Protein AF-R9MSZ1-F1 (afdb_monomer_lite)

Structure (mmCIF, N/CA/C/O backbone):
data_AF-R9MSZ1-F1
#
_entry.id   AF-R9MSZ1-F1
#
loop_
_atom_site.group_PDB
_atom_site.id
_atom_site.type_symbol
_atom_site.label_atom_id
_atom_site.label_alt_id
_atom_site.label_comp_id
_atom_site.label_asym_id
_atom_site.label_entity_id
_atom_site.label_seq_id
_atom_site.pdbx_PDB_ins_code
_atom_site.Cartn_x
_atom_site.Cartn_y
_atom_site.Cartn_z
_atom_site.occupancy
_atom_site.B_iso_or_equiv
_atom_site.auth_seq_id
_atom_site.auth_comp_id
_atom_site.auth_asym_id
_atom_site.auth_atom_id
_atom_site.pdbx_PDB_model_num
ATOM 1 N N . MET A 1 1 ? 40.277 3.944 3.437 1.00 82.12 1 MET A N 1
ATOM 2 C CA . MET A 1 1 ? 39.025 4.498 2.885 1.00 82.12 1 MET A CA 1
ATOM 3 C C . MET A 1 1 ? 38.841 3.870 1.522 1.00 82.12 1 MET A C 1
ATOM 5 O O . MET A 1 1 ? 39.834 3.750 0.813 1.00 82.12 1 MET A O 1
ATOM 9 N N . LEU A 1 2 ? 37.640 3.378 1.235 1.00 91.06 2 LEU A N 1
ATOM 10 C CA . LEU A 1 2 ? 37.314 2.673 -0.001 1.00 91.06 2 LEU A CA 1
ATOM 11 C C . LEU A 1 2 ? 36.677 3.643 -0.995 1.00 91.06 2 LEU A C 1
ATOM 13 O O . LEU A 1 2 ? 35.713 4.332 -0.666 1.00 91.06 2 LEU A O 1
ATOM 17 N N . GLU A 1 3 ? 37.193 3.674 -2.216 1.00 93.31 3 GLU A N 1
ATOM 18 C CA . GLU A 1 3 ? 36.568 4.380 -3.330 1.00 93.31 3 GLU A CA 1
ATOM 19 C C . GLU A 1 3 ? 36.013 3.368 -4.326 1.00 93.31 3 GLU A C 1
ATOM 21 O O . GLU A 1 3 ? 36.610 2.318 -4.572 1.00 93.31 3 GLU A O 1
ATOM 26 N N . LEU A 1 4 ? 34.871 3.694 -4.932 1.00 94.56 4 LEU A N 1
ATOM 27 C CA . LEU A 1 4 ? 34.245 2.855 -5.947 1.00 94.56 4 LEU A CA 1
ATOM 28 C C . LEU A 1 4 ? 35.032 2.955 -7.267 1.00 94.56 4 LEU A C 1
ATOM 30 O O . LEU A 1 4 ? 34.654 3.676 -8.185 1.00 94.56 4 LEU A O 1
ATOM 34 N N . LYS A 1 5 ? 36.179 2.273 -7.317 1.00 95.12 5 LYS A N 1
ATOM 35 C CA . LYS A 1 5 ? 37.179 2.336 -8.385 1.00 95.12 5 LYS A CA 1
ATOM 36 C C . LYS A 1 5 ? 37.618 0.946 -8.809 1.00 95.12 5 LYS A C 1
ATOM 38 O O . LYS A 1 5 ? 37.834 0.068 -7.974 1.00 95.12 5 LYS A O 1
ATOM 43 N N . LEU A 1 6 ? 37.852 0.765 -10.107 1.00 93.38 6 LEU A N 1
ATOM 44 C CA . LEU A 1 6 ? 38.267 -0.520 -10.673 1.00 93.38 6 LEU A CA 1
ATOM 45 C C . LEU A 1 6 ? 39.614 -0.987 -10.099 1.00 93.38 6 LEU A C 1
ATOM 47 O O . LEU A 1 6 ? 39.830 -2.181 -9.909 1.00 93.38 6 LEU A O 1
ATOM 51 N N . SER A 1 7 ? 40.518 -0.051 -9.797 1.00 92.44 7 SER A N 1
ATOM 52 C CA . SER A 1 7 ? 41.822 -0.342 -9.189 1.00 92.44 7 SER A CA 1
ATOM 53 C C . SER A 1 7 ? 41.746 -0.778 -7.724 1.00 92.44 7 SER A C 1
ATOM 55 O O . SER A 1 7 ? 42.753 -1.237 -7.196 1.00 92.44 7 SER A O 1
ATOM 57 N N . GLN A 1 8 ? 40.595 -0.611 -7.065 1.00 91.75 8 GLN A N 1
ATOM 58 C CA . GLN A 1 8 ? 40.398 -0.922 -5.648 1.00 91.75 8 GLN A CA 1
ATOM 59 C C . GLN A 1 8 ? 39.483 -2.133 -5.415 1.00 91.75 8 GLN A C 1
ATOM 61 O O . GLN A 1 8 ? 39.122 -2.383 -4.271 1.00 91.75 8 GLN A O 1
ATOM 66 N N . LEU A 1 9 ? 39.122 -2.917 -6.440 1.00 88.38 9 LEU A N 1
ATOM 67 C CA . LEU A 1 9 ? 38.283 -4.125 -6.302 1.00 88.38 9 LEU A CA 1
ATOM 68 C C . LEU A 1 9 ? 38.995 -5.319 -5.618 1.00 88.38 9 LEU A C 1
ATOM 70 O O . LEU A 1 9 ? 38.748 -6.473 -5.959 1.00 88.38 9 LEU A O 1
ATOM 74 N N . ASP A 1 10 ? 39.884 -5.071 -4.652 1.00 77.69 10 ASP A N 1
ATOM 75 C CA . ASP A 1 10 ? 40.476 -6.129 -3.828 1.00 77.69 10 ASP A CA 1
ATOM 76 C C . ASP A 1 10 ? 39.400 -6.758 -2.933 1.00 77.69 10 ASP A C 1
ATOM 78 O O . ASP A 1 10 ? 38.927 -6.149 -1.969 1.00 77.69 10 ASP A O 1
ATOM 82 N N . LYS A 1 11 ? 39.033 -7.999 -3.258 1.00 77.56 11 LYS A N 1
ATOM 83 C CA . LYS A 1 11 ? 37.951 -8.751 -2.622 1.00 77.56 11 LYS A CA 1
ATOM 84 C C . LYS A 1 11 ? 38.024 -8.738 -1.088 1.00 77.56 11 LYS A C 1
ATOM 86 O O . LYS A 1 11 ? 36.992 -8.558 -0.447 1.00 77.56 11 LYS A O 1
ATOM 91 N N . GLN A 1 12 ? 39.218 -8.851 -0.493 1.00 85.62 12 GLN A N 1
ATOM 92 C CA . GLN A 1 12 ? 39.356 -8.966 0.966 1.00 85.62 12 GLN A CA 1
ATOM 93 C C . GLN A 1 12 ? 38.904 -7.713 1.714 1.00 85.62 12 GLN A C 1
ATOM 95 O O . GLN A 1 12 ? 38.330 -7.812 2.799 1.00 85.62 12 GLN A O 1
ATOM 100 N N . GLU A 1 13 ? 39.195 -6.527 1.181 1.00 86.94 13 GLU A N 1
ATOM 101 C CA . GLU A 1 13 ? 38.888 -5.293 1.893 1.00 86.94 13 GLU A CA 1
ATOM 102 C C . GLU A 1 13 ? 37.393 -4.981 1.829 1.00 86.94 13 GLU A C 1
ATOM 104 O O . GLU A 1 13 ? 36.841 -4.563 2.837 1.00 86.94 13 GLU A O 1
ATOM 109 N N . TRP A 1 14 ? 36.710 -5.272 0.719 1.00 92.00 14 TRP A N 1
ATOM 110 C CA . TRP A 1 14 ? 35.254 -5.112 0.602 1.00 92.00 14 TRP A CA 1
ATOM 111 C C . TRP A 1 14 ? 34.468 -6.161 1.406 1.00 92.00 14 TRP A C 1
ATOM 113 O O . TRP A 1 14 ? 33.491 -5.817 2.078 1.00 92.00 14 TRP A O 1
ATOM 123 N N . GLU A 1 15 ? 34.924 -7.420 1.425 1.00 87.31 15 GLU A N 1
ATOM 124 C CA . GLU A 1 15 ? 34.290 -8.503 2.195 1.00 87.31 15 GLU A CA 1
ATOM 125 C C . GLU A 1 15 ? 34.268 -8.215 3.702 1.00 87.31 15 GLU A C 1
ATOM 127 O O . GLU A 1 15 ? 33.253 -8.459 4.355 1.00 87.31 15 GLU A O 1
ATOM 132 N N . LYS A 1 16 ? 35.329 -7.605 4.258 1.00 89.62 16 LYS A N 1
ATOM 133 C CA . LYS A 1 16 ? 35.368 -7.174 5.673 1.00 89.62 16 LYS A CA 1
ATOM 134 C C . LYS A 1 16 ? 34.288 -6.147 6.037 1.00 89.62 16 LYS A C 1
ATOM 136 O O . LYS A 1 16 ? 34.107 -5.865 7.217 1.00 89.62 16 LYS A O 1
ATOM 141 N N . ARG A 1 17 ? 33.640 -5.519 5.051 1.00 89.88 17 ARG A N 1
ATOM 142 C CA . ARG A 1 17 ? 32.535 -4.560 5.230 1.00 89.88 17 ARG A CA 1
ATOM 143 C C . ARG A 1 17 ? 31.210 -5.134 4.726 1.00 89.88 17 ARG A C 1
ATOM 145 O O . ARG A 1 17 ? 30.239 -4.395 4.569 1.00 89.88 17 ARG A O 1
ATOM 152 N N . HIS A 1 18 ? 31.168 -6.443 4.466 1.00 92.62 18 HIS A N 1
ATOM 153 C CA . HIS A 1 18 ? 30.007 -7.150 3.932 1.00 92.62 18 HIS A CA 1
ATOM 154 C C . HIS A 1 18 ? 29.504 -6.547 2.606 1.00 92.62 18 HIS A C 1
ATOM 156 O O . HIS A 1 18 ? 28.299 -6.420 2.394 1.00 92.62 18 HIS A O 1
ATOM 162 N N . ILE A 1 19 ? 30.429 -6.137 1.728 1.00 95.19 19 ILE A N 1
ATOM 163 C CA . ILE A 1 19 ? 30.125 -5.642 0.379 1.00 95.19 19 ILE A CA 1
ATOM 164 C C . ILE A 1 19 ? 30.615 -6.669 -0.640 1.00 95.19 19 ILE A C 1
ATOM 166 O O . ILE A 1 19 ? 31.806 -6.972 -0.711 1.00 95.19 19 ILE A O 1
ATOM 170 N N . MET A 1 20 ? 29.691 -7.198 -1.440 1.00 95.44 20 MET A N 1
ATOM 171 C CA . MET A 1 20 ? 30.008 -8.153 -2.500 1.00 95.44 20 MET A CA 1
ATOM 172 C C . MET A 1 20 ? 30.680 -7.451 -3.683 1.00 95.44 20 MET A C 1
ATOM 174 O O . MET A 1 20 ? 30.198 -6.421 -4.156 1.00 95.44 20 MET A O 1
ATOM 178 N N . THR A 1 21 ? 31.777 -8.031 -4.167 1.00 95.19 21 THR A N 1
ATOM 179 C CA . THR A 1 21 ? 32.504 -7.596 -5.369 1.00 95.19 21 THR A CA 1
ATOM 180 C C . THR A 1 21 ? 32.293 -8.608 -6.501 1.00 95.19 21 THR A C 1
ATOM 182 O O . THR A 1 21 ? 32.023 -9.772 -6.200 1.00 95.19 21 THR A O 1
ATOM 185 N N . PRO A 1 22 ? 32.422 -8.202 -7.778 1.00 94.88 22 PRO A N 1
ATOM 186 C CA . PRO A 1 22 ? 32.338 -9.128 -8.907 1.00 94.88 22 PRO A CA 1
ATOM 187 C C . PRO A 1 22 ? 33.422 -10.214 -8.827 1.00 94.88 22 PRO A C 1
ATOM 189 O O . PRO A 1 22 ? 34.602 -9.906 -8.652 1.00 94.88 22 PRO A O 1
ATOM 192 N N . GLY A 1 23 ? 33.038 -11.475 -8.990 1.00 93.94 23 GLY A N 1
ATOM 193 C CA . GLY A 1 23 ? 33.921 -12.638 -9.085 1.00 93.94 23 GLY A CA 1
ATOM 194 C C . GLY A 1 23 ? 34.426 -12.933 -10.501 1.00 93.94 23 GLY A C 1
ATOM 195 O O . GLY A 1 23 ? 35.205 -13.870 -10.686 1.00 93.94 23 GLY A O 1
ATOM 196 N N . TYR A 1 24 ? 34.045 -12.126 -11.495 1.00 95.69 24 TYR A N 1
ATOM 197 C CA . TYR A 1 24 ? 34.510 -12.218 -12.882 1.00 95.69 24 TYR A CA 1
ATOM 198 C C . TYR A 1 24 ? 35.524 -11.116 -13.260 1.00 95.69 24 TYR A C 1
ATOM 200 O O . TYR A 1 24 ? 35.630 -10.069 -12.619 1.00 95.69 24 TYR A O 1
ATOM 208 N N . ASP A 1 25 ? 36.282 -11.324 -14.346 1.00 96.12 25 ASP A N 1
ATOM 209 C CA . ASP A 1 25 ? 37.256 -10.341 -14.849 1.00 96.12 25 ASP A CA 1
ATOM 210 C C . ASP A 1 25 ? 36.551 -9.166 -15.551 1.00 96.12 25 ASP A C 1
ATOM 212 O O . ASP A 1 25 ? 36.243 -9.207 -16.749 1.00 96.12 25 ASP A O 1
ATOM 216 N N . VAL A 1 26 ? 36.320 -8.095 -14.788 1.00 97.00 26 VAL A N 1
ATOM 217 C CA . VAL A 1 26 ? 35.661 -6.871 -15.261 1.00 97.00 26 VAL A CA 1
ATOM 218 C C . VAL A 1 26 ? 36.404 -6.248 -16.449 1.00 97.00 26 VAL A C 1
ATOM 220 O O . VAL A 1 26 ? 35.760 -5.800 -17.395 1.00 97.00 26 VAL A O 1
ATOM 223 N N . LYS A 1 27 ? 37.745 -6.234 -16.466 1.00 96.56 27 LYS A N 1
ATOM 224 C CA . LYS A 1 27 ? 38.510 -5.620 -17.572 1.00 96.56 27 LYS A CA 1
ATOM 225 C C . LYS A 1 27 ? 38.283 -6.380 -18.874 1.00 96.56 27 LYS A C 1
ATOM 227 O O . LYS A 1 27 ? 37.943 -5.769 -19.888 1.00 96.56 27 LYS A O 1
ATOM 232 N N . LYS A 1 28 ? 38.380 -7.708 -18.824 1.00 97.69 28 LYS A N 1
ATOM 233 C CA . LYS A 1 28 ? 38.148 -8.579 -19.981 1.00 97.69 28 LYS A CA 1
ATOM 234 C C . LYS A 1 28 ? 36.705 -8.510 -20.479 1.00 97.69 28 LYS A C 1
ATOM 236 O O . LYS A 1 28 ? 36.476 -8.477 -21.689 1.00 97.69 28 LYS A O 1
ATOM 241 N N . MET A 1 29 ? 35.732 -8.438 -19.568 1.00 97.94 29 MET A N 1
ATOM 242 C CA . MET A 1 29 ? 34.327 -8.208 -19.920 1.00 97.94 29 MET A CA 1
ATOM 243 C C . MET A 1 29 ? 34.166 -6.882 -20.684 1.00 97.94 29 MET A C 1
ATOM 245 O O . MET A 1 29 ? 33.526 -6.849 -21.739 1.00 97.94 29 MET A O 1
ATOM 249 N N . ARG A 1 30 ? 34.805 -5.796 -20.226 1.00 98.38 30 ARG A N 1
ATOM 250 C CA . ARG A 1 30 ? 34.746 -4.489 -20.906 1.00 98.38 30 ARG A CA 1
ATOM 251 C C . ARG A 1 30 ? 35.348 -4.516 -22.300 1.00 98.38 30 ARG A C 1
ATOM 253 O O . ARG A 1 30 ? 34.752 -3.970 -23.225 1.00 98.38 30 ARG A O 1
ATOM 260 N N . GLU A 1 31 ? 36.501 -5.156 -22.461 1.00 98.25 31 GLU A N 1
ATOM 261 C CA . GLU A 1 31 ? 37.154 -5.321 -23.764 1.00 98.25 31 GLU A CA 1
ATOM 262 C C . GLU A 1 31 ? 36.257 -6.077 -24.751 1.00 98.25 31 GLU A C 1
ATOM 264 O O . GLU A 1 31 ? 36.056 -5.628 -25.882 1.00 98.25 31 GLU A O 1
ATOM 269 N N . ARG A 1 32 ? 35.645 -7.184 -24.307 1.00 98.31 32 ARG A N 1
ATOM 270 C CA . ARG A 1 32 ? 34.698 -7.962 -25.120 1.00 98.31 32 ARG A CA 1
ATOM 271 C C . ARG A 1 32 ? 33.468 -7.148 -25.501 1.00 98.31 32 ARG A C 1
ATOM 273 O O . ARG A 1 32 ? 33.072 -7.166 -26.665 1.00 98.31 32 ARG A O 1
ATOM 280 N N . THR A 1 33 ? 32.910 -6.404 -24.549 1.00 98.50 33 THR A N 1
ATOM 281 C CA . THR A 1 33 ? 31.734 -5.550 -24.772 1.00 98.50 33 THR A CA 1
ATOM 282 C C . THR A 1 33 ? 32.029 -4.446 -25.779 1.00 98.50 33 THR A C 1
ATOM 284 O O . THR A 1 33 ? 31.246 -4.231 -26.700 1.00 98.50 33 THR A O 1
ATOM 287 N N . LYS A 1 34 ? 33.196 -3.801 -25.671 1.00 97.88 34 LYS A N 1
ATOM 288 C CA . LYS A 1 34 ? 33.645 -2.772 -26.615 1.00 97.88 34 LYS A CA 1
ATOM 289 C C . LYS A 1 34 ? 33.792 -3.309 -28.035 1.00 97.88 34 LYS A C 1
ATOM 291 O O . LYS A 1 34 ? 33.366 -2.650 -28.985 1.00 97.88 34 LYS A O 1
ATOM 296 N N . ALA A 1 35 ? 34.385 -4.495 -28.166 1.00 97.94 35 ALA A N 1
ATOM 297 C CA . ALA A 1 35 ? 34.635 -5.136 -29.451 1.00 97.94 35 ALA A CA 1
ATOM 298 C C . ALA A 1 35 ? 33.360 -5.699 -30.103 1.00 97.94 35 ALA A C 1
ATOM 300 O O . ALA A 1 35 ? 33.260 -5.724 -31.328 1.00 97.94 35 ALA A O 1
ATOM 301 N N . LYS A 1 36 ? 32.403 -6.178 -29.299 1.00 97.44 36 LYS A N 1
ATOM 302 C CA . LYS A 1 36 ? 31.163 -6.821 -29.756 1.00 97.44 36 LYS A CA 1
ATOM 303 C C . LYS A 1 36 ? 29.970 -6.335 -28.924 1.00 97.44 36 LYS A C 1
ATOM 305 O O . LYS A 1 36 ? 29.427 -7.116 -28.138 1.00 97.44 36 LYS A O 1
ATOM 310 N N . PRO A 1 37 ? 29.547 -5.067 -29.070 1.00 98.00 37 PRO A N 1
ATOM 311 C CA . PRO A 1 37 ? 28.426 -4.541 -28.301 1.00 98.00 37 PRO A CA 1
ATOM 312 C C . PRO A 1 37 ? 27.161 -5.332 -28.637 1.00 98.00 37 PRO A C 1
ATOM 314 O O . PRO A 1 37 ? 26.782 -5.401 -29.804 1.00 98.00 37 PRO A O 1
ATOM 317 N N . LYS A 1 38 ? 26.532 -5.947 -27.630 1.00 98.31 38 LYS A N 1
ATOM 318 C CA . LYS A 1 38 ? 25.263 -6.686 -27.778 1.00 98.31 38 LYS A CA 1
ATOM 319 C C . LYS A 1 38 ? 24.057 -5.895 -27.293 1.00 98.31 38 LYS A C 1
ATOM 321 O O . LYS A 1 38 ? 22.965 -6.042 -27.838 1.00 98.31 38 LYS A O 1
ATOM 326 N N . TRP A 1 39 ? 24.259 -5.050 -26.287 1.00 98.69 39 TRP A N 1
ATOM 327 C CA . TRP A 1 39 ? 23.192 -4.327 -25.616 1.00 98.69 39 TRP A CA 1
ATOM 328 C C . TRP A 1 39 ? 23.641 -2.906 -25.273 1.00 98.69 39 TRP A C 1
ATOM 330 O O . TRP A 1 39 ? 24.674 -2.711 -24.628 1.00 98.69 39 TRP A O 1
ATOM 340 N N . ILE A 1 40 ? 22.853 -1.923 -25.710 1.00 98.81 40 ILE A N 1
ATOM 341 C CA . ILE A 1 40 ? 22.948 -0.534 -25.260 1.00 98.81 40 ILE A CA 1
ATOM 342 C C . ILE A 1 40 ? 21.662 -0.111 -24.540 1.00 98.81 40 ILE A C 1
ATOM 344 O O . ILE A 1 40 ? 20.557 -0.450 -24.965 1.00 98.81 40 ILE A O 1
ATOM 348 N N . HIS A 1 41 ? 21.808 0.631 -23.448 1.00 98.81 41 HIS A N 1
ATOM 349 C CA . HIS A 1 41 ? 20.713 1.175 -22.659 1.00 98.81 41 HIS A CA 1
ATOM 350 C C . HIS A 1 41 ? 20.710 2.705 -22.698 1.00 98.81 41 HIS A C 1
ATOM 352 O O . HIS A 1 41 ? 21.746 3.329 -22.494 1.00 98.81 41 HIS A O 1
ATOM 358 N N . PHE A 1 42 ? 19.547 3.308 -22.914 1.00 98.62 42 PHE A N 1
ATOM 359 C CA . PHE A 1 42 ? 19.316 4.747 -22.881 1.00 98.62 42 PHE A CA 1
ATOM 360 C C . PHE A 1 42 ? 18.592 5.135 -21.589 1.00 98.62 42 PHE A C 1
ATOM 362 O O . PHE A 1 42 ? 17.503 4.635 -21.311 1.00 98.62 42 PHE A O 1
ATOM 369 N N . GLY A 1 43 ? 19.180 6.047 -20.817 1.00 96.38 43 GLY A N 1
ATOM 370 C CA . GLY A 1 43 ? 18.684 6.434 -19.492 1.00 96.38 43 GLY A CA 1
ATOM 371 C C . GLY A 1 43 ? 19.545 5.836 -18.383 1.00 96.38 43 GLY A C 1
ATOM 372 O O . GLY A 1 43 ? 19.386 4.688 -17.981 1.00 96.38 43 GLY A O 1
ATOM 373 N N . ALA A 1 44 ? 20.478 6.624 -17.859 1.00 95.62 44 ALA A N 1
ATOM 374 C CA . ALA A 1 44 ? 21.509 6.153 -16.934 1.00 95.62 44 ALA A CA 1
ATOM 375 C C . ALA A 1 44 ? 21.063 6.171 -15.453 1.00 95.62 44 ALA A C 1
ATOM 377 O O . ALA A 1 44 ? 21.872 6.391 -14.545 1.00 95.62 44 ALA A O 1
ATOM 378 N N . GLY A 1 45 ? 19.767 5.962 -15.205 1.00 94.69 45 GLY A N 1
ATOM 379 C CA . GLY A 1 45 ? 19.112 6.176 -13.913 1.00 94.69 45 GLY A CA 1
ATOM 380 C C . GLY A 1 45 ? 19.250 5.039 -12.891 1.00 94.69 45 GLY A C 1
ATOM 381 O O . GLY A 1 45 ? 19.987 4.069 -13.065 1.00 94.69 45 GLY A O 1
ATOM 382 N N . ASN A 1 46 ? 18.514 5.170 -11.783 1.00 95.31 46 ASN A N 1
ATOM 383 C CA . ASN A 1 46 ? 18.572 4.240 -10.648 1.00 95.31 46 ASN A CA 1
ATOM 384 C C . ASN A 1 46 ? 17.966 2.866 -10.963 1.00 95.31 46 ASN A C 1
ATOM 386 O O . ASN A 1 46 ? 18.604 1.856 -10.679 1.00 95.31 46 ASN A O 1
ATOM 390 N N . ILE A 1 47 ? 16.775 2.815 -11.573 1.00 95.94 47 ILE A N 1
ATOM 391 C CA . ILE A 1 47 ? 16.088 1.547 -11.876 1.00 95.94 47 ILE A CA 1
ATOM 392 C C . ILE A 1 47 ? 16.906 0.656 -12.812 1.00 95.94 47 ILE A C 1
ATOM 394 O O . ILE A 1 47 ? 17.043 -0.535 -12.557 1.00 95.94 47 ILE A O 1
ATOM 398 N N . PHE A 1 48 ? 17.538 1.245 -13.828 1.00 97.44 48 PHE A N 1
ATOM 399 C CA . PHE A 1 48 ? 18.449 0.545 -14.727 1.00 97.44 48 PHE A CA 1
ATOM 400 C C . PHE A 1 48 ? 19.628 -0.091 -13.974 1.00 97.44 48 PHE A C 1
ATOM 402 O O . PHE A 1 48 ? 19.876 -1.290 -14.118 1.00 97.44 48 PHE A O 1
ATOM 409 N N . ARG A 1 49 ? 20.320 0.693 -13.134 1.00 97.62 49 ARG A N 1
ATOM 410 C CA . ARG A 1 49 ? 21.484 0.227 -12.363 1.00 97.62 49 ARG A CA 1
ATOM 411 C C . ARG A 1 49 ? 21.124 -0.837 -11.329 1.00 97.62 49 ARG A C 1
ATOM 413 O O . ARG A 1 49 ? 21.886 -1.778 -11.141 1.00 97.62 49 ARG A O 1
ATOM 420 N N . ALA A 1 50 ? 19.975 -0.693 -10.673 1.00 97.25 50 ALA A N 1
ATOM 421 C CA . ALA A 1 50 ? 19.531 -1.604 -9.624 1.00 97.25 50 ALA A CA 1
ATOM 422 C C . ALA A 1 50 ? 18.828 -2.862 -10.138 1.00 97.25 50 ALA A C 1
ATOM 424 O O . ALA A 1 50 ? 18.586 -3.762 -9.338 1.00 97.25 50 ALA A O 1
ATOM 425 N N . PHE A 1 51 ? 18.466 -2.924 -11.426 1.00 97.62 51 PHE A N 1
ATOM 426 C CA . PHE A 1 51 ? 17.706 -4.054 -11.952 1.00 97.62 51 PHE A CA 1
ATOM 427 C C . PHE A 1 51 ? 18.245 -4.624 -13.269 1.00 97.62 51 PHE A C 1
ATOM 429 O O . PHE A 1 51 ? 18.993 -5.591 -13.163 1.00 97.62 51 PHE A O 1
ATOM 436 N N . PRO A 1 52 ? 17.977 -4.095 -14.483 1.00 97.56 52 PRO A N 1
ATOM 437 C CA . PRO A 1 52 ? 18.551 -4.658 -15.709 1.00 97.56 52 PRO A CA 1
ATOM 438 C C . PRO A 1 52 ? 20.074 -4.870 -15.659 1.00 97.56 52 PRO A C 1
ATOM 440 O O . PRO A 1 52 ? 20.556 -5.947 -16.012 1.00 97.56 52 PRO A O 1
ATOM 443 N N . ALA A 1 53 ? 20.834 -3.879 -15.179 1.00 98.19 53 ALA A N 1
ATOM 444 C CA . ALA A 1 53 ? 22.287 -3.994 -15.069 1.00 98.19 53 ALA A CA 1
ATOM 445 C C . ALA A 1 53 ? 22.710 -4.984 -13.973 1.00 98.19 53 ALA A C 1
ATOM 447 O O . ALA A 1 53 ? 23.650 -5.748 -14.183 1.00 98.19 53 ALA A O 1
ATOM 448 N N . ALA A 1 54 ? 22.005 -5.008 -12.838 1.00 98.12 54 ALA A N 1
ATOM 449 C CA . ALA A 1 54 ? 22.272 -5.941 -11.744 1.00 98.12 54 ALA A CA 1
ATOM 450 C C . ALA A 1 54 ? 21.956 -7.399 -12.122 1.00 98.12 54 ALA A C 1
ATOM 452 O O . ALA A 1 54 ? 22.691 -8.309 -11.752 1.00 98.12 54 ALA A O 1
ATOM 453 N N . VAL A 1 55 ? 20.907 -7.631 -12.916 1.00 98.12 55 VAL A N 1
ATOM 454 C CA . VAL A 1 55 ? 20.587 -8.957 -13.460 1.00 98.12 55 VAL A CA 1
ATOM 455 C C . VAL A 1 55 ? 21.691 -9.426 -14.403 1.00 98.12 55 VAL A C 1
ATOM 457 O O . VAL A 1 55 ? 22.156 -10.553 -14.264 1.00 98.12 55 VAL A O 1
ATOM 460 N N . LEU A 1 56 ? 22.157 -8.570 -15.322 1.00 98.44 56 LEU A N 1
ATOM 461 C CA . LEU A 1 56 ? 23.282 -8.925 -16.193 1.00 98.44 56 LEU A CA 1
ATOM 462 C C . LEU A 1 56 ? 24.564 -9.195 -15.395 1.00 98.44 56 LEU A C 1
ATOM 464 O O . LEU A 1 56 ? 25.317 -10.096 -15.745 1.00 98.44 56 LEU A O 1
ATOM 468 N N . ASP A 1 57 ? 24.799 -8.442 -14.321 1.00 98.44 57 ASP A N 1
ATOM 469 C CA . ASP A 1 57 ? 25.940 -8.641 -13.424 1.00 98.44 57 ASP A CA 1
ATOM 470 C C . ASP A 1 57 ? 25.934 -10.035 -12.786 1.00 98.44 57 ASP A C 1
ATOM 472 O O . ASP A 1 57 ? 26.945 -10.729 -12.831 1.00 98.44 57 ASP A O 1
ATOM 476 N N . ASN A 1 58 ? 24.771 -10.502 -12.318 1.00 97.56 58 ASN A N 1
ATOM 477 C CA . ASN A 1 58 ? 24.616 -11.867 -11.806 1.00 97.56 58 ASN A CA 1
ATOM 478 C C . ASN A 1 58 ? 24.883 -12.925 -12.894 1.00 97.56 58 ASN A C 1
ATOM 480 O O . ASN A 1 58 ? 25.501 -13.948 -12.627 1.00 97.56 58 ASN A O 1
ATOM 484 N N . LEU A 1 59 ? 24.463 -12.686 -14.140 1.00 98.31 59 LEU A N 1
ATOM 485 C CA . LEU A 1 59 ? 24.727 -13.625 -15.239 1.00 98.31 59 LEU A CA 1
ATOM 486 C C . LEU A 1 59 ? 26.205 -13.687 -15.636 1.00 98.31 59 LEU A C 1
ATOM 488 O O . LEU A 1 59 ? 26.667 -14.737 -16.089 1.00 98.31 59 LEU A O 1
ATOM 492 N N . LEU A 1 60 ? 26.930 -12.575 -15.492 1.00 98.25 60 LEU A N 1
ATOM 493 C CA . LEU A 1 60 ? 28.383 -12.526 -15.656 1.00 98.25 60 LEU A CA 1
ATOM 494 C C . LEU A 1 60 ? 29.081 -13.293 -14.522 1.00 98.25 60 LEU A C 1
ATOM 496 O O . LEU A 1 60 ? 30.024 -14.035 -14.790 1.00 98.25 60 LEU A O 1
ATOM 500 N N . GLU A 1 61 ? 28.588 -13.161 -13.287 1.00 96.75 61 GLU A N 1
ATOM 501 C CA . GLU A 1 61 ? 29.060 -13.919 -12.119 1.00 96.75 61 GLU A CA 1
ATOM 502 C C . GLU A 1 61 ? 28.892 -15.432 -12.316 1.00 96.75 61 GLU A C 1
ATOM 504 O O . GLU A 1 61 ? 29.832 -16.200 -12.117 1.00 96.75 61 GLU A O 1
ATOM 509 N N . ASP A 1 62 ? 27.726 -15.851 -12.809 1.00 96.62 62 ASP A N 1
ATOM 510 C CA . ASP A 1 62 ? 27.406 -17.255 -13.081 1.00 96.62 62 ASP A CA 1
ATOM 511 C C . ASP A 1 62 ? 28.119 -17.813 -14.333 1.00 96.62 62 ASP A C 1
ATOM 513 O O . ASP A 1 62 ? 27.989 -18.998 -14.657 1.00 96.62 62 ASP A O 1
ATOM 517 N N . GLY A 1 63 ? 28.839 -16.971 -15.085 1.00 96.94 63 GLY A N 1
ATOM 518 C CA . GLY A 1 63 ? 29.489 -17.335 -16.348 1.00 96.94 63 GLY A CA 1
ATOM 519 C C . GLY A 1 63 ? 28.515 -17.675 -17.485 1.00 96.94 63 GLY A C 1
ATOM 520 O O . GLY A 1 63 ? 28.911 -18.301 -18.472 1.00 96.94 63 GLY A O 1
ATOM 521 N N . ILE A 1 64 ? 27.241 -17.291 -17.354 1.00 97.25 64 ILE A N 1
ATOM 522 C CA . ILE A 1 64 ? 26.192 -17.490 -18.367 1.00 97.25 64 ILE A CA 1
ATOM 523 C C . ILE A 1 64 ? 26.370 -16.499 -19.518 1.00 97.25 64 ILE A C 1
ATOM 525 O O . ILE A 1 64 ? 26.182 -16.863 -20.683 1.00 97.25 64 ILE A O 1
ATOM 529 N N . GLU A 1 65 ? 26.744 -15.266 -19.185 1.00 96.94 65 GLU A N 1
ATOM 530 C CA . GLU A 1 65 ? 27.146 -14.228 -20.129 1.00 96.94 65 GLU A CA 1
ATOM 531 C C . GLU A 1 65 ? 28.618 -13.868 -19.905 1.00 96.94 65 GLU A C 1
ATOM 533 O O . GLU A 1 65 ? 29.187 -14.095 -18.840 1.00 96.94 65 GLU A O 1
ATOM 538 N N . ASP A 1 66 ? 29.252 -13.298 -20.925 1.00 96.44 66 ASP A N 1
ATOM 539 C CA . ASP A 1 66 ? 30.656 -12.879 -20.872 1.00 96.44 66 ASP A CA 1
ATOM 540 C C . ASP A 1 66 ? 30.902 -11.481 -21.470 1.00 96.44 66 ASP A C 1
ATOM 542 O O . ASP A 1 66 ? 32.047 -11.020 -21.577 1.00 96.44 66 ASP A O 1
ATOM 546 N N . ILE A 1 67 ? 29.806 -10.824 -21.855 1.00 97.38 67 ILE A N 1
ATOM 547 C CA . ILE A 1 67 ? 29.707 -9.492 -22.442 1.00 97.38 67 ILE A CA 1
ATOM 548 C C . ILE A 1 67 ? 28.727 -8.695 -21.577 1.00 97.38 67 ILE A C 1
ATOM 550 O O . ILE A 1 67 ? 27.614 -9.144 -21.317 1.00 97.38 67 ILE A O 1
ATOM 554 N N . GLY A 1 68 ? 29.160 -7.519 -21.133 1.00 98.06 68 GLY A N 1
ATOM 555 C CA . GLY A 1 68 ? 28.336 -6.561 -20.410 1.00 98.06 68 GLY A CA 1
ATOM 556 C C . GLY A 1 68 ? 27.484 -5.707 -21.347 1.00 98.06 68 GLY A C 1
ATOM 557 O O . GLY A 1 68 ? 27.189 -6.078 -22.486 1.00 98.06 68 GLY A O 1
ATOM 558 N N . LEU A 1 69 ? 27.109 -4.524 -20.871 1.00 97.94 69 LEU A N 1
ATOM 559 C CA . LEU A 1 69 ? 26.301 -3.572 -21.632 1.00 97.94 69 LEU A CA 1
ATOM 560 C C . LEU A 1 69 ? 26.925 -2.176 -21.669 1.00 97.94 69 LEU A C 1
ATOM 562 O O . LEU A 1 69 ? 27.833 -1.842 -20.902 1.00 97.94 69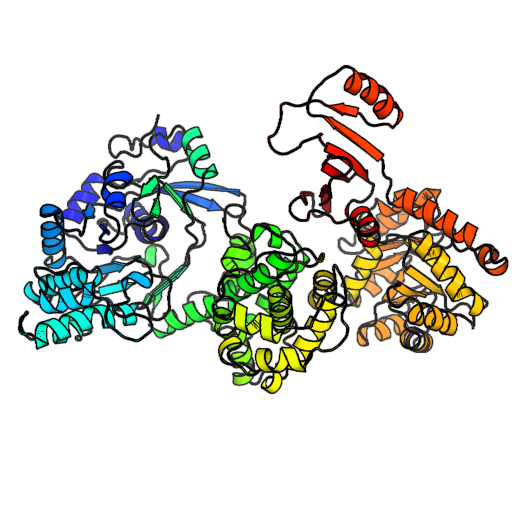 LEU A O 1
ATOM 566 N N . ILE A 1 70 ? 26.417 -1.355 -22.581 1.00 98.81 70 ILE A N 1
ATOM 567 C CA . ILE A 1 70 ? 26.776 0.056 -22.732 1.00 98.81 70 ILE A CA 1
ATOM 568 C C . ILE A 1 70 ? 25.593 0.896 -22.260 1.00 98.81 70 ILE A C 1
ATOM 570 O O . ILE A 1 70 ? 24.451 0.569 -22.571 1.00 98.81 70 ILE A O 1
ATOM 574 N N . VAL A 1 71 ? 25.842 1.985 -21.541 1.00 98.56 71 VAL A N 1
ATOM 575 C CA . VAL A 1 71 ? 24.807 2.965 -21.194 1.00 98.56 71 VAL A CA 1
ATOM 576 C C . VAL A 1 71 ? 25.059 4.282 -21.919 1.00 98.56 71 VAL A C 1
ATOM 578 O O . VAL A 1 71 ? 26.204 4.696 -22.100 1.00 98.56 71 VAL A O 1
ATOM 581 N N . ALA A 1 72 ? 23.989 4.946 -22.335 1.00 98.25 72 ALA A N 1
ATOM 582 C CA . ALA A 1 72 ? 24.014 6.264 -22.939 1.00 98.25 72 ALA A CA 1
ATOM 583 C C . ALA A 1 72 ? 22.984 7.186 -22.276 1.00 98.25 72 ALA A C 1
ATOM 585 O O . ALA A 1 72 ? 21.854 6.784 -21.992 1.00 98.25 72 ALA A O 1
ATOM 586 N N . GLU A 1 73 ? 23.364 8.441 -22.056 1.00 96.69 73 GLU A N 1
ATOM 587 C CA . GLU A 1 73 ? 22.494 9.462 -21.471 1.00 96.69 73 GLU A CA 1
ATOM 588 C C . GLU A 1 73 ? 22.377 10.671 -22.401 1.00 96.69 73 GLU A C 1
ATOM 590 O O . GLU A 1 73 ? 23.380 11.233 -22.835 1.00 96.69 73 GLU A O 1
ATOM 595 N N . GLY A 1 74 ? 21.144 11.063 -22.723 1.00 92.44 74 GLY A N 1
ATOM 596 C CA . GLY A 1 74 ? 20.844 12.130 -23.686 1.00 92.44 74 GLY A CA 1
ATOM 597 C C . GLY A 1 74 ? 20.065 13.313 -23.115 1.00 92.44 74 GLY A C 1
ATOM 598 O O . GLY A 1 74 ? 19.993 14.356 -23.764 1.00 92.44 74 GLY A O 1
ATOM 599 N N . PHE A 1 75 ? 19.484 13.170 -21.923 1.00 91.81 75 PHE A N 1
ATOM 600 C CA . PHE A 1 75 ? 18.741 14.217 -21.229 1.00 91.81 75 PHE A CA 1
ATOM 601 C C . PHE A 1 75 ? 19.633 14.955 -20.224 1.00 91.81 75 PHE A C 1
ATOM 603 O O . PHE A 1 75 ? 19.623 16.190 -20.181 1.00 91.81 75 PHE A O 1
ATOM 610 N N . ASP A 1 76 ? 20.433 14.207 -19.458 1.00 93.44 76 ASP A N 1
ATOM 611 C CA . ASP A 1 76 ? 21.234 14.740 -18.354 1.00 93.44 76 ASP A CA 1
ATOM 612 C C . ASP A 1 76 ? 22.677 14.204 -18.345 1.00 93.44 76 ASP A C 1
ATOM 614 O O . ASP A 1 76 ? 23.032 13.287 -17.606 1.00 93.44 76 ASP A O 1
ATOM 618 N N . ALA A 1 77 ? 23.528 14.799 -19.186 1.00 93.06 77 ALA A N 1
ATOM 619 C CA . ALA A 1 77 ? 24.932 14.410 -19.355 1.00 93.06 77 ALA A CA 1
ATOM 620 C C . ALA A 1 77 ? 25.753 14.424 -18.049 1.00 93.06 77 ALA A C 1
ATOM 622 O O . ALA A 1 77 ? 26.708 13.656 -17.916 1.00 93.06 77 ALA A O 1
ATOM 623 N N . GLU A 1 78 ? 25.363 15.248 -17.068 1.00 95.50 78 GLU A N 1
ATOM 624 C CA . GLU A 1 78 ? 26.046 15.332 -15.775 1.00 95.50 78 GLU A CA 1
ATOM 625 C C . GLU A 1 78 ? 26.046 14.001 -15.023 1.00 95.50 78 GLU A C 1
ATOM 627 O O . GLU A 1 78 ? 26.967 13.747 -14.248 1.00 95.50 78 GLU A O 1
ATOM 632 N N . ILE A 1 79 ? 25.057 13.135 -15.263 1.00 96.31 79 ILE A N 1
ATOM 633 C CA . ILE A 1 79 ? 25.029 11.785 -14.696 1.00 96.31 79 ILE A CA 1
ATOM 634 C C . ILE A 1 79 ? 26.289 11.017 -15.110 1.00 96.31 79 ILE A C 1
ATOM 636 O O . ILE A 1 79 ? 26.969 10.429 -14.267 1.00 96.31 79 ILE A O 1
ATOM 640 N N . ILE A 1 80 ? 26.642 11.050 -16.394 1.00 97.00 80 ILE A N 1
ATOM 641 C CA . ILE A 1 80 ? 27.817 10.338 -16.898 1.00 97.00 80 ILE A CA 1
ATOM 642 C C . ILE A 1 80 ? 29.095 10.95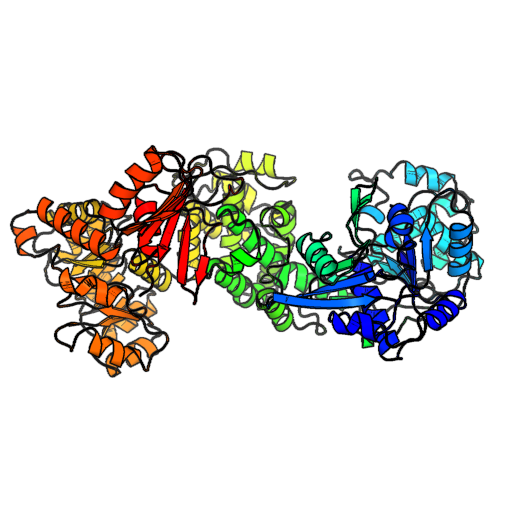6 -16.330 1.00 97.00 80 ILE A C 1
ATOM 644 O O . ILE A 1 80 ? 29.956 10.243 -15.813 1.00 97.00 80 ILE A O 1
ATOM 648 N N . ASP A 1 81 ? 29.198 12.283 -16.383 1.00 95.06 81 ASP A N 1
ATOM 649 C CA . ASP A 1 81 ? 30.422 13.001 -16.028 1.00 95.06 81 ASP A CA 1
ATOM 650 C C . ASP A 1 81 ? 30.708 13.027 -14.523 1.00 95.06 81 ASP A C 1
ATOM 652 O O . ASP A 1 81 ? 31.872 13.019 -14.122 1.00 95.06 81 ASP A O 1
ATOM 656 N N . ARG A 1 82 ? 29.667 13.042 -13.683 1.00 96.06 82 ARG A N 1
ATOM 657 C CA . ARG A 1 82 ? 29.800 13.208 -12.227 1.00 96.06 82 ARG A CA 1
ATOM 658 C C . ARG A 1 82 ? 29.571 11.924 -11.433 1.00 96.06 82 ARG A C 1
ATOM 660 O O . ARG A 1 82 ? 30.002 11.877 -10.286 1.00 96.06 82 ARG A O 1
ATOM 667 N N . ILE A 1 83 ? 28.931 10.903 -12.014 1.00 96.50 83 ILE A N 1
ATOM 668 C CA . ILE A 1 83 ? 28.685 9.611 -11.345 1.00 96.50 83 ILE A CA 1
ATOM 669 C C . ILE A 1 83 ? 29.431 8.470 -12.032 1.00 96.50 83 ILE A C 1
ATOM 671 O O . ILE A 1 83 ? 30.254 7.814 -11.401 1.00 96.50 83 ILE A O 1
ATOM 675 N N . TYR A 1 84 ? 29.192 8.234 -13.324 1.00 97.50 84 TYR A N 1
ATOM 676 C CA . TYR A 1 84 ? 29.740 7.050 -13.995 1.00 97.50 84 TYR A CA 1
ATOM 677 C C . TYR A 1 84 ? 31.257 7.136 -14.185 1.00 97.50 84 TYR A C 1
ATOM 679 O O . TYR A 1 84 ? 31.981 6.260 -13.712 1.00 97.50 84 TYR A O 1
ATOM 687 N N . LYS A 1 85 ? 31.763 8.200 -14.826 1.00 96.00 85 LYS A N 1
ATOM 688 C CA . LYS A 1 85 ? 33.204 8.366 -15.085 1.00 96.00 85 LYS A CA 1
ATOM 689 C C . LYS A 1 85 ? 34.030 8.395 -13.786 1.00 96.00 85 LYS A C 1
ATOM 691 O O . LYS A 1 85 ? 35.026 7.672 -13.718 1.00 96.00 85 LYS A O 1
ATOM 696 N N . PRO A 1 86 ? 33.639 9.134 -12.724 1.00 96.31 86 PRO A N 1
ATOM 697 C CA . PRO A 1 86 ? 34.383 9.140 -11.466 1.00 96.31 86 PRO A CA 1
ATOM 698 C C . PRO A 1 86 ? 34.367 7.806 -10.723 1.00 96.31 86 PRO A C 1
ATOM 700 O O . PRO A 1 86 ? 35.274 7.575 -9.934 1.00 96.31 86 PRO A O 1
ATOM 703 N N . CYS A 1 87 ? 33.420 6.910 -10.996 1.00 96.81 87 CYS A N 1
ATOM 704 C CA . CYS A 1 87 ? 33.366 5.578 -10.388 1.00 96.81 87 CYS A CA 1
ATOM 705 C C . CYS A 1 87 ? 33.811 4.459 -11.339 1.00 96.81 87 CYS A C 1
ATOM 707 O O . CYS A 1 87 ? 33.501 3.292 -11.125 1.00 96.81 87 CYS A O 1
ATOM 709 N N . ASP A 1 88 ? 34.513 4.799 -12.424 1.00 97.12 88 ASP A N 1
ATOM 710 C CA . ASP A 1 88 ? 34.934 3.859 -13.462 1.00 97.12 88 ASP A CA 1
ATOM 711 C C . ASP A 1 88 ? 33.771 2.979 -13.967 1.00 97.12 88 ASP A C 1
ATOM 713 O O . ASP A 1 88 ? 33.971 1.791 -14.192 1.00 97.12 88 ASP A O 1
ATOM 717 N N . ASN A 1 89 ? 32.562 3.527 -14.127 1.00 97.56 89 ASN A N 1
ATOM 718 C CA . ASN A 1 89 ? 31.305 2.844 -14.491 1.00 97.56 89 ASN A CA 1
ATOM 719 C C . ASN A 1 89 ? 30.822 1.759 -13.507 1.00 97.56 89 ASN A C 1
ATOM 721 O O . ASN A 1 89 ? 29.963 0.953 -13.861 1.00 97.56 89 ASN A O 1
ATOM 725 N N . LEU A 1 90 ? 31.365 1.710 -12.293 1.00 97.69 90 LEU A N 1
ATOM 726 C CA . LEU A 1 90 ? 30.855 0.867 -11.216 1.00 97.69 90 LEU A CA 1
ATOM 727 C C . LEU A 1 90 ? 29.678 1.562 -10.519 1.00 97.69 90 LEU A C 1
ATOM 729 O O . LEU A 1 90 ? 29.616 2.790 -10.446 1.00 97.69 90 LEU A O 1
ATOM 733 N N . SER A 1 91 ? 28.762 0.772 -9.964 1.00 97.19 91 SER A N 1
ATOM 734 C CA . SER A 1 91 ? 27.674 1.265 -9.115 1.00 97.19 91 SER A CA 1
ATOM 735 C C . SER A 1 91 ? 27.517 0.365 -7.899 1.00 97.19 91 SER A C 1
ATOM 737 O O . SER A 1 91 ? 27.675 -0.843 -8.013 1.00 97.19 91 SER A O 1
ATOM 739 N N . LEU A 1 92 ? 27.160 0.916 -6.742 1.00 97.75 92 LEU A N 1
ATOM 740 C CA . LEU A 1 92 ? 26.875 0.117 -5.547 1.00 97.75 92 LEU A CA 1
ATOM 741 C C . LEU A 1 92 ? 25.362 -0.076 -5.379 1.00 97.75 92 LEU A C 1
ATOM 743 O O . LEU A 1 92 ? 24.637 0.889 -5.158 1.00 97.75 92 LEU A O 1
ATOM 747 N N . LEU A 1 93 ? 24.866 -1.303 -5.487 1.00 97.88 93 LEU A N 1
ATOM 748 C CA . LEU A 1 93 ? 23.481 -1.645 -5.171 1.00 97.88 93 LEU A CA 1
ATOM 749 C C . LEU A 1 93 ? 23.350 -1.932 -3.673 1.00 97.88 93 LEU A C 1
ATOM 751 O O . LEU A 1 93 ? 24.084 -2.754 -3.126 1.00 97.88 93 LEU A O 1
ATOM 755 N N . VAL A 1 94 ? 22.406 -1.250 -3.030 1.00 96.88 94 VAL A N 1
ATOM 756 C CA . VAL A 1 94 ? 22.043 -1.425 -1.625 1.00 96.88 94 VAL A CA 1
ATOM 757 C C . VAL A 1 94 ? 20.595 -1.913 -1.556 1.00 96.88 94 VAL A C 1
ATOM 759 O O . VAL A 1 94 ? 19.657 -1.129 -1.717 1.00 96.88 94 VAL A O 1
ATOM 762 N N . THR A 1 95 ? 20.412 -3.214 -1.353 1.00 95.31 95 THR A N 1
ATOM 763 C CA . THR A 1 95 ? 19.095 -3.854 -1.268 1.00 95.31 95 THR A CA 1
ATOM 764 C C . THR A 1 95 ? 18.571 -3.770 0.162 1.00 95.31 95 THR A C 1
ATOM 766 O O . THR A 1 95 ? 19.198 -4.275 1.093 1.00 95.31 95 THR A O 1
ATOM 769 N N . LEU A 1 96 ? 17.421 -3.124 0.324 1.00 91.12 96 LEU A N 1
ATOM 770 C CA . LEU A 1 96 ? 16.766 -2.831 1.595 1.00 91.12 96 LEU A CA 1
ATOM 771 C C . LEU A 1 96 ? 15.641 -3.845 1.830 1.00 91.12 96 LEU A C 1
ATOM 773 O O . LEU A 1 96 ? 14.630 -3.807 1.121 1.00 91.12 96 LEU A O 1
ATOM 777 N N . LYS A 1 97 ? 15.807 -4.752 2.796 1.00 87.50 97 LYS A N 1
ATOM 778 C CA . LYS A 1 97 ? 14.861 -5.849 3.047 1.00 87.50 97 LYS A CA 1
ATOM 779 C C . LYS A 1 97 ? 13.787 -5.456 4.064 1.00 87.50 97 LYS A C 1
ATOM 781 O O . LYS A 1 97 ? 13.990 -4.565 4.891 1.00 87.50 97 LYS A O 1
ATOM 786 N N . SER A 1 98 ? 12.636 -6.127 3.996 1.00 80.06 98 SER A N 1
ATOM 787 C CA . SER A 1 98 ? 11.487 -5.889 4.881 1.00 80.06 98 SER A CA 1
ATOM 788 C C . SER A 1 98 ? 11.784 -6.204 6.350 1.00 80.06 98 SER A C 1
ATOM 790 O O . SER A 1 98 ? 11.231 -5.562 7.238 1.00 80.06 98 SER A O 1
ATOM 792 N N . ASP A 1 99 ? 12.709 -7.132 6.611 1.00 79.25 99 ASP A N 1
ATOM 793 C CA . ASP A 1 99 ? 13.158 -7.524 7.954 1.00 79.25 99 ASP A CA 1
ATOM 794 C C . ASP A 1 99 ? 14.139 -6.526 8.599 1.00 79.25 99 ASP A C 1
ATOM 796 O O . ASP A 1 99 ? 14.612 -6.747 9.714 1.00 79.25 99 ASP A O 1
ATOM 800 N N . GLY A 1 100 ? 14.450 -5.423 7.911 1.00 79.88 100 GLY A N 1
ATOM 801 C CA . GLY A 1 100 ? 15.383 -4.403 8.380 1.00 79.88 100 GLY A CA 1
ATOM 802 C C . GLY A 1 100 ? 16.836 -4.634 7.951 1.00 79.88 100 GLY A C 1
ATOM 803 O O . GLY A 1 100 ? 17.674 -3.758 8.177 1.00 79.88 100 GLY A O 1
ATOM 804 N N . SER A 1 101 ? 17.160 -5.775 7.336 1.00 86.94 101 SER A N 1
ATOM 805 C CA . SER A 1 101 ? 18.517 -6.070 6.872 1.00 86.94 101 SER A CA 1
ATOM 806 C C . SER A 1 101 ? 18.862 -5.358 5.556 1.00 86.94 101 SER A C 1
ATOM 808 O O . SER A 1 101 ? 17.994 -4.945 4.781 1.00 86.94 101 SER A O 1
ATOM 810 N N . VAL A 1 102 ? 20.166 -5.185 5.314 1.00 92.00 102 VAL A N 1
ATOM 811 C CA . VAL A 1 102 ? 20.701 -4.471 4.149 1.00 92.00 102 VAL A CA 1
ATOM 812 C C . VAL A 1 102 ? 21.775 -5.315 3.469 1.00 92.00 102 VAL A C 1
ATOM 814 O O . VAL A 1 102 ? 22.755 -5.710 4.099 1.00 92.00 102 VAL A O 1
ATOM 817 N N . GLU A 1 103 ? 21.618 -5.553 2.170 1.00 95.25 103 GLU A N 1
ATOM 818 C CA . GLU A 1 103 ? 22.596 -6.253 1.331 1.00 95.25 103 GLU A CA 1
ATOM 819 C C . GLU A 1 103 ? 23.301 -5.257 0.401 1.00 95.25 103 GLU A C 1
ATOM 821 O O . GLU A 1 103 ? 22.659 -4.396 -0.195 1.00 95.25 103 GLU A O 1
ATOM 826 N N . LYS A 1 104 ? 24.629 -5.357 0.275 1.00 96.75 104 LYS A N 1
ATOM 827 C CA . LYS A 1 104 ? 25.458 -4.424 -0.506 1.00 96.75 104 LYS A CA 1
ATOM 828 C C . LYS A 1 104 ? 26.243 -5.181 -1.580 1.00 96.75 104 LYS A C 1
ATOM 830 O O . LYS A 1 104 ? 27.007 -6.091 -1.250 1.00 96.75 104 LYS A O 1
ATOM 835 N N . ARG A 1 105 ? 26.106 -4.794 -2.853 1.00 96.94 105 ARG A N 1
ATOM 836 C CA . ARG A 1 105 ? 26.812 -5.409 -3.997 1.00 96.94 105 ARG A CA 1
ATOM 837 C C . ARG A 1 105 ? 27.303 -4.369 -4.996 1.00 96.94 105 ARG A C 1
ATOM 839 O O . ARG A 1 105 ? 26.543 -3.501 -5.411 1.00 96.94 105 ARG A O 1
ATOM 846 N N . ILE A 1 106 ? 28.557 -4.476 -5.423 1.00 97.81 106 ILE A N 1
ATOM 847 C CA . ILE A 1 106 ? 29.091 -3.687 -6.535 1.00 97.81 106 ILE A CA 1
ATOM 848 C C . ILE A 1 106 ? 28.619 -4.299 -7.855 1.00 97.81 106 ILE A C 1
ATOM 850 O O . ILE A 1 106 ? 28.913 -5.453 -8.137 1.00 97.81 106 ILE A O 1
ATOM 854 N N . ILE A 1 107 ? 27.942 -3.492 -8.664 1.00 98.31 107 ILE A N 1
ATOM 855 C CA . ILE A 1 107 ? 27.522 -3.790 -10.031 1.00 98.31 107 ILE A CA 1
ATOM 856 C C . ILE A 1 107 ? 28.604 -3.288 -10.989 1.00 98.31 107 ILE A C 1
ATOM 858 O O . ILE A 1 107 ? 28.937 -2.096 -10.990 1.00 98.31 107 ILE A O 1
ATOM 862 N N . ALA A 1 108 ? 29.143 -4.189 -11.811 1.00 98.00 108 ALA A N 1
ATOM 863 C CA . ALA A 1 108 ? 30.239 -3.914 -12.739 1.00 98.00 108 ALA A CA 1
ATOM 864 C C . ALA A 1 108 ? 29.935 -4.284 -14.201 1.00 98.00 108 ALA A C 1
ATOM 866 O O . ALA A 1 108 ? 30.792 -4.083 -15.064 1.00 98.00 108 ALA A O 1
ATOM 867 N N . SER A 1 109 ? 28.714 -4.738 -14.496 1.00 98.38 109 SER A N 1
ATOM 868 C CA . SER A 1 109 ? 28.236 -5.129 -15.832 1.00 98.38 109 SER A CA 1
ATOM 869 C C . SER A 1 109 ? 28.234 -4.007 -16.884 1.00 98.38 109 SER A C 1
ATOM 871 O O . SER A 1 109 ? 28.090 -4.274 -18.080 1.00 98.38 109 SER A O 1
ATOM 873 N N . ILE A 1 110 ? 28.422 -2.749 -16.471 1.00 98.56 110 ILE A N 1
ATOM 874 C CA . ILE A 1 110 ? 28.454 -1.573 -17.349 1.00 98.56 110 ILE A CA 1
ATOM 875 C C . ILE A 1 110 ? 29.878 -1.349 -17.865 1.00 98.56 110 ILE A C 1
ATOM 877 O O . ILE A 1 110 ? 30.808 -1.021 -17.116 1.00 98.56 110 ILE A O 1
ATOM 881 N N . ALA A 1 111 ? 30.057 -1.513 -19.175 1.00 98.25 111 ALA A N 1
ATOM 882 C CA . ALA A 1 111 ? 31.364 -1.431 -19.808 1.00 98.25 111 ALA A CA 1
ATOM 883 C C . ALA A 1 111 ? 31.745 -0.026 -20.273 1.00 98.25 111 ALA A C 1
ATOM 885 O O . ALA A 1 111 ? 32.899 0.388 -20.120 1.00 98.25 111 ALA A O 1
ATOM 886 N N . GLU A 1 112 ? 30.782 0.707 -20.825 1.00 97.88 112 GLU A N 1
ATOM 887 C CA . GLU A 1 112 ? 30.947 2.064 -21.345 1.00 97.88 112 GLU A CA 1
ATOM 888 C C . GLU A 1 112 ? 29.752 2.923 -20.933 1.00 97.88 112 GLU A C 1
ATOM 890 O O . GLU A 1 112 ? 28.628 2.427 -20.861 1.00 97.88 112 GLU A O 1
ATOM 895 N N . ALA A 1 113 ? 30.012 4.205 -20.684 1.00 98.12 113 ALA A N 1
ATOM 896 C CA . ALA A 1 113 ? 29.016 5.204 -20.334 1.00 98.12 113 ALA A CA 1
ATOM 897 C C . ALA A 1 113 ? 29.227 6.423 -21.242 1.00 98.12 113 ALA A C 1
ATOM 899 O O . ALA A 1 113 ? 30.278 7.060 -21.173 1.00 98.12 113 ALA A O 1
ATOM 900 N N . LEU A 1 114 ? 28.267 6.684 -22.129 1.00 98.38 114 LEU A N 1
ATOM 901 C CA . LEU A 1 114 ? 28.381 7.638 -23.237 1.00 98.38 114 LEU A CA 1
ATOM 902 C C . LEU A 1 114 ? 27.389 8.795 -23.078 1.00 98.38 114 LEU A C 1
ATOM 904 O O . LEU A 1 114 ? 26.274 8.616 -22.583 1.00 98.38 114 LEU A O 1
ATOM 908 N N . VAL A 1 115 ? 27.764 9.977 -23.555 1.00 97.25 115 VAL A N 1
ATOM 909 C CA . VAL A 1 115 ? 26.903 11.159 -23.573 1.00 97.25 115 VAL A CA 1
ATOM 910 C C . VAL A 1 115 ? 26.336 11.390 -24.976 1.00 97.25 115 VAL A C 1
ATOM 912 O O . VAL A 1 115 ? 27.056 11.652 -25.936 1.00 97.25 115 VAL A O 1
ATOM 915 N N . MET A 1 116 ? 25.009 11.378 -25.092 1.00 94.31 116 MET A N 1
ATOM 916 C CA . MET A 1 116 ? 24.265 11.654 -26.323 1.00 94.31 116 MET A CA 1
ATOM 917 C C . MET A 1 116 ? 23.861 13.144 -26.406 1.00 94.31 116 MET A C 1
ATOM 919 O O . MET A 1 116 ? 22.682 13.507 -26.487 1.00 94.31 116 MET A O 1
ATOM 923 N N . ALA A 1 117 ? 24.854 14.037 -26.377 1.00 87.31 117 ALA A N 1
ATOM 924 C CA . ALA A 1 117 ? 24.660 15.491 -26.399 1.00 87.31 117 ALA A CA 1
ATOM 925 C C . ALA A 1 117 ? 25.501 16.186 -27.481 1.00 87.31 117 ALA A C 1
ATOM 927 O O . ALA A 1 117 ? 26.523 15.677 -27.940 1.00 87.31 117 ALA A O 1
ATOM 928 N N . LYS A 1 118 ? 25.080 17.394 -27.880 1.00 80.06 118 LYS A N 1
ATOM 929 C CA . LYS A 1 118 ? 25.865 18.246 -28.783 1.00 80.06 118 LYS A CA 1
ATOM 930 C C . LYS A 1 118 ? 27.228 18.565 -28.161 1.00 80.06 118 LYS A C 1
ATOM 932 O O . LYS A 1 118 ? 27.315 18.844 -26.971 1.00 80.06 118 LYS A O 1
ATOM 937 N N . GLY A 1 119 ? 28.278 18.544 -28.981 1.00 82.19 119 GLY A N 1
ATOM 938 C CA . GLY A 1 119 ? 29.657 18.802 -28.549 1.00 82.19 119 GLY A CA 1
ATOM 939 C C . GLY A 1 119 ? 30.431 17.565 -28.077 1.00 82.19 119 GLY A C 1
ATOM 940 O O . GLY A 1 119 ? 31.643 17.653 -27.928 1.00 82.19 119 GLY A O 1
ATOM 941 N N . GLN A 1 120 ? 29.778 16.408 -27.922 1.00 89.94 120 GLN A N 1
ATOM 942 C CA . GLN A 1 120 ? 30.421 15.139 -27.556 1.00 89.94 120 GLN A CA 1
ATOM 943 C C . GLN A 1 120 ? 30.721 14.309 -28.811 1.00 89.94 120 GLN A C 1
ATOM 945 O O . GLN A 1 120 ? 30.076 13.299 -29.082 1.00 89.94 120 GLN A O 1
ATOM 950 N N . ALA A 1 121 ? 31.656 14.784 -29.640 1.00 91.25 121 ALA A N 1
ATOM 951 C CA . ALA A 1 121 ? 31.906 14.205 -30.964 1.00 91.25 121 ALA A CA 1
ATOM 952 C C . ALA A 1 121 ? 32.390 12.743 -30.908 1.00 91.25 121 ALA A C 1
ATOM 954 O O . ALA A 1 121 ? 31.961 11.932 -31.728 1.00 91.25 121 ALA A O 1
ATOM 955 N N . GLU A 1 122 ? 33.240 12.403 -29.934 1.00 95.88 122 GLU A N 1
ATOM 956 C CA . GLU A 1 122 ? 33.750 11.038 -29.748 1.00 95.88 122 GLU A CA 1
ATOM 957 C C . GLU A 1 122 ? 32.632 10.068 -29.348 1.00 95.88 122 GLU A C 1
ATOM 959 O O . GLU A 1 122 ? 32.447 9.046 -30.007 1.00 95.88 122 GLU A O 1
ATOM 964 N N . ASP A 1 123 ? 31.824 10.424 -28.344 1.00 96.75 123 ASP A N 1
ATOM 965 C CA . ASP A 1 123 ? 30.680 9.610 -27.913 1.00 96.75 123 ASP A CA 1
ATOM 966 C C . ASP A 1 123 ? 29.629 9.487 -29.023 1.00 96.75 123 ASP A C 1
ATOM 968 O O . ASP A 1 123 ? 29.096 8.403 -29.261 1.00 96.75 123 ASP A O 1
ATOM 972 N N . ALA A 1 124 ? 29.366 10.568 -29.764 1.00 95.38 124 ALA A N 1
ATOM 973 C CA . ALA A 1 124 ? 28.460 10.540 -30.907 1.00 95.38 124 ALA A CA 1
ATOM 974 C C . ALA A 1 124 ? 28.951 9.579 -32.000 1.00 95.38 124 ALA A C 1
ATOM 976 O O . ALA A 1 124 ? 28.153 8.809 -32.537 1.00 95.38 124 ALA A O 1
ATOM 977 N N . GLN A 1 125 ? 30.250 9.583 -32.317 1.00 97.19 125 GLN A N 1
ATOM 978 C CA . GLN A 1 125 ? 30.822 8.627 -33.265 1.00 97.19 125 GLN A CA 1
ATOM 979 C C . GLN A 1 125 ? 30.748 7.197 -32.718 1.00 97.19 125 GLN A C 1
ATOM 981 O O . GLN A 1 125 ? 30.320 6.291 -33.433 1.00 97.19 125 GLN A O 1
ATOM 986 N N . ARG A 1 126 ? 31.063 6.998 -31.433 1.00 97.88 126 ARG A N 1
ATOM 987 C CA . ARG A 1 126 ? 30.988 5.688 -30.779 1.00 97.88 126 ARG A CA 1
ATOM 988 C C . ARG A 1 126 ? 29.573 5.108 -30.809 1.00 97.88 126 ARG A C 1
ATOM 990 O O . ARG A 1 126 ? 29.412 3.926 -31.106 1.00 97.88 126 ARG A O 1
ATOM 997 N N . LEU A 1 127 ? 28.545 5.923 -30.563 1.00 98.38 127 LEU A N 1
ATOM 998 C CA . LEU A 1 127 ? 27.138 5.517 -30.666 1.00 98.38 127 LEU A CA 1
ATOM 999 C C . LEU A 1 127 ? 26.777 5.057 -32.085 1.00 98.38 127 LEU A C 1
ATOM 1001 O O . LEU A 1 127 ? 26.109 4.034 -32.244 1.00 98.38 127 LEU A O 1
ATOM 1005 N N . LYS A 1 128 ? 27.258 5.758 -33.119 1.00 98.06 128 LYS A N 1
ATOM 1006 C CA . LYS A 1 128 ? 27.070 5.335 -34.515 1.00 98.06 128 LYS A CA 1
ATOM 1007 C C . LYS A 1 128 ? 27.746 3.997 -34.789 1.00 98.06 128 LYS A C 1
ATOM 1009 O O . LYS A 1 128 ? 27.124 3.119 -35.379 1.00 98.06 128 LYS A O 1
ATOM 1014 N N . ASP A 1 129 ? 28.982 3.817 -34.332 1.00 98.38 129 ASP A N 1
ATOM 1015 C CA . ASP A 1 129 ? 29.724 2.565 -34.514 1.00 98.38 129 ASP A CA 1
ATOM 1016 C C . ASP A 1 129 ? 29.011 1.384 -33.836 1.00 98.38 129 ASP A C 1
ATOM 1018 O O . ASP A 1 129 ? 28.917 0.300 -34.412 1.00 98.38 129 ASP A O 1
ATOM 1022 N N . ILE A 1 130 ? 28.439 1.605 -32.646 1.00 98.69 130 ILE A N 1
ATOM 1023 C CA . ILE A 1 130 ? 27.621 0.610 -31.942 1.00 98.69 130 ILE A CA 1
ATOM 1024 C C . ILE A 1 130 ? 26.387 0.239 -32.773 1.00 98.69 130 ILE A C 1
ATOM 1026 O O . ILE A 1 130 ? 26.145 -0.946 -33.000 1.00 98.69 130 ILE A O 1
ATOM 1030 N N . PHE A 1 131 ? 25.632 1.221 -33.274 1.00 98.56 131 PHE A N 1
ATOM 1031 C CA . PHE A 1 131 ? 24.422 0.966 -34.069 1.00 98.56 131 PHE A CA 1
ATOM 1032 C C . PHE A 1 131 ? 24.707 0.308 -35.422 1.00 98.56 131 PHE A C 1
ATOM 1034 O O . PHE A 1 131 ? 23.891 -0.484 -35.898 1.00 98.56 131 PHE A O 1
ATOM 1041 N N . ARG A 1 132 ? 25.876 0.571 -36.011 1.00 98.44 132 ARG A N 1
ATOM 1042 C CA . ARG A 1 132 ? 26.355 -0.091 -37.233 1.00 98.44 132 ARG A CA 1
ATOM 1043 C C . ARG A 1 132 ? 26.888 -1.507 -36.977 1.00 98.44 132 ARG A C 1
ATOM 1045 O O . ARG A 1 132 ? 27.072 -2.259 -37.930 1.00 98.44 132 ARG A O 1
ATOM 1052 N N . SER A 1 133 ? 27.128 -1.896 -35.720 1.00 98.19 133 SER A N 1
ATOM 1053 C CA . SER A 1 133 ? 27.662 -3.220 -35.391 1.00 98.19 133 SER A CA 1
ATOM 1054 C C . SER A 1 133 ? 26.639 -4.341 -35.645 1.00 98.19 133 SER A C 1
ATOM 1056 O O . SER A 1 133 ? 25.526 -4.288 -35.104 1.00 98.19 133 SER A O 1
ATOM 1058 N N . PRO A 1 134 ? 27.018 -5.425 -36.355 1.00 97.69 134 PRO A N 1
ATOM 1059 C CA . PRO A 1 134 ? 26.194 -6.630 -36.486 1.00 97.69 134 PRO A CA 1
ATOM 1060 C C . PRO A 1 134 ? 25.942 -7.360 -35.167 1.00 97.69 134 PRO A C 1
ATOM 1062 O O . PRO A 1 134 ? 24.991 -8.127 -35.071 1.00 97.69 134 PRO A O 1
ATOM 1065 N N . SER A 1 135 ? 26.783 -7.140 -34.151 1.00 98.00 135 SER A N 1
ATOM 1066 C CA . SER A 1 135 ? 26.618 -7.782 -32.846 1.00 98.00 135 SER A CA 1
ATOM 1067 C C . SER A 1 135 ? 25.522 -7.154 -31.993 1.00 98.00 135 SER A C 1
ATOM 1069 O O . SER A 1 135 ? 25.138 -7.780 -31.013 1.00 98.00 135 SER A O 1
ATOM 1071 N N . LEU A 1 136 ? 25.068 -5.932 -32.304 1.00 98.69 136 LEU A N 1
ATOM 1072 C CA . LEU A 1 136 ? 24.076 -5.231 -31.491 1.00 98.69 136 LEU A CA 1
ATOM 1073 C C . LEU A 1 136 ? 22.714 -5.902 -31.656 1.00 98.69 136 LEU A C 1
ATOM 1075 O O . LEU A 1 136 ? 22.226 -6.036 -32.776 1.00 98.69 136 LEU A O 1
ATOM 1079 N N . GLN A 1 137 ? 22.115 -6.294 -30.536 1.00 98.44 137 GLN A N 1
ATOM 1080 C CA . GLN A 1 137 ? 20.871 -7.055 -30.485 1.00 98.44 137 GLN A CA 1
ATOM 1081 C C . GLN A 1 137 ? 19.732 -6.239 -29.872 1.00 98.44 137 GLN A C 1
ATOM 1083 O O . GLN A 1 137 ? 18.619 -6.227 -30.397 1.00 98.44 137 GLN A O 1
ATOM 1088 N N . VAL A 1 138 ? 20.025 -5.535 -28.772 1.00 98.62 138 VAL A N 1
ATOM 1089 C CA . VAL A 1 138 ? 19.026 -4.853 -27.942 1.00 98.62 138 VAL A CA 1
ATOM 1090 C C . VAL A 1 138 ? 19.409 -3.393 -27.716 1.00 98.62 138 VAL A C 1
ATOM 1092 O O . VAL A 1 138 ? 20.537 -3.082 -27.326 1.00 98.62 138 VAL A O 1
ATOM 1095 N N . VAL A 1 139 ? 18.435 -2.507 -27.901 1.00 98.81 139 VAL A N 1
ATOM 1096 C CA . VAL A 1 139 ? 18.458 -1.116 -27.447 1.00 98.81 139 VAL A CA 1
ATOM 1097 C C . VAL A 1 139 ? 17.326 -0.966 -26.443 1.00 98.81 139 VAL A C 1
ATOM 1099 O O . VAL A 1 139 ? 16.171 -1.103 -26.831 1.00 98.81 139 VAL A O 1
ATOM 1102 N N . SER A 1 140 ? 17.619 -0.712 -25.168 1.00 98.75 140 SER A N 1
ATOM 1103 C CA . SER A 1 140 ? 16.563 -0.539 -24.157 1.00 98.75 140 SER A CA 1
ATOM 1104 C C . SER A 1 140 ? 16.552 0.836 -23.504 1.00 98.75 140 SER A C 1
ATOM 1106 O O . SER A 1 140 ? 17.519 1.579 -23.633 1.00 98.75 140 SER A O 1
ATOM 1108 N N . PHE A 1 141 ? 15.445 1.195 -22.846 1.00 98.62 141 PHE A N 1
ATOM 1109 C CA . PHE A 1 141 ? 15.192 2.568 -22.393 1.00 98.62 141 PHE A CA 1
ATOM 1110 C C . PHE A 1 141 ? 14.600 2.631 -20.979 1.00 98.62 141 PHE A C 1
ATOM 1112 O O . PHE A 1 141 ? 13.656 1.900 -20.689 1.00 98.62 141 PHE A O 1
ATOM 1119 N N . THR A 1 142 ? 15.107 3.535 -20.135 1.00 97.25 142 THR A N 1
ATOM 1120 C CA . THR A 1 142 ? 14.458 4.002 -18.891 1.00 97.25 142 THR A CA 1
ATOM 1121 C C . THR A 1 142 ? 14.525 5.531 -18.802 1.00 97.25 142 THR A C 1
ATOM 1123 O O . THR A 1 142 ? 15.261 6.125 -18.015 1.00 97.25 142 THR A O 1
ATOM 1126 N N . ILE A 1 143 ? 13.782 6.195 -19.685 1.00 95.75 143 ILE A N 1
ATOM 1127 C CA . ILE A 1 143 ? 13.869 7.644 -19.942 1.00 95.75 143 ILE A CA 1
ATOM 1128 C C . ILE A 1 143 ? 12.627 8.412 -19.480 1.00 95.75 143 ILE A C 1
ATOM 1130 O O . ILE A 1 143 ? 12.482 9.601 -19.775 1.00 95.75 143 ILE A O 1
ATOM 1134 N N . THR A 1 144 ? 11.737 7.745 -18.741 1.00 91.62 144 THR A N 1
ATOM 1135 C CA . THR A 1 144 ? 10.403 8.197 -18.326 1.00 91.62 144 THR A CA 1
ATOM 1136 C C . THR A 1 144 ? 9.411 8.345 -19.485 1.00 91.62 144 THR A C 1
ATOM 1138 O O . THR A 1 144 ? 9.790 8.565 -20.632 1.00 91.62 144 THR A O 1
ATOM 1141 N N . GLU A 1 145 ? 8.106 8.316 -19.190 1.00 89.56 145 GLU A N 1
ATOM 1142 C CA . GLU A 1 145 ? 7.036 8.493 -20.191 1.00 89.56 145 GLU A CA 1
ATOM 1143 C C . GLU A 1 145 ? 7.200 9.783 -21.023 1.00 89.56 145 GLU A C 1
ATOM 1145 O O . GLU A 1 145 ? 6.883 9.823 -22.213 1.00 89.56 145 GLU A O 1
ATOM 1150 N N . LYS A 1 146 ? 7.750 10.845 -20.419 1.00 89.44 146 LYS A N 1
ATOM 1151 C CA . LYS A 1 146 ? 7.985 12.128 -21.097 1.00 89.44 146 LYS A CA 1
ATOM 1152 C C . LYS A 1 146 ? 8.977 12.004 -22.253 1.00 89.44 146 LYS A C 1
ATOM 1154 O O . LYS A 1 146 ? 8.823 12.722 -23.235 1.00 89.44 146 LYS A O 1
ATOM 1159 N N . GLY A 1 147 ? 9.942 11.086 -22.169 1.00 92.69 147 GLY A N 1
ATOM 1160 C CA . GLY A 1 147 ? 10.963 10.887 -23.197 1.00 92.69 147 GLY A CA 1
ATOM 1161 C C . GLY A 1 147 ? 10.411 10.426 -24.551 1.00 92.69 147 GLY A C 1
ATOM 1162 O O . GLY A 1 147 ? 11.071 10.623 -25.566 1.00 92.69 147 GLY A O 1
ATOM 1163 N N . TYR A 1 148 ? 9.195 9.869 -24.583 1.00 96.38 148 TYR A N 1
ATOM 1164 C CA . TYR A 1 148 ? 8.544 9.347 -25.794 1.00 96.38 148 TYR A CA 1
ATOM 1165 C C . TYR A 1 148 ? 7.531 10.324 -26.409 1.00 96.38 148 TYR A C 1
ATOM 1167 O O . TYR A 1 148 ? 7.052 10.100 -27.522 1.00 96.38 148 TYR A O 1
ATOM 1175 N N . LYS A 1 149 ? 7.156 11.395 -25.694 1.00 94.06 149 LYS A N 1
ATOM 1176 C CA . LYS A 1 149 ? 6.114 12.330 -26.141 1.00 94.06 149 LYS A CA 1
ATOM 1177 C C . LYS A 1 149 ? 6.658 13.266 -27.215 1.00 94.06 149 LYS A C 1
ATOM 1179 O O . LYS A 1 149 ? 7.598 14.016 -26.980 1.00 94.06 149 LYS A O 1
ATOM 1184 N N . LEU A 1 150 ? 6.014 13.252 -28.381 1.00 96.88 150 LEU A N 1
ATOM 1185 C CA . LEU A 1 150 ? 6.316 14.178 -29.478 1.00 96.88 150 LEU A CA 1
ATOM 1186 C C . LEU A 1 150 ? 5.395 15.403 -29.498 1.00 96.88 150 LEU A C 1
ATOM 1188 O O . LEU A 1 150 ? 5.768 16.431 -30.062 1.00 96.88 150 LEU A O 1
ATOM 1192 N N . CYS A 1 151 ? 4.209 15.282 -28.899 1.00 94.50 151 CYS A N 1
ATOM 1193 C CA . CYS A 1 151 ? 3.174 16.308 -28.896 1.00 94.50 151 CYS A CA 1
ATOM 1194 C C . CYS A 1 151 ? 2.776 16.722 -27.479 1.00 94.50 151 CYS A C 1
ATOM 1196 O O . CYS A 1 151 ? 2.882 15.936 -26.532 1.00 94.50 151 CYS A O 1
ATOM 1198 N N . ASP A 1 152 ? 2.249 17.937 -27.370 1.00 89.94 152 ASP A N 1
ATOM 1199 C CA . ASP A 1 152 ? 1.552 18.417 -26.183 1.00 89.94 152 ASP A CA 1
ATOM 1200 C C . ASP A 1 152 ? 0.134 17.821 -26.055 1.00 89.94 152 ASP A C 1
ATOM 1202 O O . ASP A 1 152 ? -0.324 17.030 -26.885 1.00 89.94 152 ASP A O 1
ATOM 1206 N N . ALA A 1 153 ? -0.582 18.211 -24.995 1.00 82.12 153 ALA A N 1
ATOM 1207 C CA . ALA A 1 153 ? -1.940 17.740 -24.720 1.00 82.12 153 ALA A CA 1
ATOM 1208 C C . ALA A 1 153 ? -2.979 18.149 -25.788 1.00 82.12 153 ALA A C 1
ATOM 1210 O O . ALA A 1 153 ? -4.047 17.546 -25.848 1.00 82.12 153 ALA A O 1
ATOM 1211 N N . SER A 1 154 ? -2.681 19.144 -26.631 1.00 86.50 154 SER A N 1
ATOM 1212 C CA . SER A 1 154 ? -3.538 19.573 -27.746 1.00 86.50 154 SER A CA 1
ATOM 1213 C C . SER A 1 154 ? -3.256 18.818 -29.052 1.00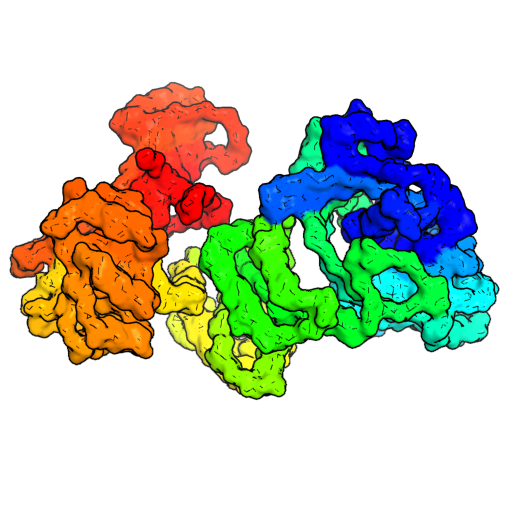 86.50 154 SER A C 1
ATOM 1215 O O . SER A 1 154 ? -3.960 19.008 -30.043 1.00 86.50 154 SER A O 1
ATOM 1217 N N . GLY A 1 155 ? -2.239 17.948 -29.060 1.00 91.06 155 GLY A N 1
ATOM 1218 C CA . GLY A 1 155 ? -1.813 17.187 -30.232 1.00 91.06 155 GLY A CA 1
ATOM 1219 C C . GLY A 1 155 ? -0.804 17.919 -31.121 1.00 91.06 155 GLY A C 1
ATOM 1220 O O . GLY A 1 155 ? -0.414 17.376 -32.155 1.00 91.06 155 GLY A O 1
ATOM 1221 N N . MET A 1 156 ? -0.337 19.111 -30.733 1.00 94.44 156 MET A N 1
ATOM 1222 C CA . MET A 1 156 ? 0.685 19.844 -31.483 1.00 94.44 156 MET A CA 1
ATOM 1223 C C . MET A 1 156 ? 2.086 19.329 -31.152 1.00 94.44 156 MET A C 1
ATOM 1225 O O . MET A 1 156 ? 2.422 19.141 -29.984 1.00 94.44 156 MET A O 1
ATOM 1229 N N . TYR A 1 157 ? 2.926 19.128 -32.174 1.00 96.94 157 TYR A N 1
ATOM 1230 C CA . TYR A 1 157 ? 4.324 18.732 -31.979 1.00 96.94 157 TYR A CA 1
ATOM 1231 C C . TYR A 1 157 ? 5.105 19.799 -31.207 1.00 96.94 157 TYR A C 1
ATOM 1233 O O . TYR A 1 157 ? 5.019 20.983 -31.548 1.00 96.94 157 TYR A O 1
ATOM 1241 N N . PHE A 1 158 ? 5.936 19.385 -30.246 1.00 96.12 158 PHE A N 1
ATOM 1242 C CA . PHE A 1 158 ? 6.842 20.303 -29.552 1.00 96.12 158 PHE A CA 1
ATOM 1243 C C . PHE A 1 158 ? 7.828 20.966 -30.528 1.00 96.12 158 PHE A C 1
ATOM 1245 O O . PHE A 1 158 ? 8.195 20.398 -31.562 1.00 96.12 158 PHE A O 1
ATOM 1252 N N . MET A 1 159 ? 8.276 22.181 -30.204 1.00 96.19 159 MET A N 1
ATOM 1253 C CA . MET A 1 159 ? 9.098 22.997 -31.107 1.00 96.19 159 MET A CA 1
ATOM 1254 C C . MET A 1 159 ? 10.421 22.309 -31.480 1.00 96.19 159 MET A C 1
ATOM 1256 O O . MET A 1 159 ? 10.864 22.385 -32.625 1.00 96.19 159 MET A O 1
ATOM 1260 N N . GLU A 1 160 ? 11.059 21.633 -30.530 1.00 94.44 160 GLU A N 1
ATOM 1261 C CA . GLU A 1 160 ? 12.282 20.857 -30.738 1.00 94.44 160 GLU A CA 1
ATOM 1262 C C . GLU A 1 160 ? 12.082 19.690 -31.713 1.00 94.44 160 GLU A C 1
ATOM 1264 O O . GLU A 1 160 ? 12.946 19.442 -32.551 1.00 94.44 160 GLU A O 1
ATOM 1269 N N . ILE A 1 161 ? 10.917 19.039 -31.685 1.00 97.50 161 ILE A N 1
ATOM 1270 C CA . ILE A 1 161 ? 10.577 17.940 -32.595 1.00 97.50 161 ILE A CA 1
ATOM 1271 C C . ILE A 1 161 ? 10.400 18.473 -34.021 1.00 97.50 161 ILE A C 1
ATOM 1273 O O . ILE A 1 161 ? 10.933 17.908 -34.975 1.00 97.50 161 ILE A O 1
ATOM 1277 N N . GLN A 1 162 ? 9.718 19.613 -34.172 1.00 97.06 162 GLN A N 1
ATOM 1278 C CA . GLN A 1 162 ? 9.552 20.261 -35.476 1.00 97.06 162 GLN A CA 1
ATOM 1279 C C . GLN A 1 162 ? 10.897 20.679 -36.089 1.00 97.06 162 GLN A C 1
ATOM 1281 O O . GLN A 1 162 ? 11.104 20.512 -37.292 1.00 97.06 162 GLN A O 1
ATOM 1286 N N . LYS A 1 163 ? 11.825 21.194 -35.270 1.00 96.94 163 LYS A N 1
ATOM 1287 C CA . LYS A 1 163 ? 13.186 21.536 -35.715 1.00 96.94 163 LYS A CA 1
ATOM 1288 C C . LYS A 1 163 ? 13.926 20.309 -36.240 1.00 96.94 163 LYS A C 1
ATOM 1290 O O . LYS A 1 163 ? 14.519 20.381 -37.314 1.00 96.94 163 LYS A O 1
ATOM 1295 N N . ASP A 1 164 ? 13.836 19.185 -35.541 1.00 97.38 164 ASP A N 1
ATOM 1296 C CA . ASP A 1 164 ? 14.470 17.937 -35.967 1.00 97.38 164 ASP A CA 1
ATOM 1297 C C . ASP A 1 164 ? 13.880 17.384 -37.274 1.00 97.38 164 ASP A C 1
ATOM 1299 O O . ASP A 1 164 ? 14.627 16.891 -38.123 1.00 97.38 164 ASP A O 1
ATOM 1303 N N . PHE A 1 165 ? 12.564 17.504 -37.491 1.00 97.88 165 PHE A N 1
ATOM 1304 C CA . PHE A 1 165 ? 11.936 17.114 -38.763 1.00 97.88 165 PHE A CA 1
ATOM 1305 C C . PHE A 1 165 ? 12.489 17.893 -39.961 1.00 97.88 165 PHE A C 1
ATOM 1307 O O . PHE A 1 165 ? 12.544 17.350 -41.064 1.00 97.88 165 PHE A O 1
ATOM 1314 N N . LEU A 1 166 ? 12.893 19.150 -39.758 1.00 96.69 166 LEU A N 1
ATOM 1315 C CA . LEU A 1 166 ? 13.491 19.994 -40.796 1.00 96.69 166 LEU A CA 1
ATOM 1316 C C . LEU A 1 166 ? 14.997 19.754 -40.954 1.00 96.69 166 LEU A C 1
ATOM 1318 O O . LEU A 1 166 ? 15.511 19.836 -42.065 1.00 96.69 166 LEU A O 1
ATOM 1322 N N . ALA A 1 167 ? 15.702 19.478 -39.855 1.00 94.75 167 ALA A N 1
ATOM 1323 C CA . ALA A 1 167 ? 17.159 19.362 -39.837 1.00 94.75 167 ALA A CA 1
ATOM 1324 C C . ALA A 1 167 ? 17.679 18.001 -40.345 1.00 94.75 167 ALA A C 1
ATOM 1326 O O . ALA A 1 167 ? 18.823 17.906 -40.798 1.00 94.75 167 ALA A O 1
ATOM 1327 N N . GLY A 1 168 ? 16.844 16.957 -40.288 1.00 95.75 168 GLY A N 1
ATOM 1328 C CA . GLY A 1 168 ? 17.206 15.600 -40.698 1.00 95.75 168 GLY A CA 1
ATOM 1329 C C . GLY A 1 168 ? 18.066 14.858 -39.662 1.00 95.75 168 GLY A C 1
ATOM 1330 O O . GLY A 1 168 ? 18.459 15.428 -38.639 1.00 95.75 168 GLY A O 1
ATOM 1331 N N . PRO A 1 169 ? 18.405 13.581 -39.916 1.00 94.81 169 PRO A N 1
ATOM 1332 C CA . PRO A 1 169 ? 19.062 12.720 -38.927 1.00 94.81 169 PRO A CA 1
ATOM 1333 C C . PRO A 1 169 ? 20.463 13.199 -38.522 1.00 94.81 169 PRO A C 1
ATOM 1335 O O . PRO A 1 169 ? 20.886 12.973 -37.395 1.00 94.81 169 PRO A O 1
ATOM 1338 N N . GLY A 1 170 ? 21.189 13.893 -39.406 1.00 90.69 170 GLY A N 1
ATOM 1339 C CA . GLY A 1 170 ? 22.542 14.381 -39.111 1.00 90.69 170 GLY A CA 1
ATOM 1340 C C . GLY A 1 170 ? 22.602 15.494 -38.057 1.00 90.69 170 GLY A C 1
ATOM 1341 O O . GLY A 1 170 ? 23.668 15.730 -37.493 1.00 90.69 170 GLY A O 1
ATOM 1342 N N . HIS A 1 171 ? 21.476 16.163 -37.784 1.00 91.69 171 HIS A N 1
ATOM 1343 C CA . HIS A 1 171 ? 21.405 17.343 -36.915 1.00 91.69 171 HIS A CA 1
ATOM 1344 C C . HIS A 1 171 ? 20.276 17.271 -35.873 1.00 91.69 171 HIS A C 1
ATOM 1346 O O . HIS A 1 171 ? 19.974 18.284 -35.239 1.00 91.69 171 HIS A O 1
ATOM 1352 N N . ALA A 1 172 ? 19.661 16.099 -35.692 1.00 93.12 172 ALA A N 1
ATOM 1353 C CA . ALA A 1 172 ? 18.592 15.898 -34.720 1.00 93.12 172 ALA A CA 1
ATOM 1354 C C . ALA A 1 172 ? 19.085 16.158 -33.284 1.00 93.12 172 ALA A C 1
ATOM 1356 O O . ALA A 1 172 ? 20.155 15.685 -32.888 1.00 93.12 172 ALA A O 1
ATOM 1357 N N . ASP A 1 173 ? 18.313 16.916 -32.503 1.00 92.50 173 ASP A N 1
ATOM 1358 C CA . ASP A 1 173 ? 18.681 17.317 -31.145 1.00 92.50 173 ASP A CA 1
ATOM 1359 C C . ASP A 1 173 ? 17.740 16.790 -30.051 1.00 92.50 173 ASP A C 1
ATOM 1361 O O . ASP A 1 173 ? 18.171 16.558 -28.916 1.00 92.50 173 ASP A O 1
ATOM 1365 N N . SER A 1 174 ? 16.466 16.575 -30.372 1.00 94.88 174 SER A N 1
ATOM 1366 C CA . SER A 1 174 ? 15.519 15.957 -29.446 1.00 94.88 174 SER A CA 1
ATOM 1367 C C . SER A 1 174 ? 15.937 14.522 -29.117 1.00 94.88 174 SER A C 1
ATOM 1369 O O . SER A 1 174 ? 16.622 13.859 -29.899 1.00 94.88 174 SER A O 1
ATOM 1371 N N . TYR A 1 175 ? 15.516 14.017 -27.953 1.00 95.44 175 TYR A N 1
ATOM 1372 C CA . TYR A 1 175 ? 15.921 12.685 -27.496 1.00 95.44 175 TYR A CA 1
ATOM 1373 C C . TYR A 1 175 ? 15.537 11.599 -28.513 1.00 95.44 175 TYR A C 1
ATOM 1375 O O . TYR A 1 175 ? 16.394 10.848 -28.978 1.00 95.44 175 TYR A O 1
ATOM 1383 N N . MET A 1 176 ? 14.263 11.562 -28.920 1.00 96.94 176 MET A N 1
ATOM 1384 C CA . MET A 1 176 ? 13.773 10.595 -29.909 1.00 96.94 176 MET A CA 1
ATOM 1385 C C . MET A 1 176 ? 14.322 10.849 -31.313 1.00 96.94 176 MET A C 1
ATOM 1387 O O . MET A 1 176 ? 14.575 9.886 -32.032 1.00 96.94 176 MET A O 1
ATOM 1391 N N . GLY A 1 177 ? 14.582 12.105 -31.687 1.00 97.12 177 GLY A N 1
ATOM 1392 C CA . GLY A 1 177 ? 15.245 12.427 -32.949 1.00 97.12 177 GLY A CA 1
ATOM 1393 C C . GLY A 1 177 ? 16.654 11.833 -33.023 1.00 97.12 177 GLY A C 1
ATOM 1394 O O . GLY A 1 177 ? 17.002 11.196 -34.015 1.00 97.12 177 GLY A O 1
ATOM 1395 N N . LYS A 1 178 ? 17.450 11.946 -31.953 1.00 96.81 178 LYS A N 1
ATOM 1396 C CA . LYS A 1 178 ? 18.789 11.335 -31.882 1.00 96.81 178 LYS A CA 1
ATOM 1397 C C . LYS A 1 178 ? 18.734 9.809 -31.957 1.00 96.81 178 LYS A C 1
ATOM 1399 O O . LYS A 1 178 ? 19.500 9.207 -32.705 1.00 96.81 178 LYS A O 1
ATOM 1404 N N . VAL A 1 179 ? 17.800 9.177 -31.245 1.00 98.00 179 VAL A N 1
ATOM 1405 C CA . VAL A 1 179 ? 17.615 7.716 -31.302 1.00 98.00 179 VAL A CA 1
ATOM 1406 C C . VAL A 1 179 ? 17.178 7.268 -32.703 1.00 98.00 179 VAL A C 1
ATOM 1408 O O . VAL A 1 179 ? 17.720 6.297 -33.232 1.00 98.00 179 VAL A O 1
ATOM 1411 N N . ALA A 1 180 ? 16.256 7.990 -33.348 1.00 98.31 180 ALA A N 1
ATOM 1412 C CA . ALA A 1 180 ? 15.836 7.708 -34.720 1.00 98.31 180 ALA A CA 1
ATOM 1413 C C . ALA A 1 180 ? 16.996 7.868 -35.719 1.00 98.31 180 ALA A C 1
ATOM 1415 O O . ALA A 1 180 ? 17.137 7.050 -36.628 1.00 98.31 180 ALA A O 1
ATOM 1416 N N . ALA A 1 181 ? 17.870 8.859 -35.520 1.00 97.94 181 ALA A N 1
ATOM 1417 C CA . ALA A 1 181 ? 19.081 9.028 -36.319 1.00 97.94 181 ALA A CA 1
ATOM 1418 C C . ALA A 1 181 ? 20.063 7.856 -36.143 1.00 97.94 181 ALA A C 1
ATOM 1420 O O . ALA A 1 181 ? 20.632 7.383 -37.123 1.00 97.94 181 ALA A O 1
ATOM 1421 N N . LEU A 1 182 ? 20.220 7.320 -34.929 1.00 98.44 182 LEU A N 1
ATOM 1422 C CA . LEU A 1 182 ? 21.027 6.117 -34.695 1.00 98.44 182 LEU A CA 1
ATOM 1423 C C . LEU A 1 182 ? 20.411 4.870 -35.354 1.00 98.44 182 LEU A C 1
ATOM 1425 O O . LEU A 1 182 ? 21.122 4.066 -35.957 1.00 98.44 182 LEU A O 1
ATOM 1429 N N . CYS A 1 183 ? 19.084 4.731 -35.329 1.00 98.50 183 CYS A N 1
ATOM 1430 C CA . CYS A 1 183 ? 18.396 3.672 -36.075 1.00 98.50 183 CYS A CA 1
ATOM 1431 C C . CYS A 1 183 ? 18.627 3.801 -37.588 1.00 98.50 183 CYS A C 1
ATOM 1433 O O . CYS A 1 183 ? 18.781 2.794 -38.280 1.00 98.50 183 CYS A O 1
ATOM 1435 N N . TYR A 1 184 ? 18.699 5.032 -38.097 1.00 98.31 184 TYR A N 1
ATOM 1436 C CA . TYR A 1 184 ? 19.018 5.305 -39.495 1.00 98.31 184 TYR A CA 1
ATOM 1437 C C . TYR A 1 184 ? 20.463 4.919 -39.854 1.00 98.31 184 TYR A C 1
ATOM 1439 O O . TYR A 1 184 ? 20.704 4.356 -40.919 1.00 98.31 184 TYR A O 1
ATOM 1447 N N . GLU A 1 185 ? 21.420 5.111 -38.943 1.00 98.00 185 GLU A N 1
ATOM 1448 C CA . GLU A 1 185 ? 22.799 4.623 -39.108 1.00 98.00 185 GLU A CA 1
ATOM 1449 C C . GLU A 1 185 ? 22.856 3.092 -39.218 1.00 98.00 185 GLU A C 1
ATOM 1451 O O . GLU A 1 185 ? 23.612 2.550 -40.027 1.00 98.00 185 GLU A O 1
ATOM 1456 N N . ARG A 1 186 ? 22.009 2.383 -38.462 1.00 98.12 186 ARG A N 1
ATOM 1457 C CA . ARG A 1 186 ? 21.868 0.925 -38.577 1.00 98.12 186 ARG A CA 1
ATOM 1458 C C . ARG A 1 186 ? 21.227 0.494 -39.896 1.00 98.12 186 ARG A C 1
ATOM 1460 O O . ARG A 1 186 ? 21.673 -0.482 -40.497 1.00 98.12 186 ARG A O 1
ATOM 1467 N N . TYR A 1 187 ? 20.217 1.225 -40.368 1.00 97.94 187 TYR A N 1
ATOM 1468 C CA . TYR A 1 187 ? 19.634 1.002 -41.692 1.00 97.94 187 TYR A CA 1
ATOM 1469 C C . TYR A 1 187 ? 20.691 1.163 -42.794 1.00 97.94 187 TYR A C 1
ATOM 1471 O O . TYR A 1 187 ? 20.853 0.276 -43.632 1.00 97.94 187 TYR A O 1
ATOM 1479 N N . HIS A 1 188 ? 21.496 2.224 -42.727 1.00 93.88 188 HIS A N 1
ATOM 1480 C CA . HIS A 1 188 ? 22.613 2.438 -43.645 1.00 93.88 188 HIS A CA 1
ATOM 1481 C C . HIS A 1 188 ? 23.706 1.365 -43.571 1.00 93.88 188 HIS A C 1
ATOM 1483 O O . HIS A 1 188 ? 24.355 1.097 -44.580 1.00 93.88 188 HIS A O 1
ATOM 1489 N N . ALA A 1 189 ? 23.874 0.700 -42.427 1.00 95.88 189 ALA A N 1
ATOM 1490 C CA . ALA A 1 189 ? 24.756 -0.459 -42.277 1.00 95.88 189 ALA A CA 1
ATOM 1491 C C . ALA A 1 189 ? 24.183 -1.769 -42.860 1.00 95.88 189 ALA A C 1
ATOM 1493 O O . ALA A 1 189 ? 24.686 -2.849 -42.556 1.00 95.88 189 ALA A O 1
ATOM 1494 N N . GLY A 1 190 ? 23.143 -1.692 -43.697 1.00 95.69 190 GLY A N 1
ATOM 1495 C CA . GLY A 1 190 ? 22.555 -2.838 -44.393 1.00 95.69 190 GLY A CA 1
ATOM 1496 C C . GLY A 1 190 ? 21.246 -3.353 -43.792 1.00 95.69 190 GLY A C 1
ATOM 1497 O O . GLY A 1 190 ? 20.887 -4.500 -44.044 1.00 95.69 190 GLY A O 1
ATOM 1498 N N . GLY A 1 191 ? 20.535 -2.543 -42.998 1.00 96.12 191 GLY A N 1
ATOM 1499 C CA . GLY A 1 191 ? 19.234 -2.924 -42.432 1.00 96.12 191 GLY A CA 1
ATOM 1500 C C . GLY A 1 191 ? 19.330 -4.116 -41.476 1.00 96.12 191 GLY A C 1
ATOM 1501 O O . GLY A 1 191 ? 18.572 -5.082 -41.592 1.00 96.12 191 GLY A O 1
ATOM 1502 N N . LEU A 1 192 ? 20.312 -4.080 -40.573 1.00 97.88 192 LEU A N 1
ATOM 1503 C CA . LEU A 1 192 ? 20.593 -5.160 -39.624 1.00 97.88 192 LEU A CA 1
ATOM 1504 C C . LEU A 1 192 ? 19.485 -5.274 -38.559 1.00 97.88 192 LEU A C 1
ATOM 1506 O O . LEU A 1 192 ? 19.068 -4.244 -38.036 1.00 97.88 192 LEU A O 1
ATOM 1510 N N . PRO A 1 193 ? 19.052 -6.486 -38.164 1.00 98.50 193 PRO A N 1
ATOM 1511 C CA . PRO A 1 193 ? 17.931 -6.652 -37.237 1.00 98.50 193 PRO A CA 1
ATOM 1512 C C . PRO A 1 193 ? 18.217 -6.078 -35.837 1.00 98.50 193 PRO A C 1
ATOM 1514 O O . PRO A 1 193 ? 19.373 -6.064 -35.421 1.00 98.50 193 PRO A O 1
ATOM 1517 N N . ILE A 1 194 ? 17.211 -5.602 -35.097 1.00 98.69 194 ILE A N 1
ATOM 1518 C CA . ILE A 1 194 ? 17.351 -5.042 -33.740 1.00 98.69 194 ILE A CA 1
ATOM 1519 C C . ILE A 1 194 ? 16.026 -5.029 -32.964 1.00 98.69 194 ILE A C 1
ATOM 1521 O O . ILE A 1 194 ? 14.961 -4.873 -33.552 1.00 98.69 194 ILE A O 1
ATOM 1525 N N . ALA A 1 195 ? 16.093 -5.128 -31.635 1.00 98.81 195 ALA A N 1
ATOM 1526 C CA . ALA A 1 195 ? 14.951 -4.881 -30.753 1.00 98.81 195 ALA A CA 1
ATOM 1527 C C . ALA A 1 195 ? 15.089 -3.534 -30.025 1.00 98.81 195 ALA A C 1
ATOM 1529 O O . ALA A 1 195 ? 16.124 -3.270 -29.405 1.00 98.81 195 ALA A O 1
ATOM 1530 N N . LEU A 1 196 ? 14.039 -2.706 -30.061 1.00 98.81 196 LEU A N 1
ATOM 1531 C CA . LEU A 1 196 ? 13.922 -1.469 -29.284 1.00 98.81 196 LEU A CA 1
ATOM 1532 C C . LEU A 1 196 ? 12.944 -1.669 -28.119 1.00 98.81 196 LEU A C 1
ATOM 1534 O O . LEU A 1 196 ? 11.732 -1.713 -28.311 1.00 98.81 196 LEU A O 1
ATOM 1538 N N . VAL A 1 197 ? 13.471 -1.783 -26.902 1.00 98.69 197 VAL A N 1
ATOM 1539 C CA . VAL A 1 197 ? 12.733 -2.248 -25.720 1.00 98.69 197 VAL A CA 1
ATOM 1540 C C . VAL A 1 197 ? 12.576 -1.120 -24.706 1.00 98.69 197 VAL A C 1
ATOM 1542 O O . VAL A 1 197 ? 13.492 -0.823 -23.935 1.00 98.69 197 VAL A O 1
ATOM 1545 N N . SER A 1 198 ? 11.411 -0.478 -24.675 1.00 98.44 198 SER A N 1
ATOM 1546 C CA . SER A 1 198 ? 11.097 0.424 -23.564 1.00 98.44 198 SER A CA 1
ATOM 1547 C C . SER A 1 198 ? 10.941 -0.389 -22.282 1.00 98.44 198 SER A C 1
ATOM 1549 O O . SER A 1 198 ? 10.201 -1.359 -22.278 1.00 98.44 198 SER A O 1
ATOM 1551 N N . MET A 1 199 ? 11.637 -0.006 -21.212 1.00 97.00 199 MET A N 1
ATOM 1552 C CA . MET A 1 199 ? 11.516 -0.581 -19.865 1.00 97.00 199 MET A CA 1
ATOM 1553 C C . MET A 1 199 ? 11.001 0.479 -18.879 1.00 97.00 199 MET A C 1
ATOM 1555 O O . MET A 1 199 ? 11.313 0.447 -17.691 1.00 97.00 199 MET A O 1
ATOM 1559 N N . ASP A 1 200 ? 10.248 1.461 -19.376 1.00 94.88 200 ASP A N 1
ATOM 1560 C CA . ASP A 1 200 ? 9.595 2.478 -18.558 1.00 94.88 200 ASP A CA 1
ATOM 1561 C C . ASP A 1 200 ? 8.211 2.003 -18.089 1.00 94.88 200 ASP A C 1
ATOM 1563 O O . ASP A 1 200 ? 7.518 1.261 -18.783 1.00 94.88 200 ASP A O 1
ATOM 1567 N N . ASN A 1 201 ? 7.803 2.454 -16.901 1.00 89.12 201 ASN A N 1
ATOM 1568 C CA . ASN A 1 201 ? 6.589 2.007 -16.209 1.00 89.12 201 ASN A CA 1
ATOM 1569 C C . ASN A 1 201 ? 5.323 2.737 -16.711 1.00 89.12 201 ASN A C 1
ATOM 1571 O O . ASN A 1 201 ? 4.770 3.578 -15.998 1.00 89.12 201 ASN A O 1
ATOM 1575 N N . PHE A 1 202 ? 4.892 2.442 -17.940 1.00 89.31 202 PHE A N 1
ATOM 1576 C CA . PHE A 1 202 ? 3.595 2.844 -18.500 1.00 89.31 202 PHE A CA 1
ATOM 1577 C C . PHE A 1 202 ? 3.109 1.834 -19.551 1.00 89.31 202 PHE A C 1
ATOM 1579 O O . PHE A 1 202 ? 3.916 1.148 -20.178 1.00 89.31 202 PHE A O 1
ATOM 1586 N N . SER A 1 203 ? 1.796 1.765 -19.767 1.00 88.06 203 SER A N 1
ATOM 1587 C CA . SER A 1 203 ? 1.182 0.746 -20.624 1.00 88.06 203 SER A CA 1
ATOM 1588 C C . SER A 1 203 ? 1.549 0.899 -22.098 1.00 88.06 203 SER A C 1
ATOM 1590 O O . SER A 1 203 ? 1.666 2.014 -22.621 1.00 88.06 203 SER A O 1
ATOM 1592 N N . HIS A 1 204 ? 1.678 -0.240 -22.782 1.00 93.69 204 HIS A N 1
ATOM 1593 C CA . HIS A 1 204 ? 1.973 -0.332 -24.220 1.00 93.69 204 HIS A CA 1
ATOM 1594 C C . HIS A 1 204 ? 3.221 0.475 -24.620 1.00 93.69 204 HIS A C 1
ATOM 1596 O O . HIS A 1 204 ? 3.263 1.159 -25.651 1.00 93.69 204 HIS A O 1
ATOM 1602 N N . ASN A 1 205 ? 4.243 0.444 -23.769 1.00 95.75 205 ASN A N 1
ATOM 1603 C CA . ASN A 1 205 ? 5.430 1.276 -23.912 1.00 95.75 205 ASN A CA 1
ATOM 1604 C C . ASN A 1 205 ? 6.197 1.053 -25.228 1.00 95.75 205 ASN A C 1
ATOM 1606 O O . ASN A 1 205 ? 6.635 2.025 -25.854 1.00 95.75 205 ASN A O 1
ATOM 1610 N N . GLY A 1 206 ? 6.254 -0.189 -25.716 1.00 97.50 206 GLY A N 1
ATOM 1611 C CA . GLY A 1 206 ? 6.791 -0.526 -27.035 1.00 97.50 206 GLY A CA 1
ATOM 1612 C C . GLY A 1 206 ? 6.059 0.187 -28.177 1.00 97.50 206 GLY A C 1
ATOM 1613 O O . GLY A 1 206 ? 6.701 0.735 -29.072 1.00 97.50 206 GLY A O 1
ATOM 1614 N N . ASP A 1 207 ? 4.729 0.304 -28.120 1.00 97.50 207 ASP A N 1
ATOM 1615 C CA . ASP A 1 207 ? 3.959 0.994 -29.164 1.00 97.50 207 ASP A CA 1
ATOM 1616 C C . ASP A 1 207 ? 4.213 2.505 -29.158 1.00 97.50 207 ASP A C 1
ATOM 1618 O O . ASP A 1 207 ? 4.337 3.121 -30.219 1.00 97.50 207 ASP A O 1
ATOM 1622 N N . LYS A 1 208 ? 4.335 3.124 -27.976 1.00 97.50 208 LYS A N 1
ATOM 1623 C CA . LYS A 1 208 ? 4.681 4.552 -27.878 1.00 97.50 208 LYS A CA 1
ATOM 1624 C C . LYS A 1 208 ? 6.065 4.827 -28.463 1.00 97.50 208 LYS A C 1
ATOM 1626 O O . LYS A 1 208 ? 6.227 5.802 -29.197 1.00 97.50 208 LYS A O 1
ATOM 1631 N N . LEU A 1 209 ? 7.029 3.945 -28.202 1.00 98.44 209 LEU A N 1
ATOM 1632 C CA . LEU A 1 209 ? 8.360 4.016 -28.800 1.00 98.44 209 LEU A CA 1
ATOM 1633 C C . LEU A 1 209 ? 8.318 3.812 -30.324 1.00 98.44 209 LEU A C 1
ATOM 1635 O O . LEU A 1 209 ? 8.905 4.612 -31.057 1.00 98.44 209 LEU A O 1
ATOM 1639 N N . LYS A 1 210 ? 7.566 2.814 -30.811 1.00 98.44 210 LYS A N 1
ATOM 1640 C CA . LYS A 1 210 ? 7.340 2.559 -32.245 1.00 98.44 210 LYS A CA 1
ATOM 1641 C C . LYS A 1 210 ? 6.799 3.800 -32.946 1.00 98.44 210 LYS A C 1
ATOM 1643 O O . LYS A 1 210 ? 7.370 4.247 -33.941 1.00 98.44 210 LYS A O 1
ATOM 1648 N N . ILE A 1 211 ? 5.733 4.391 -32.403 1.00 98.38 211 ILE A N 1
ATOM 1649 C CA . ILE A 1 211 ? 5.107 5.601 -32.946 1.00 98.38 211 ILE A CA 1
ATOM 1650 C C . ILE A 1 211 ? 6.108 6.758 -32.975 1.00 98.38 211 ILE A C 1
ATOM 1652 O O . ILE A 1 211 ? 6.205 7.442 -33.997 1.00 98.38 211 ILE A O 1
ATOM 1656 N N . ALA A 1 212 ? 6.868 6.968 -31.897 1.00 98.19 212 ALA A N 1
ATOM 1657 C CA . ALA A 1 212 ? 7.836 8.055 -31.824 1.00 98.19 212 ALA A CA 1
ATOM 1658 C C . ALA A 1 212 ? 8.908 7.936 -32.924 1.00 98.19 212 ALA A C 1
ATOM 1660 O O . ALA A 1 212 ? 9.071 8.856 -33.727 1.00 98.19 212 ALA A O 1
ATOM 1661 N N . ILE A 1 213 ? 9.574 6.782 -33.029 1.00 98.50 213 ILE A N 1
ATOM 1662 C CA . ILE A 1 213 ? 10.658 6.556 -33.999 1.00 98.50 213 ILE A CA 1
ATOM 1663 C C . ILE A 1 213 ? 10.143 6.574 -35.444 1.00 98.50 213 ILE A C 1
ATOM 1665 O O . ILE A 1 213 ? 10.722 7.245 -36.303 1.00 98.50 213 ILE A O 1
ATOM 1669 N N . GLN A 1 214 ? 9.022 5.903 -35.725 1.00 98.50 214 GLN A N 1
ATOM 1670 C CA . GLN A 1 214 ? 8.446 5.876 -37.073 1.00 98.50 214 GLN A CA 1
ATOM 1671 C C . GLN A 1 214 ? 7.938 7.252 -37.526 1.00 98.50 214 GLN A C 1
ATOM 1673 O O . GLN A 1 214 ? 7.907 7.524 -38.726 1.00 98.50 214 GLN A O 1
ATOM 1678 N N . THR A 1 215 ? 7.555 8.138 -36.601 1.00 98.50 215 THR A N 1
ATOM 1679 C CA . THR A 1 215 ? 7.168 9.515 -36.945 1.00 98.50 215 THR A CA 1
ATOM 1680 C C . THR A 1 215 ? 8.357 10.301 -37.496 1.00 98.50 215 THR A C 1
ATOM 1682 O O . THR A 1 215 ? 8.219 10.930 -38.543 1.00 98.50 215 THR A O 1
ATOM 1685 N N . PHE A 1 216 ? 9.536 10.205 -36.870 1.00 98.50 216 PHE A N 1
ATOM 1686 C CA . PHE A 1 216 ? 10.757 10.819 -37.406 1.00 98.50 216 PHE A CA 1
ATOM 1687 C C . PHE A 1 216 ? 11.116 10.271 -38.786 1.00 98.50 216 PHE A C 1
ATOM 1689 O O . PHE A 1 216 ? 11.326 11.050 -39.714 1.00 98.50 216 PHE A O 1
ATOM 1696 N N . ALA A 1 217 ? 11.114 8.944 -38.945 1.00 98.06 217 ALA A N 1
ATOM 1697 C CA . ALA A 1 217 ? 11.401 8.305 -40.228 1.00 98.06 217 ALA A CA 1
ATOM 1698 C C . ALA A 1 217 ? 10.462 8.799 -41.339 1.00 98.06 217 ALA A C 1
ATOM 1700 O O . ALA A 1 217 ? 10.919 9.227 -42.396 1.00 98.06 217 ALA A O 1
ATOM 1701 N N . ARG A 1 218 ? 9.151 8.825 -41.071 1.00 98.12 218 ARG A N 1
ATOM 1702 C CA . ARG A 1 218 ? 8.134 9.300 -42.017 1.00 98.12 218 ARG A CA 1
ATOM 1703 C C . ARG A 1 218 ? 8.340 10.762 -42.405 1.00 98.12 218 ARG A C 1
ATOM 1705 O O . ARG A 1 218 ? 8.273 11.096 -43.586 1.00 98.12 218 ARG A O 1
ATOM 1712 N N . GLU A 1 219 ? 8.572 11.638 -41.429 1.00 98.19 219 GLU A N 1
ATOM 1713 C CA . GLU A 1 219 ? 8.714 13.073 -41.686 1.00 98.19 219 GLU A CA 1
ATOM 1714 C C . GLU A 1 219 ? 10.022 13.407 -42.419 1.00 98.19 219 GLU A C 1
ATOM 1716 O O . GLU A 1 219 ? 10.018 14.306 -43.268 1.00 98.19 219 GLU A O 1
ATOM 1721 N N . TRP A 1 220 ? 11.106 12.670 -42.152 1.00 98.19 220 TRP A N 1
ATOM 1722 C CA . TRP A 1 220 ? 12.366 12.798 -42.885 1.00 98.19 220 TRP A CA 1
ATOM 1723 C C . TRP A 1 220 ? 12.276 12.238 -44.312 1.00 98.19 220 TRP A C 1
ATOM 1725 O O . TRP A 1 220 ? 12.729 12.912 -45.239 1.00 98.19 220 TRP A O 1
ATOM 1735 N N . GLU A 1 221 ? 11.654 11.068 -44.523 1.00 96.38 221 GLU A N 1
ATOM 1736 C CA . GLU A 1 221 ? 11.433 10.507 -45.869 1.00 96.38 221 GLU A CA 1
ATOM 1737 C C . GLU A 1 221 ? 10.553 11.433 -46.717 1.00 96.38 221 GLU A C 1
ATOM 1739 O O . GLU A 1 221 ? 10.916 11.773 -47.842 1.00 96.38 221 GLU A O 1
ATOM 1744 N N . LYS A 1 222 ? 9.436 11.923 -46.157 1.00 96.69 222 LYS A N 1
ATOM 1745 C CA . LYS A 1 222 ? 8.512 12.854 -46.831 1.00 96.69 222 LYS A CA 1
ATOM 1746 C C . LYS A 1 222 ? 9.205 14.129 -47.327 1.00 96.69 222 LYS A C 1
ATOM 1748 O O . LYS A 1 222 ? 8.761 14.725 -48.305 1.00 96.69 222 LYS A O 1
ATOM 1753 N N . ARG A 1 223 ? 10.270 14.562 -46.647 1.00 96.62 223 ARG A N 1
ATOM 1754 C CA . ARG A 1 223 ? 11.060 15.759 -46.986 1.00 96.62 223 ARG A CA 1
ATOM 1755 C C . ARG A 1 223 ? 12.295 15.457 -47.837 1.00 96.62 223 ARG A C 1
ATOM 1757 O O . ARG A 1 223 ? 13.023 16.388 -48.164 1.00 96.62 223 ARG A O 1
ATOM 1764 N N . GLY A 1 224 ? 12.548 14.194 -48.183 1.00 96.25 224 GLY A N 1
ATOM 1765 C CA . GLY A 1 224 ? 13.735 13.789 -48.940 1.00 96.25 224 GLY A CA 1
ATOM 1766 C C . GLY A 1 224 ? 15.051 13.967 -48.174 1.00 96.25 224 GLY A C 1
ATOM 1767 O O . GLY A 1 224 ? 16.098 14.114 -48.795 1.00 96.25 224 GLY A O 1
ATOM 1768 N N . LEU A 1 225 ? 15.008 13.983 -46.835 1.00 96.56 225 LEU A N 1
ATOM 1769 C CA . LEU A 1 225 ? 16.192 14.158 -45.979 1.00 96.56 225 LEU A CA 1
ATOM 1770 C C . LEU A 1 225 ? 16.945 12.844 -45.723 1.00 96.56 225 LEU A C 1
ATOM 1772 O O . LEU A 1 225 ? 18.053 12.866 -45.188 1.00 96.56 225 LEU A O 1
ATOM 1776 N N . ILE A 1 226 ? 16.339 11.713 -46.084 1.00 95.19 226 ILE A N 1
ATOM 1777 C CA . ILE A 1 226 ? 16.888 10.364 -45.943 1.00 95.19 226 ILE A CA 1
ATOM 1778 C C . ILE A 1 226 ? 16.543 9.497 -47.153 1.00 95.19 226 ILE A C 1
ATOM 1780 O O . ILE A 1 226 ? 15.625 9.805 -47.914 1.00 95.19 226 ILE A O 1
ATOM 1784 N N . GLN A 1 227 ? 17.281 8.400 -47.319 1.00 88.94 227 GLN A N 1
ATOM 1785 C CA . GLN A 1 227 ? 17.009 7.395 -48.340 1.00 88.94 227 GLN A CA 1
ATOM 1786 C C . GLN A 1 227 ? 15.654 6.720 -48.085 1.00 88.94 227 GLN A C 1
ATOM 1788 O O . GLN A 1 227 ? 15.359 6.321 -46.959 1.00 88.94 227 GLN A O 1
ATOM 1793 N N . ALA A 1 228 ? 14.862 6.544 -49.147 1.00 91.19 228 ALA A N 1
ATOM 1794 C CA . ALA A 1 228 ? 13.606 5.805 -49.080 1.00 91.19 228 ALA A CA 1
ATOM 1795 C C . ALA A 1 228 ? 13.822 4.358 -48.595 1.00 91.19 228 ALA A C 1
ATOM 1797 O O . ALA A 1 228 ? 14.811 3.712 -48.957 1.00 91.19 228 ALA A O 1
ATOM 1798 N N . GLY A 1 229 ? 12.875 3.851 -47.805 1.00 95.31 229 GLY A N 1
ATOM 1799 C CA . GLY A 1 229 ? 12.869 2.478 -47.293 1.00 95.31 229 GLY A CA 1
ATOM 1800 C C . GLY A 1 229 ? 13.284 2.356 -45.826 1.00 95.31 229 GLY A C 1
ATOM 1801 O O . GLY A 1 229 ? 13.160 1.270 -45.262 1.00 95.31 229 GLY A O 1
ATOM 1802 N N . PHE A 1 230 ? 13.700 3.448 -45.175 1.00 97.88 230 PHE A N 1
ATOM 1803 C CA . PHE A 1 230 ? 13.970 3.447 -43.739 1.00 97.88 230 PHE A CA 1
ATOM 1804 C C . PHE A 1 230 ? 12.694 3.202 -42.928 1.00 97.88 230 PHE A C 1
ATOM 1806 O O . PHE A 1 230 ? 12.706 2.402 -41.993 1.00 97.88 230 PHE A O 1
ATOM 1813 N N . LEU A 1 231 ? 11.578 3.840 -43.302 1.00 97.88 231 LEU A N 1
ATOM 1814 C CA . LEU A 1 231 ? 10.294 3.590 -42.646 1.00 97.88 231 LEU A CA 1
ATOM 1815 C C . LEU A 1 231 ? 9.846 2.137 -42.852 1.00 97.88 231 LEU A C 1
ATOM 1817 O O . LEU A 1 231 ? 9.392 1.513 -41.898 1.00 97.88 231 LEU A O 1
ATOM 1821 N N . THR A 1 232 ? 10.028 1.587 -44.057 1.00 98.12 232 THR A N 1
ATOM 1822 C CA . THR A 1 232 ? 9.729 0.179 -44.358 1.00 98.12 232 THR A CA 1
ATOM 1823 C C . THR A 1 232 ? 10.573 -0.766 -43.505 1.00 98.12 232 THR A C 1
ATOM 1825 O O . THR A 1 232 ? 10.034 -1.698 -42.926 1.00 98.12 232 THR A O 1
ATOM 1828 N N . TYR A 1 233 ? 11.872 -0.493 -43.352 1.00 98.38 233 TYR A N 1
ATOM 1829 C CA . TYR A 1 233 ? 12.756 -1.250 -42.461 1.00 98.38 233 TYR A CA 1
ATOM 1830 C C . TYR A 1 233 ? 12.275 -1.226 -41.001 1.00 98.38 233 TYR A C 1
ATOM 1832 O O . TYR A 1 233 ? 12.258 -2.261 -40.349 1.00 98.38 233 TYR A O 1
ATOM 1840 N N . LEU A 1 234 ? 11.827 -0.071 -40.495 1.00 98.25 234 LEU A N 1
ATOM 1841 C CA . LEU A 1 234 ? 11.262 0.050 -39.142 1.00 98.25 234 LEU A CA 1
ATOM 1842 C C . LEU A 1 234 ? 9.878 -0.607 -38.980 1.00 98.25 234 LEU A C 1
ATOM 1844 O O . LEU A 1 234 ? 9.377 -0.696 -37.857 1.00 98.25 234 LEU A O 1
ATOM 1848 N N . GLN A 1 235 ? 9.211 -0.954 -40.081 1.00 98.25 235 GLN A N 1
ATOM 1849 C CA . GLN A 1 235 ? 7.903 -1.615 -40.101 1.00 98.25 235 GLN A CA 1
ATOM 1850 C C . GLN A 1 235 ? 8.008 -3.124 -40.342 1.00 98.25 235 GLN A C 1
ATOM 1852 O O . GLN A 1 235 ? 7.026 -3.826 -40.116 1.00 98.25 235 GLN A O 1
ATOM 1857 N N . ASP A 1 236 ? 9.169 -3.605 -40.781 1.00 98.12 236 ASP A N 1
ATOM 1858 C CA . ASP A 1 236 ? 9.465 -5.019 -40.957 1.00 98.12 236 ASP A CA 1
ATOM 1859 C C . ASP A 1 236 ? 9.758 -5.656 -39.592 1.00 98.12 236 ASP A C 1
ATOM 1861 O O . ASP A 1 236 ? 10.800 -5.411 -38.984 1.00 98.12 236 ASP A O 1
ATOM 1865 N N . GLU A 1 237 ? 8.815 -6.453 -39.098 1.00 95.88 237 GLU A N 1
ATOM 1866 C CA . GLU A 1 237 ? 8.880 -7.086 -37.779 1.00 95.88 237 GLU A CA 1
ATOM 1867 C C . GLU A 1 237 ? 10.007 -8.130 -37.670 1.00 95.88 237 GLU A C 1
ATOM 1869 O O . GLU A 1 237 ? 10.588 -8.278 -36.596 1.00 95.88 237 GLU A O 1
ATOM 1874 N N . ASP A 1 238 ? 10.437 -8.735 -38.785 1.00 95.94 238 ASP A N 1
ATOM 1875 C CA . ASP A 1 238 ? 11.600 -9.636 -38.823 1.00 95.94 238 ASP A CA 1
ATOM 1876 C C . ASP A 1 238 ? 12.936 -8.872 -38.732 1.00 95.94 238 ASP A C 1
ATOM 1878 O O . ASP A 1 238 ? 14.013 -9.466 -38.589 1.00 95.94 238 ASP A O 1
ATOM 1882 N N . LYS A 1 239 ? 12.894 -7.539 -38.833 1.00 98.19 239 LYS A N 1
ATOM 1883 C CA . LYS A 1 239 ? 14.060 -6.656 -38.736 1.00 98.19 239 LYS A CA 1
ATOM 1884 C C . LYS A 1 239 ? 14.031 -5.815 -37.478 1.00 98.19 239 LYS A C 1
ATOM 1886 O O . LYS A 1 239 ? 15.037 -5.763 -36.780 1.00 98.19 239 LYS A O 1
ATOM 1891 N N . VAL A 1 240 ? 12.929 -5.144 -37.183 1.00 98.75 240 VAL A N 1
ATOM 1892 C CA . VAL A 1 240 ? 12.837 -4.206 -36.069 1.00 98.75 240 VAL A CA 1
ATOM 1893 C C . VAL A 1 240 ? 11.616 -4.527 -35.231 1.00 98.75 240 VAL A C 1
ATOM 1895 O O . VAL A 1 240 ? 10.481 -4.363 -35.673 1.00 98.75 240 VAL A O 1
ATOM 1898 N N . SER A 1 241 ? 11.852 -4.916 -33.982 1.00 98.69 241 SER A N 1
ATOM 1899 C CA . SER A 1 241 ? 10.782 -5.149 -33.019 1.00 98.69 241 SER A CA 1
ATOM 1900 C C . SER A 1 241 ? 10.701 -4.029 -31.982 1.00 98.69 241 SER A C 1
ATOM 1902 O O . SER A 1 241 ? 11.698 -3.390 -31.632 1.00 98.69 241 SER A O 1
ATOM 1904 N N . PHE A 1 242 ? 9.489 -3.822 -31.459 1.00 98.69 242 PHE A N 1
ATOM 1905 C CA . PHE A 1 242 ? 9.203 -2.906 -30.353 1.00 98.69 242 PHE A CA 1
ATOM 1906 C C . PHE A 1 242 ? 8.451 -3.647 -29.234 1.00 98.69 242 PHE A C 1
ATOM 1908 O O . PHE A 1 242 ? 7.231 -3.480 -29.110 1.00 98.69 242 PHE A O 1
ATOM 1915 N N . PRO A 1 243 ? 9.146 -4.511 -28.467 1.00 98.31 243 PRO A N 1
ATOM 1916 C CA . PRO A 1 243 ? 8.524 -5.331 -27.435 1.00 98.31 243 PRO A CA 1
ATOM 1917 C C . PRO A 1 243 ? 7.838 -4.505 -26.350 1.00 98.31 243 PRO A C 1
ATOM 1919 O O . PRO A 1 243 ? 8.360 -3.473 -25.919 1.00 98.31 243 PRO A O 1
ATOM 1922 N N . TRP A 1 244 ? 6.692 -4.984 -25.874 1.00 97.94 244 TRP A N 1
ATOM 1923 C CA . TRP A 1 244 ? 6.079 -4.481 -24.645 1.00 97.94 244 TRP A CA 1
ATOM 1924 C C . TRP A 1 244 ? 6.796 -5.018 -23.414 1.00 97.94 244 TRP A C 1
ATOM 1926 O O . TRP A 1 244 ? 7.282 -6.153 -23.407 1.00 97.94 244 TRP A O 1
ATOM 1936 N N . THR A 1 245 ? 6.806 -4.224 -22.343 1.00 97.56 245 THR A N 1
ATOM 1937 C CA . THR A 1 245 ? 7.291 -4.687 -21.043 1.00 97.56 245 THR A CA 1
ATOM 1938 C C . THR A 1 245 ? 6.382 -4.274 -19.899 1.00 97.56 245 THR A C 1
ATOM 1940 O O . THR A 1 245 ? 5.863 -3.161 -19.897 1.00 97.56 245 THR A O 1
ATOM 1943 N N . MET A 1 246 ? 6.339 -5.094 -18.854 1.00 95.44 246 MET A N 1
ATOM 1944 C CA . MET A 1 246 ? 5.916 -4.693 -17.516 1.00 95.44 246 MET A CA 1
ATOM 1945 C C . MET A 1 246 ? 7.140 -4.724 -16.604 1.00 95.44 246 MET A C 1
ATOM 1947 O O . MET A 1 246 ? 7.781 -5.764 -16.473 1.00 95.44 246 MET A O 1
ATOM 1951 N N . ILE A 1 247 ? 7.469 -3.587 -15.990 1.00 93.81 247 ILE A N 1
ATOM 1952 C CA . ILE A 1 247 ? 8.543 -3.476 -14.999 1.00 93.81 247 ILE A CA 1
ATOM 1953 C C . ILE A 1 247 ? 7.963 -3.096 -13.634 1.00 93.81 247 ILE A C 1
ATOM 1955 O O . ILE A 1 247 ? 7.067 -2.251 -13.513 1.00 93.81 247 ILE A O 1
ATOM 1959 N N . ASP A 1 248 ? 8.485 -3.704 -12.578 1.00 92.62 248 ASP A N 1
ATOM 1960 C CA . ASP A 1 248 ? 8.140 -3.369 -11.206 1.00 92.62 248 ASP A CA 1
ATOM 1961 C C . ASP A 1 248 ? 9.353 -3.527 -10.294 1.00 92.62 248 ASP A C 1
ATOM 1963 O O . ASP A 1 248 ? 9.848 -4.632 -10.094 1.00 92.62 248 ASP A O 1
ATOM 1967 N N . LYS A 1 249 ? 9.845 -2.402 -9.774 1.00 91.69 249 LYS A N 1
ATOM 1968 C CA . LYS A 1 249 ? 10.852 -2.326 -8.715 1.00 91.69 249 LYS A CA 1
ATOM 1969 C C . LYS A 1 249 ? 10.845 -0.918 -8.133 1.00 91.69 249 LYS A C 1
ATOM 1971 O O . LYS A 1 249 ? 10.932 0.062 -8.878 1.00 91.69 249 LYS A O 1
ATOM 1976 N N . ILE A 1 250 ? 10.787 -0.796 -6.814 1.00 87.50 250 ILE A N 1
ATOM 1977 C CA . ILE A 1 250 ? 10.921 0.486 -6.130 1.00 87.50 250 ILE A CA 1
ATOM 1978 C C . ILE A 1 250 ? 12.409 0.836 -6.014 1.00 87.50 250 ILE A C 1
ATOM 1980 O O . ILE A 1 250 ? 13.180 0.205 -5.289 1.00 87.50 250 ILE A O 1
ATOM 1984 N N . THR A 1 251 ? 12.806 1.889 -6.729 1.00 89.62 251 THR A N 1
ATOM 1985 C CA . THR A 1 251 ? 14.135 2.508 -6.635 1.00 89.62 251 THR A CA 1
ATOM 1986 C C . THR A 1 251 ? 13.980 3.981 -6.270 1.00 89.62 251 THR A C 1
ATOM 1988 O O . THR A 1 251 ? 13.798 4.822 -7.161 1.00 89.62 251 THR A O 1
ATOM 1991 N N . PRO A 1 252 ? 13.979 4.320 -4.974 1.00 85.31 252 PRO A N 1
ATOM 1992 C CA . PRO A 1 252 ? 13.785 5.691 -4.563 1.00 85.31 252 PRO A CA 1
ATOM 1993 C C . PRO A 1 252 ? 14.987 6.588 -4.882 1.00 85.31 252 PRO A C 1
ATOM 1995 O O . PRO A 1 252 ? 15.993 6.179 -5.470 1.00 85.31 252 PRO A O 1
ATOM 1998 N N . ARG A 1 253 ? 14.861 7.866 -4.512 1.00 90.25 253 ARG A N 1
ATOM 1999 C CA . ARG A 1 253 ? 16.005 8.783 -4.502 1.00 90.25 253 ARG A CA 1
ATOM 2000 C C . ARG A 1 253 ? 17.076 8.262 -3.527 1.00 90.25 253 ARG A C 1
ATOM 2002 O O . ARG A 1 253 ? 16.708 7.559 -2.581 1.00 90.25 253 ARG A O 1
ATOM 2009 N N . PRO A 1 254 ? 18.354 8.639 -3.732 1.00 91.06 254 PRO A N 1
ATOM 2010 C CA . PRO A 1 254 ? 19.419 8.343 -2.780 1.00 91.06 254 PRO A CA 1
ATOM 2011 C C . PRO A 1 254 ? 19.009 8.717 -1.352 1.00 91.06 254 PRO A C 1
ATOM 2013 O O . PRO A 1 254 ? 18.619 9.860 -1.100 1.00 91.06 254 PRO A O 1
ATOM 2016 N N . ASP A 1 255 ? 19.037 7.737 -0.452 1.00 88.69 255 ASP A N 1
ATOM 2017 C CA . ASP A 1 255 ? 18.596 7.898 0.932 1.00 88.69 255 ASP A CA 1
ATOM 2018 C C . ASP A 1 255 ? 19.758 8.284 1.859 1.00 88.69 255 ASP A C 1
ATOM 2020 O O . ASP A 1 255 ? 20.828 7.675 1.838 1.00 88.69 255 ASP A O 1
ATOM 2024 N N . LYS A 1 256 ? 19.530 9.281 2.719 1.00 88.75 256 LYS A N 1
ATOM 2025 C CA . LYS A 1 256 ? 20.564 9.810 3.616 1.00 88.75 256 LYS A CA 1
ATOM 2026 C C . LYS A 1 256 ? 21.056 8.778 4.640 1.00 88.75 256 LYS A C 1
ATOM 2028 O O . LYS A 1 256 ? 22.242 8.758 4.949 1.00 88.75 256 LYS A O 1
ATOM 2033 N N . LYS A 1 257 ? 20.188 7.897 5.148 1.00 88.81 257 LYS A N 1
ATOM 2034 C CA . LYS A 1 257 ? 20.605 6.844 6.091 1.00 88.81 257 LYS A CA 1
ATOM 2035 C C . LYS A 1 257 ? 21.483 5.810 5.396 1.00 88.81 257 LYS A C 1
ATOM 2037 O O . LYS A 1 257 ? 22.413 5.289 6.003 1.00 88.81 257 LYS A O 1
ATOM 2042 N N . VAL A 1 258 ? 21.207 5.532 4.121 1.00 91.06 258 VAL A N 1
ATOM 2043 C CA . VAL A 1 258 ? 22.062 4.664 3.302 1.00 91.06 258 VAL A CA 1
ATOM 2044 C C . VAL A 1 258 ? 23.416 5.326 3.045 1.00 91.06 258 VAL A C 1
ATOM 2046 O O . VAL A 1 258 ? 24.438 4.663 3.177 1.00 91.06 258 VAL A O 1
ATOM 2049 N N . GLU A 1 259 ? 23.455 6.628 2.753 1.00 94.25 259 GLU A N 1
ATOM 2050 C CA . GLU A 1 259 ? 24.717 7.377 2.662 1.00 94.25 259 GLU A CA 1
ATOM 2051 C C . GLU A 1 259 ? 25.540 7.267 3.957 1.00 94.25 259 GLU A C 1
ATOM 2053 O O . GLU A 1 259 ? 26.713 6.899 3.912 1.00 94.25 259 GLU A O 1
ATOM 2058 N N . GLU A 1 260 ? 24.923 7.535 5.110 1.00 93.88 260 GLU A N 1
ATOM 2059 C CA . GLU A 1 260 ? 25.571 7.456 6.425 1.00 93.88 260 GLU A CA 1
ATOM 2060 C C . GLU A 1 260 ? 26.098 6.042 6.721 1.00 93.88 260 GLU A C 1
ATOM 2062 O O . GLU A 1 260 ? 27.231 5.896 7.187 1.00 93.88 260 GLU A O 1
ATOM 2067 N N . LEU A 1 261 ? 25.324 5.002 6.382 1.00 92.56 261 LEU A N 1
ATOM 2068 C CA . LEU A 1 261 ? 25.746 3.603 6.485 1.00 92.56 261 LEU A CA 1
ATOM 2069 C C . LEU A 1 261 ? 27.012 3.346 5.657 1.00 92.56 261 LEU A C 1
ATOM 2071 O O . LEU A 1 261 ? 27.999 2.836 6.184 1.00 92.56 261 LEU A O 1
ATOM 2075 N N . LEU A 1 262 ? 27.019 3.752 4.388 1.00 94.69 262 LEU A N 1
ATOM 2076 C CA . LEU A 1 262 ? 28.159 3.536 3.496 1.00 94.69 262 LEU A CA 1
ATOM 2077 C C . LEU A 1 262 ? 29.408 4.315 3.938 1.00 94.69 262 LEU A C 1
ATOM 2079 O O . LEU A 1 262 ? 30.520 3.792 3.860 1.00 94.69 262 LEU A O 1
ATOM 2083 N N . ILE A 1 263 ? 29.245 5.537 4.452 1.00 95.00 263 ILE A N 1
ATOM 2084 C CA . ILE A 1 263 ? 30.354 6.302 5.046 1.00 95.00 263 ILE A CA 1
ATOM 2085 C C . ILE A 1 263 ? 30.891 5.585 6.290 1.00 95.00 263 ILE A C 1
ATOM 2087 O O . ILE A 1 263 ? 32.107 5.513 6.474 1.00 95.00 263 ILE A O 1
ATOM 2091 N N . SER A 1 264 ? 30.014 5.014 7.123 1.00 92.88 264 SER A N 1
ATOM 2092 C CA . SER A 1 264 ? 30.419 4.244 8.307 1.00 92.88 264 SER A CA 1
ATOM 2093 C C . SER A 1 264 ? 31.148 2.941 7.953 1.00 92.88 264 SER A C 1
ATOM 2095 O O . SER A 1 264 ? 32.071 2.543 8.662 1.00 92.88 264 SER A O 1
ATOM 2097 N N . ASP A 1 265 ? 30.829 2.350 6.796 1.00 92.94 265 ASP A N 1
ATOM 2098 C CA . ASP A 1 265 ? 31.583 1.251 6.184 1.00 92.94 265 ASP A CA 1
ATOM 2099 C C . ASP A 1 265 ? 32.934 1.715 5.591 1.00 92.94 265 ASP A C 1
ATOM 2101 O O . ASP A 1 265 ? 33.709 0.919 5.061 1.00 92.94 265 ASP A O 1
ATOM 2105 N N . GLY A 1 266 ? 33.263 3.006 5.679 1.00 93.12 266 GLY A N 1
ATOM 2106 C CA . GLY A 1 266 ? 34.539 3.569 5.248 1.00 93.12 266 GLY A CA 1
ATOM 2107 C C . GLY A 1 266 ? 34.612 3.928 3.764 1.00 93.12 266 GLY A C 1
ATOM 2108 O O . GLY A 1 266 ? 35.730 4.100 3.257 1.00 93.12 266 GLY A O 1
ATOM 2109 N N . LEU A 1 267 ? 33.469 4.034 3.071 1.00 94.62 267 LEU A N 1
ATOM 2110 C CA . LEU A 1 267 ? 33.410 4.505 1.687 1.00 94.62 267 LEU A CA 1
ATOM 2111 C C . LEU A 1 267 ? 33.517 6.032 1.619 1.00 94.62 267 LEU A C 1
ATOM 2113 O O . LEU A 1 267 ? 32.944 6.759 2.430 1.00 94.62 267 LEU A O 1
ATOM 2117 N N . THR A 1 268 ? 34.213 6.523 0.598 1.00 94.31 268 THR A N 1
ATOM 2118 C CA . THR A 1 268 ? 34.362 7.953 0.301 1.00 94.31 268 THR A CA 1
ATOM 2119 C C . THR A 1 268 ? 33.901 8.277 -1.114 1.00 94.31 268 THR A C 1
ATOM 2121 O O . THR A 1 268 ? 33.887 7.416 -1.990 1.00 94.31 268 THR A O 1
ATOM 2124 N N . GLY A 1 269 ? 33.509 9.533 -1.351 1.00 92.44 269 GLY A N 1
ATOM 2125 C CA . GLY A 1 269 ? 33.061 9.984 -2.674 1.00 92.44 269 GLY A CA 1
ATOM 2126 C C . GLY A 1 269 ? 31.698 9.429 -3.106 1.00 92.44 269 GLY A C 1
ATOM 2127 O O . GLY A 1 269 ? 31.392 9.453 -4.291 1.00 92.44 269 GLY A O 1
ATOM 2128 N N . ILE A 1 270 ? 30.885 8.935 -2.166 1.00 93.50 270 ILE A N 1
ATOM 2129 C CA . ILE A 1 270 ? 29.574 8.320 -2.440 1.00 93.50 270 ILE A CA 1
ATOM 2130 C C . ILE A 1 270 ? 28.383 9.271 -2.252 1.00 93.50 270 ILE A C 1
ATOM 2132 O O . ILE A 1 270 ? 27.238 8.848 -2.403 1.00 93.50 270 ILE A O 1
ATOM 2136 N N . SER A 1 271 ? 28.634 10.542 -1.928 1.00 93.62 271 SER A N 1
ATOM 2137 C CA . SER A 1 271 ? 27.571 11.499 -1.621 1.00 93.62 271 SER A CA 1
ATOM 2138 C C . SER A 1 271 ? 26.641 11.751 -2.814 1.00 93.62 271 SER A C 1
ATOM 2140 O O . SER A 1 271 ? 27.119 11.896 -3.946 1.00 93.62 271 SER A O 1
ATOM 2142 N N . PRO A 1 272 ? 25.317 11.838 -2.588 1.00 93.56 272 PRO A N 1
ATOM 2143 C CA . PRO A 1 272 ? 24.363 12.189 -3.628 1.00 93.56 272 PRO A CA 1
ATOM 2144 C C . PRO A 1 272 ? 24.618 13.578 -4.212 1.00 93.56 272 PRO A C 1
ATOM 2146 O O . PRO A 1 272 ? 25.027 14.509 -3.518 1.00 93.56 272 PRO A O 1
ATOM 2149 N N . ILE A 1 273 ? 24.284 13.739 -5.487 1.00 94.88 273 ILE A N 1
ATOM 2150 C CA . ILE A 1 273 ? 24.272 15.025 -6.178 1.00 94.88 273 ILE A CA 1
ATOM 2151 C C . ILE A 1 273 ? 22.879 15.322 -6.726 1.00 94.88 273 ILE A C 1
ATOM 2153 O O . ILE A 1 273 ? 22.080 14.422 -7.002 1.00 94.88 273 ILE A O 1
ATOM 2157 N N . ILE A 1 274 ? 22.621 16.611 -6.929 1.00 94.81 274 ILE A N 1
ATOM 2158 C CA . ILE A 1 274 ? 21.507 17.102 -7.735 1.00 94.81 274 ILE A CA 1
ATOM 2159 C C . ILE A 1 274 ? 22.117 17.777 -8.964 1.00 94.81 274 ILE A C 1
ATOM 2161 O O . ILE A 1 274 ? 22.978 18.653 -8.830 1.00 94.81 274 ILE A O 1
ATOM 2165 N N . THR A 1 275 ? 21.727 17.332 -10.154 1.00 93.62 275 THR A N 1
ATOM 2166 C CA . THR A 1 275 ? 22.194 17.907 -11.426 1.00 93.62 275 THR A CA 1
ATOM 2167 C C . THR A 1 275 ? 21.469 19.215 -11.747 1.00 93.62 275 THR A C 1
ATOM 2169 O O . THR A 1 275 ? 20.438 19.540 -11.146 1.00 93.62 275 THR A O 1
ATOM 2172 N N . SER A 1 276 ? 21.953 19.958 -12.745 1.00 93.56 276 SER A N 1
ATOM 2173 C CA . SER A 1 276 ? 21.263 21.149 -13.265 1.00 93.56 276 SER A CA 1
ATOM 2174 C C . SER A 1 276 ? 19.886 20.846 -13.870 1.00 93.56 276 SER A C 1
ATOM 2176 O O . SER A 1 276 ? 19.055 21.745 -13.991 1.00 93.56 276 SER A O 1
ATOM 2178 N N . ARG A 1 277 ? 19.610 19.580 -14.213 1.00 90.25 277 ARG A N 1
ATOM 2179 C CA . ARG A 1 277 ? 18.298 19.094 -14.669 1.00 90.25 277 ARG A CA 1
ATOM 2180 C C . ARG A 1 277 ? 17.406 18.589 -13.528 1.00 90.25 277 ARG A C 1
ATOM 2182 O O . ARG A 1 277 ? 16.347 18.029 -13.798 1.00 90.25 277 ARG A O 1
ATOM 2189 N N . HIS A 1 278 ? 17.801 18.813 -12.273 1.00 90.88 278 HIS A N 1
ATOM 2190 C CA . HIS A 1 278 ? 17.103 18.363 -11.064 1.00 90.88 278 HIS A CA 1
ATOM 2191 C C . HIS A 1 278 ? 17.020 16.835 -10.909 1.00 90.88 278 HIS A C 1
ATOM 2193 O O . HIS A 1 278 ? 16.113 16.320 -10.248 1.00 90.88 278 HIS A O 1
ATOM 2199 N N . THR A 1 279 ? 17.981 16.099 -11.473 1.00 89.56 279 THR A N 1
ATOM 2200 C CA . THR A 1 279 ? 18.105 14.656 -11.246 1.00 89.56 279 THR A CA 1
ATOM 2201 C C . THR A 1 279 ? 18.835 14.400 -9.933 1.00 89.56 279 THR A C 1
ATOM 2203 O O . THR A 1 279 ? 19.930 14.913 -9.718 1.00 89.56 279 THR A O 1
ATOM 2206 N N . TYR A 1 280 ? 18.236 13.583 -9.065 1.00 92.44 280 TYR A N 1
ATOM 2207 C CA . TYR A 1 280 ? 18.835 13.129 -7.808 1.00 92.44 280 TYR A CA 1
ATOM 2208 C C . TYR A 1 280 ? 19.531 11.792 -8.041 1.00 92.44 280 TYR A C 1
ATOM 2210 O O . TYR A 1 280 ? 18.864 10.802 -8.353 1.00 92.44 280 TYR A O 1
ATOM 2218 N N . ILE A 1 281 ? 20.849 11.745 -7.881 1.00 95.06 281 ILE A N 1
ATOM 2219 C CA . ILE A 1 281 ? 21.631 10.551 -8.206 1.00 95.06 281 ILE A CA 1
ATOM 2220 C C . ILE A 1 281 ? 22.871 10.428 -7.316 1.00 95.06 281 ILE A C 1
ATOM 2222 O O . ILE A 1 281 ? 23.414 11.428 -6.861 1.00 95.06 281 ILE A O 1
ATOM 2226 N N . ALA A 1 282 ? 23.312 9.199 -7.059 1.00 96.62 282 ALA A N 1
ATOM 2227 C CA . ALA A 1 282 ? 24.523 8.891 -6.302 1.00 96.62 282 ALA A CA 1
ATOM 2228 C C . ALA A 1 282 ? 25.290 7.718 -6.950 1.00 96.62 282 ALA A C 1
ATOM 2230 O O . ALA A 1 282 ? 24.702 6.979 -7.754 1.00 96.62 282 ALA A O 1
ATOM 2231 N N . PRO A 1 283 ? 26.568 7.492 -6.587 1.00 96.81 283 PRO A N 1
ATOM 2232 C CA . PRO A 1 283 ? 27.324 6.284 -6.949 1.00 96.81 283 PRO A CA 1
ATOM 2233 C C . PRO A 1 283 ? 26.724 4.974 -6.425 1.00 96.81 283 PRO A C 1
ATOM 2235 O O . PRO A 1 283 ? 27.071 3.895 -6.905 1.00 96.81 283 PRO A O 1
ATOM 2238 N N . TYR A 1 284 ? 25.800 5.062 -5.470 1.00 96.88 284 TYR A N 1
ATOM 2239 C CA . TYR A 1 284 ? 24.992 3.944 -5.007 1.00 96.88 284 TYR A CA 1
ATOM 2240 C C . TYR A 1 284 ? 23.527 4.079 -5.444 1.00 96.88 284 TYR A C 1
ATOM 2242 O O . TYR A 1 284 ? 23.058 5.160 -5.815 1.00 96.88 284 TYR A O 1
ATOM 2250 N N . VAL A 1 285 ? 22.797 2.969 -5.382 1.00 96.56 285 VAL A N 1
ATOM 2251 C CA . VAL A 1 285 ? 21.344 2.915 -5.532 1.00 96.56 285 VAL A CA 1
ATOM 2252 C C . VAL A 1 285 ? 20.774 2.102 -4.383 1.00 96.56 285 VAL A C 1
ATOM 2254 O O . VAL A 1 285 ? 21.091 0.926 -4.245 1.00 96.56 285 VAL A O 1
ATOM 2257 N N . ASN A 1 286 ? 19.925 2.719 -3.570 1.00 94.19 286 ASN A N 1
ATOM 2258 C CA . ASN A 1 286 ? 19.071 2.008 -2.631 1.00 94.19 286 ASN A CA 1
ATOM 2259 C C . ASN A 1 286 ? 17.819 1.498 -3.359 1.00 94.19 286 ASN A C 1
ATOM 2261 O O . ASN A 1 286 ? 17.218 2.240 -4.136 1.00 94.19 286 ASN A O 1
ATOM 2265 N N . ALA A 1 287 ? 17.437 0.242 -3.140 1.00 93.75 287 ALA A N 1
ATOM 2266 C CA . ALA A 1 287 ? 16.265 -0.362 -3.772 1.00 93.75 287 ALA A CA 1
ATOM 2267 C C . ALA A 1 287 ? 15.653 -1.470 -2.905 1.00 93.75 287 ALA A C 1
ATOM 2269 O O . ALA A 1 287 ? 16.336 -2.039 -2.056 1.00 93.75 287 ALA A O 1
ATOM 2270 N N . GLU A 1 288 ? 14.378 -1.789 -3.127 1.00 92.00 288 GLU A N 1
ATOM 2271 C CA . GLU A 1 288 ? 13.754 -2.973 -2.516 1.00 92.00 288 GLU A CA 1
ATOM 2272 C C . GLU A 1 288 ? 14.311 -4.287 -3.107 1.00 92.00 288 GLU A C 1
ATOM 2274 O O . GLU A 1 288 ? 14.928 -4.296 -4.180 1.00 92.00 288 GLU A O 1
ATOM 2279 N N . GLU A 1 289 ? 14.084 -5.409 -2.418 1.00 90.88 289 GLU A N 1
ATOM 2280 C CA . GLU A 1 289 ? 14.444 -6.751 -2.903 1.00 90.88 289 GLU A CA 1
ATOM 2281 C C . GLU A 1 289 ? 13.534 -7.205 -4.053 1.00 90.88 289 GLU A C 1
ATOM 2283 O O . GLU A 1 289 ? 14.034 -7.598 -5.110 1.00 90.88 289 GLU A O 1
ATOM 2288 N N . CYS A 1 290 ? 12.217 -7.065 -3.871 1.00 90.94 290 CYS A N 1
ATOM 2289 C CA . CYS A 1 290 ? 11.203 -7.409 -4.864 1.00 90.94 290 CYS A CA 1
ATOM 2290 C C . CYS A 1 290 ? 11.502 -6.765 -6.228 1.00 90.94 290 CYS A C 1
ATOM 2292 O O . CYS A 1 290 ? 11.831 -5.577 -6.331 1.00 90.94 290 CYS A O 1
ATOM 2294 N N . GLN A 1 291 ? 11.400 -7.557 -7.295 1.00 93.75 291 GLN A N 1
ATOM 2295 C CA . GLN A 1 291 ? 11.564 -7.072 -8.659 1.00 93.75 291 GLN A CA 1
ATOM 2296 C C . GLN A 1 291 ? 10.897 -7.996 -9.675 1.00 93.75 291 GLN A C 1
ATOM 2298 O O . GLN A 1 291 ? 11.047 -9.214 -9.614 1.00 93.75 291 GLN A O 1
ATOM 2303 N N . TYR A 1 292 ? 10.224 -7.401 -10.655 1.00 95.12 292 TYR A N 1
ATOM 2304 C CA . TYR A 1 292 ? 9.591 -8.106 -11.763 1.00 95.12 292 TYR A CA 1
ATOM 2305 C C . TYR A 1 292 ? 9.869 -7.376 -13.073 1.00 95.12 292 TYR A C 1
ATOM 2307 O O . TYR A 1 292 ? 9.694 -6.162 -13.172 1.00 95.12 292 TYR A O 1
ATOM 2315 N N . LEU A 1 293 ? 10.294 -8.119 -14.093 1.00 96.88 293 LEU A N 1
ATOM 2316 C CA . LEU A 1 293 ? 10.382 -7.626 -15.463 1.00 96.88 293 LEU A CA 1
ATOM 2317 C C . LEU A 1 293 ? 9.855 -8.708 -16.393 1.00 96.88 293 LEU A C 1
ATOM 2319 O O . LEU A 1 293 ? 10.419 -9.798 -16.472 1.00 96.88 293 LEU A O 1
ATOM 2323 N N . VAL A 1 294 ? 8.758 -8.392 -17.067 1.00 97.75 294 VAL A N 1
ATOM 2324 C CA . VAL A 1 294 ? 8.114 -9.233 -18.072 1.00 97.75 294 VAL A CA 1
ATOM 2325 C C . VAL A 1 294 ? 8.268 -8.535 -19.414 1.00 97.75 294 VAL A C 1
ATOM 2327 O O . VAL A 1 294 ? 7.950 -7.354 -19.522 1.00 97.75 294 VAL A O 1
ATOM 2330 N N . ILE A 1 295 ? 8.771 -9.239 -20.421 1.00 98.19 295 ILE A N 1
ATOM 2331 C CA . ILE A 1 295 ? 9.097 -8.699 -21.740 1.00 98.19 295 ILE A CA 1
ATOM 2332 C C . ILE A 1 295 ? 8.451 -9.577 -22.813 1.00 98.19 295 ILE A C 1
ATOM 2334 O O . ILE A 1 295 ? 8.516 -10.804 -22.752 1.00 98.19 295 ILE A O 1
ATOM 2338 N N . GLU A 1 296 ? 7.846 -8.951 -23.817 1.00 98.12 296 GLU A N 1
ATOM 2339 C CA . GLU A 1 296 ? 7.398 -9.637 -25.029 1.00 98.12 296 GLU A CA 1
ATOM 2340 C C . GLU A 1 296 ? 8.605 -10.262 -25.754 1.00 98.12 296 GLU A C 1
ATOM 2342 O O . GLU A 1 296 ? 9.569 -9.568 -26.080 1.00 98.12 296 GLU A O 1
ATOM 2347 N N . ASP A 1 297 ? 8.582 -11.570 -26.020 1.00 97.69 297 ASP A N 1
ATOM 2348 C CA . ASP A 1 297 ? 9.718 -12.295 -26.600 1.00 97.69 297 ASP A CA 1
ATOM 2349 C C . ASP A 1 297 ? 9.796 -12.146 -28.122 1.00 97.69 297 ASP A C 1
ATOM 2351 O O . ASP A 1 297 ? 9.599 -13.091 -28.886 1.00 97.69 297 ASP A O 1
ATOM 2355 N N . HIS A 1 298 ? 10.072 -10.923 -28.567 1.00 97.81 298 HIS A N 1
ATOM 2356 C CA . HIS A 1 298 ? 10.232 -10.598 -29.975 1.00 97.81 298 HIS A CA 1
ATOM 2357 C C . HIS A 1 298 ? 11.568 -9.887 -30.214 1.00 97.81 298 HIS A C 1
ATOM 2359 O O . HIS A 1 298 ? 11.691 -8.674 -30.051 1.00 97.81 298 HIS A O 1
ATOM 2365 N N . PHE A 1 299 ? 12.593 -10.655 -30.592 1.00 98.44 299 PHE A N 1
ATOM 2366 C CA . PHE A 1 299 ? 13.977 -10.184 -30.703 1.00 98.44 299 PHE A CA 1
ATOM 2367 C C . PHE A 1 299 ? 14.640 -10.673 -32.003 1.00 98.44 299 PHE A C 1
ATOM 2369 O O . PHE A 1 299 ? 15.297 -11.717 -31.999 1.00 98.44 299 PHE A O 1
ATOM 2376 N N . PRO A 1 300 ? 14.529 -9.926 -33.118 1.00 98.00 300 PRO A N 1
ATOM 2377 C CA . PRO A 1 300 ? 14.958 -10.390 -34.444 1.00 98.00 300 PRO A CA 1
ATOM 2378 C C . PRO A 1 300 ? 16.478 -10.608 -34.576 1.00 98.00 300 PRO A C 1
ATOM 2380 O O . PRO A 1 300 ? 16.939 -11.322 -35.463 1.00 98.00 300 PRO A O 1
ATOM 2383 N N . ALA A 1 301 ? 17.280 -10.025 -33.679 1.00 97.31 301 ALA A N 1
ATOM 2384 C CA . ALA A 1 301 ? 18.732 -10.218 -33.605 1.00 97.31 301 ALA A CA 1
ATOM 2385 C C . ALA A 1 301 ? 19.178 -11.153 -32.460 1.00 97.31 301 ALA A C 1
ATOM 2387 O O . ALA A 1 301 ? 20.374 -11.264 -32.174 1.00 97.31 301 ALA A O 1
ATOM 2388 N N . GLY A 1 302 ? 18.233 -11.811 -31.784 1.00 96.56 302 GLY A N 1
ATOM 2389 C CA . GLY A 1 302 ? 18.459 -12.483 -30.505 1.00 96.56 302 GLY A CA 1
ATOM 2390 C C . GLY A 1 302 ? 18.547 -11.501 -29.332 1.00 96.56 302 GLY A C 1
ATOM 2391 O O . GLY A 1 302 ? 18.304 -10.305 -29.478 1.00 96.56 302 GLY A O 1
ATOM 2392 N N . ARG A 1 303 ? 18.879 -12.014 -28.146 1.00 97.12 303 ARG A N 1
ATOM 2393 C CA . ARG A 1 303 ? 19.003 -11.247 -26.896 1.00 97.12 303 ARG A CA 1
ATOM 2394 C C . ARG A 1 303 ? 19.915 -11.973 -25.899 1.00 97.12 303 ARG A C 1
ATOM 2396 O O . ARG A 1 303 ? 20.106 -13.182 -26.053 1.00 97.12 303 ARG A O 1
ATOM 2403 N N . PRO A 1 304 ? 20.452 -11.283 -24.875 1.00 94.69 304 PRO A N 1
ATOM 2404 C CA . PRO A 1 304 ? 21.092 -11.947 -23.740 1.00 94.69 304 PRO A CA 1
ATOM 2405 C C . PRO A 1 304 ? 20.112 -12.882 -23.008 1.00 94.69 304 PRO A C 1
ATOM 2407 O O . PRO A 1 304 ? 18.895 -12.655 -23.039 1.00 94.69 304 PRO A O 1
ATOM 2410 N N . LYS A 1 305 ? 20.635 -13.909 -22.326 1.00 95.75 305 LYS A N 1
ATOM 2411 C CA . LYS A 1 305 ? 19.855 -14.943 -21.608 1.00 95.75 305 LYS A CA 1
ATOM 2412 C C . LYS A 1 305 ? 19.300 -14.452 -20.267 1.00 95.75 305 LYS A C 1
ATOM 2414 O O . LYS A 1 305 ? 19.486 -15.076 -19.220 1.00 95.75 305 LYS A O 1
ATOM 2419 N N . LEU A 1 306 ? 18.638 -13.299 -20.296 1.00 96.75 306 LEU A N 1
ATOM 2420 C CA . LEU A 1 306 ? 18.112 -12.594 -19.128 1.00 96.75 306 LEU A CA 1
ATOM 2421 C C . LEU A 1 306 ? 17.093 -13.426 -18.326 1.00 96.75 306 LEU A C 1
ATOM 2423 O O . LEU A 1 306 ? 16.948 -13.215 -17.122 1.00 96.75 306 LEU A O 1
ATOM 2427 N N . GLU A 1 307 ? 16.464 -14.431 -18.940 1.00 96.88 307 GLU A N 1
ATOM 2428 C CA . GLU A 1 307 ? 15.580 -15.385 -18.261 1.00 96.88 307 GLU A CA 1
ATOM 2429 C C . GLU A 1 307 ? 16.269 -16.201 -17.172 1.00 96.88 307 GLU A C 1
ATOM 2431 O O . GLU A 1 307 ? 15.643 -16.581 -16.184 1.00 96.88 307 GLU A O 1
ATOM 2436 N N . ARG A 1 308 ? 17.581 -16.417 -17.295 1.00 97.00 308 ARG A N 1
ATOM 2437 C CA . ARG A 1 308 ? 18.373 -17.106 -16.273 1.00 97.00 308 ARG A CA 1
ATOM 2438 C C . ARG A 1 308 ? 18.556 -16.272 -15.005 1.00 97.00 308 ARG A C 1
ATOM 2440 O O . ARG A 1 308 ? 18.852 -16.844 -13.964 1.00 97.00 308 ARG A O 1
ATOM 2447 N N . GLY A 1 309 ? 18.359 -14.957 -15.096 1.00 94.44 309 GLY A N 1
ATOM 2448 C CA . GLY A 1 309 ? 18.443 -14.015 -13.983 1.00 94.44 309 GLY A CA 1
ATOM 2449 C C . GLY A 1 309 ? 17.077 -13.556 -13.461 1.00 94.44 309 GLY A C 1
ATOM 2450 O O . GLY A 1 309 ? 17.013 -12.570 -12.731 1.00 94.44 309 GLY A O 1
ATOM 2451 N N . GLY A 1 310 ? 15.992 -14.244 -13.844 1.00 94.56 310 GLY A N 1
ATOM 2452 C CA . GLY A 1 310 ? 14.634 -13.999 -13.342 1.00 94.56 310 GLY A CA 1
ATOM 2453 C C . GLY A 1 310 ? 13.762 -13.069 -14.194 1.00 94.56 310 GLY A C 1
ATOM 2454 O O . GLY A 1 310 ? 12.654 -12.748 -13.778 1.00 94.56 310 GLY A O 1
ATOM 2455 N N . ILE A 1 311 ? 14.220 -12.631 -15.373 1.00 97.31 311 ILE A N 1
ATOM 2456 C CA . ILE A 1 311 ? 13.395 -11.835 -16.301 1.00 97.31 311 ILE A CA 1
ATOM 2457 C C . ILE A 1 311 ? 12.469 -12.765 -17.097 1.00 97.31 311 ILE A C 1
ATOM 2459 O O . ILE A 1 311 ? 12.913 -13.739 -17.695 1.00 97.31 311 ILE A O 1
ATOM 2463 N N . HIS A 1 312 ? 11.176 -12.466 -17.156 1.00 97.31 312 HIS A N 1
ATOM 2464 C CA . HIS A 1 312 ? 10.218 -13.298 -17.881 1.00 97.31 312 HIS A CA 1
ATOM 2465 C C . HIS A 1 312 ? 10.112 -12.854 -19.340 1.00 97.31 312 HIS A C 1
ATOM 2467 O O . HIS A 1 312 ? 9.813 -11.695 -19.611 1.00 97.31 312 HIS A O 1
ATOM 2473 N N . PHE A 1 313 ? 10.297 -13.782 -20.277 1.00 97.81 313 PHE A N 1
ATOM 2474 C CA . PHE A 1 313 ? 10.013 -13.570 -21.696 1.00 97.81 313 PHE A CA 1
ATOM 2475 C C . PHE A 1 313 ? 8.764 -14.350 -22.086 1.00 97.81 313 PHE A C 1
ATOM 2477 O O . PHE A 1 313 ? 8.642 -15.528 -21.750 1.00 97.81 313 PHE A O 1
ATOM 2484 N N . THR A 1 314 ? 7.809 -13.685 -22.729 1.00 97.56 314 THR A N 1
ATOM 2485 C CA . THR A 1 314 ? 6.470 -14.242 -22.963 1.00 97.56 314 THR A CA 1
ATOM 2486 C C . THR A 1 314 ? 5.767 -13.563 -24.143 1.00 97.56 314 THR A C 1
ATOM 2488 O O . THR A 1 314 ? 6.354 -12.731 -24.826 1.00 97.56 314 THR A O 1
ATOM 2491 N N . SER A 1 315 ? 4.512 -13.909 -24.426 1.00 97.19 315 SER A N 1
ATOM 2492 C CA . SER A 1 315 ? 3.727 -13.234 -25.466 1.00 97.19 315 SER A CA 1
ATOM 2493 C C . SER A 1 315 ? 3.256 -11.842 -25.023 1.00 97.19 315 SER A C 1
ATOM 2495 O O . SER A 1 315 ? 3.091 -11.577 -23.832 1.00 97.19 315 SER A O 1
ATOM 2497 N N . ARG A 1 316 ? 2.969 -10.958 -25.988 1.00 95.81 316 ARG A N 1
ATOM 2498 C CA . ARG A 1 316 ? 2.419 -9.612 -25.739 1.00 95.81 316 ARG A CA 1
ATOM 2499 C C . ARG A 1 316 ? 1.166 -9.622 -24.851 1.00 95.81 316 ARG A C 1
ATOM 2501 O O . ARG A 1 316 ? 1.047 -8.787 -23.963 1.00 95.81 316 ARG A O 1
ATOM 2508 N N . ASP A 1 317 ? 0.270 -10.586 -25.064 1.00 95.88 317 ASP A N 1
ATOM 2509 C CA . ASP A 1 317 ? -0.952 -10.772 -24.264 1.00 95.88 317 ASP A CA 1
ATOM 2510 C C . ASP A 1 317 ? -0.635 -11.060 -22.788 1.00 95.88 317 ASP A C 1
ATOM 2512 O O . ASP A 1 317 ? -1.241 -10.480 -21.891 1.00 95.88 317 ASP A O 1
ATOM 2516 N N . ILE A 1 318 ? 0.371 -11.893 -22.508 1.00 96.31 318 ILE A N 1
ATOM 2517 C CA . ILE A 1 318 ? 0.781 -12.177 -21.128 1.00 96.31 318 ILE A CA 1
ATOM 2518 C C . ILE A 1 318 ? 1.465 -10.963 -20.475 1.00 96.31 318 ILE A C 1
ATOM 2520 O O . ILE A 1 318 ? 1.307 -10.754 -19.268 1.00 96.31 318 ILE A O 1
ATOM 2524 N N . VAL A 1 319 ? 2.192 -10.133 -21.238 1.00 96.31 319 VAL A N 1
ATOM 2525 C CA . VAL A 1 319 ? 2.733 -8.857 -20.723 1.00 96.31 319 VAL A CA 1
ATOM 2526 C C . VAL A 1 319 ? 1.594 -7.940 -20.269 1.00 96.31 319 VAL A C 1
ATOM 2528 O O . VAL A 1 319 ? 1.634 -7.450 -19.140 1.00 96.31 319 VAL A O 1
ATOM 2531 N N . ASP A 1 320 ? 0.565 -7.767 -21.106 1.00 94.75 320 ASP A N 1
ATOM 2532 C CA . ASP A 1 320 ? -0.626 -6.970 -20.775 1.00 94.75 320 ASP A CA 1
ATOM 2533 C C . ASP A 1 320 ? -1.341 -7.522 -19.535 1.00 94.75 320 ASP A C 1
ATOM 2535 O O . ASP A 1 320 ? -1.590 -6.796 -18.573 1.00 94.75 320 ASP A O 1
ATOM 2539 N N . LYS A 1 321 ? -1.579 -8.838 -19.482 1.00 95.31 321 LYS A N 1
ATOM 2540 C CA . LYS A 1 321 ? -2.172 -9.493 -18.305 1.00 95.31 321 LYS A CA 1
ATOM 2541 C C . LYS A 1 321 ? -1.358 -9.263 -17.031 1.00 95.31 321 LYS A C 1
ATOM 2543 O O . LYS A 1 321 ? -1.944 -9.006 -15.979 1.00 95.31 321 LYS A O 1
ATOM 2548 N N . SER A 1 322 ? -0.027 -9.310 -17.115 1.00 94.94 322 SER A N 1
ATOM 2549 C CA . SER A 1 322 ? 0.866 -9.076 -15.971 1.00 94.94 322 SER A CA 1
ATOM 2550 C C . SER A 1 322 ? 0.776 -7.634 -15.469 1.00 94.94 322 SER A C 1
ATOM 2552 O O . SER A 1 322 ? 0.733 -7.390 -14.260 1.00 94.94 322 SER A O 1
ATOM 2554 N N . GLU A 1 323 ? 0.708 -6.668 -16.388 1.00 92.00 323 GLU A N 1
ATOM 2555 C CA . GLU A 1 323 ? 0.480 -5.263 -16.056 1.00 92.00 323 GLU A CA 1
ATOM 2556 C C . GLU A 1 323 ? -0.893 -5.064 -15.403 1.00 92.00 323 GLU A C 1
ATOM 2558 O O . GLU A 1 323 ? -0.983 -4.478 -14.320 1.00 92.00 323 GLU A O 1
ATOM 2563 N N . ARG A 1 324 ? -1.954 -5.605 -16.008 1.00 93.31 324 ARG A N 1
ATOM 2564 C CA . ARG A 1 324 ? -3.325 -5.500 -15.496 1.00 93.31 324 ARG A CA 1
ATOM 2565 C C . ARG A 1 324 ? -3.472 -6.118 -14.109 1.00 93.31 324 ARG A C 1
ATOM 2567 O O . ARG A 1 324 ? -4.073 -5.492 -13.241 1.00 93.31 324 ARG A O 1
ATOM 2574 N N . MET A 1 325 ? -2.870 -7.281 -13.854 1.00 94.88 325 MET A N 1
ATOM 2575 C CA . MET A 1 325 ? -2.836 -7.899 -12.522 1.00 94.88 325 MET A CA 1
ATOM 2576 C C . MET A 1 325 ? -2.272 -6.929 -11.466 1.00 94.88 325 MET A C 1
ATOM 2578 O O . MET A 1 325 ? -2.909 -6.679 -10.439 1.00 94.88 325 MET A O 1
ATOM 2582 N N . LYS A 1 326 ? -1.104 -6.327 -11.731 1.00 92.00 326 LYS A N 1
ATOM 2583 C CA . LYS A 1 326 ? -0.447 -5.358 -10.832 1.00 92.00 326 LYS A CA 1
ATOM 2584 C C . LYS A 1 326 ? -1.287 -4.090 -10.638 1.00 92.00 326 LYS A C 1
ATOM 2586 O O . LYS A 1 326 ? -1.476 -3.624 -9.508 1.00 92.00 326 LYS A O 1
ATOM 2591 N N . VAL A 1 327 ? -1.732 -3.490 -11.742 1.00 91.81 327 VAL A N 1
ATOM 2592 C CA . VAL A 1 327 ? -2.299 -2.135 -11.771 1.00 91.81 327 VAL A CA 1
ATOM 2593 C C . VAL A 1 327 ? -3.769 -2.116 -11.353 1.00 91.81 327 VAL A C 1
ATOM 2595 O O . VAL A 1 327 ? -4.183 -1.178 -10.669 1.00 91.81 327 VAL A O 1
ATOM 2598 N N . CYS A 1 328 ? -4.539 -3.134 -11.723 1.00 93.62 328 CYS A N 1
ATOM 2599 C CA . CYS A 1 328 ? -5.982 -3.162 -11.509 1.00 93.62 328 CYS A CA 1
ATOM 2600 C C . CYS A 1 328 ? -6.391 -3.912 -10.239 1.00 93.62 328 CYS A C 1
ATOM 2602 O O . CYS A 1 328 ? -7.506 -3.710 -9.770 1.00 93.62 328 CYS A O 1
ATOM 2604 N N . THR A 1 329 ? -5.530 -4.771 -9.670 1.00 91.94 329 THR A N 1
ATOM 2605 C CA . THR A 1 329 ? -5.963 -5.661 -8.576 1.00 91.94 329 THR A CA 1
ATOM 2606 C C . THR A 1 329 ? -4.954 -5.799 -7.434 1.00 91.94 329 THR A C 1
ATOM 2608 O O . THR A 1 329 ? -5.296 -5.510 -6.290 1.00 91.94 329 THR A O 1
ATOM 2611 N N . CYS A 1 330 ? -3.713 -6.216 -7.700 1.00 93.62 330 CYS A N 1
ATOM 2612 C CA . CYS A 1 330 ? -2.864 -6.778 -6.639 1.00 93.62 330 CYS A CA 1
ATOM 2613 C C . CYS A 1 330 ? -1.913 -5.800 -5.928 1.00 93.62 330 CYS A C 1
ATOM 2615 O O . CYS A 1 330 ? -1.424 -6.139 -4.855 1.00 93.62 330 CYS A O 1
ATOM 2617 N N . LEU A 1 331 ? -1.618 -4.619 -6.486 1.00 94.69 331 LEU A N 1
ATOM 2618 C CA . LEU A 1 331 ? -0.703 -3.645 -5.859 1.00 94.69 331 LEU A CA 1
ATOM 2619 C C . LEU A 1 331 ? -1.307 -2.246 -5.785 1.00 94.69 331 LEU A C 1
ATOM 2621 O O . LEU A 1 331 ? -1.559 -1.705 -4.709 1.00 94.69 331 LEU A O 1
ATOM 2625 N N . ASN A 1 332 ? -1.537 -1.642 -6.948 1.00 94.44 332 ASN A N 1
ATOM 2626 C CA . ASN A 1 332 ? -1.920 -0.237 -7.035 1.00 94.44 332 ASN A CA 1
ATOM 2627 C C . ASN A 1 332 ? -3.245 0.105 -6.323 1.00 94.44 332 ASN A C 1
ATOM 2629 O O . ASN A 1 332 ? -3.305 1.188 -5.729 1.00 94.44 332 ASN A O 1
ATOM 2633 N N . PRO A 1 333 ? -4.288 -0.751 -6.340 1.00 97.19 333 PRO A N 1
ATOM 2634 C CA . PRO A 1 333 ? -5.527 -0.475 -5.613 1.00 97.19 333 PRO A CA 1
ATOM 2635 C C . PRO A 1 333 ? -5.308 -0.433 -4.100 1.00 97.19 333 PRO A C 1
ATOM 2637 O O . PRO A 1 333 ? -5.776 0.488 -3.435 1.00 97.19 333 PRO A O 1
ATOM 2640 N N . LEU A 1 334 ? -4.510 -1.364 -3.570 1.00 97.81 334 LEU A N 1
ATOM 2641 C CA . LEU A 1 334 ? -4.183 -1.450 -2.144 1.00 97.81 334 LEU A CA 1
ATOM 2642 C C . LEU A 1 334 ? -3.391 -0.221 -1.686 1.00 97.81 334 LEU A C 1
ATOM 2644 O O . LEU A 1 334 ? -3.733 0.399 -0.684 1.00 97.81 334 LEU A O 1
ATOM 2648 N N . HIS A 1 335 ? -2.407 0.203 -2.483 1.00 95.25 335 HIS A N 1
ATOM 2649 C CA . HIS A 1 335 ? -1.696 1.467 -2.276 1.00 95.25 335 HIS A CA 1
ATOM 2650 C C . HIS A 1 335 ? -2.629 2.682 -2.269 1.00 95.25 335 HIS A C 1
ATOM 2652 O O . HIS A 1 335 ? -2.433 3.586 -1.463 1.00 95.25 335 HIS A O 1
ATOM 2658 N N . THR A 1 336 ? -3.631 2.739 -3.154 1.00 97.81 336 THR A N 1
ATOM 2659 C CA . THR A 1 336 ? -4.607 3.842 -3.148 1.00 97.81 336 THR A CA 1
ATOM 2660 C C . THR A 1 336 ? -5.490 3.810 -1.907 1.00 97.81 336 THR A C 1
ATOM 2662 O O . THR A 1 336 ? -5.730 4.866 -1.329 1.00 97.81 336 THR A O 1
ATOM 2665 N N . ALA A 1 337 ? -5.955 2.628 -1.492 1.00 98.50 337 ALA A N 1
ATOM 2666 C CA . ALA A 1 337 ? -6.757 2.479 -0.284 1.00 98.50 337 ALA A CA 1
ATOM 2667 C C . ALA A 1 337 ? -5.989 2.970 0.953 1.00 98.50 337 ALA A C 1
ATOM 2669 O O . ALA A 1 337 ? -6.520 3.798 1.693 1.00 98.50 337 ALA A O 1
ATOM 2670 N N . LEU A 1 338 ? -4.729 2.540 1.115 1.00 98.25 338 LEU A N 1
ATOM 2671 C CA . LEU A 1 338 ? -3.829 3.048 2.155 1.00 98.25 338 LEU A CA 1
ATOM 2672 C C . LEU A 1 338 ? -3.678 4.559 2.030 1.00 98.25 338 LEU A C 1
ATOM 2674 O O . LEU A 1 338 ? -4.135 5.280 2.897 1.00 98.25 338 LEU A O 1
ATOM 2678 N N . ALA A 1 339 ? -3.216 5.077 0.894 1.00 97.81 339 ALA A N 1
ATOM 2679 C CA . ALA A 1 339 ? -2.974 6.509 0.723 1.00 97.81 339 ALA A CA 1
ATOM 2680 C C . ALA A 1 339 ? -4.155 7.416 1.118 1.00 97.81 339 ALA A C 1
ATOM 2682 O O . ALA A 1 339 ? -3.957 8.432 1.784 1.00 97.81 339 ALA A O 1
ATOM 2683 N N . VAL A 1 340 ? -5.382 7.042 0.743 1.00 98.31 340 VAL A N 1
ATOM 2684 C CA . VAL A 1 340 ? -6.600 7.786 1.099 1.00 98.31 340 VAL A CA 1
ATOM 2685 C C . VAL A 1 340 ? -6.803 7.829 2.617 1.00 98.31 340 VAL A C 1
ATOM 2687 O O . VAL A 1 340 ? -6.974 8.911 3.186 1.00 98.31 340 VAL A O 1
ATOM 2690 N N . PHE A 1 341 ? -6.773 6.676 3.290 1.00 98.50 341 PHE A N 1
ATOM 2691 C CA . PHE A 1 341 ? -7.004 6.613 4.736 1.00 98.50 341 PHE A CA 1
ATOM 2692 C C . PHE A 1 341 ? -5.785 7.053 5.553 1.00 98.50 341 PHE A C 1
ATOM 2694 O O . PHE A 1 341 ? -5.945 7.708 6.579 1.00 98.50 341 PHE A O 1
ATOM 2701 N N . GLY A 1 342 ? -4.578 6.792 5.064 1.00 97.06 342 GLY A N 1
ATOM 2702 C CA . GLY A 1 342 ? -3.309 7.283 5.574 1.00 97.06 342 GLY A CA 1
ATOM 2703 C C . GLY A 1 342 ? -3.291 8.802 5.674 1.00 97.06 342 GLY A C 1
ATOM 2704 O O . GLY A 1 342 ? -2.967 9.340 6.732 1.00 97.06 342 GLY A O 1
ATOM 2705 N N . CYS A 1 343 ? -3.739 9.507 4.630 1.00 97.25 343 CYS A N 1
ATOM 2706 C CA . CYS A 1 343 ? -3.928 10.957 4.681 1.00 97.25 343 CYS A CA 1
ATOM 2707 C C . CYS A 1 343 ? -4.976 11.377 5.724 1.00 97.25 343 CYS A C 1
ATOM 2709 O O . CYS A 1 343 ? -4.709 12.269 6.527 1.00 97.25 343 CYS A O 1
ATOM 2711 N N . LEU A 1 344 ? -6.142 10.719 5.761 1.00 97.69 344 LEU A N 1
ATOM 2712 C CA . LEU A 1 344 ? -7.202 11.019 6.736 1.00 97.69 344 LEU A CA 1
ATOM 2713 C C . LEU A 1 344 ? -6.778 10.756 8.191 1.00 97.69 344 LEU A C 1
ATOM 2715 O O . LEU A 1 344 ? -7.288 11.405 9.100 1.00 97.69 344 LEU A O 1
ATOM 2719 N N . PHE A 1 345 ? -5.838 9.843 8.427 1.00 96.00 345 PHE A N 1
ATOM 2720 C CA . PHE A 1 345 ? -5.279 9.548 9.749 1.00 96.00 345 PHE A CA 1
ATOM 2721 C C . PHE A 1 345 ? -3.929 10.227 10.011 1.00 96.00 345 PHE A C 1
ATOM 2723 O O . PHE A 1 345 ? -3.325 9.997 11.058 1.00 96.00 345 PHE A O 1
ATOM 2730 N N . SER A 1 346 ? -3.481 11.108 9.110 1.00 93.50 346 SER A N 1
ATOM 2731 C CA . SER A 1 346 ? -2.219 11.850 9.218 1.00 93.50 346 SER A CA 1
ATOM 2732 C C . SER A 1 346 ? -0.956 10.975 9.307 1.00 93.50 346 SER A C 1
ATOM 2734 O O . SER A 1 346 ? 0.034 11.387 9.915 1.00 93.50 346 SER A O 1
ATOM 2736 N N . TYR A 1 347 ? -0.949 9.788 8.694 1.00 93.12 347 TYR A N 1
ATOM 2737 C CA . TYR A 1 347 ? 0.275 9.003 8.527 1.00 93.12 347 TYR A CA 1
ATOM 2738 C C . TYR A 1 347 ? 1.240 9.694 7.556 1.00 93.12 347 TYR A C 1
ATOM 2740 O O . TYR A 1 347 ? 0.842 10.345 6.590 1.00 93.12 347 TYR A O 1
ATOM 2748 N N . ASP A 1 348 ? 2.539 9.546 7.805 1.00 89.88 348 ASP A N 1
ATOM 2749 C CA . ASP A 1 348 ? 3.598 10.124 6.976 1.00 89.88 348 ASP A CA 1
ATOM 2750 C C . ASP A 1 348 ? 4.308 9.087 6.095 1.00 89.88 348 ASP A C 1
ATOM 2752 O O . ASP A 1 348 ? 5.061 9.474 5.198 1.00 89.88 348 ASP A O 1
ATOM 2756 N N . ARG A 1 349 ? 4.085 7.786 6.324 1.00 90.81 349 ARG A N 1
ATOM 2757 C CA . ARG A 1 349 ? 4.703 6.671 5.591 1.00 90.81 349 ARG A CA 1
ATOM 2758 C C . ARG A 1 349 ? 3.740 5.495 5.449 1.00 90.81 349 ARG A C 1
ATOM 2760 O O . ARG A 1 349 ? 3.064 5.164 6.418 1.00 90.81 349 ARG A O 1
ATOM 2767 N N . ILE A 1 350 ? 3.770 4.829 4.291 1.00 91.88 350 ILE A N 1
ATOM 2768 C CA . ILE A 1 350 ? 2.924 3.656 4.006 1.00 91.88 350 ILE A CA 1
ATOM 2769 C C . ILE A 1 350 ? 3.189 2.505 4.993 1.00 91.88 350 ILE A C 1
ATOM 2771 O O . ILE A 1 350 ? 2.245 1.919 5.511 1.00 91.88 350 ILE A O 1
ATOM 2775 N N . TYR A 1 351 ? 4.449 2.206 5.335 1.00 89.44 351 TYR A N 1
ATOM 2776 C CA . TYR A 1 351 ? 4.738 1.085 6.246 1.00 89.44 351 TYR A CA 1
ATOM 2777 C C . TYR A 1 351 ? 4.154 1.280 7.655 1.00 89.44 351 TYR A C 1
ATOM 2779 O O . TYR A 1 351 ? 3.757 0.306 8.285 1.00 89.44 351 TYR A O 1
ATOM 2787 N N . LYS A 1 352 ? 4.033 2.528 8.135 1.00 89.19 352 LYS A N 1
ATOM 2788 C CA . LYS A 1 352 ? 3.391 2.821 9.428 1.00 89.19 352 LYS A CA 1
ATOM 2789 C C . LYS A 1 352 ? 1.887 2.571 9.393 1.00 89.19 352 LYS A C 1
ATOM 2791 O O . LYS A 1 352 ? 1.298 2.235 10.413 1.00 89.19 352 LYS A O 1
ATOM 2796 N N . GLU A 1 353 ? 1.255 2.717 8.229 1.00 93.50 353 GLU A N 1
ATOM 2797 C CA . GLU A 1 353 ? -0.145 2.323 8.059 1.00 93.50 353 GLU A CA 1
ATOM 2798 C C . GLU A 1 353 ? -0.314 0.809 8.188 1.00 93.50 353 GLU A C 1
ATOM 2800 O O . GLU A 1 353 ? -1.323 0.341 8.698 1.00 93.50 353 GLU A O 1
ATOM 2805 N N . MET A 1 354 ? 0.692 0.034 7.780 1.00 90.44 354 MET A N 1
ATOM 2806 C CA . MET A 1 354 ? 0.681 -1.425 7.896 1.00 90.44 354 MET A CA 1
ATOM 2807 C C . MET A 1 354 ? 0.920 -1.935 9.321 1.00 90.44 354 MET A C 1
ATOM 2809 O O . MET A 1 354 ? 0.651 -3.105 9.595 1.00 90.44 354 MET A O 1
ATOM 2813 N N . GLU A 1 355 ? 1.378 -1.075 10.232 1.00 86.31 355 GLU A N 1
ATOM 2814 C CA . GLU A 1 355 ? 1.385 -1.329 11.680 1.00 86.31 355 GLU A CA 1
ATOM 2815 C C . GLU A 1 355 ? -0.005 -1.098 12.309 1.00 86.31 355 GLU A C 1
ATOM 2817 O O . GLU A 1 355 ? -0.274 -1.562 13.418 1.00 86.31 355 GLU A O 1
ATOM 2822 N N . ASP A 1 356 ? -0.916 -0.410 11.607 1.00 87.81 356 ASP A N 1
ATOM 2823 C CA . ASP A 1 356 ? -2.318 -0.308 12.002 1.00 87.81 356 ASP A CA 1
ATOM 2824 C C . ASP A 1 356 ? -3.090 -1.544 11.535 1.00 87.81 356 ASP A C 1
ATOM 2826 O O . ASP A 1 356 ? -3.440 -1.690 10.363 1.00 87.81 356 ASP A O 1
ATOM 2830 N N . GLU A 1 357 ? -3.415 -2.421 12.484 1.00 84.81 357 GLU A N 1
ATOM 2831 C CA . GLU A 1 357 ? -4.159 -3.660 12.233 1.00 84.81 357 GLU A CA 1
ATOM 2832 C C . GLU A 1 357 ? -5.484 -3.446 11.480 1.00 84.81 357 GLU A C 1
ATOM 2834 O O . GLU A 1 357 ? -5.926 -4.334 10.751 1.00 84.81 357 GLU A O 1
ATOM 2839 N N . LEU A 1 358 ? -6.123 -2.276 11.610 1.00 89.56 358 LEU A N 1
ATOM 2840 C CA . LEU A 1 358 ? -7.340 -1.964 10.863 1.00 89.56 358 LEU A CA 1
ATOM 2841 C C . LEU A 1 358 ? -7.053 -1.722 9.377 1.00 89.56 358 LEU A C 1
ATOM 2843 O O . LEU A 1 358 ? -7.750 -2.277 8.528 1.00 89.56 358 LEU A O 1
ATOM 2847 N N . LEU A 1 359 ? -6.047 -0.902 9.062 1.00 95.75 359 LEU A N 1
ATOM 2848 C CA . LEU A 1 359 ? -5.668 -0.597 7.679 1.00 95.75 359 LEU A CA 1
ATOM 2849 C C . LEU A 1 359 ? -5.030 -1.804 7.000 1.00 95.75 359 LEU A C 1
ATOM 2851 O O . LEU A 1 359 ? -5.368 -2.111 5.858 1.00 95.75 359 LEU A O 1
ATOM 2855 N N . LYS A 1 360 ? -4.189 -2.540 7.730 1.00 92.19 360 LYS A N 1
ATOM 2856 C CA . LYS A 1 360 ? -3.657 -3.829 7.298 1.00 92.19 360 LYS A CA 1
ATOM 2857 C C . LYS A 1 360 ? -4.788 -4.787 6.938 1.00 92.19 360 LYS A C 1
ATOM 2859 O O . LYS A 1 360 ? -4.817 -5.285 5.817 1.00 92.19 360 LYS A O 1
ATOM 2864 N N . LYS A 1 361 ? -5.763 -5.002 7.831 1.00 90.12 361 LYS A N 1
ATOM 2865 C CA . LYS A 1 361 ? -6.906 -5.876 7.529 1.00 90.12 361 LYS A CA 1
ATOM 2866 C C . LYS A 1 361 ? -7.706 -5.380 6.322 1.00 90.12 361 LYS A C 1
ATOM 2868 O O . LYS A 1 361 ? -8.047 -6.192 5.470 1.00 90.12 361 LYS A O 1
ATOM 2873 N N . LEU A 1 362 ? -7.943 -4.069 6.208 1.00 97.25 362 LEU A N 1
ATOM 2874 C CA . LEU A 1 362 ? -8.640 -3.473 5.064 1.00 97.25 362 LEU A CA 1
ATOM 2875 C C . LEU A 1 362 ? -7.983 -3.869 3.734 1.00 97.25 362 LEU A C 1
ATOM 2877 O O . LEU A 1 362 ? -8.680 -4.337 2.838 1.00 97.25 362 LEU A O 1
ATOM 2881 N N . VAL A 1 363 ? -6.663 -3.709 3.588 1.00 97.31 363 VAL A N 1
ATOM 2882 C CA . VAL A 1 363 ? -5.992 -4.056 2.323 1.00 97.31 363 VAL A CA 1
ATOM 2883 C C . VAL A 1 363 ? -5.826 -5.554 2.104 1.00 97.31 363 VAL A C 1
ATOM 2885 O O . VAL A 1 363 ? -5.879 -5.994 0.957 1.00 97.31 363 VAL A O 1
ATOM 2888 N N . PHE A 1 364 ? -5.679 -6.345 3.169 1.00 92.38 364 PHE A N 1
ATOM 2889 C CA . PHE A 1 364 ? -5.724 -7.803 3.056 1.00 92.38 364 PHE A CA 1
ATOM 2890 C C . PHE A 1 364 ? -7.082 -8.254 2.511 1.00 92.38 364 PHE A C 1
ATOM 2892 O O . PHE A 1 364 ? -7.130 -8.998 1.536 1.00 92.38 364 PHE A O 1
ATOM 2899 N N . ASP A 1 365 ? -8.181 -7.757 3.071 1.00 91.56 365 ASP A N 1
ATOM 2900 C CA . ASP A 1 365 ? -9.519 -8.157 2.648 1.00 91.56 365 ASP A CA 1
ATOM 2901 C C . ASP A 1 365 ? -9.875 -7.615 1.256 1.00 91.56 365 ASP A C 1
ATOM 2903 O O . ASP A 1 365 ? -10.423 -8.360 0.446 1.00 91.56 365 ASP A O 1
ATOM 2907 N N . ILE A 1 366 ? -9.510 -6.368 0.918 1.00 97.00 366 ILE A N 1
ATOM 2908 C CA . ILE A 1 366 ? -9.660 -5.865 -0.461 1.00 97.00 366 ILE A CA 1
ATOM 2909 C C . ILE A 1 366 ? -8.893 -6.773 -1.427 1.00 97.00 366 ILE A C 1
ATOM 2911 O O . ILE A 1 366 ? -9.435 -7.168 -2.457 1.00 97.00 366 ILE A O 1
ATOM 2915 N N . GLY A 1 367 ? -7.648 -7.127 -1.099 1.00 90.81 367 GLY A N 1
ATOM 2916 C CA . GLY A 1 367 ? -6.808 -7.975 -1.936 1.00 90.81 367 GLY A CA 1
ATOM 2917 C C . GLY A 1 367 ? -7.382 -9.379 -2.126 1.00 90.81 367 GLY A C 1
ATOM 2918 O O . GLY A 1 367 ? -7.590 -9.797 -3.261 1.00 90.81 367 GLY A O 1
ATOM 2919 N N . TYR A 1 368 ? -7.647 -10.101 -1.036 1.00 85.62 368 TYR A N 1
ATOM 2920 C CA . TYR A 1 368 ? -8.024 -11.519 -1.069 1.00 85.62 368 TYR A CA 1
ATOM 2921 C C . TYR A 1 368 ? -9.519 -11.769 -1.295 1.00 85.62 368 TYR A C 1
ATOM 2923 O O . TYR A 1 368 ? -9.865 -12.747 -1.956 1.00 85.62 368 TYR A O 1
ATOM 2931 N N . LEU A 1 369 ? -10.407 -10.933 -0.746 1.00 85.69 369 LEU A N 1
ATOM 2932 C CA . LEU A 1 369 ? -11.855 -11.173 -0.793 1.00 85.69 369 LEU A CA 1
ATOM 2933 C C . LEU A 1 369 ? -12.530 -10.475 -1.972 1.00 85.69 369 LEU A C 1
ATOM 2935 O O . LEU A 1 369 ? -13.468 -11.031 -2.534 1.00 85.69 369 LEU A O 1
ATOM 2939 N N . GLU A 1 370 ? -12.069 -9.282 -2.353 1.00 93.62 370 GLU A N 1
ATOM 2940 C CA . GLU A 1 370 ? -12.701 -8.507 -3.428 1.00 93.62 370 GLU A CA 1
ATOM 2941 C C . GLU A 1 370 ? -11.905 -8.558 -4.736 1.00 93.62 370 GLU A C 1
ATOM 2943 O O . GLU A 1 370 ? -12.499 -8.756 -5.792 1.00 93.62 370 GLU A O 1
ATOM 2948 N N . GLY A 1 371 ? -10.576 -8.444 -4.683 1.00 93.25 371 GLY A N 1
ATOM 2949 C CA . GLY A 1 371 ? -9.708 -8.410 -5.860 1.00 93.25 371 GLY A CA 1
ATOM 2950 C C . GLY A 1 371 ? -9.391 -9.787 -6.447 1.00 93.25 371 GLY A C 1
ATOM 2951 O O . GLY A 1 371 ? -9.685 -10.048 -7.614 1.00 93.25 371 GLY A O 1
ATOM 2952 N N . LEU A 1 372 ? -8.800 -10.679 -5.647 1.00 88.69 372 LEU A N 1
ATOM 2953 C CA . LEU A 1 372 ? -8.301 -11.986 -6.090 1.00 88.69 372 LEU A CA 1
ATOM 2954 C C . LEU A 1 372 ? -9.352 -12.851 -6.821 1.00 88.69 372 LEU A C 1
ATOM 2956 O O . LEU A 1 372 ? -8.987 -13.454 -7.828 1.00 88.69 372 LEU A O 1
ATOM 2960 N N . PRO A 1 373 ? -10.648 -12.888 -6.436 1.00 88.94 373 PRO A N 1
ATOM 2961 C CA . PRO A 1 373 ? -11.653 -13.682 -7.155 1.00 88.94 373 PRO A CA 1
ATOM 2962 C C . PRO A 1 373 ? -11.858 -13.280 -8.621 1.00 88.94 373 PRO A C 1
ATOM 2964 O O . PRO A 1 373 ? -12.286 -14.100 -9.439 1.00 88.94 373 PRO A O 1
ATOM 2967 N N . VAL A 1 374 ? -11.565 -12.022 -8.964 1.00 93.25 374 VAL A N 1
ATOM 2968 C CA . VAL A 1 374 ? -11.731 -11.480 -10.319 1.00 93.25 374 VAL A CA 1
ATOM 2969 C C . VAL A 1 374 ? -10.423 -11.074 -10.983 1.00 93.25 374 VAL A C 1
ATOM 2971 O O . VAL A 1 374 ? -10.440 -10.513 -12.079 1.00 93.25 374 VAL A O 1
ATOM 2974 N N . VAL A 1 375 ? -9.289 -11.388 -10.359 1.00 94.00 375 VAL A N 1
ATOM 2975 C CA . VAL A 1 375 ? -7.977 -11.064 -10.909 1.00 94.00 375 VAL A CA 1
ATOM 2976 C C . VAL A 1 375 ? -7.780 -11.727 -12.274 1.00 94.00 375 VAL A C 1
ATOM 2978 O O . VAL A 1 375 ? -8.328 -12.795 -12.574 1.00 94.00 375 VAL A O 1
ATOM 2981 N N . ILE A 1 376 ? -7.000 -11.063 -13.117 1.00 92.69 376 ILE A N 1
ATOM 2982 C CA . ILE A 1 376 ? -6.441 -11.653 -14.329 1.00 92.69 376 ILE A CA 1
ATOM 2983 C C . ILE A 1 376 ? -5.166 -12.398 -13.935 1.00 92.69 376 ILE A C 1
ATOM 2985 O O . ILE A 1 376 ? -4.268 -11.803 -13.344 1.00 92.69 376 ILE A O 1
ATOM 2989 N N . ASP A 1 377 ? -5.090 -13.686 -14.265 1.00 91.88 377 ASP A N 1
ATOM 2990 C CA . ASP A 1 377 ? -3.896 -14.501 -14.038 1.00 91.88 377 ASP A CA 1
ATOM 2991 C C . ASP A 1 377 ? -3.002 -14.473 -15.292 1.00 91.88 377 ASP A C 1
ATOM 2993 O O . ASP A 1 377 ? -3.446 -14.902 -16.363 1.00 91.88 377 ASP A O 1
ATOM 2997 N N . PRO A 1 378 ? -1.770 -13.938 -15.211 1.00 93.12 378 PRO A N 1
ATOM 2998 C CA . PRO A 1 378 ? -0.819 -13.982 -16.316 1.00 93.12 378 PRO A CA 1
ATOM 2999 C C . PRO A 1 378 ? -0.099 -15.336 -16.447 1.00 93.12 378 PRO A C 1
ATOM 3001 O O . PRO A 1 378 ? 0.734 -15.476 -17.337 1.00 93.12 378 PRO A O 1
ATOM 3004 N N . GLU A 1 379 ? -0.353 -16.305 -15.561 1.00 90.19 379 GLU A N 1
ATOM 3005 C CA . GLU A 1 379 ? 0.234 -17.656 -15.488 1.00 90.19 379 GLU A CA 1
ATOM 3006 C C . GLU A 1 379 ? 1.736 -17.703 -15.145 1.00 90.19 379 GLU A C 1
ATOM 3008 O O . GLU A 1 379 ? 2.199 -18.640 -14.496 1.00 90.19 379 GLU A O 1
ATOM 3013 N N . ILE A 1 380 ? 2.506 -16.680 -15.524 1.00 91.62 380 ILE A N 1
ATOM 3014 C CA . ILE A 1 380 ? 3.950 -16.566 -15.260 1.00 91.62 380 ILE A CA 1
ATOM 3015 C C . ILE A 1 380 ? 4.277 -15.940 -13.897 1.00 91.62 380 ILE A C 1
ATOM 3017 O O . ILE A 1 380 ? 5.369 -16.144 -13.367 1.00 91.62 380 ILE A O 1
ATOM 3021 N N . ILE A 1 381 ? 3.338 -15.175 -13.334 1.00 91.19 381 ILE A N 1
ATOM 3022 C CA . ILE A 1 381 ? 3.414 -14.559 -12.008 1.00 91.19 381 ILE A CA 1
ATOM 3023 C C . ILE A 1 381 ? 2.093 -14.877 -11.318 1.00 91.19 381 ILE A C 1
ATOM 3025 O O . ILE A 1 381 ? 1.062 -14.317 -11.673 1.00 91.19 381 ILE A O 1
ATOM 3029 N N . HIS A 1 382 ? 2.116 -15.776 -10.335 1.00 89.56 382 HIS A N 1
ATOM 3030 C CA . HIS A 1 382 ? 0.892 -16.173 -9.642 1.00 89.56 382 HIS A CA 1
ATOM 3031 C C . HIS A 1 382 ? 0.327 -15.006 -8.809 1.00 89.56 382 HIS A C 1
ATOM 3033 O O . HIS A 1 382 ? 1.021 -14.549 -7.888 1.00 89.56 382 HIS A O 1
ATOM 3039 N N . PRO A 1 383 ? -0.922 -14.559 -9.059 1.00 91.56 383 PRO A N 1
ATOM 3040 C CA . PRO A 1 383 ? -1.499 -13.387 -8.399 1.00 91.56 383 PRO A CA 1
ATOM 3041 C C . PRO A 1 383 ? -1.495 -13.460 -6.872 1.00 91.56 383 PRO A C 1
ATOM 3043 O O . PRO A 1 383 ? -1.195 -12.472 -6.212 1.00 91.56 383 PRO A O 1
ATOM 3046 N N . GLU A 1 384 ? -1.769 -14.633 -6.298 1.00 83.69 384 GLU A N 1
ATOM 3047 C CA . GLU A 1 384 ? -1.784 -14.833 -4.844 1.00 83.69 384 GLU A CA 1
ATOM 3048 C C . GLU A 1 384 ? -0.391 -14.655 -4.221 1.00 83.69 384 GLU A C 1
ATOM 3050 O O . GLU A 1 384 ? -0.238 -13.998 -3.191 1.00 83.69 384 GLU A O 1
ATOM 3055 N N . LYS A 1 385 ? 0.652 -15.184 -4.875 1.00 86.06 385 LYS A N 1
ATOM 3056 C CA . LYS A 1 385 ? 2.038 -15.027 -4.417 1.00 86.06 385 LYS A CA 1
ATOM 3057 C C . LYS A 1 385 ? 2.481 -13.569 -4.520 1.00 86.06 385 LYS A C 1
ATOM 3059 O O . LYS A 1 385 ? 3.062 -13.051 -3.570 1.00 86.06 385 LYS A O 1
ATOM 3064 N N . PHE A 1 386 ? 2.173 -12.920 -5.643 1.00 93.19 386 PHE A N 1
ATOM 3065 C CA . PHE A 1 386 ? 2.466 -11.504 -5.843 1.00 93.19 386 PHE A CA 1
ATOM 3066 C C . PHE A 1 386 ? 1.747 -10.644 -4.795 1.00 93.19 386 PHE A C 1
ATOM 3068 O O . PHE A 1 386 ? 2.370 -9.808 -4.150 1.00 93.19 386 PHE A O 1
ATOM 3075 N N . LEU A 1 387 ? 0.457 -10.894 -4.556 1.00 89.19 387 LEU A N 1
ATOM 3076 C CA . LEU A 1 387 ? -0.335 -10.202 -3.539 1.00 89.19 387 LEU A CA 1
ATOM 3077 C C . LEU A 1 387 ? 0.250 -10.381 -2.130 1.00 89.19 387 LEU A C 1
ATOM 3079 O O . LEU A 1 387 ? 0.337 -9.414 -1.372 1.00 89.19 387 LEU A O 1
ATOM 3083 N N . LYS A 1 388 ? 0.682 -11.597 -1.779 1.00 86.50 388 LYS A N 1
ATOM 3084 C CA . LYS A 1 388 ? 1.344 -11.863 -0.499 1.00 86.50 388 LYS A CA 1
ATOM 3085 C C . LYS A 1 388 ? 2.636 -11.061 -0.354 1.00 86.50 388 LYS A C 1
ATOM 3087 O O . LYS A 1 388 ? 2.817 -10.423 0.675 1.00 86.50 388 LYS A O 1
ATOM 3092 N N . GLU A 1 389 ? 3.501 -11.063 -1.364 1.00 90.50 389 GLU A N 1
ATOM 3093 C CA . GLU A 1 389 ? 4.750 -10.291 -1.342 1.00 90.50 389 GLU A CA 1
ATOM 3094 C C . GLU A 1 389 ? 4.475 -8.787 -1.220 1.00 90.50 389 GLU A C 1
ATOM 3096 O O . GLU A 1 389 ? 5.104 -8.094 -0.420 1.00 90.50 389 GLU A O 1
ATOM 3101 N N . VAL A 1 390 ? 3.467 -8.279 -1.939 1.00 91.75 390 VAL A N 1
ATOM 3102 C CA . VAL A 1 390 ? 3.004 -6.896 -1.787 1.00 91.75 390 VAL A CA 1
ATOM 3103 C C . VAL A 1 390 ? 2.651 -6.603 -0.333 1.00 91.75 390 VAL A C 1
ATOM 3105 O O . VAL A 1 390 ? 3.219 -5.675 0.234 1.00 91.75 390 VAL A O 1
ATOM 3108 N N . LEU A 1 391 ? 1.754 -7.390 0.265 1.00 87.94 391 LEU A N 1
ATOM 3109 C CA . LEU A 1 391 ? 1.179 -7.139 1.589 1.00 87.94 391 LEU A CA 1
ATOM 3110 C C . LEU A 1 391 ? 2.127 -7.424 2.762 1.00 87.94 391 LEU A C 1
ATOM 3112 O O . LEU A 1 391 ? 1.982 -6.809 3.820 1.00 87.94 391 LEU A O 1
ATOM 3116 N N . CYS A 1 392 ? 3.045 -8.376 2.611 1.00 86.06 392 CYS A N 1
ATOM 3117 C CA . CYS A 1 392 ? 3.907 -8.848 3.693 1.00 86.06 392 CYS A CA 1
ATOM 3118 C C . CYS A 1 392 ? 5.325 -8.281 3.630 1.00 86.06 392 CYS A C 1
ATOM 3120 O O . CYS A 1 392 ? 5.917 -8.090 4.692 1.00 86.06 392 CYS A O 1
ATOM 3122 N N . ASP A 1 393 ? 5.837 -7.979 2.433 1.00 85.00 393 ASP A N 1
ATOM 3123 C CA . ASP A 1 393 ? 7.252 -7.647 2.238 1.00 85.00 393 ASP A CA 1
ATOM 3124 C C . ASP A 1 393 ? 7.459 -6.233 1.681 1.00 85.00 393 ASP A C 1
ATOM 3126 O O . ASP A 1 393 ? 8.348 -5.511 2.129 1.00 85.00 393 ASP A O 1
ATOM 3130 N N . ARG A 1 394 ? 6.645 -5.795 0.714 1.00 90.00 394 ARG A N 1
ATOM 3131 C CA . ARG A 1 394 ? 6.887 -4.516 0.020 1.00 90.00 394 ARG A CA 1
ATOM 3132 C C . ARG A 1 394 ? 6.357 -3.319 0.789 1.00 90.00 394 ARG A C 1
ATOM 3134 O O . ARG A 1 394 ? 7.100 -2.386 1.086 1.00 90.00 394 ARG A O 1
ATOM 3141 N N . ILE A 1 395 ? 5.066 -3.333 1.114 1.00 90.06 395 ILE A N 1
ATOM 3142 C CA . ILE A 1 395 ? 4.400 -2.174 1.730 1.00 90.06 395 ILE A CA 1
ATOM 3143 C C . ILE A 1 395 ? 4.717 -2.031 3.218 1.00 90.06 395 ILE A C 1
ATOM 3145 O O . ILE A 1 395 ? 4.536 -0.960 3.786 1.00 90.06 395 ILE A O 1
ATOM 3149 N N . THR A 1 396 ? 5.226 -3.098 3.832 1.00 88.06 396 THR A N 1
ATOM 3150 C CA . THR A 1 396 ? 5.717 -3.160 5.215 1.00 88.06 396 THR A CA 1
ATOM 3151 C C . THR A 1 396 ? 7.173 -2.706 5.349 1.00 88.06 396 THR A C 1
ATOM 3153 O O . THR A 1 396 ? 7.654 -2.545 6.467 1.00 88.06 396 THR A O 1
ATOM 3156 N N . ASN A 1 397 ? 7.888 -2.485 4.239 1.00 87.62 397 ASN A N 1
ATOM 3157 C CA . ASN A 1 397 ? 9.314 -2.182 4.264 1.00 87.62 397 ASN A CA 1
ATOM 3158 C C . ASN A 1 397 ? 9.589 -0.761 4.813 1.00 87.62 397 ASN A C 1
ATOM 3160 O O . ASN A 1 397 ? 9.224 0.231 4.168 1.00 87.62 397 ASN A O 1
ATOM 3164 N N . PRO A 1 398 ? 10.293 -0.627 5.956 1.00 83.75 398 PRO A N 1
ATOM 3165 C CA . PRO A 1 398 ? 10.486 0.655 6.638 1.00 83.75 398 PRO A CA 1
ATOM 3166 C C . PRO A 1 398 ? 11.430 1.617 5.904 1.00 83.75 398 PRO A C 1
ATOM 3168 O O . PRO A 1 398 ? 11.481 2.808 6.228 1.00 83.75 398 PRO A O 1
ATOM 3171 N N . PHE A 1 399 ? 12.185 1.124 4.920 1.00 82.44 399 PHE A N 1
ATOM 3172 C CA . PHE A 1 399 ? 13.100 1.939 4.127 1.00 82.44 399 PHE A CA 1
ATOM 3173 C C . PHE A 1 399 ? 12.449 2.545 2.881 1.00 82.44 399 PHE A C 1
ATOM 3175 O O . PHE A 1 399 ? 13.072 3.364 2.200 1.00 82.44 399 PHE A O 1
ATOM 3182 N N . MET A 1 400 ? 11.212 2.160 2.553 1.00 81.19 400 MET A N 1
ATOM 3183 C CA . MET A 1 400 ? 10.513 2.733 1.408 1.00 81.19 400 MET A CA 1
ATOM 3184 C C . MET A 1 400 ? 10.036 4.153 1.750 1.00 81.19 400 MET A C 1
ATOM 3186 O O . MET A 1 400 ? 9.331 4.352 2.741 1.00 81.19 400 MET A O 1
ATOM 3190 N N . PRO A 1 401 ? 10.387 5.179 0.951 1.00 77.12 401 PRO A N 1
ATOM 3191 C CA . PRO A 1 401 ? 10.092 6.572 1.290 1.00 77.12 401 PRO A CA 1
ATOM 3192 C C . PRO A 1 401 ? 8.666 6.992 0.925 1.00 77.12 401 PRO A C 1
ATOM 3194 O O . PRO A 1 401 ? 8.357 8.185 0.923 1.00 77.12 401 PRO A O 1
ATOM 3197 N N . ASP A 1 402 ? 7.811 6.038 0.570 1.00 84.81 402 ASP A N 1
ATOM 3198 C CA . ASP A 1 402 ? 6.469 6.318 0.097 1.00 84.81 402 ASP A CA 1
ATOM 3199 C C . ASP A 1 402 ? 5.620 6.931 1.200 1.00 84.81 402 ASP A C 1
ATOM 3201 O O . ASP A 1 402 ? 5.496 6.402 2.307 1.00 84.81 402 ASP A O 1
ATOM 3205 N N . THR A 1 403 ? 5.051 8.088 0.876 1.00 91.44 403 THR A N 1
ATOM 3206 C CA . THR A 1 403 ? 4.141 8.820 1.747 1.00 91.44 403 THR A CA 1
ATOM 3207 C C . THR A 1 403 ? 2.716 8.686 1.216 1.00 91.44 403 THR A C 1
ATOM 3209 O O . THR A 1 403 ? 2.534 8.625 -0.009 1.00 91.44 403 THR A O 1
ATOM 3212 N N . PRO A 1 404 ? 1.699 8.720 2.094 1.00 95.19 404 PRO A N 1
ATOM 3213 C CA . PRO A 1 404 ? 0.300 8.688 1.666 1.00 95.19 404 PRO A CA 1
ATOM 3214 C C . PRO A 1 404 ? -0.006 9.787 0.644 1.00 95.19 404 PRO A C 1
ATOM 3216 O O . PRO A 1 404 ? -0.553 9.516 -0.420 1.00 95.19 404 PRO A O 1
ATOM 3219 N N . GLN A 1 405 ? 0.485 11.008 0.886 1.00 94.56 405 GLN A N 1
ATOM 3220 C CA . GLN A 1 405 ? 0.295 12.148 -0.017 1.00 94.56 405 GLN A CA 1
ATOM 3221 C C . GLN A 1 405 ? 0.878 11.903 -1.419 1.00 94.56 405 GLN A C 1
ATOM 3223 O O . GLN A 1 405 ? 0.207 12.095 -2.434 1.00 94.56 405 GLN A O 1
ATOM 3228 N N . ARG A 1 406 ? 2.110 11.385 -1.513 1.00 93.62 406 ARG A N 1
ATOM 3229 C CA . ARG A 1 406 ? 2.726 11.080 -2.815 1.00 93.62 406 ARG A CA 1
ATOM 3230 C C . ARG A 1 406 ? 1.884 10.082 -3.616 1.00 93.62 406 ARG A C 1
ATOM 3232 O O . ARG A 1 406 ? 1.777 10.193 -4.837 1.00 93.62 406 ARG A O 1
ATOM 3239 N N . ILE A 1 407 ? 1.310 9.087 -2.943 1.00 94.12 407 ILE A N 1
ATOM 3240 C CA . ILE A 1 407 ? 0.483 8.063 -3.585 1.00 94.12 407 ILE A CA 1
ATOM 3241 C C . ILE A 1 407 ? -0.917 8.601 -3.928 1.00 94.12 407 ILE A C 1
ATOM 3243 O O . ILE A 1 407 ? -1.455 8.221 -4.975 1.00 94.12 407 ILE A O 1
ATOM 3247 N N . ALA A 1 408 ? -1.465 9.509 -3.114 1.00 96.62 408 ALA A N 1
ATOM 3248 C CA . ALA A 1 408 ? -2.783 10.123 -3.279 1.00 96.62 408 ALA A CA 1
ATOM 3249 C C . ALA A 1 408 ? -2.868 11.166 -4.414 1.00 96.62 408 ALA A C 1
ATOM 3251 O O . ALA A 1 408 ? -3.969 11.478 -4.866 1.00 96.62 408 ALA A O 1
ATOM 3252 N N . THR A 1 409 ? -1.739 11.677 -4.918 1.00 95.56 409 THR A N 1
ATOM 3253 C CA . THR A 1 409 ? -1.696 12.559 -6.107 1.00 95.56 409 THR A CA 1
ATOM 3254 C C . THR A 1 409 ? -2.473 11.948 -7.282 1.00 95.56 409 THR A C 1
ATOM 3256 O O . THR A 1 409 ? -2.335 10.755 -7.539 1.00 95.56 409 THR A O 1
ATOM 3259 N N . ASP A 1 410 ? -3.275 12.724 -8.007 1.00 95.62 410 ASP A N 1
ATOM 3260 C CA . ASP A 1 410 ? -4.070 12.288 -9.167 1.00 95.62 410 ASP A CA 1
ATOM 3261 C C . ASP A 1 410 ? -5.007 11.091 -8.897 1.00 95.62 410 ASP A C 1
ATOM 3263 O O . ASP A 1 410 ? -5.247 10.265 -9.783 1.00 95.62 410 ASP A O 1
ATOM 3267 N N . THR A 1 411 ? -5.529 10.933 -7.674 1.00 96.94 411 THR A N 1
ATOM 3268 C CA . THR A 1 411 ? -6.426 9.805 -7.351 1.00 96.94 411 THR A CA 1
ATOM 3269 C C . THR A 1 411 ? -7.647 9.747 -8.274 1.00 96.94 411 THR A C 1
ATOM 3271 O O . THR A 1 411 ? -8.028 8.652 -8.686 1.00 96.94 411 THR A O 1
ATOM 3274 N N . SER A 1 412 ? -8.192 10.883 -8.716 1.00 96.56 412 SER A N 1
ATOM 3275 C CA . SER A 1 412 ? -9.306 10.934 -9.673 1.00 96.56 412 SER A CA 1
ATOM 3276 C C . SER A 1 412 ? -9.003 10.252 -11.012 1.00 96.56 412 SER A C 1
ATOM 3278 O O . SER A 1 412 ? -9.916 9.740 -11.653 1.00 96.56 412 SER A O 1
ATOM 3280 N N . GLN A 1 413 ? -7.729 10.198 -11.412 1.00 95.00 413 GLN A N 1
ATOM 3281 C CA . GLN A 1 413 ? -7.266 9.543 -12.641 1.00 95.00 413 GLN A CA 1
ATOM 3282 C C . GLN A 1 413 ? -6.973 8.050 -12.433 1.00 95.00 413 GLN A C 1
ATOM 3284 O O . GLN A 1 413 ? -6.755 7.305 -13.387 1.00 95.00 413 GLN A O 1
ATOM 3289 N N . LYS A 1 414 ? -6.930 7.602 -11.174 1.00 95.81 414 LYS A N 1
ATOM 3290 C CA . LYS A 1 414 ? -6.495 6.262 -10.775 1.00 95.81 414 LYS A CA 1
ATOM 3291 C C . LYS A 1 414 ? -7.661 5.327 -10.465 1.00 95.81 414 LYS A C 1
ATOM 3293 O O . LYS A 1 414 ? -7.535 4.132 -10.722 1.00 95.81 414 LYS A O 1
ATOM 3298 N N . LEU A 1 415 ? -8.766 5.834 -9.910 1.00 97.81 415 LEU A N 1
ATOM 3299 C CA . LEU A 1 415 ? -9.863 4.996 -9.398 1.00 97.81 415 LEU A CA 1
ATOM 3300 C C . LEU A 1 415 ? -10.497 4.105 -10.479 1.00 97.81 415 LEU A C 1
ATOM 3302 O O . LEU A 1 415 ? -10.774 2.936 -10.213 1.00 97.81 415 LEU A O 1
ATOM 3306 N N . SER A 1 416 ? -10.648 4.616 -11.702 1.00 96.75 416 SER A N 1
ATOM 3307 C CA . SER A 1 416 ? -11.202 3.879 -12.844 1.00 96.75 416 SER A CA 1
ATOM 3308 C C . SER A 1 416 ? -10.403 2.614 -13.148 1.00 96.75 416 SER A C 1
ATOM 3310 O O . SER A 1 416 ? -10.959 1.521 -13.209 1.00 96.75 416 SER A O 1
ATOM 3312 N N . VAL A 1 417 ? -9.079 2.741 -13.234 1.00 94.06 417 VAL A N 1
ATOM 3313 C CA . VAL A 1 417 ? -8.198 1.609 -13.541 1.00 94.06 417 VAL A CA 1
ATOM 3314 C C . VAL A 1 417 ? -8.013 0.701 -12.319 1.00 94.06 417 VAL A C 1
ATOM 3316 O O . VAL A 1 417 ? -8.023 -0.517 -12.448 1.00 94.06 417 VAL A O 1
ATOM 3319 N N . ARG A 1 418 ? -7.863 1.276 -11.119 1.00 96.62 418 ARG A N 1
ATOM 3320 C CA . ARG A 1 418 ? -7.518 0.527 -9.897 1.00 96.62 418 ARG A CA 1
ATOM 3321 C C . ARG A 1 418 ? -8.704 -0.188 -9.244 1.00 96.62 418 ARG A C 1
ATOM 3323 O O . ARG A 1 418 ? -8.508 -1.160 -8.535 1.00 96.62 418 ARG A O 1
ATOM 3330 N N . PHE A 1 419 ? -9.927 0.289 -9.434 1.00 97.81 419 PHE A N 1
ATOM 3331 C CA . PHE A 1 419 ? -11.111 -0.318 -8.815 1.00 97.81 419 PHE A CA 1
ATOM 3332 C C . PHE A 1 419 ? -12.245 -0.537 -9.815 1.00 97.81 419 PHE A C 1
ATOM 3334 O O . PHE A 1 419 ? -12.963 -1.530 -9.710 1.00 97.81 419 PHE A O 1
ATOM 3341 N N . GLY A 1 420 ? -12.388 0.345 -10.807 1.00 96.62 420 GLY A N 1
ATOM 3342 C CA . GLY A 1 420 ? -13.399 0.205 -11.855 1.00 96.62 420 GLY A CA 1
ATOM 3343 C C . GLY A 1 420 ? -13.246 -1.077 -12.670 1.00 96.62 420 GLY A C 1
ATOM 3344 O O . GLY A 1 420 ? -14.239 -1.749 -12.924 1.00 96.62 420 GLY A O 1
ATOM 3345 N N . GLU A 1 421 ? -12.018 -1.470 -13.018 1.00 96.25 421 GLU A N 1
ATOM 3346 C CA . GLU A 1 421 ? -11.755 -2.733 -13.729 1.00 96.25 421 GLU A CA 1
ATOM 3347 C C . GLU A 1 421 ? -12.130 -3.973 -12.903 1.00 96.25 421 GLU A C 1
ATOM 3349 O O . GLU A 1 421 ? -12.648 -4.946 -13.451 1.00 96.25 421 GLU A O 1
ATOM 3354 N N . THR A 1 422 ? -11.952 -3.923 -11.580 1.00 96.12 422 THR A N 1
ATOM 3355 C CA . THR A 1 422 ? -12.429 -4.974 -10.669 1.00 96.12 422 THR A CA 1
ATOM 3356 C C . THR A 1 422 ? -13.954 -5.064 -10.725 1.00 96.12 422 THR A C 1
ATOM 3358 O O . THR A 1 422 ? -14.483 -6.147 -10.946 1.00 96.12 422 THR A O 1
ATOM 3361 N N . ILE A 1 423 ? -14.672 -3.938 -10.626 1.00 97.44 423 ILE A N 1
ATOM 3362 C CA . ILE A 1 423 ? -16.147 -3.917 -10.693 1.00 97.44 423 ILE A CA 1
ATOM 3363 C C . ILE A 1 423 ? -16.654 -4.453 -12.040 1.00 97.44 423 ILE A C 1
ATOM 3365 O O . ILE A 1 423 ? -17.529 -5.317 -12.059 1.00 97.44 423 ILE A O 1
ATOM 3369 N N . LYS A 1 424 ? -16.061 -4.015 -13.159 1.00 96.88 424 LYS A N 1
ATOM 3370 C CA . LYS A 1 424 ? -16.384 -4.542 -14.497 1.00 96.88 424 LYS A CA 1
ATOM 3371 C C . LYS A 1 424 ? -16.160 -6.049 -14.577 1.00 96.88 424 LYS A C 1
ATOM 3373 O O . LYS A 1 424 ? -16.990 -6.762 -15.123 1.00 96.88 424 LYS A O 1
ATOM 3378 N N . SER A 1 425 ? -15.082 -6.550 -13.976 1.00 95.81 425 SER A N 1
ATOM 3379 C CA . SER A 1 425 ? -14.792 -7.986 -13.965 1.00 95.81 425 SER A CA 1
ATOM 3380 C C . SER A 1 425 ? -15.832 -8.791 -13.171 1.00 95.81 425 SER A C 1
ATOM 3382 O O . SER A 1 425 ? -16.134 -9.919 -13.556 1.00 95.81 425 SER A O 1
ATOM 3384 N N . TYR A 1 426 ? -16.422 -8.236 -12.102 1.00 95.75 426 TYR A N 1
ATOM 3385 C CA . TYR A 1 426 ? -17.576 -8.859 -11.430 1.00 95.75 426 TYR A CA 1
ATOM 3386 C C . TYR A 1 426 ? -18.798 -8.915 -12.355 1.00 95.75 426 TYR A C 1
ATOM 3388 O O . TYR A 1 426 ? -19.419 -9.973 -12.469 1.00 95.75 426 TYR A O 1
ATOM 3396 N N . GLU A 1 427 ? -19.119 -7.806 -13.031 1.00 94.12 427 GLU A N 1
ATOM 3397 C CA . GLU A 1 427 ? -20.235 -7.719 -13.987 1.00 94.12 427 GLU A CA 1
ATOM 3398 C C . GLU A 1 427 ? -20.077 -8.728 -15.135 1.00 94.12 427 GLU A C 1
ATOM 3400 O O . GLU A 1 427 ? -20.982 -9.519 -15.401 1.00 94.12 427 GLU A O 1
ATOM 3405 N N . GLU A 1 428 ? -18.907 -8.748 -15.777 1.00 95.50 428 GLU A N 1
ATOM 3406 C CA . GLU A 1 428 ? -18.589 -9.623 -16.911 1.00 95.50 428 GLU A CA 1
ATOM 3407 C C . GLU A 1 428 ? -18.637 -11.110 -16.540 1.00 95.50 428 GLU A C 1
ATOM 3409 O O . GLU A 1 428 ? -19.057 -11.941 -17.348 1.00 95.50 428 GLU A O 1
ATOM 3414 N N . ARG A 1 429 ? -18.248 -11.457 -15.307 1.00 94.12 429 ARG A N 1
ATOM 3415 C CA . ARG A 1 429 ? -18.284 -12.834 -14.788 1.00 94.12 429 ARG A CA 1
ATOM 3416 C C . ARG A 1 429 ? -19.644 -13.219 -14.186 1.00 94.12 429 ARG A C 1
ATOM 3418 O O . ARG A 1 429 ? -19.786 -14.342 -13.705 1.00 94.12 429 ARG A O 1
ATOM 3425 N N . GLY A 1 430 ? -20.634 -12.319 -14.186 1.00 91.62 430 GLY A N 1
ATOM 3426 C CA . GLY A 1 430 ? -21.955 -12.556 -13.592 1.00 91.62 430 GLY A CA 1
ATOM 3427 C C . GLY A 1 430 ? -21.919 -12.772 -12.074 1.00 91.62 430 GLY A C 1
ATOM 3428 O O . GLY A 1 430 ? -22.767 -13.480 -11.528 1.00 91.62 430 GLY A O 1
ATOM 3429 N N . MET A 1 431 ? -20.915 -12.215 -11.395 1.00 91.44 431 MET A N 1
ATOM 3430 C CA . MET A 1 431 ? -20.750 -12.326 -9.949 1.00 91.44 431 MET A CA 1
ATOM 3431 C C . MET A 1 431 ? -21.627 -11.310 -9.212 1.00 91.44 431 MET A C 1
ATOM 3433 O O . MET A 1 431 ? -21.972 -10.250 -9.727 1.00 91.44 431 MET A O 1
ATOM 3437 N N . ASP A 1 432 ? -21.981 -11.636 -7.972 1.00 86.38 432 ASP A N 1
ATOM 3438 C CA . ASP A 1 432 ? -22.798 -10.769 -7.126 1.00 86.38 432 ASP A CA 1
ATOM 3439 C C . ASP A 1 432 ? -21.995 -9.558 -6.625 1.00 86.38 432 ASP A C 1
ATOM 3441 O O . ASP A 1 432 ? -21.212 -9.662 -5.679 1.00 86.38 432 ASP A O 1
ATOM 3445 N N . ILE A 1 433 ? -22.212 -8.406 -7.264 1.00 90.69 433 ILE A N 1
ATOM 3446 C CA . ILE A 1 433 ? -21.564 -7.123 -6.949 1.00 90.69 433 ILE A CA 1
ATOM 3447 C C . ILE A 1 433 ? -21.903 -6.644 -5.534 1.00 90.69 433 ILE A C 1
ATOM 3449 O O . ILE A 1 433 ? -21.112 -5.923 -4.931 1.00 90.69 433 ILE A O 1
ATOM 3453 N N . SER A 1 434 ? -23.037 -7.067 -4.960 1.00 84.38 434 SER A N 1
ATOM 3454 C CA . SER A 1 434 ? -23.425 -6.644 -3.609 1.00 84.38 434 SER A CA 1
ATOM 3455 C C . SER A 1 434 ? -22.476 -7.150 -2.518 1.00 84.38 434 SER A C 1
ATOM 3457 O O . SER A 1 434 ? -22.506 -6.628 -1.406 1.00 84.38 434 SER A O 1
ATOM 3459 N N . LYS A 1 435 ? -21.603 -8.115 -2.847 1.00 82.25 435 LYS A N 1
ATOM 3460 C CA . LYS A 1 435 ? -20.518 -8.603 -1.984 1.00 82.25 435 LYS A CA 1
ATOM 3461 C C . LYS A 1 435 ? -19.332 -7.644 -1.883 1.00 82.25 435 LYS A C 1
ATOM 3463 O O . LYS A 1 435 ? -18.486 -7.840 -1.016 1.00 82.25 435 LYS A O 1
ATOM 3468 N N . LEU A 1 436 ? -19.249 -6.634 -2.753 1.00 92.94 436 LEU A N 1
ATOM 3469 C CA . LEU A 1 436 ? -18.244 -5.582 -2.642 1.00 92.94 436 LEU A CA 1
ATOM 3470 C C . LEU A 1 436 ? -18.656 -4.626 -1.518 1.00 92.94 436 LEU A C 1
ATOM 3472 O O . LEU A 1 436 ? -19.617 -3.864 -1.629 1.00 92.94 436 LEU A O 1
ATOM 3476 N N . HIS A 1 437 ? -17.924 -4.658 -0.411 1.00 92.31 437 HIS A N 1
ATOM 3477 C CA . HIS A 1 437 ? -18.185 -3.831 0.763 1.00 92.31 437 HIS A CA 1
ATOM 3478 C C . HIS A 1 437 ? -17.042 -2.865 1.072 1.00 92.31 437 HIS A C 1
ATOM 3480 O O . HIS A 1 437 ? -17.307 -1.799 1.631 1.00 92.31 437 HIS A O 1
ATOM 3486 N N . LEU A 1 438 ? -15.810 -3.200 0.693 1.00 97.38 438 LEU A N 1
ATOM 3487 C CA . LEU A 1 438 ? -14.592 -2.469 1.019 1.00 97.38 438 LEU A CA 1
ATOM 3488 C C . LEU A 1 438 ? -14.156 -1.534 -0.110 1.00 97.38 438 LEU A C 1
ATOM 3490 O O . LEU A 1 438 ? -13.778 -0.399 0.169 1.00 97.38 438 LEU A O 1
ATOM 3494 N N . ILE A 1 439 ? -14.289 -1.920 -1.381 1.00 98.12 439 ILE A N 1
ATOM 3495 C CA . ILE A 1 439 ? -14.074 -0.994 -2.507 1.00 98.12 439 ILE A CA 1
ATOM 3496 C C . ILE A 1 439 ? -15.019 0.227 -2.424 1.00 98.12 439 ILE A C 1
ATOM 3498 O O . ILE A 1 439 ? -14.526 1.358 -2.478 1.00 98.12 439 ILE A O 1
ATOM 3502 N N . PRO A 1 440 ? -16.343 0.075 -2.187 1.00 98.44 440 PRO A N 1
ATOM 3503 C CA . PRO A 1 440 ? -17.222 1.222 -1.940 1.00 98.44 440 PRO A CA 1
ATOM 3504 C C . PRO A 1 440 ? -16.812 2.053 -0.713 1.00 98.44 440 PRO A C 1
ATOM 3506 O O . PRO A 1 440 ? -16.994 3.271 -0.695 1.00 98.44 440 PRO A O 1
ATOM 3509 N N . LEU A 1 441 ? -16.228 1.415 0.308 1.00 98.25 441 LEU A N 1
ATOM 3510 C CA . LEU A 1 441 ? -15.710 2.091 1.499 1.00 98.25 441 LEU A CA 1
ATOM 3511 C C . LEU A 1 441 ? -14.507 2.982 1.161 1.00 98.25 441 LEU A C 1
ATOM 3513 O O . LEU A 1 441 ? -14.439 4.110 1.647 1.00 98.25 441 LEU A O 1
ATOM 3517 N N . VAL A 1 442 ? -13.613 2.531 0.273 1.00 98.69 442 VAL A N 1
ATOM 3518 C CA . VAL A 1 442 ? -12.508 3.345 -0.263 1.00 98.69 442 VAL A CA 1
ATOM 3519 C C . VAL A 1 442 ? -13.040 4.538 -1.056 1.00 98.69 442 VAL A C 1
ATOM 3521 O O . VAL A 1 442 ? -12.535 5.645 -0.883 1.00 98.69 442 VAL A O 1
ATOM 3524 N N . PHE A 1 443 ? -14.080 4.366 -1.880 1.00 98.75 443 PHE A N 1
ATOM 3525 C CA . PHE A 1 443 ? -14.684 5.484 -2.618 1.00 98.75 443 PHE A CA 1
ATOM 3526 C C . PHE A 1 443 ? -15.281 6.543 -1.686 1.00 98.75 443 PHE A C 1
ATOM 3528 O O . PHE A 1 443 ? -15.040 7.735 -1.885 1.00 98.75 443 PHE A O 1
ATOM 3535 N N . ALA A 1 444 ? -15.989 6.122 -0.635 1.00 98.69 444 ALA A N 1
ATOM 3536 C CA . ALA A 1 444 ? -16.490 7.029 0.396 1.00 98.69 444 ALA A CA 1
ATOM 3537 C C . ALA A 1 444 ? -15.341 7.738 1.132 1.00 98.69 444 ALA A C 1
ATOM 3539 O O . ALA A 1 444 ? -15.386 8.955 1.321 1.00 98.69 444 ALA A O 1
ATOM 3540 N N . GLY A 1 445 ? -14.285 6.993 1.476 1.00 98.50 445 GLY A N 1
ATOM 3541 C CA . GLY A 1 445 ? -13.055 7.529 2.055 1.00 98.50 445 GLY A CA 1
ATOM 3542 C C . GLY A 1 445 ? -12.395 8.573 1.156 1.00 98.50 445 GLY A C 1
ATOM 3543 O O . GLY A 1 445 ? -11.987 9.623 1.639 1.00 98.50 445 GLY A O 1
ATOM 3544 N N . TRP A 1 446 ? -12.358 8.351 -0.159 1.00 98.62 446 TRP A N 1
ATOM 3545 C CA . TRP A 1 446 ? -11.806 9.314 -1.109 1.00 98.62 446 TRP A CA 1
ATOM 3546 C C . TRP A 1 446 ? -12.660 10.582 -1.200 1.00 98.62 446 TRP A C 1
ATOM 3548 O O . TRP A 1 446 ? -12.122 11.685 -1.120 1.00 98.62 446 TRP A O 1
ATOM 3558 N N . CYS A 1 447 ? -13.991 10.462 -1.265 1.00 98.44 447 CYS A N 1
ATOM 3559 C CA . CYS A 1 447 ? -14.874 11.628 -1.180 1.00 98.44 447 CYS A CA 1
ATOM 3560 C C . CYS A 1 447 ? -14.663 12.402 0.134 1.00 98.44 447 CYS A C 1
ATOM 3562 O O . CYS A 1 447 ? -14.639 13.631 0.128 1.00 98.44 447 CYS A O 1
ATOM 3564 N N . ARG A 1 448 ? -14.454 11.696 1.254 1.00 98.00 448 ARG A N 1
ATOM 3565 C CA . ARG A 1 448 ? -14.151 12.297 2.561 1.00 98.00 448 ARG A CA 1
ATOM 3566 C C . ARG A 1 448 ? -12.769 12.961 2.600 1.00 98.00 448 ARG A C 1
ATOM 3568 O O . ARG A 1 448 ? -12.627 13.996 3.249 1.00 98.00 448 ARG A O 1
ATOM 3575 N N . TYR A 1 449 ? -11.781 12.397 1.908 1.00 98.25 449 TYR A N 1
ATOM 3576 C CA . TYR A 1 449 ? -10.427 12.934 1.735 1.00 98.25 449 TYR A CA 1
ATOM 3577 C C . TYR A 1 449 ? -10.419 14.249 0.949 1.00 98.25 449 TYR A C 1
ATOM 3579 O O . TYR A 1 449 ? -9.742 15.190 1.358 1.00 98.25 449 TYR A O 1
ATOM 3587 N N . LEU A 1 450 ? -11.228 14.358 -0.113 1.00 97.56 450 LEU A N 1
ATOM 3588 C CA . LEU A 1 450 ? -11.341 15.577 -0.926 1.00 97.56 450 LEU A CA 1
ATOM 3589 C C . LEU A 1 450 ? -11.768 16.811 -0.117 1.00 97.56 450 LEU A C 1
ATOM 3591 O O . LEU A 1 450 ? -11.481 17.929 -0.526 1.00 97.56 450 LEU A O 1
ATOM 3595 N N . MET A 1 451 ? -12.421 16.629 1.036 1.00 96.81 451 MET A N 1
ATOM 3596 C CA . MET A 1 451 ? -12.796 17.735 1.923 1.00 96.81 451 MET A CA 1
ATOM 3597 C C . MET A 1 451 ? -11.585 18.439 2.564 1.00 96.81 451 MET A C 1
ATOM 3599 O O . MET A 1 451 ? -11.768 19.505 3.148 1.00 96.81 451 MET A O 1
ATOM 3603 N N . GLY A 1 452 ? -10.376 17.863 2.493 1.00 95.81 452 GLY A N 1
ATOM 3604 C CA . GLY A 1 452 ? -9.145 18.473 3.014 1.00 95.81 452 GLY A CA 1
ATOM 3605 C C . GLY A 1 452 ? -9.119 18.612 4.534 1.00 95.81 452 GLY A C 1
ATOM 3606 O O . GLY A 1 452 ? -8.507 19.532 5.070 1.00 95.81 452 GLY A O 1
ATOM 3607 N N . ILE A 1 453 ? -9.833 17.732 5.237 1.00 95.44 453 ILE A N 1
ATOM 3608 C CA . ILE A 1 453 ? -9.923 17.710 6.698 1.00 95.44 453 ILE A CA 1
ATOM 3609 C C . ILE A 1 453 ? -9.665 16.277 7.163 1.00 95.44 453 ILE A C 1
ATOM 3611 O O . ILE A 1 453 ? -10.301 15.352 6.659 1.00 95.44 453 ILE A O 1
ATOM 3615 N N . ASP A 1 454 ? -8.750 16.075 8.105 1.00 95.56 454 ASP A N 1
ATOM 3616 C CA . ASP A 1 454 ? -8.417 14.763 8.661 1.00 95.56 454 ASP A CA 1
ATOM 3617 C C . ASP A 1 454 ? -9.585 14.194 9.500 1.00 95.56 454 ASP A C 1
ATOM 3619 O O . ASP A 1 454 ? -10.638 14.826 9.667 1.00 95.56 454 ASP A O 1
ATOM 3623 N N . ASP A 1 455 ? -9.452 12.969 10.010 1.00 95.94 455 ASP A N 1
ATOM 3624 C CA . ASP A 1 455 ? -10.504 12.332 10.814 1.00 95.94 455 ASP A CA 1
ATOM 3625 C C . ASP A 1 455 ? -10.773 13.095 12.126 1.00 95.94 455 ASP A C 1
ATOM 3627 O O . ASP A 1 455 ? -11.875 13.070 12.669 1.00 95.94 455 ASP A O 1
ATOM 3631 N N . MET A 1 456 ? -9.793 13.847 12.622 1.00 91.75 456 MET A N 1
ATOM 3632 C CA . MET A 1 456 ? -9.880 14.618 13.863 1.00 91.75 456 MET A CA 1
ATOM 3633 C C . MET A 1 456 ? -10.405 16.047 13.663 1.00 91.75 456 MET A C 1
ATOM 3635 O O . MET A 1 456 ? -10.611 16.781 14.639 1.00 91.75 456 MET A O 1
ATOM 3639 N N . GLY A 1 457 ? -10.717 16.415 12.421 1.00 91.12 457 GLY A N 1
ATOM 3640 C CA . GLY A 1 457 ? -11.269 17.714 12.065 1.00 91.12 457 GLY A CA 1
ATOM 3641 C C . GLY A 1 457 ? -10.219 18.782 11.760 1.00 91.12 457 GLY A C 1
ATOM 3642 O O . GLY A 1 457 ? -10.592 19.949 11.661 1.00 91.12 457 GLY A O 1
ATOM 3643 N N . GLU A 1 458 ? -8.947 18.414 11.609 1.00 92.19 458 GLU A N 1
ATOM 3644 C CA . GLU A 1 458 ? -7.867 19.345 11.278 1.00 92.19 458 GLU A CA 1
ATOM 3645 C C . GLU A 1 458 ? -7.671 19.443 9.767 1.00 92.19 458 GLU A C 1
ATOM 3647 O O . GLU A 1 458 ? -7.679 18.440 9.057 1.00 92.19 458 GLU A O 1
ATOM 3652 N N . ALA A 1 459 ? -7.488 20.659 9.259 1.00 95.00 459 ALA A N 1
ATOM 3653 C CA . ALA A 1 459 ? -7.283 20.870 7.833 1.00 95.00 459 ALA A CA 1
ATOM 3654 C C . ALA A 1 459 ? -5.914 20.337 7.376 1.00 95.00 459 ALA A C 1
ATOM 3656 O O . ALA A 1 459 ? -4.909 20.490 8.074 1.00 95.00 459 ALA A O 1
ATOM 3657 N N . PHE A 1 460 ? -5.862 19.770 6.173 1.00 95.19 460 PHE A N 1
ATOM 3658 C CA . PHE A 1 460 ? -4.620 19.394 5.506 1.00 95.19 460 PHE A CA 1
ATOM 3659 C C . PHE A 1 460 ? -4.708 19.685 4.004 1.00 95.19 460 PHE A C 1
ATOM 3661 O O . PHE A 1 460 ? -5.790 19.743 3.420 1.00 95.19 460 PHE A O 1
ATOM 3668 N N . GLU A 1 461 ? -3.554 19.877 3.370 1.00 95.06 461 GLU A N 1
ATOM 3669 C CA . GLU A 1 461 ? -3.489 20.093 1.927 1.00 95.06 461 GLU A CA 1
ATOM 3670 C C . GLU A 1 461 ? -3.723 18.774 1.183 1.00 95.06 461 GLU A C 1
ATOM 3672 O O . GLU A 1 461 ? -2.972 17.806 1.341 1.00 95.06 461 GLU A O 1
ATOM 3677 N N . VAL A 1 462 ? -4.783 18.733 0.378 1.00 95.56 462 VAL A N 1
ATOM 3678 C CA . VAL A 1 462 ? -5.069 17.614 -0.521 1.00 95.56 462 VAL A CA 1
ATOM 3679 C C . VAL A 1 462 ? -3.979 17.552 -1.589 1.00 95.56 462 VAL A C 1
ATOM 3681 O O . VAL A 1 462 ? -3.548 18.577 -2.114 1.00 95.56 462 VAL A O 1
ATOM 3684 N N . SER A 1 463 ? -3.520 16.345 -1.909 1.00 95.31 463 SER A N 1
ATOM 3685 C CA . SER A 1 463 ? -2.496 16.159 -2.934 1.00 95.31 463 SER A CA 1
ATOM 3686 C C . SER A 1 463 ? -2.974 16.656 -4.301 1.00 95.31 463 SER A C 1
ATOM 3688 O O . SER A 1 463 ? -4.171 16.573 -4.583 1.00 95.31 463 SER A O 1
ATOM 3690 N N . PRO A 1 464 ? -2.059 17.126 -5.174 1.00 94.94 464 PRO A N 1
ATOM 3691 C CA . PRO A 1 464 ? -2.428 17.626 -6.492 1.00 94.94 464 PRO A CA 1
ATOM 3692 C C . PRO A 1 464 ? -3.280 16.614 -7.257 1.00 94.94 464 PRO A C 1
ATOM 3694 O O . PRO A 1 464 ? -2.945 15.432 -7.307 1.00 94.94 464 PRO A O 1
ATOM 3697 N N . ASP A 1 465 ? -4.384 17.080 -7.829 1.00 93.56 465 ASP A N 1
ATOM 3698 C CA . ASP A 1 465 ? -5.288 16.267 -8.633 1.00 93.56 465 ASP A CA 1
ATOM 3699 C C . ASP A 1 465 ? -5.993 17.178 -9.656 1.00 93.56 465 ASP A C 1
ATOM 3701 O O . ASP A 1 465 ? -6.531 18.223 -9.270 1.00 93.56 465 ASP A O 1
ATOM 3705 N N . PRO A 1 466 ? -6.012 16.822 -10.955 1.00 91.00 466 PRO A N 1
ATOM 3706 C CA . PRO A 1 466 ? -6.531 17.689 -12.015 1.00 91.00 466 PRO A CA 1
ATOM 3707 C C . PRO A 1 466 ? -8.027 17.999 -11.883 1.00 91.00 466 PRO A C 1
ATOM 3709 O O . PRO A 1 466 ? -8.499 18.976 -12.465 1.00 91.00 466 PRO A O 1
ATOM 3712 N N . LEU A 1 467 ? -8.786 17.184 -11.144 1.00 93.94 467 LEU A N 1
ATOM 3713 C CA . LEU A 1 467 ? -10.225 17.364 -10.953 1.00 93.94 467 LEU A CA 1
ATOM 3714 C C . LEU A 1 467 ? -10.584 17.962 -9.586 1.00 93.94 467 LEU A C 1
ATOM 3716 O O . LEU A 1 467 ? -11.762 18.251 -9.360 1.00 93.94 467 LEU A O 1
ATOM 3720 N N . HIS A 1 468 ? -9.609 18.194 -8.700 1.00 93.25 468 HIS A N 1
ATOM 3721 C CA . HIS A 1 468 ? -9.846 18.626 -7.319 1.00 93.25 468 HIS A CA 1
ATOM 3722 C C . HIS A 1 468 ? -10.772 19.847 -7.217 1.00 93.25 468 HIS A C 1
ATOM 3724 O O . HIS A 1 468 ? -11.831 19.760 -6.596 1.00 93.25 468 HIS A O 1
ATOM 3730 N N . ASP A 1 469 ? -10.441 20.951 -7.896 1.00 93.19 469 ASP A N 1
ATOM 3731 C CA . ASP A 1 469 ? -11.193 22.214 -7.818 1.00 93.19 469 ASP A CA 1
ATOM 3732 C C . ASP A 1 469 ? -12.659 22.078 -8.244 1.00 93.19 469 ASP A C 1
ATOM 3734 O O . ASP A 1 469 ? -13.536 22.793 -7.751 1.00 93.19 469 ASP A O 1
ATOM 3738 N N . ARG A 1 470 ? -12.939 21.173 -9.184 1.00 95.12 470 ARG A N 1
ATOM 3739 C CA . ARG A 1 470 ? -14.302 20.875 -9.629 1.00 95.12 470 ARG A CA 1
ATOM 3740 C C . ARG A 1 470 ? -15.028 20.010 -8.601 1.00 95.12 470 ARG A C 1
ATOM 3742 O O . ARG A 1 470 ? -16.181 20.298 -8.283 1.00 95.12 470 ARG A O 1
ATOM 3749 N N . LEU A 1 471 ? -14.368 18.971 -8.095 1.00 95.44 471 LEU A N 1
ATOM 3750 C CA . LEU A 1 471 ? -14.960 18.006 -7.169 1.00 95.44 471 LEU A CA 1
ATOM 3751 C C . LEU A 1 471 ? -15.264 18.632 -5.803 1.00 95.44 471 LEU A C 1
ATOM 3753 O O . LEU A 1 471 ? -16.345 18.408 -5.264 1.00 95.44 471 LEU A O 1
ATOM 3757 N N . ILE A 1 472 ? -14.381 19.483 -5.276 1.00 93.88 472 ILE A N 1
ATOM 3758 C CA . ILE A 1 472 ? -14.621 20.153 -3.991 1.00 93.88 472 ILE A CA 1
ATOM 3759 C C . ILE A 1 472 ? -15.779 21.153 -4.064 1.00 93.88 472 ILE A C 1
ATOM 3761 O O . ILE A 1 472 ? -16.575 21.247 -3.134 1.00 93.88 472 ILE A O 1
ATOM 3765 N N . LYS A 1 473 ? -15.947 21.851 -5.199 1.00 94.38 473 LYS A N 1
ATOM 3766 C CA . LYS A 1 473 ? -17.126 22.703 -5.439 1.00 94.38 473 LYS A CA 1
ATOM 3767 C C . LYS A 1 473 ? -18.413 21.886 -5.431 1.00 94.38 473 LYS A C 1
ATOM 3769 O O . LYS A 1 473 ? -19.432 22.362 -4.945 1.00 94.38 473 LYS A O 1
ATOM 3774 N N . GLN A 1 474 ? -18.357 20.666 -5.953 1.00 94.44 474 GLN A N 1
ATOM 3775 C CA . GLN A 1 474 ? -19.500 19.769 -6.004 1.00 94.44 474 GLN A CA 1
ATOM 3776 C C . GLN A 1 474 ? -19.861 19.177 -4.631 1.00 94.44 474 GLN A C 1
ATOM 3778 O O . GLN A 1 474 ? -21.042 19.041 -4.326 1.00 94.44 474 GLN A O 1
ATOM 3783 N N . LEU A 1 475 ? -18.867 18.904 -3.782 1.00 94.31 475 LEU A N 1
ATOM 3784 C CA . LEU A 1 475 ? -19.059 18.559 -2.365 1.00 94.31 475 LEU A CA 1
ATOM 3785 C C . LEU A 1 475 ? -19.395 19.778 -1.484 1.00 94.31 475 LEU A C 1
ATOM 3787 O O . LEU A 1 475 ? -19.526 19.655 -0.264 1.00 94.31 475 LEU A O 1
ATOM 3791 N N . GLY A 1 476 ? -19.521 20.963 -2.086 1.00 91.31 476 GLY A N 1
ATOM 3792 C CA . GLY A 1 476 ? -19.773 22.212 -1.386 1.00 91.31 476 GLY A CA 1
ATOM 3793 C C . GLY A 1 476 ? -21.018 22.154 -0.499 1.00 91.31 476 GLY A C 1
ATOM 3794 O O . GLY A 1 476 ? -22.054 21.601 -0.865 1.00 91.31 476 GLY A O 1
ATOM 3795 N N . GLY A 1 477 ? -20.914 22.764 0.682 1.00 89.31 477 GLY A N 1
ATOM 3796 C CA . GLY A 1 477 ? -22.005 22.853 1.655 1.00 89.31 477 GLY A CA 1
ATOM 3797 C C . GLY A 1 477 ? -22.020 21.745 2.709 1.00 89.31 477 GLY A C 1
ATOM 3798 O O . GLY A 1 477 ? -22.658 21.946 3.735 1.00 89.31 477 GLY A O 1
ATOM 3799 N N . ILE A 1 478 ? -21.282 20.649 2.508 1.00 95.75 478 ILE A N 1
ATOM 3800 C CA . ILE A 1 478 ? -21.137 19.571 3.496 1.00 95.75 478 ILE A CA 1
ATOM 3801 C C . ILE A 1 478 ? -20.054 19.945 4.514 1.00 95.75 478 ILE A C 1
ATOM 3803 O O . ILE A 1 478 ? -18.933 20.304 4.144 1.00 95.75 478 ILE A O 1
ATOM 3807 N N . LYS A 1 479 ? -20.369 19.837 5.804 1.00 94.75 479 LYS A N 1
ATOM 3808 C CA . LYS A 1 479 ? -19.452 20.083 6.923 1.00 94.75 479 LYS A CA 1
ATOM 3809 C C . LYS A 1 479 ? -19.352 18.860 7.824 1.00 94.75 479 LYS A C 1
ATOM 3811 O O . LYS A 1 479 ? -20.291 18.081 7.960 1.00 94.75 479 LYS A O 1
ATOM 3816 N N . LEU A 1 480 ? -18.206 18.719 8.488 1.00 94.12 480 LEU A N 1
ATOM 3817 C CA . LEU A 1 480 ? -18.040 17.722 9.543 1.00 94.12 480 LEU A CA 1
ATOM 3818 C C . LEU A 1 480 ? -19.091 17.956 10.642 1.00 94.12 480 LEU A C 1
ATOM 3820 O O . LEU A 1 480 ? -19.180 19.060 11.182 1.00 94.12 480 LEU A O 1
ATOM 3824 N N . GLY A 1 481 ? -19.867 16.925 10.972 1.00 93.25 481 GLY A N 1
ATOM 3825 C CA . GLY A 1 481 ? -21.009 17.002 11.886 1.00 93.25 481 GLY A CA 1
ATOM 3826 C C . GLY A 1 481 ? -22.381 16.993 11.203 1.00 93.25 481 GLY A C 1
ATOM 3827 O O . GLY A 1 481 ? -23.39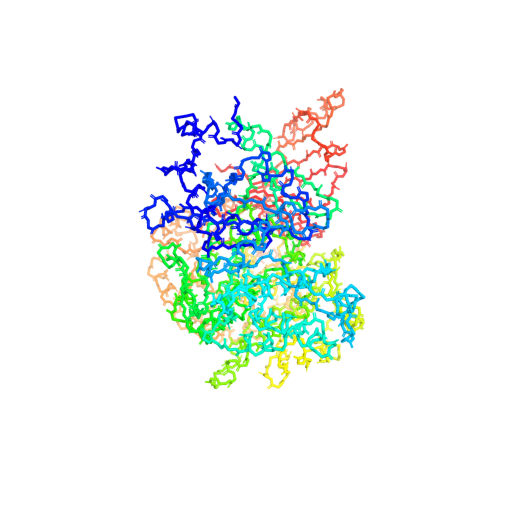3 16.796 11.884 1.00 93.25 481 GLY A O 1
ATOM 3828 N N . ASP A 1 482 ? -22.440 17.196 9.883 1.00 93.50 482 ASP A N 1
ATOM 3829 C CA . ASP A 1 482 ? -23.702 17.195 9.145 1.00 93.50 482 ASP A CA 1
ATOM 3830 C C . ASP A 1 482 ? -24.322 15.791 9.074 1.00 93.50 482 ASP A C 1
ATOM 3832 O O . ASP A 1 482 ? -23.648 14.763 9.167 1.00 93.50 482 ASP A O 1
ATOM 3836 N N . LYS A 1 483 ? -25.646 15.749 8.889 1.00 90.81 483 LYS A N 1
ATOM 3837 C CA . LYS A 1 483 ? -26.428 14.512 8.793 1.00 90.81 483 LYS A CA 1
ATOM 3838 C C . LYS A 1 483 ? -27.191 14.467 7.476 1.00 90.81 483 LYS A C 1
ATOM 3840 O O . LYS A 1 483 ? -27.874 15.425 7.127 1.00 90.81 483 LYS A O 1
ATOM 3845 N N . GLY A 1 484 ? -27.144 13.328 6.797 1.00 88.56 484 GLY A N 1
ATOM 3846 C CA . GLY A 1 484 ? -27.853 13.089 5.541 1.00 88.56 484 GLY A CA 1
ATOM 3847 C C . GLY A 1 484 ? -27.072 12.134 4.648 1.00 88.56 484 GLY A C 1
ATOM 3848 O O . GLY A 1 484 ? -25.932 11.812 4.951 1.00 88.56 484 GLY A O 1
ATOM 3849 N N . LEU A 1 485 ? -27.684 11.671 3.557 1.00 89.56 485 LEU A N 1
ATOM 3850 C CA . LEU A 1 485 ? -27.001 10.837 2.555 1.00 89.56 485 LEU A CA 1
ATOM 3851 C C . LEU A 1 485 ? -26.208 11.665 1.533 1.00 89.56 485 LEU A C 1
ATOM 3853 O O . LEU A 1 485 ? -25.401 11.112 0.797 1.00 89.56 485 LEU A O 1
ATOM 3857 N N . PHE A 1 486 ? -26.426 12.987 1.497 1.00 95.88 486 PHE A N 1
ATOM 3858 C CA . PHE A 1 486 ? -25.736 13.929 0.602 1.00 95.88 486 PHE A CA 1
ATOM 3859 C C . PHE A 1 486 ? -25.815 13.544 -0.888 1.00 95.88 486 PHE A C 1
ATOM 3861 O O . PHE A 1 486 ? -24.911 13.832 -1.675 1.00 95.88 486 PHE A O 1
ATOM 3868 N N . SER A 1 487 ? -26.907 12.881 -1.283 1.00 95.75 487 SER A N 1
ATOM 3869 C CA . SER A 1 487 ? -27.067 12.303 -2.619 1.00 95.75 487 SER A CA 1
ATOM 3870 C C . SER A 1 487 ? -27.027 13.357 -3.731 1.00 95.75 487 SER A C 1
ATOM 3872 O O . SER A 1 487 ? -26.541 13.073 -4.819 1.00 95.75 487 SER A O 1
ATOM 3874 N N . GLU A 1 488 ? -27.486 14.590 -3.485 1.00 95.25 488 GLU A N 1
ATOM 3875 C CA . GLU A 1 488 ? -27.427 15.673 -4.484 1.00 95.25 488 GLU A CA 1
ATOM 3876 C C . GLU A 1 488 ? -25.983 16.033 -4.863 1.00 95.25 488 GLU A C 1
ATOM 3878 O O . GLU A 1 488 ? -25.671 16.203 -6.043 1.00 95.25 488 GLU A O 1
ATOM 3883 N N . GLN A 1 489 ? -25.093 16.101 -3.871 1.00 97.50 489 GLN A N 1
ATOM 3884 C CA . GLN A 1 489 ? -23.678 16.411 -4.052 1.00 97.50 489 GLN A CA 1
ATOM 3885 C C . GLN A 1 489 ? -22.914 15.214 -4.627 1.00 97.50 489 GLN A C 1
ATOM 3887 O O . GLN A 1 489 ? -22.133 15.357 -5.573 1.00 97.50 489 GLN A O 1
ATOM 3892 N N . LEU A 1 490 ? -23.147 14.023 -4.068 1.00 97.75 490 LEU A N 1
ATOM 3893 C CA . LEU A 1 490 ? -22.389 12.819 -4.402 1.00 97.75 490 LEU A CA 1
ATOM 3894 C C . LEU A 1 490 ? -22.781 12.228 -5.755 1.00 97.75 490 LEU A C 1
ATOM 3896 O O . LEU A 1 490 ? -21.902 11.769 -6.484 1.00 97.75 490 LEU A O 1
ATOM 3900 N N . LYS A 1 491 ? -24.059 12.275 -6.147 1.00 97.56 491 LYS A N 1
ATOM 3901 C CA . LYS A 1 491 ? -24.541 11.569 -7.339 1.00 97.56 491 LYS A CA 1
ATOM 3902 C C . LYS A 1 491 ? -23.788 11.902 -8.625 1.00 97.56 491 LYS A C 1
ATOM 3904 O O . LYS A 1 491 ? -23.358 10.955 -9.281 1.00 97.56 491 LYS A O 1
ATOM 3909 N N . PRO A 1 492 ? -23.534 13.175 -8.985 1.00 97.25 492 PRO A N 1
ATOM 3910 C CA . PRO A 1 492 ? -22.797 13.459 -10.211 1.00 97.25 492 PRO A CA 1
ATOM 3911 C C . PRO A 1 492 ? -21.294 13.122 -10.121 1.00 97.25 492 PRO A C 1
ATOM 3913 O O . PRO A 1 492 ? -20.641 13.053 -11.160 1.00 97.25 492 PRO A O 1
ATOM 3916 N N . ILE A 1 493 ? -20.737 12.900 -8.917 1.00 98.06 493 ILE A N 1
ATOM 3917 C CA . ILE A 1 493 ? -19.389 12.327 -8.740 1.00 98.06 493 ILE A CA 1
ATOM 3918 C C . ILE A 1 493 ? -19.474 10.818 -8.978 1.00 98.06 493 ILE A C 1
ATOM 3920 O O . ILE A 1 493 ? -18.826 10.305 -9.884 1.00 98.06 493 ILE A O 1
ATOM 3924 N N . LEU A 1 494 ? -20.317 10.119 -8.211 1.00 98.31 494 LEU A N 1
ATOM 3925 C CA . LEU A 1 494 ? -20.411 8.655 -8.177 1.00 98.31 494 LEU A CA 1
ATOM 3926 C C . LEU A 1 494 ? -20.949 8.035 -9.481 1.00 98.31 494 LEU A C 1
ATOM 3928 O O . LEU A 1 494 ? -20.669 6.875 -9.772 1.00 98.31 494 LEU A O 1
ATOM 3932 N N . SER A 1 495 ? -21.675 8.794 -10.306 1.00 98.00 495 SER A N 1
ATOM 3933 C CA . SER A 1 495 ? -22.087 8.356 -11.647 1.00 98.00 495 SER A CA 1
ATOM 3934 C C . SER A 1 495 ? -21.043 8.636 -12.741 1.00 98.00 495 SER A C 1
ATOM 3936 O O . SER A 1 495 ? -21.282 8.317 -13.909 1.00 98.00 495 SER A O 1
ATOM 3938 N N . ASN A 1 496 ? -19.914 9.283 -12.419 1.00 97.88 496 ASN A N 1
ATOM 3939 C CA . ASN A 1 496 ? -18.912 9.666 -13.411 1.00 97.88 496 ASN A CA 1
ATOM 3940 C C . ASN A 1 496 ? -18.000 8.485 -13.789 1.00 97.88 496 ASN A C 1
ATOM 3942 O O . ASN A 1 496 ? -17.063 8.133 -13.071 1.00 97.88 496 ASN A O 1
ATOM 3946 N N . LYS A 1 497 ? -18.231 7.939 -14.987 1.00 97.25 497 LYS A N 1
ATOM 3947 C CA . LYS A 1 497 ? -17.456 6.828 -15.556 1.00 97.25 497 LYS A CA 1
ATOM 3948 C C . LYS A 1 497 ? -15.989 7.160 -15.826 1.00 97.25 497 LYS A C 1
ATOM 3950 O O . LYS A 1 497 ? -15.177 6.246 -15.856 1.00 97.25 497 LYS A O 1
ATOM 3955 N N . GLU A 1 498 ? -15.634 8.428 -16.021 1.00 95.31 498 GLU A N 1
ATOM 3956 C CA . GLU A 1 498 ? -14.228 8.817 -16.196 1.00 95.31 498 GLU A CA 1
ATOM 3957 C C . GLU A 1 498 ? -13.441 8.629 -14.892 1.00 95.31 498 GLU A C 1
ATOM 3959 O O . GLU A 1 498 ? -12.283 8.226 -14.929 1.00 95.31 498 GLU A O 1
ATOM 3964 N N . ILE A 1 499 ? -14.092 8.849 -13.742 1.00 97.00 499 ILE A N 1
ATOM 3965 C CA . ILE A 1 499 ? -13.478 8.701 -12.417 1.00 97.00 499 ILE A CA 1
ATOM 3966 C C . ILE A 1 499 ? -13.487 7.237 -11.978 1.00 97.00 499 ILE A C 1
ATOM 3968 O O . ILE A 1 499 ? -12.456 6.729 -11.554 1.00 97.00 499 ILE A O 1
ATOM 3972 N N . PHE A 1 500 ? -14.629 6.550 -12.076 1.00 97.75 500 PHE A N 1
ATOM 3973 C CA . PHE A 1 500 ? -14.808 5.211 -11.492 1.00 97.75 500 PHE A CA 1
ATOM 3974 C C . PHE A 1 500 ? -14.766 4.065 -12.505 1.00 97.75 500 PHE A C 1
ATOM 3976 O O . PHE A 1 500 ? -14.888 2.909 -12.118 1.00 97.75 500 PHE A O 1
ATOM 3983 N N . GLY A 1 501 ? -14.644 4.346 -13.803 1.00 95.75 501 GLY A N 1
ATOM 3984 C CA . GLY A 1 501 ? -14.715 3.343 -14.874 1.00 95.75 501 GLY A CA 1
ATOM 3985 C C . GLY A 1 501 ? -16.132 2.833 -15.159 1.00 95.75 501 GLY A C 1
ATOM 3986 O O . GLY A 1 501 ? -16.411 2.380 -16.270 1.00 95.75 501 GLY A O 1
ATOM 3987 N N . VAL A 1 502 ? -17.038 2.956 -14.188 1.00 96.75 502 VAL A N 1
ATOM 3988 C CA . VAL A 1 502 ? -18.451 2.565 -14.238 1.00 96.75 502 VAL A CA 1
ATOM 3989 C C . VAL A 1 502 ? -19.333 3.660 -13.628 1.00 96.75 502 VAL A C 1
ATOM 3991 O O . VAL A 1 502 ? -18.849 4.584 -12.981 1.00 96.75 502 VAL A O 1
ATOM 3994 N N . ASP A 1 503 ? -20.642 3.576 -13.860 1.00 98.19 503 ASP A N 1
ATOM 3995 C CA . ASP A 1 503 ? -21.632 4.385 -13.139 1.00 98.19 503 ASP A CA 1
ATOM 3996 C C 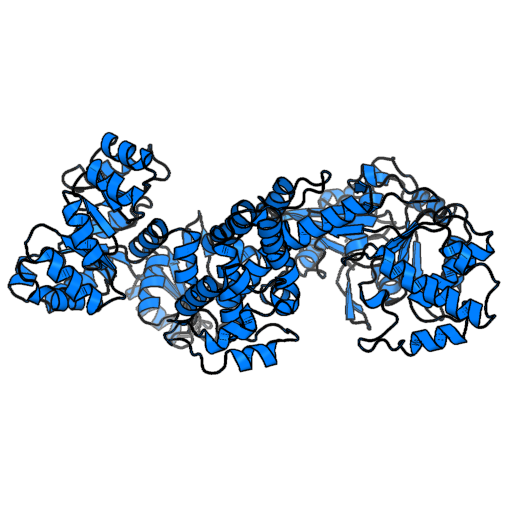. ASP A 1 503 ? -22.034 3.599 -11.886 1.00 98.19 503 ASP A C 1
ATOM 3998 O O . ASP A 1 503 ? -22.679 2.553 -12.003 1.00 98.19 503 ASP A O 1
ATOM 4002 N N . LEU A 1 504 ? -21.640 4.070 -10.698 1.00 97.88 504 LEU A N 1
ATOM 4003 C CA . LEU A 1 504 ? -21.790 3.291 -9.466 1.00 97.88 504 LEU A CA 1
ATOM 4004 C C . LEU A 1 504 ? -23.253 3.030 -9.088 1.00 97.88 504 LEU A C 1
ATOM 4006 O O . LEU A 1 504 ? -23.524 2.043 -8.409 1.00 97.88 504 LEU A O 1
ATOM 4010 N N . TYR A 1 505 ? -24.214 3.850 -9.528 1.00 97.50 505 TYR A N 1
ATOM 4011 C CA . TYR A 1 505 ? -25.633 3.557 -9.284 1.00 97.50 505 TYR A CA 1
ATOM 4012 C C . TYR A 1 505 ? -26.133 2.436 -10.184 1.00 97.50 505 TYR A C 1
ATOM 4014 O O . TYR A 1 505 ? -26.914 1.600 -9.738 1.00 97.50 505 TYR A O 1
ATOM 4022 N N . ARG A 1 506 ? -25.659 2.381 -11.435 1.00 96.12 506 ARG A N 1
ATOM 4023 C CA . ARG A 1 506 ? -25.985 1.272 -12.342 1.00 96.12 506 ARG A CA 1
ATOM 4024 C C . ARG A 1 506 ? -25.360 -0.039 -11.879 1.00 96.12 506 ARG A C 1
ATOM 4026 O O . ARG A 1 506 ? -26.019 -1.064 -11.981 1.00 96.12 506 ARG A O 1
ATOM 4033 N N . ALA A 1 507 ? -24.152 0.023 -11.321 1.00 94.56 507 ALA A N 1
ATOM 4034 C CA . ALA A 1 507 ? -23.485 -1.123 -10.707 1.00 94.56 507 ALA A CA 1
ATOM 4035 C C . ALA A 1 507 ? -24.099 -1.533 -9.347 1.00 94.56 507 ALA A C 1
ATOM 4037 O O . ALA A 1 507 ? -23.703 -2.541 -8.775 1.00 94.56 507 ALA A O 1
ATOM 4038 N N . GLY A 1 508 ? -25.047 -0.760 -8.794 1.00 95.38 508 GLY A N 1
ATOM 4039 C CA . GLY A 1 508 ? -25.697 -1.060 -7.509 1.00 95.38 508 GLY A CA 1
ATOM 4040 C C . GLY A 1 508 ? -24.893 -0.684 -6.256 1.00 95.38 508 GLY A C 1
ATOM 4041 O O . GLY A 1 508 ? -25.265 -1.077 -5.155 1.00 95.38 508 GLY A O 1
ATOM 4042 N N . LEU A 1 509 ? -23.817 0.097 -6.397 1.00 97.50 509 LEU A N 1
ATOM 4043 C CA . LEU A 1 509 ? -22.900 0.474 -5.310 1.00 97.50 509 LEU A CA 1
ATOM 4044 C C . LEU A 1 509 ? -23.093 1.916 -4.806 1.00 97.50 509 LEU A C 1
ATOM 4046 O O . LEU A 1 509 ? -22.693 2.235 -3.688 1.00 97.50 509 LEU A O 1
ATOM 4050 N N . GLY A 1 510 ? -23.714 2.798 -5.597 1.00 97.50 510 GLY A N 1
ATOM 4051 C CA . GLY A 1 510 ? -23.802 4.238 -5.306 1.00 97.50 510 GLY A CA 1
ATOM 4052 C C . GLY A 1 510 ? -24.412 4.569 -3.938 1.00 97.50 510 GLY A C 1
ATOM 4053 O O . GLY A 1 510 ? -23.800 5.280 -3.145 1.00 97.50 510 GLY A O 1
ATOM 4054 N N . GLU A 1 511 ? -25.570 3.990 -3.607 1.00 97.38 511 GLU A N 1
ATOM 4055 C CA . GLU A 1 511 ? -26.236 4.221 -2.312 1.00 97.38 511 GLU A CA 1
ATOM 4056 C C . GLU A 1 511 ? -25.413 3.716 -1.118 1.00 97.38 511 GLU A C 1
ATOM 4058 O O . GLU A 1 511 ? -25.477 4.267 -0.020 1.00 97.38 511 GLU A O 1
ATOM 4063 N N . GLN A 1 512 ? -24.628 2.654 -1.309 1.00 97.12 512 GLN A N 1
ATOM 4064 C CA . GLN A 1 512 ? -23.751 2.137 -0.264 1.00 97.12 512 GLN A CA 1
ATOM 4065 C C . GLN A 1 512 ? -22.602 3.109 0.017 1.00 97.12 512 GLN A C 1
ATOM 4067 O O . GLN A 1 512 ? -22.311 3.368 1.185 1.00 97.12 512 GLN A O 1
ATOM 4072 N N . VAL A 1 513 ? -22.007 3.692 -1.030 1.00 98.50 513 VAL A N 1
ATOM 4073 C CA . VAL A 1 513 ? -20.980 4.738 -0.896 1.00 98.50 513 VAL A CA 1
ATOM 4074 C C . VAL A 1 513 ? -21.542 5.964 -0.171 1.00 98.50 513 VAL A C 1
ATOM 4076 O O . VAL A 1 513 ? -20.895 6.472 0.743 1.00 98.50 513 VAL A O 1
ATOM 4079 N N . GLU A 1 514 ? -22.759 6.406 -0.508 1.00 98.38 514 GLU A N 1
ATOM 4080 C CA . GLU A 1 514 ? -23.433 7.516 0.187 1.00 98.38 514 GLU A CA 1
ATOM 4081 C C . GLU A 1 514 ? -23.606 7.241 1.686 1.00 98.38 514 GLU A C 1
ATOM 4083 O O . GLU A 1 514 ? -23.284 8.095 2.514 1.00 98.38 514 GLU A O 1
ATOM 4088 N N . ARG A 1 515 ? -24.059 6.033 2.056 1.00 97.94 515 ARG A N 1
ATOM 4089 C CA . ARG A 1 515 ? -24.201 5.637 3.468 1.00 97.94 515 ARG A CA 1
ATOM 4090 C C . ARG A 1 515 ? -22.867 5.675 4.208 1.00 97.94 515 ARG A C 1
ATOM 4092 O O . ARG A 1 515 ? -22.804 6.211 5.311 1.00 97.94 515 ARG A O 1
ATOM 4099 N N . TYR A 1 516 ? -21.807 5.132 3.615 1.00 98.25 516 TYR A N 1
ATOM 4100 C CA . TYR A 1 516 ? -20.480 5.159 4.227 1.00 98.25 516 TYR A CA 1
ATOM 4101 C C . TYR A 1 516 ? -19.952 6.584 4.380 1.00 98.25 516 TYR A C 1
ATOM 4103 O O . TYR A 1 516 ? -19.473 6.940 5.453 1.00 98.25 516 TYR A O 1
ATOM 4111 N N . PHE A 1 517 ? -20.088 7.419 3.350 1.00 98.50 517 PHE A N 1
ATOM 4112 C CA . PHE A 1 517 ? -19.670 8.816 3.414 1.00 98.50 517 PHE A CA 1
ATOM 4113 C C . PHE A 1 517 ? -20.437 9.578 4.505 1.00 98.50 517 PHE A C 1
ATOM 4115 O O . PHE A 1 517 ? -19.831 10.310 5.287 1.00 98.50 517 PHE A O 1
ATOM 4122 N N . ALA A 1 518 ? -21.748 9.349 4.621 1.00 97.81 518 ALA A N 1
ATOM 4123 C CA . ALA A 1 518 ? -22.572 9.928 5.675 1.00 97.81 518 ALA A CA 1
ATOM 4124 C C . ALA A 1 518 ? -22.090 9.544 7.083 1.00 97.81 518 ALA A C 1
ATOM 4126 O O . ALA A 1 518 ? -22.010 10.402 7.964 1.00 97.81 518 ALA A O 1
ATOM 4127 N N . GLU A 1 519 ? -21.725 8.274 7.296 1.00 96.56 519 GLU A N 1
ATOM 4128 C CA . GLU A 1 519 ? -21.127 7.828 8.559 1.00 96.56 519 GLU A CA 1
ATOM 4129 C C . GLU A 1 519 ? -19.781 8.530 8.809 1.00 96.56 519 GLU A C 1
ATOM 4131 O O . GLU A 1 519 ? -19.577 9.069 9.893 1.00 96.56 519 GLU A O 1
ATOM 4136 N N . MET A 1 520 ? -18.912 8.638 7.802 1.00 97.94 520 MET A N 1
ATOM 4137 C CA . MET A 1 520 ? -17.582 9.262 7.906 1.00 97.94 520 MET A CA 1
ATOM 4138 C C . MET A 1 520 ? -17.582 10.788 8.123 1.00 97.94 520 MET A C 1
ATOM 4140 O O . MET A 1 520 ? -16.578 11.346 8.576 1.00 97.94 520 MET A O 1
ATOM 4144 N N . VAL A 1 521 ? -18.671 11.481 7.786 1.00 97.19 521 VAL A N 1
ATOM 4145 C CA . VAL A 1 521 ? -18.831 12.937 7.986 1.00 97.19 521 VAL A CA 1
ATOM 4146 C C . VAL A 1 521 ? -19.491 13.263 9.330 1.00 97.19 521 VAL A C 1
ATOM 4148 O O . VAL A 1 521 ? -19.416 14.398 9.796 1.00 97.19 521 VAL A O 1
ATOM 4151 N N . SER A 1 522 ? -20.100 12.276 9.986 1.00 94.94 522 SER A N 1
ATOM 4152 C CA . SER A 1 522 ? -21.016 12.498 11.111 1.00 94.94 522 SER A CA 1
ATOM 4153 C C . SER A 1 522 ? -20.399 13.155 12.353 1.00 94.94 522 SER A C 1
ATOM 4155 O O . SER A 1 522 ? -21.108 13.852 13.077 1.00 94.94 522 SER A O 1
ATOM 4157 N N . GLU A 1 523 ? -19.107 12.954 12.624 1.00 91.69 523 GLU A N 1
ATOM 4158 C CA . GLU A 1 523 ? -18.390 13.538 13.766 1.00 91.69 523 GLU A CA 1
ATOM 4159 C C . GLU A 1 523 ? -16.865 13.379 13.616 1.00 91.69 523 GLU A C 1
ATOM 4161 O O . GLU A 1 523 ? -16.376 12.688 12.723 1.00 91.69 523 GLU A O 1
ATOM 4166 N N . LYS A 1 524 ? -16.091 13.994 14.520 1.00 92.62 524 LYS A N 1
ATOM 4167 C CA . LYS A 1 524 ? -14.650 13.718 14.645 1.00 92.62 524 LYS A CA 1
ATOM 4168 C C . LYS A 1 524 ? -14.425 12.242 15.004 1.00 92.62 524 LYS A C 1
ATOM 4170 O O . LYS A 1 524 ? -15.113 11.707 15.872 1.00 92.62 524 LYS A O 1
ATOM 4175 N N . GLY A 1 525 ? -13.442 11.601 14.381 1.00 91.31 525 GLY A N 1
ATOM 4176 C CA . GLY A 1 525 ? -13.099 10.188 14.560 1.00 91.31 525 GLY A CA 1
ATOM 4177 C C . GLY A 1 525 ? -14.052 9.217 13.854 1.00 91.31 525 GLY A C 1
ATOM 4178 O O . GLY A 1 525 ? -14.005 8.011 14.119 1.00 91.31 525 GLY A O 1
ATOM 4179 N N . ALA A 1 526 ? -14.978 9.716 13.031 1.00 94.44 526 ALA A N 1
ATOM 4180 C CA . ALA A 1 526 ? -15.994 8.884 12.403 1.00 94.44 526 ALA A CA 1
ATOM 4181 C C . ALA A 1 526 ? -15.453 8.044 11.240 1.00 94.44 526 ALA A C 1
ATOM 4183 O O . ALA A 1 526 ? -15.989 6.961 10.993 1.00 94.44 526 ALA A O 1
ATOM 4184 N N . VAL A 1 527 ? -14.373 8.462 10.569 1.00 97.19 527 VAL A N 1
ATOM 4185 C CA . VAL A 1 527 ? -13.722 7.647 9.532 1.00 97.19 527 VAL A CA 1
ATOM 4186 C C . VAL A 1 527 ? -13.221 6.349 10.149 1.00 97.19 527 VAL A C 1
ATOM 4188 O O . VAL A 1 527 ? -13.599 5.271 9.687 1.00 97.19 527 VAL A O 1
ATOM 4191 N N . ARG A 1 528 ? -12.457 6.429 11.247 1.00 94.50 528 ARG A N 1
ATOM 4192 C CA . ARG A 1 528 ? -11.965 5.234 11.943 1.00 94.50 528 ARG A CA 1
ATOM 4193 C C . ARG A 1 528 ? -13.095 4.338 12.439 1.00 94.50 528 ARG A C 1
ATOM 4195 O O . ARG A 1 528 ? -13.030 3.132 12.225 1.00 94.50 528 ARG A O 1
ATOM 4202 N N . LYS A 1 529 ? -14.148 4.898 13.045 1.00 88.88 529 LYS A N 1
ATOM 4203 C CA . LYS A 1 529 ? -15.313 4.105 13.490 1.00 88.88 529 LYS A CA 1
ATOM 4204 C C . LYS A 1 529 ? -16.000 3.375 12.338 1.00 88.88 529 LYS A C 1
ATOM 4206 O O . LYS A 1 529 ? -16.382 2.216 12.489 1.00 88.88 529 LYS A O 1
ATOM 4211 N N . THR A 1 530 ? -16.153 4.052 11.201 1.00 94.69 530 THR A N 1
ATOM 4212 C CA . THR A 1 530 ? -16.775 3.473 10.005 1.00 94.69 530 THR A CA 1
ATOM 4213 C C . THR A 1 530 ? -15.923 2.313 9.489 1.00 94.69 530 THR A C 1
ATOM 4215 O O . THR A 1 530 ? -16.447 1.222 9.273 1.00 94.69 530 THR A O 1
ATOM 4218 N N . LEU A 1 531 ? -14.601 2.494 9.388 1.00 95.00 531 LEU A N 1
ATOM 4219 C CA . LEU A 1 531 ? -13.687 1.407 9.031 1.00 95.00 531 LEU A CA 1
ATOM 4220 C C . LEU A 1 531 ? -13.768 0.240 10.022 1.00 95.00 531 LEU A C 1
ATOM 4222 O O . LEU A 1 531 ? -13.934 -0.895 9.597 1.00 95.00 531 LEU A O 1
ATOM 4226 N N . GLU A 1 532 ? -13.717 0.487 11.334 1.00 89.62 532 GLU A N 1
ATOM 4227 C CA . GLU A 1 532 ? -13.816 -0.578 12.344 1.00 89.62 532 GLU A CA 1
ATOM 4228 C C . GLU A 1 532 ? -15.088 -1.408 12.167 1.00 89.62 532 GLU A C 1
ATOM 4230 O O . GLU A 1 532 ? -15.034 -2.637 12.176 1.00 89.62 532 GLU A O 1
ATOM 4235 N N . ARG A 1 533 ? -16.223 -0.744 11.939 1.00 85.69 533 ARG A N 1
ATOM 4236 C CA . ARG A 1 533 ? -17.518 -1.398 11.757 1.00 85.69 533 ARG A CA 1
ATOM 4237 C C . ARG A 1 533 ? -17.554 -2.334 10.550 1.00 85.69 533 ARG A C 1
ATOM 4239 O O . ARG A 1 533 ? -18.103 -3.431 10.671 1.00 85.69 533 ARG A O 1
ATOM 4246 N N . TYR A 1 534 ? -17.024 -1.898 9.408 1.00 89.56 534 TYR A N 1
ATOM 4247 C CA . TYR A 1 534 ? -17.165 -2.618 8.137 1.00 89.56 534 TYR A CA 1
ATOM 4248 C C . TYR A 1 534 ? -15.970 -3.518 7.796 1.00 89.56 534 TYR A C 1
ATOM 4250 O O . TYR A 1 534 ? -16.152 -4.493 7.078 1.00 89.56 534 TYR A O 1
ATOM 4258 N N . VAL A 1 535 ? -14.783 -3.257 8.351 1.00 88.75 535 VAL A N 1
ATOM 4259 C CA . VAL A 1 535 ? -13.573 -4.071 8.131 1.00 88.75 535 VAL A CA 1
ATOM 4260 C C . VAL A 1 535 ? -13.451 -5.192 9.166 1.00 88.75 535 VAL A C 1
ATOM 4262 O O . VAL A 1 535 ? -13.086 -6.313 8.824 1.00 88.75 535 VAL A O 1
ATOM 4265 N N . LEU A 1 536 ? -13.768 -4.930 10.439 1.00 80.81 536 LEU A N 1
ATOM 4266 C CA . LEU A 1 536 ? -13.701 -5.947 11.503 1.00 80.81 536 LEU A CA 1
ATOM 4267 C C . LEU A 1 536 ? -15.016 -6.733 11.647 1.00 80.81 536 LEU A C 1
ATOM 4269 O O . LEU A 1 536 ? -15.053 -7.829 12.198 1.00 80.81 536 LEU A O 1
ATOM 4273 N N . GLY A 1 537 ? -16.121 -6.149 11.179 1.00 74.50 537 GLY A N 1
ATOM 4274 C CA . GLY A 1 537 ? -17.473 -6.624 11.443 1.00 74.50 537 GLY A CA 1
ATOM 4275 C C . GLY A 1 537 ? -18.041 -6.092 12.766 1.00 74.50 537 GLY A C 1
ATOM 4276 O O . GLY A 1 537 ? -17.324 -5.746 13.709 1.00 74.50 537 GLY A O 1
ATOM 4277 N N . LYS A 1 538 ? -19.379 -6.038 12.855 1.00 72.81 538 LYS A N 1
ATOM 4278 C CA . LYS A 1 538 ? -20.117 -5.381 13.957 1.00 72.81 538 LYS A CA 1
ATOM 4279 C C . LYS A 1 538 ? -19.710 -5.874 15.351 1.00 72.81 538 LYS A C 1
ATOM 4281 O O . LYS A 1 538 ? -19.607 -5.072 16.276 1.00 72.81 538 LYS A O 1
ATOM 4286 N N . ARG A 1 539 ? -19.505 -7.187 15.510 1.00 82.62 539 ARG A N 1
ATOM 4287 C CA . ARG A 1 539 ? -19.169 -7.805 16.802 1.00 82.62 539 ARG A CA 1
ATOM 4288 C C . ARG A 1 539 ? -17.770 -7.415 17.268 1.00 82.62 539 ARG A C 1
ATOM 4290 O O . ARG A 1 539 ? -17.618 -6.998 18.410 1.00 82.62 539 ARG A O 1
ATOM 4297 N N . GLU A 1 540 ? -16.762 -7.531 16.409 1.00 81.50 540 GLU A N 1
ATOM 4298 C CA . GLU A 1 540 ? -15.386 -7.198 16.785 1.00 81.50 540 GLU A CA 1
ATOM 4299 C C . GLU A 1 540 ? -15.233 -5.690 17.047 1.00 81.50 540 GLU A C 1
ATOM 4301 O O . GLU A 1 540 ? -14.623 -5.302 18.044 1.00 81.50 540 GLU A O 1
ATOM 4306 N N . ALA A 1 541 ? -15.864 -4.837 16.228 1.00 81.06 541 ALA A N 1
ATOM 4307 C CA . ALA A 1 541 ? -15.890 -3.389 16.445 1.00 81.06 541 ALA A CA 1
ATOM 4308 C C . ALA A 1 541 ? -16.473 -3.024 17.822 1.00 81.06 541 ALA A C 1
ATOM 4310 O O . ALA A 1 541 ? -15.868 -2.266 18.585 1.00 81.06 541 ALA A O 1
ATOM 4311 N N . LEU A 1 542 ? -17.608 -3.635 18.180 1.00 88.00 542 LEU A N 1
ATOM 4312 C CA . LEU A 1 542 ? -18.218 -3.487 19.498 1.00 88.00 542 LEU A CA 1
ATOM 4313 C C . LEU A 1 542 ? -17.269 -3.936 20.620 1.00 88.00 542 LEU A C 1
ATOM 4315 O O . LEU A 1 542 ? -17.113 -3.232 21.615 1.00 88.00 542 LEU A O 1
ATOM 4319 N N . LEU A 1 543 ? -16.648 -5.111 20.490 1.00 89.75 543 LEU A N 1
ATOM 4320 C CA . LEU A 1 543 ? -15.754 -5.650 21.518 1.00 89.75 543 LEU A CA 1
ATOM 4321 C C . LEU A 1 543 ? -14.509 -4.772 21.710 1.00 89.75 543 LEU A C 1
ATOM 4323 O O . LEU A 1 543 ? -14.071 -4.583 22.847 1.00 89.75 543 LEU A O 1
ATOM 4327 N N . LYS A 1 544 ? -13.980 -4.160 20.640 1.00 87.25 544 LYS A N 1
ATOM 4328 C CA . LYS A 1 544 ? -12.912 -3.150 20.735 1.00 87.25 544 LYS A CA 1
ATOM 4329 C C . LYS A 1 544 ? -13.381 -1.887 21.452 1.00 87.25 544 LYS A C 1
ATOM 4331 O O . LYS A 1 544 ? -12.646 -1.372 22.297 1.00 87.25 544 LYS A O 1
ATOM 4336 N N . GLU A 1 545 ? -14.594 -1.405 21.183 1.00 89.00 545 GLU A N 1
ATOM 4337 C CA . GLU A 1 545 ? -15.172 -0.277 21.924 1.00 89.00 545 GLU A CA 1
ATOM 4338 C C . GLU A 1 545 ? -15.318 -0.607 23.419 1.00 89.00 545 GLU A C 1
ATOM 4340 O O . GLU A 1 545 ? -14.849 0.154 24.267 1.00 89.00 545 GLU A O 1
ATOM 4345 N N . ILE A 1 546 ? -15.852 -1.787 23.752 1.00 94.50 546 ILE A N 1
ATOM 4346 C CA . ILE A 1 546 ? -15.926 -2.291 25.132 1.00 94.50 546 ILE A CA 1
ATOM 4347 C C . ILE A 1 546 ? -14.531 -2.349 25.769 1.00 94.50 546 ILE A C 1
ATOM 4349 O O . ILE A 1 546 ? -14.358 -1.905 26.905 1.00 94.50 546 ILE A O 1
ATOM 4353 N N . SER A 1 547 ? -13.521 -2.831 25.041 1.00 93.25 547 SER A N 1
ATOM 4354 C CA . SER A 1 547 ? -12.137 -2.904 25.522 1.00 93.25 547 SER A CA 1
ATOM 4355 C C . SER A 1 547 ? -11.547 -1.535 25.867 1.00 93.25 547 SER A C 1
ATOM 4357 O O . SER A 1 547 ? -10.808 -1.406 26.851 1.00 93.25 547 SER A O 1
ATOM 4359 N N . ARG A 1 548 ? -11.854 -0.515 25.053 1.00 91.88 548 ARG A N 1
ATOM 4360 C CA . ARG A 1 548 ? -11.419 0.878 25.249 1.00 91.88 548 ARG A CA 1
ATOM 4361 C C . ARG A 1 548 ? -12.129 1.542 26.430 1.00 91.88 548 ARG A C 1
ATOM 4363 O O . ARG A 1 548 ? -11.516 2.353 27.118 1.00 91.88 548 ARG A O 1
ATOM 4370 N N . ILE A 1 549 ? -13.388 1.177 26.682 1.00 95.12 549 ILE A N 1
ATOM 4371 C CA . ILE A 1 549 ? -14.156 1.629 27.853 1.00 95.12 549 ILE A CA 1
ATOM 4372 C C . ILE A 1 549 ? -13.658 0.941 29.133 1.00 95.12 549 ILE A C 1
ATOM 4374 O O . ILE A 1 549 ? -13.568 1.582 30.175 1.00 95.12 549 ILE A O 1
ATOM 4378 N N . GLY A 1 550 ? -13.339 -0.354 29.068 1.00 96.06 550 GLY A N 1
ATOM 4379 C CA . GLY A 1 550 ? -12.719 -1.143 30.138 1.00 96.06 550 GLY A CA 1
ATOM 4380 C C . GLY A 1 550 ? -13.630 -1.531 31.312 1.00 96.06 550 GLY A C 1
ATOM 4381 O O . GLY A 1 550 ? -13.351 -2.526 31.978 1.00 96.06 550 GLY A O 1
ATOM 4382 N N . ILE A 1 551 ? -14.739 -0.827 31.552 1.00 97.88 551 ILE A N 1
ATOM 4383 C CA . ILE A 1 551 ? -15.703 -1.139 32.621 1.00 97.88 551 ILE A CA 1
ATOM 4384 C C . ILE A 1 551 ? -17.127 -1.171 32.056 1.00 97.88 551 ILE A C 1
ATOM 4386 O O . ILE A 1 551 ? -17.544 -0.249 31.357 1.00 97.88 551 ILE A O 1
ATOM 4390 N N . ILE A 1 552 ? -17.896 -2.205 32.402 1.00 98.12 552 ILE A N 1
ATOM 4391 C CA . ILE A 1 552 ? -19.313 -2.346 32.045 1.00 98.12 552 ILE A CA 1
ATOM 4392 C C . ILE A 1 552 ? -20.161 -2.302 33.329 1.00 98.12 552 ILE A C 1
ATOM 4394 O O . ILE A 1 552 ? -20.216 -3.289 34.071 1.00 98.12 552 ILE A O 1
ATOM 4398 N N . PRO A 1 553 ? -20.833 -1.176 33.624 1.00 98.19 553 PRO A N 1
ATOM 4399 C CA . PRO A 1 553 ? -21.777 -1.084 34.730 1.00 98.19 553 PRO A CA 1
ATOM 4400 C C . PRO A 1 553 ? -22.944 -2.051 34.521 1.00 98.19 553 PRO A C 1
ATOM 4402 O O . PRO A 1 553 ? -23.672 -1.948 33.534 1.00 98.19 553 PRO A O 1
ATOM 4405 N N . VAL A 1 554 ? -23.136 -2.981 35.455 1.00 97.75 554 VAL A N 1
ATOM 4406 C CA . VAL A 1 554 ? -24.260 -3.927 35.437 1.00 97.75 554 VAL A CA 1
ATOM 4407 C C . VAL A 1 554 ? -25.410 -3.318 36.230 1.00 97.75 554 VAL A C 1
ATOM 4409 O O . VAL A 1 554 ? -25.366 -3.265 37.462 1.00 97.75 554 VAL A O 1
ATOM 4412 N N . VAL A 1 555 ? -26.426 -2.837 35.518 1.00 97.75 555 VAL A N 1
ATOM 4413 C CA . VAL A 1 555 ? -27.515 -2.028 36.067 1.00 97.75 555 VAL A CA 1
ATOM 4414 C C . VAL A 1 555 ? -28.783 -2.872 36.219 1.00 97.75 555 VAL A C 1
ATOM 4416 O O . VAL A 1 555 ? -29.242 -3.541 35.289 1.00 97.75 555 VAL A O 1
ATOM 4419 N N . VAL A 1 556 ? -29.386 -2.815 37.405 1.00 97.19 556 VAL A N 1
ATOM 4420 C CA . VAL A 1 556 ? -30.731 -3.341 37.671 1.00 97.19 556 VAL A CA 1
ATOM 4421 C C . VAL A 1 556 ? -31.644 -2.144 37.921 1.00 97.19 556 VAL A C 1
ATOM 4423 O O . VAL A 1 556 ? -31.406 -1.380 38.853 1.00 97.19 556 VAL A O 1
ATOM 4426 N N . LEU A 1 557 ? -32.667 -1.968 37.084 1.00 96.06 557 LEU A N 1
ATOM 4427 C CA . LEU A 1 557 ? -33.624 -0.861 37.182 1.00 96.06 557 LEU A CA 1
ATOM 4428 C C . LEU A 1 557 ? -35.006 -1.415 37.506 1.00 96.06 557 LEU A C 1
ATOM 4430 O O . LEU A 1 557 ? -35.542 -2.181 36.721 1.00 96.06 557 LEU A O 1
ATOM 4434 N N . GLU A 1 558 ? -35.593 -1.037 38.637 1.00 96.00 558 GLU A N 1
ATOM 4435 C CA . GLU A 1 558 ? -36.978 -1.410 38.987 1.00 96.00 558 GLU A CA 1
ATOM 4436 C C . GLU A 1 558 ? -38.007 -0.439 38.384 1.00 96.00 558 GLU A C 1
ATOM 4438 O O . GLU A 1 558 ? -39.157 -0.810 38.172 1.00 96.00 558 GLU A O 1
ATOM 4443 N N . ASP A 1 559 ? -37.569 0.778 38.055 1.00 96.06 559 ASP A N 1
ATOM 4444 C CA . ASP A 1 559 ? -38.377 1.864 37.506 1.00 96.06 559 ASP A CA 1
ATOM 4445 C C . ASP A 1 559 ? -37.645 2.516 36.322 1.00 96.06 559 ASP A C 1
ATOM 4447 O O . ASP A 1 559 ? -36.528 3.026 36.460 1.00 96.06 559 ASP A O 1
ATOM 4451 N N . ALA A 1 560 ? -38.289 2.526 35.152 1.00 96.56 560 ALA A N 1
ATOM 4452 C CA . ALA A 1 560 ? -37.727 3.099 33.934 1.00 96.56 560 ALA A CA 1
ATOM 4453 C C . ALA A 1 560 ? -37.536 4.626 34.016 1.00 96.56 560 ALA A C 1
ATOM 4455 O O . ALA A 1 560 ? -36.713 5.175 33.280 1.00 96.56 560 ALA A O 1
ATOM 4456 N N . HIS A 1 561 ? -38.229 5.331 34.922 1.00 97.06 561 HIS A N 1
ATOM 4457 C CA . HIS A 1 561 ? -38.018 6.766 35.155 1.00 97.06 561 HIS A CA 1
ATOM 4458 C C . HIS A 1 561 ? -36.622 7.096 35.672 1.00 97.06 561 HIS A C 1
ATOM 4460 O O . HIS A 1 561 ? -36.109 8.177 35.376 1.00 97.06 561 HIS A O 1
ATOM 4466 N N . LYS A 1 562 ? -35.964 6.133 36.317 1.00 97.62 562 LYS A N 1
ATOM 4467 C CA . LYS A 1 562 ? -34.607 6.282 36.850 1.00 97.62 562 LYS A CA 1
ATOM 4468 C C . LYS A 1 562 ? -33.518 5.966 35.820 1.00 97.62 562 LYS A C 1
ATOM 4470 O O . LYS A 1 562 ? -32.359 6.298 36.046 1.00 97.62 562 LYS A O 1
ATOM 4475 N N . ALA A 1 563 ? -33.883 5.418 34.657 1.00 97.75 563 ALA A N 1
ATOM 4476 C CA . ALA A 1 563 ? -32.942 5.000 33.618 1.00 97.75 563 ALA A CA 1
ATOM 4477 C C . ALA A 1 563 ? -32.089 6.157 33.067 1.00 97.75 563 ALA A C 1
ATOM 4479 O O . ALA A 1 563 ? -30.864 6.055 33.022 1.00 97.75 563 ALA A O 1
ATOM 4480 N N . ILE A 1 564 ? -32.720 7.276 32.682 1.00 98.38 564 ILE A N 1
ATOM 4481 C CA . ILE A 1 564 ? -32.015 8.446 32.127 1.00 98.38 564 ILE A CA 1
ATOM 4482 C C . ILE A 1 564 ? -31.090 9.095 33.176 1.00 98.38 564 ILE A C 1
ATOM 4484 O O . ILE A 1 564 ? -29.923 9.311 32.846 1.00 98.38 564 ILE A O 1
ATOM 4488 N N . PRO A 1 565 ? -31.531 9.373 34.423 1.00 98.25 565 PRO A N 1
ATOM 4489 C CA . PRO A 1 565 ? -30.641 9.868 35.476 1.00 98.25 565 PRO A CA 1
ATOM 4490 C C . PRO A 1 565 ? -29.450 8.947 35.771 1.00 98.25 565 PRO A C 1
ATOM 4492 O O . PRO A 1 565 ? -28.322 9.428 35.864 1.00 98.25 565 PRO A O 1
ATOM 4495 N N . THR A 1 566 ? -29.661 7.625 35.848 1.00 98.44 566 THR A N 1
ATOM 4496 C CA . THR A 1 566 ? -28.561 6.663 36.034 1.00 98.44 566 THR A CA 1
ATOM 4497 C C . THR A 1 566 ? -27.583 6.686 34.860 1.00 98.44 566 THR A C 1
ATOM 4499 O O . THR A 1 566 ? -26.374 6.734 35.078 1.00 98.44 566 THR A O 1
ATOM 4502 N N . ALA A 1 567 ? -28.081 6.697 33.620 1.00 98.19 567 ALA A N 1
ATOM 4503 C CA . ALA A 1 567 ? -27.233 6.789 32.434 1.00 98.19 567 ALA A CA 1
ATOM 4504 C C . ALA A 1 567 ? -26.435 8.100 32.402 1.00 98.19 567 ALA A C 1
ATOM 4506 O O . ALA A 1 567 ? -25.242 8.083 32.106 1.00 98.19 567 ALA A O 1
ATOM 4507 N N . LYS A 1 568 ? -27.058 9.227 32.769 1.00 98.00 568 LYS A N 1
ATOM 4508 C CA . LYS A 1 568 ? -26.370 10.515 32.892 1.00 98.00 568 LYS A CA 1
ATOM 4509 C C . LYS A 1 568 ? -25.240 10.449 33.924 1.00 98.00 568 LYS A C 1
ATOM 4511 O O . LYS A 1 568 ? -24.129 10.842 33.594 1.00 98.00 568 LYS A O 1
ATOM 4516 N N . ALA A 1 569 ? -25.495 9.901 35.113 1.00 98.44 569 ALA A N 1
ATOM 4517 C CA . ALA A 1 569 ? -24.486 9.771 36.167 1.00 98.44 569 ALA A CA 1
ATOM 4518 C C . ALA A 1 569 ? -23.274 8.925 35.731 1.00 98.44 569 ALA A C 1
ATOM 4520 O O . ALA A 1 569 ? -22.130 9.289 35.994 1.00 98.44 569 ALA A O 1
ATOM 4521 N N . LEU A 1 570 ? -23.510 7.829 35.000 1.00 98.12 570 LEU A N 1
ATOM 4522 C CA . LEU A 1 570 ? -22.433 7.021 34.416 1.00 98.12 570 LEU A CA 1
ATOM 4523 C C . LEU A 1 570 ? -21.600 7.819 33.401 1.00 98.12 570 LEU A C 1
ATOM 4525 O O . LEU A 1 570 ? -20.369 7.796 33.461 1.00 98.12 570 LEU A O 1
ATOM 4529 N N . ARG A 1 571 ? -22.263 8.548 32.491 1.00 96.00 571 ARG A N 1
ATOM 4530 C CA . ARG A 1 571 ? -21.599 9.362 31.457 1.00 96.00 571 ARG A CA 1
ATOM 4531 C C . ARG A 1 571 ? -20.769 10.482 32.067 1.00 96.00 571 ARG A C 1
ATOM 4533 O O . ARG A 1 571 ? -19.606 10.632 31.696 1.00 96.00 571 ARG A O 1
ATOM 4540 N N . ASP A 1 572 ? -21.346 11.212 33.018 1.00 94.81 572 ASP A N 1
ATOM 4541 C CA . ASP A 1 572 ? -20.665 12.281 33.749 1.00 94.81 572 ASP A CA 1
ATOM 4542 C C . ASP A 1 572 ? -19.448 11.724 34.496 1.00 94.81 572 ASP A C 1
ATOM 4544 O O . ASP A 1 572 ? -18.366 12.303 34.429 1.00 94.81 572 ASP A O 1
ATOM 4548 N N . GLY A 1 573 ? -19.581 10.528 35.083 1.00 94.12 573 GLY A N 1
ATOM 4549 C CA . GLY A 1 573 ? -18.471 9.837 35.732 1.00 94.12 573 GLY A CA 1
ATOM 4550 C C . GLY A 1 573 ? -17.432 9.227 34.783 1.00 94.12 573 GLY A C 1
ATOM 4551 O O . GLY A 1 573 ? -16.432 8.665 35.226 1.00 94.12 573 GLY A O 1
ATOM 4552 N N . GLY A 1 574 ? -17.636 9.344 33.469 1.00 92.44 574 GLY A N 1
ATOM 4553 C CA . GLY A 1 574 ? -16.682 8.947 32.439 1.00 92.44 574 GLY A CA 1
ATOM 4554 C C . GLY A 1 574 ? -16.893 7.565 31.824 1.00 92.44 574 GLY A C 1
ATOM 4555 O O . GLY A 1 574 ? -16.043 7.149 31.036 1.00 92.44 574 GLY A O 1
ATOM 4556 N N . ILE A 1 575 ? -18.002 6.877 32.113 1.00 95.75 575 ILE A N 1
ATOM 4557 C CA . ILE A 1 575 ? -18.368 5.603 31.479 1.00 95.75 575 ILE A CA 1
ATOM 4558 C C . ILE A 1 575 ? -19.577 5.796 30.556 1.00 95.75 575 ILE A C 1
ATOM 4560 O O . ILE A 1 575 ? -20.706 5.983 30.999 1.00 95.75 575 ILE A O 1
ATOM 4564 N N . ASN A 1 576 ? -19.360 5.665 29.244 1.00 93.25 576 ASN A N 1
ATOM 4565 C CA . ASN A 1 576 ? -20.421 5.744 28.229 1.00 93.25 576 ASN A CA 1
ATOM 4566 C C . ASN A 1 576 ? -20.966 4.353 27.840 1.00 93.25 576 ASN A C 1
ATOM 4568 O O . ASN A 1 576 ? -21.141 4.060 26.658 1.00 93.25 576 ASN A O 1
ATOM 4572 N N . CYS A 1 577 ? -21.186 3.476 28.825 1.00 96.75 577 CYS A N 1
ATOM 4573 C CA . CYS A 1 577 ? -21.641 2.093 28.637 1.00 96.75 577 CYS A CA 1
ATOM 4574 C C . CYS A 1 577 ? -22.536 1.628 29.796 1.00 96.75 577 CYS A C 1
ATOM 4576 O O . CYS A 1 577 ? -22.345 2.070 30.929 1.00 96.75 577 CYS A O 1
ATOM 4578 N N . ALA A 1 578 ? -23.489 0.732 29.529 1.00 97.88 578 ALA A N 1
ATOM 4579 C CA . ALA A 1 578 ? -24.274 0.042 30.554 1.00 97.88 578 ALA A CA 1
ATOM 4580 C C . ALA A 1 578 ? -24.798 -1.325 30.067 1.00 97.88 578 ALA A C 1
ATOM 4582 O O . ALA A 1 578 ? -25.329 -1.434 28.964 1.00 97.88 578 ALA A O 1
ATOM 4583 N N . GLU A 1 579 ? -24.723 -2.349 30.922 1.00 98.12 579 GLU A N 1
ATOM 4584 C CA . GLU A 1 579 ? -25.463 -3.614 30.791 1.00 98.12 579 GLU A CA 1
ATOM 4585 C C . GLU A 1 579 ? -26.755 -3.501 31.623 1.00 98.12 579 GLU A C 1
ATOM 4587 O O . GLU A 1 579 ? -26.725 -3.661 32.845 1.00 98.12 579 GLU A O 1
ATOM 4592 N N . VAL A 1 580 ? -27.897 -3.220 30.987 1.00 98.44 580 VAL A N 1
ATOM 4593 C CA . VAL A 1 580 ? -29.207 -3.175 31.662 1.00 98.44 580 VAL A CA 1
ATOM 4594 C C . VAL A 1 580 ? -29.779 -4.586 31.731 1.00 98.44 580 VAL A C 1
ATOM 4596 O O . VAL A 1 580 ? -30.033 -5.223 30.710 1.00 98.44 580 VAL A O 1
ATOM 4599 N N . THR A 1 581 ? -29.974 -5.103 32.941 1.00 97.12 581 THR A N 1
ATOM 4600 C CA . THR A 1 581 ? -30.374 -6.503 33.129 1.00 97.12 581 THR A CA 1
ATOM 4601 C C . THR A 1 581 ? -31.884 -6.723 32.979 1.00 97.12 581 THR A C 1
ATOM 4603 O O . THR A 1 581 ? -32.689 -6.015 33.581 1.00 97.12 581 THR A O 1
ATOM 4606 N N . PHE A 1 582 ? -32.283 -7.774 32.258 1.00 97.19 582 PHE A N 1
ATOM 4607 C CA . PHE A 1 582 ? -33.662 -8.263 32.098 1.00 97.19 582 PHE A CA 1
ATOM 4608 C C . PHE A 1 582 ? -34.181 -9.006 33.345 1.00 97.19 582 PHE A C 1
ATOM 4610 O O . PHE A 1 582 ? -34.823 -10.051 33.265 1.00 97.19 582 PHE A O 1
ATOM 4617 N N . ARG A 1 583 ? -33.888 -8.466 34.533 1.00 95.31 583 ARG A N 1
ATOM 4618 C CA . ARG A 1 583 ? -34.350 -8.999 35.828 1.00 95.31 583 ARG A CA 1
ATOM 4619 C C . ARG A 1 583 ? -35.642 -8.350 36.317 1.00 95.31 583 ARG A C 1
ATOM 4621 O O . ARG A 1 583 ? -36.228 -8.816 37.286 1.00 95.31 583 ARG A O 1
ATOM 4628 N N . THR A 1 584 ? -36.073 -7.276 35.666 1.00 95.25 584 THR A N 1
ATOM 4629 C CA . THR A 1 584 ? -37.258 -6.496 36.024 1.00 95.25 584 THR A CA 1
ATOM 4630 C C . THR A 1 584 ? -38.094 -6.216 34.778 1.00 95.25 584 THR A C 1
ATOM 4632 O O . THR A 1 584 ? -37.592 -6.232 33.651 1.00 95.25 584 THR A O 1
ATOM 4635 N N . MET A 1 585 ? -39.373 -5.892 34.977 1.00 94.00 585 MET A N 1
ATOM 4636 C CA . MET A 1 585 ? -40.259 -5.475 33.883 1.00 94.00 585 MET A CA 1
ATOM 4637 C C . MET A 1 585 ? -39.853 -4.127 33.265 1.00 94.00 585 MET A C 1
ATOM 4639 O O . MET A 1 585 ? -40.226 -3.838 32.132 1.00 94.00 585 MET A O 1
ATOM 4643 N N . ALA A 1 586 ? -39.067 -3.317 33.981 1.00 96.69 586 ALA A N 1
ATOM 4644 C CA . ALA A 1 586 ? -38.625 -2.003 33.524 1.00 96.69 586 ALA A CA 1
ATOM 4645 C C . ALA A 1 586 ? -37.449 -2.051 32.530 1.00 96.69 586 ALA A C 1
ATOM 4647 O O . ALA A 1 586 ? -37.110 -1.013 31.964 1.00 96.69 586 ALA A O 1
ATOM 4648 N N . ALA A 1 587 ? -36.821 -3.211 32.302 1.00 97.50 587 ALA A N 1
ATOM 4649 C CA . ALA A 1 587 ? -35.603 -3.320 31.493 1.00 97.50 587 ALA A CA 1
ATOM 4650 C C . ALA A 1 587 ? -35.778 -2.830 30.043 1.00 97.50 587 ALA A C 1
ATOM 4652 O O . ALA A 1 587 ? -34.990 -2.007 29.582 1.00 97.50 587 ALA A O 1
ATOM 4653 N N . GLU A 1 588 ? -36.825 -3.285 29.343 1.00 98.12 588 GLU A N 1
ATOM 4654 C CA . GLU A 1 588 ? -37.078 -2.916 27.940 1.00 98.12 588 GLU A CA 1
ATOM 4655 C C . GLU A 1 588 ? -37.267 -1.400 27.781 1.00 98.12 588 GLU A C 1
ATOM 4657 O O . GLU A 1 588 ? -36.596 -0.762 26.971 1.00 98.12 588 GLU A O 1
ATOM 4662 N N . GLU A 1 589 ? -38.143 -0.815 28.600 1.00 98.31 589 GLU A N 1
ATOM 4663 C CA . GLU A 1 589 ? -38.426 0.621 28.566 1.00 98.31 589 GLU A CA 1
ATOM 4664 C C . GLU A 1 589 ? -37.207 1.451 28.991 1.00 98.31 589 GLU A C 1
ATOM 4666 O O . GLU A 1 589 ? -36.933 2.503 28.417 1.00 98.31 589 GLU A O 1
ATOM 4671 N N . SER A 1 590 ? -36.417 0.960 29.949 1.00 98.44 590 SER A N 1
ATOM 4672 C CA . SER A 1 590 ? -35.174 1.615 30.364 1.00 98.44 590 SER A CA 1
ATOM 4673 C C . SER A 1 590 ? -34.161 1.694 29.222 1.00 98.44 590 SER A C 1
ATOM 4675 O O . SER A 1 590 ? -33.587 2.758 28.995 1.00 98.44 590 SER A O 1
ATOM 4677 N N . ILE A 1 591 ? -33.956 0.597 28.482 1.00 98.62 591 ILE A N 1
ATOM 4678 C CA . ILE A 1 591 ? -33.046 0.564 27.325 1.00 98.62 591 ILE A CA 1
ATOM 4679 C C . ILE A 1 591 ? -33.519 1.551 26.254 1.00 98.62 591 ILE A C 1
ATOM 4681 O O . ILE A 1 591 ? -32.714 2.351 25.774 1.00 98.62 591 ILE A O 1
ATOM 4685 N N . ARG A 1 592 ? -34.819 1.554 25.934 1.00 98.50 592 ARG A N 1
ATOM 4686 C CA . ARG A 1 592 ? -35.399 2.464 24.935 1.00 98.50 592 ARG A CA 1
ATOM 4687 C C . ARG A 1 592 ? -35.149 3.925 25.288 1.00 98.50 592 ARG A C 1
ATOM 4689 O O . ARG A 1 592 ? -34.575 4.673 24.503 1.00 98.50 592 ARG A O 1
ATOM 4696 N N . ARG A 1 593 ? -35.463 4.305 26.525 1.00 98.44 593 ARG A N 1
ATOM 4697 C CA . ARG A 1 593 ? -35.282 5.678 27.008 1.00 98.44 593 ARG A CA 1
ATOM 4698 C C . ARG A 1 593 ? -33.826 6.129 27.010 1.00 98.44 593 ARG A C 1
ATOM 4700 O O . ARG A 1 593 ? -33.553 7.291 26.714 1.00 98.44 593 ARG A O 1
ATOM 4707 N N . ILE A 1 594 ? -32.890 5.245 27.362 1.00 98.19 594 ILE A N 1
ATOM 4708 C CA . ILE A 1 594 ? -31.461 5.582 27.355 1.00 98.19 594 ILE A CA 1
ATOM 4709 C C . ILE A 1 594 ? -30.966 5.749 25.918 1.00 98.19 594 ILE A C 1
ATOM 4711 O O . ILE A 1 594 ? -30.296 6.736 25.632 1.00 98.19 594 ILE A O 1
ATOM 4715 N N . THR A 1 595 ? -31.294 4.822 25.019 1.00 96.50 595 THR A N 1
ATOM 4716 C CA . THR A 1 595 ? -30.765 4.812 23.644 1.00 96.50 595 THR A CA 1
ATOM 4717 C C . THR A 1 595 ? -31.338 5.935 22.781 1.00 96.50 595 THR A C 1
ATOM 4719 O O . THR A 1 595 ? -30.604 6.520 21.989 1.00 96.50 595 THR A O 1
ATOM 4722 N N . GLU A 1 596 ? -32.601 6.318 22.983 1.00 95.06 596 GLU A N 1
ATOM 4723 C CA . GLU A 1 596 ? -33.193 7.499 22.341 1.00 95.06 596 GLU A CA 1
ATOM 4724 C C . GLU A 1 596 ? -32.559 8.801 22.846 1.00 95.06 596 GLU A C 1
ATOM 4726 O O . GLU A 1 596 ? -32.312 9.728 22.072 1.00 95.06 596 GLU A O 1
ATOM 4731 N N . ARG A 1 597 ? -32.272 8.887 24.153 1.00 96.38 597 ARG A N 1
ATOM 4732 C CA . ARG A 1 597 ? -31.702 10.098 24.758 1.00 96.38 597 ARG A CA 1
ATOM 4733 C C . ARG A 1 597 ? -30.202 10.247 24.497 1.00 96.38 597 ARG A C 1
ATOM 4735 O O . ARG A 1 597 ? -29.729 11.372 24.328 1.00 96.38 597 ARG A O 1
ATOM 4742 N N . TYR A 1 598 ? -29.475 9.137 24.504 1.00 94.62 598 TYR A N 1
ATOM 4743 C CA . TYR A 1 598 ? -28.022 9.044 24.383 1.00 94.62 598 TYR A CA 1
ATOM 4744 C C . TYR A 1 598 ? -27.657 7.987 23.326 1.00 94.62 598 TYR A C 1
ATOM 4746 O O . TYR A 1 598 ? -27.175 6.905 23.672 1.00 94.62 598 TYR A O 1
ATOM 4754 N N . PRO A 1 599 ? -27.881 8.268 22.029 1.00 85.25 599 PRO A N 1
ATOM 4755 C CA . PRO A 1 599 ? -27.624 7.302 20.954 1.00 85.25 599 PRO A CA 1
ATOM 4756 C C . PRO A 1 599 ? -26.143 6.901 20.846 1.00 85.25 599 PRO A C 1
ATOM 4758 O O . PRO A 1 599 ? -25.811 5.814 20.362 1.00 85.25 599 PRO A O 1
ATOM 4761 N N . ASP A 1 600 ? -25.243 7.755 21.336 1.00 82.06 600 ASP A N 1
ATOM 4762 C CA . ASP A 1 600 ? -23.804 7.516 21.424 1.00 82.06 600 ASP A CA 1
ATOM 4763 C C . ASP A 1 600 ? -23.409 6.568 22.569 1.00 82.06 600 ASP A C 1
ATOM 4765 O O . ASP A 1 600 ? -22.304 6.030 22.547 1.00 82.06 600 ASP A O 1
ATOM 4769 N N . MET A 1 601 ? -24.283 6.335 23.556 1.00 93.12 601 MET A N 1
ATOM 4770 C CA . MET A 1 601 ? -24.004 5.441 24.681 1.00 93.12 601 MET A CA 1
ATOM 4771 C C . MET A 1 601 ? -24.098 3.973 24.252 1.00 93.12 601 MET A C 1
ATOM 4773 O O . MET A 1 601 ? -24.966 3.576 23.464 1.00 93.12 601 MET A O 1
ATOM 4777 N N . LEU A 1 602 ? -23.194 3.142 24.768 1.00 95.25 602 LEU A N 1
ATOM 4778 C CA . LEU A 1 602 ? -23.200 1.709 24.510 1.00 95.25 602 LEU A CA 1
ATOM 4779 C C . LEU A 1 602 ? -24.105 0.981 25.512 1.00 95.25 602 LEU A C 1
ATOM 4781 O O . LEU A 1 602 ? -23.695 0.675 26.628 1.00 95.25 602 LEU A O 1
ATOM 4785 N N . VAL A 1 603 ? -25.349 0.706 25.124 1.00 98.12 603 VAL A N 1
ATOM 4786 C CA . VAL A 1 603 ? -26.325 0.028 25.992 1.00 98.12 603 VAL A CA 1
ATOM 4787 C C . VAL A 1 603 ? -26.512 -1.415 25.542 1.00 98.12 603 VAL A C 1
ATOM 4789 O O . VAL A 1 603 ? -26.887 -1.664 24.397 1.00 98.12 603 VAL A O 1
ATOM 4792 N N . GLY A 1 604 ? -26.263 -2.363 26.440 1.00 97.62 604 GLY A N 1
ATOM 4793 C CA . GLY A 1 604 ? -26.510 -3.788 26.235 1.00 97.62 604 GLY A CA 1
ATOM 4794 C C . GLY A 1 604 ? -27.612 -4.322 27.140 1.00 97.62 604 GLY A C 1
ATOM 4795 O O . GLY A 1 604 ? -27.931 -3.732 28.175 1.00 97.62 604 GLY A O 1
ATOM 4796 N N . ALA A 1 605 ? -28.170 -5.465 26.757 1.00 98.38 605 ALA A N 1
ATOM 4797 C CA . ALA A 1 605 ? -29.153 -6.197 27.543 1.00 98.38 605 ALA A CA 1
ATOM 4798 C C . ALA A 1 605 ? -28.497 -7.380 28.257 1.00 98.38 605 ALA A C 1
ATOM 4800 O O . ALA A 1 605 ? -28.015 -8.313 27.617 1.00 98.38 605 ALA A O 1
ATOM 4801 N N . GLY A 1 606 ? -28.491 -7.339 29.586 1.00 96.94 606 GLY A N 1
ATOM 4802 C CA . GLY A 1 606 ? -27.919 -8.376 30.438 1.00 96.94 606 GLY A CA 1
ATOM 4803 C C . GLY A 1 606 ? -28.939 -9.350 30.996 1.00 96.94 606 GLY A C 1
ATOM 4804 O O . GLY A 1 606 ? -30.127 -9.056 31.063 1.00 96.94 606 GLY A O 1
ATOM 4805 N N . THR A 1 607 ? -28.473 -10.495 31.493 1.00 96.12 607 THR A N 1
ATOM 4806 C CA . THR A 1 607 ? -29.346 -11.549 32.050 1.00 96.12 607 THR A CA 1
ATOM 4807 C C . THR A 1 607 ? -30.460 -11.966 31.070 1.00 96.12 607 THR A C 1
ATOM 4809 O O . THR A 1 607 ? -31.589 -12.214 31.476 1.00 96.12 607 THR A O 1
ATOM 4812 N N . VAL A 1 608 ? -30.160 -12.016 29.769 1.00 98.12 608 VAL A N 1
ATOM 4813 C CA . VAL A 1 608 ? -31.108 -12.509 28.760 1.00 98.12 608 VAL A CA 1
ATOM 4814 C C . VAL A 1 608 ? -31.164 -14.036 28.830 1.00 98.12 608 VAL A C 1
ATOM 4816 O O . VAL A 1 608 ? -30.122 -14.693 28.856 1.00 98.12 608 VAL A O 1
ATOM 4819 N N . LEU A 1 609 ? -32.372 -14.598 28.898 1.00 97.56 609 LEU A N 1
ATOM 4820 C CA . LEU A 1 609 ? -32.597 -16.027 29.148 1.00 97.56 609 LEU A CA 1
ATOM 4821 C C . LEU A 1 609 ? -33.228 -16.774 27.968 1.00 97.56 609 LEU A C 1
ATOM 4823 O O . LEU A 1 609 ? -33.072 -17.988 27.886 1.00 97.56 609 LEU A O 1
ATOM 4827 N N . HIS A 1 610 ? -33.916 -16.076 27.062 1.00 97.56 610 HIS A N 1
ATOM 4828 C CA . HIS A 1 610 ? -34.586 -16.674 25.904 1.00 97.56 610 HIS A CA 1
ATOM 4829 C C . HIS A 1 610 ? -34.649 -15.701 24.713 1.00 97.56 610 HIS A C 1
ATOM 4831 O O . HIS A 1 610 ? -34.516 -14.485 24.872 1.00 97.56 610 HIS A O 1
ATOM 4837 N N . THR A 1 611 ? -34.898 -16.221 23.510 1.00 98.00 611 THR A N 1
ATOM 4838 C CA . THR A 1 611 ? -34.878 -15.468 22.236 1.00 98.00 611 THR A CA 1
ATOM 4839 C C . THR A 1 611 ? -35.871 -14.301 22.198 1.00 98.00 611 THR A C 1
ATOM 4841 O O . THR A 1 611 ? -35.524 -13.207 21.767 1.00 98.00 611 THR A O 1
ATOM 4844 N N . GLY A 1 612 ? -37.068 -14.459 22.772 1.00 97.69 612 GLY A N 1
ATOM 4845 C CA . GLY A 1 612 ? -38.037 -13.356 22.869 1.00 97.69 612 GLY A CA 1
ATOM 4846 C C . GLY A 1 612 ? -37.544 -12.118 23.647 1.00 97.69 612 GLY A C 1
ATOM 4847 O O . GLY A 1 612 ? -37.996 -11.007 23.376 1.00 97.69 612 GLY A O 1
ATOM 4848 N N . GLN A 1 613 ? -36.612 -12.269 24.598 1.00 98.19 613 GLN A N 1
ATOM 4849 C CA . GLN A 1 613 ? -35.969 -11.125 25.261 1.00 98.19 613 GLN A CA 1
ATOM 4850 C C . GLN A 1 613 ? -34.916 -10.461 24.365 1.00 98.19 613 GLN A C 1
ATOM 4852 O O . GLN A 1 613 ? -34.771 -9.243 24.432 1.00 98.19 613 GLN A O 1
ATOM 4857 N N . VAL A 1 614 ? -34.233 -11.227 23.503 1.00 98.19 614 VAL A N 1
ATOM 4858 C CA . VAL A 1 614 ? -33.305 -10.684 22.494 1.00 98.19 614 VAL A CA 1
ATOM 4859 C C . VAL A 1 614 ? -34.044 -9.717 21.577 1.00 98.19 614 VAL A C 1
ATOM 4861 O O . VAL A 1 614 ? -33.623 -8.572 21.436 1.00 98.19 614 VAL A O 1
ATOM 4864 N N . ASP A 1 615 ? -35.179 -10.137 21.013 1.00 97.62 615 ASP A N 1
ATOM 4865 C CA . ASP A 1 615 ? -35.937 -9.290 20.086 1.00 97.62 615 ASP A CA 1
ATOM 4866 C C . ASP A 1 615 ? -36.453 -8.015 20.768 1.00 97.62 615 ASP A C 1
ATOM 4868 O O . ASP A 1 615 ? -36.353 -6.928 20.198 1.00 97.62 615 ASP A O 1
ATOM 4872 N N . LYS A 1 616 ? -36.944 -8.117 22.013 1.00 97.88 616 LYS A N 1
ATOM 4873 C CA . LYS A 1 616 ? -37.355 -6.949 22.814 1.00 97.88 616 LYS A CA 1
ATOM 4874 C C . LYS A 1 616 ? -36.196 -5.988 23.062 1.00 97.88 616 LYS A C 1
ATOM 4876 O O . LYS A 1 616 ? -36.348 -4.786 22.864 1.00 97.88 616 LYS A O 1
ATOM 4881 N N . ALA A 1 617 ? -35.042 -6.512 23.471 1.00 98.00 617 ALA A N 1
ATOM 4882 C CA . ALA A 1 617 ? -33.847 -5.724 23.738 1.00 98.00 617 ALA A CA 1
ATOM 4883 C C . ALA A 1 617 ? -33.353 -4.985 22.489 1.00 98.00 617 ALA A C 1
ATOM 4885 O O . ALA A 1 617 ? -33.154 -3.772 22.532 1.00 98.00 617 ALA A O 1
ATOM 4886 N N . VAL A 1 618 ? -33.188 -5.701 21.373 1.00 97.31 618 VAL A N 1
ATOM 4887 C CA . VAL A 1 618 ? -32.701 -5.132 20.108 1.00 97.31 618 VAL A CA 1
ATOM 4888 C C . VAL A 1 618 ? -33.688 -4.102 19.567 1.00 97.31 618 VAL A C 1
ATOM 4890 O O . VAL A 1 618 ? -33.278 -3.009 19.183 1.00 97.31 618 VAL A O 1
ATOM 4893 N N . LYS A 1 619 ? -34.997 -4.388 19.615 1.00 97.38 619 LYS A N 1
ATOM 4894 C CA . LYS A 1 619 ? -36.039 -3.424 19.231 1.00 97.38 619 LYS A CA 1
ATOM 4895 C C . LYS A 1 619 ? -36.023 -2.169 20.109 1.00 97.38 619 LYS A C 1
ATOM 4897 O O . LYS A 1 619 ? -36.303 -1.084 19.612 1.00 97.38 619 LYS A O 1
ATOM 4902 N N . ALA A 1 620 ? -35.692 -2.305 21.392 1.00 97.75 620 ALA A N 1
ATOM 4903 C CA . ALA A 1 620 ? -35.512 -1.180 22.305 1.00 97.75 620 ALA A CA 1
ATOM 4904 C C . ALA A 1 620 ? -34.186 -0.423 22.096 1.00 97.75 620 ALA A C 1
ATOM 4906 O O . ALA A 1 620 ? -33.957 0.564 22.783 1.00 97.75 620 ALA A O 1
ATOM 4907 N N . GLY A 1 621 ? -33.316 -0.854 21.178 1.00 96.06 621 GLY A N 1
ATOM 4908 C CA . GLY A 1 621 ? -32.057 -0.179 20.858 1.00 96.06 621 GLY A CA 1
ATOM 4909 C C . GLY A 1 621 ? -30.814 -0.768 21.531 1.00 96.06 621 GLY A C 1
ATOM 4910 O O . GLY A 1 621 ? -29.744 -0.162 21.449 1.00 96.06 621 GLY A O 1
ATOM 4911 N N . ALA A 1 622 ? -30.909 -1.930 22.191 1.00 97.38 622 ALA A N 1
ATOM 4912 C CA . ALA A 1 622 ? -29.730 -2.602 22.739 1.00 97.38 622 ALA A CA 1
ATOM 4913 C C . ALA A 1 622 ? -28.738 -2.964 21.621 1.00 97.38 622 ALA A C 1
ATOM 4915 O O . ALA A 1 622 ? -29.105 -3.575 20.617 1.00 97.38 622 ALA A O 1
ATOM 4916 N N . LYS A 1 623 ? -27.464 -2.626 21.828 1.00 95.69 623 LYS A N 1
ATOM 4917 C CA . LYS A 1 623 ? -26.371 -2.857 20.870 1.00 95.69 623 LYS A CA 1
ATOM 4918 C C . LYS A 1 623 ? -25.715 -4.231 21.029 1.00 95.69 623 LYS A C 1
ATOM 4920 O O . LYS A 1 623 ? -25.015 -4.676 20.125 1.00 95.69 623 LYS A O 1
ATOM 4925 N N . PHE A 1 624 ? -25.922 -4.891 22.171 1.00 97.19 624 PHE A N 1
ATOM 4926 C CA . PHE A 1 624 ? -25.373 -6.216 22.456 1.00 97.19 624 PHE A CA 1
ATOM 4927 C C . PHE A 1 624 ? -26.170 -6.972 23.518 1.00 97.19 624 PHE A C 1
ATOM 4929 O O . PHE A 1 624 ? -26.882 -6.374 24.329 1.00 97.19 624 PHE A O 1
ATOM 4936 N N . ILE A 1 625 ? -26.024 -8.296 23.510 1.00 98.31 625 ILE A N 1
ATOM 4937 C CA . ILE A 1 625 ? -26.700 -9.229 24.413 1.00 98.31 625 ILE A CA 1
ATOM 4938 C C . ILE A 1 625 ? -25.686 -9.885 25.350 1.00 98.31 625 ILE A C 1
ATOM 4940 O O . ILE A 1 625 ? -24.599 -10.283 24.935 1.00 98.31 625 ILE A O 1
ATOM 4944 N N . VAL A 1 626 ? -26.058 -10.042 26.617 1.00 97.94 626 VAL A N 1
ATOM 4945 C CA . VAL A 1 626 ? -25.270 -10.749 27.627 1.00 97.94 626 VAL A CA 1
ATOM 4946 C C . VAL A 1 626 ? -26.159 -11.746 28.362 1.00 97.94 626 VAL A C 1
ATOM 4948 O O . VAL A 1 626 ? -27.204 -11.394 28.919 1.00 97.94 626 VAL A O 1
ATOM 4951 N N . THR A 1 627 ? -25.725 -13.001 28.406 1.00 98.00 627 THR A N 1
ATOM 4952 C CA . THR A 1 627 ? -26.419 -14.077 29.125 1.00 98.00 627 THR A CA 1
ATOM 4953 C C . THR A 1 627 ? -25.652 -14.434 30.405 1.00 98.00 627 THR A C 1
ATOM 4955 O O . THR A 1 627 ? -24.443 -14.207 30.487 1.00 98.00 627 THR A O 1
ATOM 4958 N N . PRO A 1 628 ? -26.319 -14.961 31.450 1.00 95.50 628 PRO A N 1
ATOM 4959 C CA . PRO A 1 628 ? -25.633 -15.356 32.682 1.00 95.50 628 PRO A CA 1
ATOM 4960 C C . PRO A 1 628 ? -24.845 -16.667 32.530 1.00 95.50 628 PRO A C 1
ATOM 4962 O O . PRO A 1 628 ? -23.919 -16.904 33.294 1.00 95.50 628 PRO A O 1
ATOM 4965 N N . GLY A 1 629 ? -25.200 -17.492 31.542 1.00 96.31 629 GLY A N 1
ATOM 4966 C CA . GLY A 1 629 ? -24.544 -18.749 31.183 1.00 96.31 629 GLY A CA 1
ATOM 4967 C C . GLY A 1 629 ? -24.660 -19.009 29.677 1.00 96.31 629 GLY A C 1
ATOM 4968 O O . GLY A 1 629 ? -25.380 -18.282 28.982 1.00 96.31 629 GLY A O 1
ATOM 4969 N N . TYR A 1 630 ? -23.993 -20.040 29.164 1.00 97.19 630 TYR A N 1
ATOM 4970 C CA . TYR A 1 630 ? -24.068 -20.406 27.754 1.00 97.19 630 TYR A CA 1
ATOM 4971 C C . TYR A 1 630 ? -25.406 -21.102 27.475 1.00 97.19 630 TYR A C 1
ATOM 4973 O O . TYR A 1 630 ? -25.598 -22.263 27.830 1.00 97.19 630 TYR A O 1
ATOM 4981 N N . ASN A 1 631 ? -26.349 -20.379 26.863 1.00 96.31 631 ASN A N 1
ATOM 4982 C CA . ASN A 1 631 ? -27.612 -20.936 26.381 1.00 96.31 631 ASN A CA 1
ATOM 4983 C C . ASN A 1 631 ? -27.518 -21.122 24.853 1.00 96.31 631 ASN A C 1
ATOM 4985 O O . ASN A 1 631 ? -27.554 -20.111 24.143 1.00 96.31 631 ASN A O 1
ATOM 4989 N N . PRO A 1 632 ? -27.436 -22.366 24.337 1.00 96.44 632 PRO A N 1
ATOM 4990 C CA . PRO A 1 632 ? -27.285 -22.626 22.905 1.00 96.44 632 PRO A CA 1
ATOM 4991 C C . PRO A 1 632 ? -28.389 -22.005 22.043 1.00 96.44 632 PRO A C 1
ATOM 4993 O O . PRO A 1 632 ? -28.111 -21.530 20.947 1.00 96.44 632 PRO A O 1
ATOM 4996 N N . GLU A 1 633 ? -29.632 -21.964 22.533 1.00 97.62 633 GLU A N 1
ATOM 4997 C CA . GLU A 1 633 ? -30.765 -21.410 21.786 1.00 97.62 633 GLU A CA 1
ATOM 4998 C C . GLU A 1 633 ? -30.590 -19.903 21.562 1.00 97.62 633 GLU A C 1
ATOM 5000 O O . GLU A 1 633 ? -30.678 -19.417 20.435 1.00 97.62 633 GLU A O 1
ATOM 5005 N N . VAL A 1 634 ? -30.273 -19.163 22.629 1.00 98.00 634 VAL A N 1
ATOM 5006 C CA . VAL A 1 634 ? -30.050 -17.710 22.564 1.00 98.00 634 VAL A CA 1
ATOM 5007 C C . VAL A 1 634 ? -28.787 -17.386 21.769 1.00 98.00 634 VAL A C 1
ATOM 5009 O O . VAL A 1 634 ? -28.796 -16.460 20.959 1.00 98.00 634 VAL A O 1
ATOM 5012 N N . VAL A 1 635 ? -27.709 -18.147 21.978 1.00 97.69 635 VAL A N 1
ATOM 5013 C CA . VAL A 1 635 ? -26.432 -17.930 21.291 1.00 97.69 635 VAL A CA 1
ATOM 5014 C C . VAL A 1 635 ? -26.571 -18.137 19.790 1.00 97.69 635 VAL A C 1
ATOM 5016 O O . VAL A 1 635 ? -26.249 -17.223 19.031 1.00 97.69 635 VAL A O 1
ATOM 5019 N N . ASN A 1 636 ? -27.118 -19.273 19.356 1.00 95.94 636 ASN A N 1
ATOM 5020 C CA . ASN A 1 636 ? -27.309 -19.552 17.934 1.00 95.94 636 ASN A CA 1
ATOM 5021 C C . ASN A 1 636 ? -28.239 -18.527 17.279 1.00 95.94 636 ASN A C 1
ATOM 5023 O O . ASN A 1 636 ? -27.960 -18.061 16.175 1.00 95.94 636 ASN A O 1
ATOM 5027 N N . TYR A 1 637 ? -29.303 -18.118 17.976 1.00 97.50 637 TYR A N 1
ATOM 5028 C CA . TYR A 1 637 ? -30.213 -17.085 17.487 1.00 97.50 637 TYR A CA 1
ATOM 5029 C C . TYR A 1 637 ? -29.504 -15.750 17.232 1.00 97.50 637 TYR A C 1
ATOM 5031 O O . TYR A 1 637 ? -29.703 -15.135 16.184 1.00 97.50 637 TYR A O 1
ATOM 5039 N N . CYS A 1 638 ? -28.652 -15.312 18.162 1.00 96.44 638 CYS A N 1
ATOM 5040 C CA . CYS A 1 638 ? -27.872 -14.088 18.003 1.00 96.44 638 CYS A CA 1
ATOM 5041 C C . CYS A 1 638 ? -26.831 -14.207 16.882 1.00 96.44 638 CYS A C 1
ATOM 5043 O O . CYS A 1 638 ? -26.727 -13.293 16.068 1.00 96.44 638 CYS A O 1
ATOM 5045 N N . VAL A 1 639 ? -26.103 -15.328 16.800 1.00 91.56 639 VAL A N 1
ATOM 5046 C CA . VAL A 1 639 ? -25.072 -15.556 15.771 1.00 91.56 639 VAL A CA 1
ATOM 5047 C C . VAL A 1 639 ? -25.676 -15.527 14.366 1.00 91.56 639 VAL A C 1
ATOM 5049 O O . VAL A 1 639 ? -25.190 -14.783 13.519 1.00 91.56 639 VAL A O 1
ATOM 5052 N N . VAL A 1 640 ? -26.777 -16.251 14.131 1.00 89.19 640 VAL A N 1
ATOM 5053 C CA . VAL A 1 640 ? -27.457 -16.294 12.819 1.00 89.19 640 VAL A CA 1
ATOM 5054 C C . VAL A 1 640 ? -27.989 -14.922 12.400 1.00 89.19 640 VAL A C 1
ATOM 5056 O O . VAL A 1 640 ? -28.007 -14.600 11.215 1.00 89.19 640 VAL A O 1
ATOM 5059 N N . LYS A 1 641 ? -28.418 -14.097 13.360 1.00 91.81 641 LYS A N 1
ATOM 5060 C CA . LYS A 1 641 ? -28.930 -12.744 13.104 1.00 91.81 641 LYS A CA 1
ATOM 5061 C C . LYS A 1 641 ? -27.852 -11.654 13.115 1.00 91.81 641 LYS A C 1
ATOM 5063 O O . LYS A 1 641 ? -28.201 -10.477 13.051 1.00 91.81 641 LYS A O 1
ATOM 5068 N N . GLU A 1 642 ? -26.576 -12.020 13.243 1.00 88.38 642 GLU A N 1
ATOM 5069 C CA . GLU A 1 642 ? -25.451 -11.087 13.408 1.00 88.38 642 GLU A CA 1
ATOM 5070 C C . GLU A 1 642 ? -25.629 -10.093 14.576 1.00 88.38 642 GLU A C 1
ATOM 5072 O O . GLU A 1 642 ? -25.165 -8.949 14.531 1.00 88.38 642 GLU A O 1
ATOM 5077 N N . ILE A 1 643 ? -26.320 -10.516 15.636 1.00 93.50 643 ILE A N 1
ATOM 5078 C CA . ILE A 1 643 ? -26.501 -9.733 16.859 1.00 93.50 643 ILE A CA 1
ATOM 5079 C C . ILE A 1 643 ? -25.302 -10.009 17.775 1.00 93.50 643 ILE A C 1
ATOM 5081 O O . ILE A 1 643 ? -25.078 -11.164 18.151 1.00 93.50 643 ILE A O 1
ATOM 5085 N N . PRO A 1 644 ? -24.533 -8.985 18.188 1.00 94.44 644 PRO A N 1
ATOM 5086 C CA . PRO A 1 644 ? -23.417 -9.190 19.099 1.00 94.44 644 PRO A CA 1
ATOM 5087 C C . PRO A 1 644 ? -23.869 -9.782 20.438 1.00 94.44 644 PRO A C 1
ATOM 5089 O O . PRO A 1 644 ? -24.757 -9.245 21.105 1.00 94.44 644 PRO A O 1
ATOM 5092 N N . ILE A 1 645 ? -23.227 -10.874 20.849 1.00 96.94 645 ILE A N 1
ATOM 5093 C CA . ILE A 1 645 ? -23.511 -11.572 22.102 1.00 96.94 645 ILE A CA 1
ATOM 5094 C C . ILE A 1 645 ? -22.219 -11.910 22.848 1.00 96.94 645 ILE A C 1
ATOM 5096 O O . ILE A 1 645 ? -21.231 -12.310 22.237 1.00 96.94 645 ILE A O 1
ATOM 5100 N N . VAL A 1 646 ? -22.256 -11.778 24.176 1.00 97.44 646 VAL A N 1
ATOM 5101 C CA . VAL A 1 646 ? -21.215 -12.252 25.095 1.00 97.44 646 VAL A CA 1
ATOM 5102 C C . VAL A 1 646 ? -21.856 -13.224 26.095 1.00 97.44 646 VAL A C 1
ATOM 5104 O O . VAL A 1 646 ? -22.485 -12.781 27.063 1.00 97.44 646 VAL A O 1
ATOM 5107 N N . PRO A 1 647 ? -21.761 -14.547 25.870 1.00 97.88 647 PRO A N 1
ATOM 5108 C CA . PRO A 1 647 ? -22.381 -15.521 26.754 1.00 97.88 647 PRO A CA 1
ATOM 5109 C C . PRO A 1 647 ? -21.580 -15.724 28.042 1.00 97.88 647 PRO A C 1
ATOM 5111 O O . PRO A 1 647 ? -20.354 -15.609 28.045 1.00 97.88 647 PRO A O 1
ATOM 5114 N N . GLY A 1 648 ? -22.272 -16.042 29.136 1.00 97.50 648 GLY A N 1
ATOM 5115 C CA . GLY A 1 648 ? -21.636 -16.432 30.396 1.00 97.50 648 GLY A CA 1
ATOM 5116 C C . GLY A 1 648 ? -20.975 -17.811 30.308 1.00 97.50 648 GLY A C 1
ATOM 5117 O O . GLY A 1 648 ? -21.642 -18.782 29.972 1.00 97.50 648 GLY A O 1
ATOM 5118 N N . CYS A 1 649 ? -19.697 -17.927 30.656 1.00 97.00 649 CYS A N 1
ATOM 5119 C CA . CYS A 1 649 ? -18.965 -19.190 30.716 1.00 97.00 649 CYS A CA 1
ATOM 5120 C C . CYS A 1 649 ? -18.188 -19.271 32.036 1.00 97.00 649 CYS A C 1
ATOM 5122 O O . CYS A 1 649 ? -17.411 -18.372 32.351 1.00 97.00 649 CYS A O 1
ATOM 5124 N N . MET A 1 650 ? -18.398 -20.341 32.805 1.00 94.94 650 MET A N 1
ATOM 5125 C CA . MET A 1 650 ? -17.689 -20.587 34.072 1.00 94.94 650 MET A CA 1
ATOM 5126 C C . MET A 1 650 ? -16.599 -21.665 33.934 1.00 94.94 650 MET A C 1
ATOM 5128 O O . MET A 1 650 ? -15.664 -21.686 34.728 1.00 94.94 650 MET A O 1
ATOM 5132 N N . ASP A 1 651 ? -16.701 -22.538 32.926 1.00 94.50 651 ASP A N 1
ATOM 5133 C CA . ASP A 1 651 ? -15.842 -23.707 32.712 1.00 94.50 651 ASP A CA 1
ATOM 5134 C C . ASP A 1 651 ? -15.447 -23.889 31.232 1.00 94.50 651 ASP A C 1
ATOM 5136 O O . ASP A 1 651 ? -15.886 -23.144 30.350 1.00 94.50 651 ASP A O 1
ATOM 5140 N N . THR A 1 652 ? -14.598 -24.887 30.964 1.00 95.19 652 THR A N 1
ATOM 5141 C CA . THR A 1 652 ? -14.073 -25.206 29.627 1.00 95.19 652 THR A CA 1
ATOM 5142 C C . THR A 1 652 ? -15.150 -25.676 28.653 1.00 95.19 652 THR A C 1
ATOM 5144 O O . THR A 1 652 ? -15.095 -25.311 27.484 1.00 95.19 652 THR A O 1
ATOM 5147 N N . ASN A 1 653 ? -16.172 -26.407 29.111 1.00 95.56 653 ASN A N 1
ATOM 5148 C CA . ASN A 1 653 ? -17.246 -26.884 28.233 1.00 95.56 653 ASN A CA 1
ATOM 5149 C C . ASN A 1 653 ? -18.035 -25.704 27.651 1.00 95.56 653 ASN A C 1
ATOM 5151 O O . ASN A 1 653 ? -18.282 -25.644 26.447 1.00 95.56 653 ASN A O 1
ATOM 5155 N N . ALA A 1 654 ? -18.403 -24.732 28.491 1.00 96.19 654 ALA A N 1
ATOM 5156 C CA . ALA A 1 654 ? -19.083 -23.521 28.037 1.00 96.19 654 ALA A CA 1
ATOM 5157 C C . ALA A 1 654 ? -18.205 -22.671 27.103 1.00 96.19 654 ALA A C 1
ATOM 5159 O O . ALA A 1 654 ? -18.705 -22.085 26.141 1.00 96.19 654 ALA A O 1
ATOM 5160 N N . ILE A 1 655 ? -16.897 -22.619 27.364 1.00 97.19 655 ILE A N 1
ATOM 5161 C CA . ILE A 1 655 ? -15.925 -21.943 26.499 1.00 97.19 655 ILE A CA 1
ATOM 5162 C C . ILE A 1 655 ? -15.852 -22.611 25.120 1.00 97.19 655 ILE A C 1
ATOM 5164 O O . ILE A 1 655 ? -15.959 -21.926 24.105 1.00 97.19 655 ILE A O 1
ATOM 5168 N N . GLU A 1 656 ? -15.717 -23.933 25.059 1.00 96.06 656 GLU A N 1
ATOM 5169 C CA . GLU A 1 656 ? -15.605 -24.672 23.797 1.00 96.06 656 GLU A CA 1
ATOM 5170 C C . GLU A 1 656 ? -16.886 -24.593 22.965 1.00 96.06 656 GLU A C 1
ATOM 5172 O O . GLU A 1 656 ? -16.823 -24.450 21.743 1.00 96.06 656 GLU A O 1
ATOM 5177 N N . MET A 1 657 ? -18.054 -24.581 23.615 1.00 96.38 657 MET A N 1
ATOM 5178 C CA . MET A 1 657 ? -19.318 -24.303 22.931 1.00 96.38 657 MET A CA 1
ATOM 5179 C C . MET A 1 657 ? -19.370 -22.884 22.346 1.00 96.38 657 MET A C 1
ATOM 5181 O O . MET A 1 657 ? -19.945 -22.684 21.280 1.00 96.38 657 MET A O 1
ATOM 5185 N N . ALA A 1 658 ? -18.785 -21.882 23.006 1.00 96.38 658 ALA A N 1
ATOM 5186 C CA . ALA A 1 658 ? -18.698 -20.532 22.448 1.00 96.38 658 ALA A CA 1
ATOM 5187 C C . ALA A 1 658 ? -17.742 -20.469 21.251 1.00 96.38 658 ALA A C 1
ATOM 5189 O O . ALA A 1 658 ? -18.100 -19.921 20.205 1.00 96.38 658 ALA A O 1
ATOM 5190 N N . LEU A 1 659 ? -16.575 -21.099 21.366 1.00 94.19 659 LEU A N 1
ATOM 5191 C CA . LEU A 1 659 ? -15.588 -21.159 20.291 1.00 94.19 659 LEU A CA 1
ATOM 5192 C C . LEU A 1 659 ? -16.123 -21.887 19.048 1.00 94.19 659 LEU A C 1
ATOM 5194 O O . LEU A 1 659 ? -15.861 -21.443 17.931 1.00 94.19 659 LEU A O 1
ATOM 5198 N N . SER A 1 660 ? -16.914 -22.955 19.214 1.00 93.31 660 SER A N 1
ATOM 5199 C CA . SER A 1 660 ? -17.448 -23.744 18.089 1.00 93.31 660 SER A CA 1
ATOM 5200 C C . SER A 1 660 ? -18.427 -22.975 17.195 1.00 93.31 660 SER A C 1
ATOM 5202 O O . SER A 1 660 ? -18.572 -23.302 16.019 1.00 93.31 660 SER A O 1
ATOM 5204 N N . VAL A 1 661 ? -19.050 -21.919 17.724 1.00 92.62 661 VAL A N 1
ATOM 5205 C CA . VAL A 1 661 ? -19.919 -20.991 16.976 1.00 92.62 661 VAL A CA 1
ATOM 5206 C C . VAL A 1 661 ? -19.205 -19.676 16.636 1.00 92.62 661 VAL A C 1
ATOM 5208 O O . VAL A 1 661 ? -19.837 -18.673 16.299 1.00 92.62 661 VAL A O 1
ATOM 5211 N N . GLY A 1 662 ? -17.872 -19.670 16.735 1.00 88.69 662 GLY A N 1
ATOM 5212 C CA . GLY A 1 662 ? -17.014 -18.560 16.342 1.00 88.69 662 GLY A CA 1
ATOM 5213 C C . GLY A 1 662 ? -17.029 -17.374 17.304 1.00 88.69 662 GLY A C 1
ATOM 5214 O O . GLY A 1 662 ? -16.760 -16.259 16.859 1.00 88.69 662 GLY A O 1
ATOM 5215 N N . LEU A 1 663 ? -17.377 -17.561 18.584 1.00 93.69 663 LEU A N 1
ATOM 5216 C CA . LEU A 1 663 ? -17.252 -16.524 19.614 1.00 93.69 663 LEU A CA 1
ATOM 5217 C C . LEU A 1 663 ? -15.887 -16.624 20.300 1.00 93.69 663 LEU A C 1
ATOM 5219 O O . LEU A 1 663 ? -15.547 -17.647 20.882 1.00 93.69 663 LEU A O 1
ATOM 5223 N N . ASP A 1 664 ? -15.137 -15.529 20.272 1.00 92.75 664 ASP A N 1
ATOM 5224 C CA . ASP A 1 664 ? -13.788 -15.400 20.839 1.00 92.75 664 ASP A CA 1
ATOM 5225 C C . ASP A 1 664 ? -13.757 -14.608 22.157 1.00 92.75 664 ASP A C 1
ATOM 5227 O O . ASP A 1 664 ? -12.701 -14.442 22.761 1.00 92.75 664 ASP A O 1
ATOM 5231 N N . THR A 1 665 ? -14.909 -14.115 22.619 1.00 96.44 665 THR A N 1
ATOM 5232 C CA . THR A 1 665 ? -15.034 -13.349 23.858 1.00 96.44 665 THR A CA 1
ATOM 5233 C C . THR A 1 665 ? -16.235 -13.829 24.661 1.00 96.44 665 THR A C 1
ATOM 5235 O O . THR A 1 665 ? -17.359 -13.860 24.158 1.00 96.44 665 THR A O 1
ATOM 5238 N N . VAL A 1 666 ? -16.009 -14.170 25.931 1.00 97.62 666 VAL A N 1
ATOM 5239 C CA . VAL A 1 666 ? -17.036 -14.708 26.839 1.00 97.62 666 VAL A CA 1
ATOM 5240 C C . VAL A 1 666 ? -17.073 -13.953 28.167 1.00 97.62 666 VAL A C 1
ATOM 5242 O O . VAL A 1 666 ? -16.099 -13.330 28.587 1.00 97.62 666 VAL A O 1
ATOM 5245 N N . LYS A 1 667 ? -18.202 -14.007 28.870 1.00 98.00 667 LYS A N 1
ATOM 5246 C CA . LYS A 1 667 ? -18.363 -13.433 30.209 1.00 98.00 667 LYS A CA 1
ATOM 5247 C C . LYS A 1 667 ? -17.971 -14.476 31.251 1.00 98.00 667 LYS A C 1
ATOM 5249 O O . LYS A 1 667 ? -18.667 -15.469 31.406 1.00 98.00 667 LYS A O 1
ATOM 5254 N N . PHE A 1 668 ? -16.895 -14.250 32.002 1.00 98.19 668 PHE A N 1
ATOM 5255 C CA . PHE A 1 668 ? -16.545 -15.128 33.124 1.00 98.19 668 PHE A CA 1
ATOM 5256 C C . PHE A 1 668 ? -17.410 -14.759 34.330 1.00 98.19 668 PHE A C 1
ATOM 5258 O O . PHE A 1 668 ? -17.229 -13.693 34.925 1.00 98.19 668 PHE A O 1
ATOM 5265 N N . PHE A 1 669 ? -18.408 -15.585 34.644 1.00 96.94 669 PHE A N 1
ATOM 5266 C CA . PHE A 1 669 ? -19.407 -15.275 35.665 1.00 96.94 669 PHE A CA 1
ATOM 5267 C C . PHE A 1 669 ? -19.857 -16.530 36.427 1.00 96.94 669 PHE A C 1
ATOM 5269 O O . PHE A 1 669 ? -20.171 -17.529 35.780 1.00 96.94 669 PHE A O 1
ATOM 5276 N N . PRO A 1 670 ? -19.987 -16.466 37.771 1.00 95.62 670 PRO A N 1
ATOM 5277 C CA . PRO A 1 670 ? -19.596 -15.363 38.664 1.00 95.62 670 PRO A CA 1
ATOM 5278 C C . PRO A 1 670 ? -18.088 -15.386 38.994 1.00 95.62 670 PRO A C 1
ATOM 5280 O O . PRO A 1 670 ? -17.616 -16.320 39.631 1.00 95.62 670 PRO A O 1
ATOM 5283 N N . ALA A 1 671 ? -17.339 -14.347 38.608 1.00 97.00 671 ALA A N 1
ATOM 5284 C CA . ALA A 1 671 ? -15.872 -14.362 38.574 1.00 97.00 671 ALA A CA 1
ATOM 5285 C C . ALA A 1 671 ? -15.194 -14.692 39.918 1.00 97.00 671 ALA A C 1
ATOM 5287 O O . ALA A 1 671 ? -14.483 -15.689 40.007 1.00 97.00 671 ALA A O 1
ATOM 5288 N N . GLU A 1 672 ? -15.422 -13.903 40.974 1.00 97.25 672 GLU A N 1
ATOM 5289 C CA . GLU A 1 672 ? -14.759 -14.140 42.272 1.00 97.25 672 GLU A CA 1
ATOM 5290 C C . GLU A 1 672 ? -15.195 -15.462 42.914 1.00 97.25 672 GLU A C 1
ATOM 5292 O O . GLU A 1 672 ? -14.370 -16.211 43.430 1.00 97.25 672 GLU A O 1
ATOM 5297 N N . ALA A 1 673 ? -16.488 -15.788 42.833 1.00 96.75 673 ALA A N 1
ATOM 5298 C CA . ALA A 1 673 ? -17.019 -17.027 43.401 1.00 96.75 673 ALA A CA 1
ATOM 5299 C C . ALA A 1 673 ? -16.509 -18.281 42.667 1.00 96.75 673 ALA A C 1
ATOM 5301 O O . ALA A 1 673 ? -16.428 -19.347 43.270 1.00 96.75 673 ALA A O 1
ATOM 5302 N N . ALA A 1 674 ? -16.133 -18.152 41.393 1.00 95.19 674 ALA A N 1
ATOM 5303 C CA . ALA A 1 674 ? -15.543 -19.218 40.591 1.00 95.19 674 ALA A CA 1
ATOM 5304 C C . ALA A 1 674 ? -14.011 -19.339 40.752 1.00 95.19 674 ALA A C 1
ATOM 5306 O O . ALA A 1 674 ? -13.383 -20.072 39.998 1.00 95.19 674 ALA A O 1
ATOM 5307 N N . GLY A 1 675 ? -13.389 -18.641 41.712 1.00 96.19 675 GLY A N 1
ATOM 5308 C CA . GLY A 1 675 ? -11.937 -18.702 41.958 1.00 96.19 675 GLY A CA 1
ATOM 5309 C C . GLY A 1 675 ? -11.137 -17.524 41.388 1.00 96.19 675 GLY A C 1
ATOM 5310 O O . GLY A 1 675 ? -9.905 -17.558 41.372 1.00 96.19 675 GLY A O 1
ATOM 5311 N N . GLY A 1 676 ? -11.827 -16.480 40.927 1.00 97.00 676 GLY A N 1
ATOM 5312 C CA . GLY A 1 676 ? -11.251 -15.187 40.575 1.00 97.00 676 GLY A CA 1
ATOM 5313 C C . GLY A 1 676 ? -10.237 -15.220 39.426 1.00 97.00 676 GLY A C 1
ATOM 5314 O O . GLY A 1 676 ? -10.294 -16.066 38.528 1.00 97.00 676 GLY A O 1
ATOM 5315 N N . LEU A 1 677 ? -9.280 -14.286 39.448 1.00 96.75 677 LEU A N 1
ATOM 5316 C CA . LEU A 1 677 ? -8.274 -14.127 38.393 1.00 96.75 677 LEU A CA 1
ATOM 5317 C C . LEU A 1 677 ? -7.385 -15.370 38.231 1.00 96.75 677 LEU A C 1
ATOM 5319 O O . LEU A 1 677 ? -6.945 -15.664 37.120 1.00 96.75 677 LEU A O 1
ATOM 5323 N N . ALA A 1 678 ? -7.134 -16.112 39.314 1.00 97.06 678 ALA A N 1
ATOM 5324 C CA . ALA A 1 678 ? -6.357 -17.348 39.268 1.00 97.06 678 ALA A CA 1
ATOM 5325 C C . ALA A 1 678 ? -7.048 -18.413 38.403 1.00 97.06 678 ALA A C 1
ATOM 5327 O O . ALA A 1 678 ? -6.417 -18.976 37.507 1.00 97.06 678 ALA A O 1
ATOM 5328 N N . MET A 1 679 ? -8.353 -18.627 38.609 1.00 96.69 679 MET A N 1
ATOM 5329 C CA . MET A 1 679 ? -9.139 -19.534 37.771 1.00 96.69 679 MET A CA 1
ATOM 5330 C C . MET A 1 679 ? -9.221 -19.035 36.324 1.00 96.69 679 MET A C 1
ATOM 5332 O O . MET A 1 679 ? -9.017 -19.813 35.396 1.00 96.69 679 MET A O 1
ATOM 5336 N N . LEU A 1 680 ? -9.452 -17.734 36.113 1.00 96.94 680 LEU A N 1
ATOM 5337 C CA . LEU A 1 680 ? -9.514 -17.152 34.767 1.00 96.94 680 LEU A CA 1
ATOM 5338 C C . LEU A 1 680 ? -8.209 -17.396 33.988 1.00 96.94 680 LEU A C 1
ATOM 5340 O O . LEU A 1 680 ? -8.261 -17.813 32.834 1.00 96.94 680 LEU A O 1
ATOM 5344 N N . LYS A 1 681 ? -7.038 -17.213 34.616 1.00 95.94 681 LYS A N 1
ATOM 5345 C CA . LYS A 1 681 ? -5.733 -17.525 34.004 1.00 95.94 681 LYS A CA 1
ATOM 5346 C C . LYS A 1 681 ? -5.586 -19.010 33.664 1.00 95.94 681 LYS A C 1
ATOM 5348 O O . LYS A 1 681 ? -5.067 -19.330 32.597 1.00 95.94 681 LYS A O 1
ATOM 5353 N N . ALA A 1 682 ? -6.055 -19.902 34.539 1.00 95.75 682 ALA A N 1
ATOM 5354 C CA . ALA A 1 682 ? -6.037 -21.342 34.282 1.00 95.75 682 ALA A CA 1
ATOM 5355 C C . ALA A 1 682 ? -6.919 -21.714 33.078 1.00 95.75 682 ALA A C 1
ATOM 5357 O O . ALA A 1 682 ? -6.480 -22.466 32.210 1.00 95.75 682 ALA A O 1
ATOM 5358 N N . LEU A 1 683 ? -8.118 -21.128 32.982 1.00 95.19 683 LEU A N 1
ATOM 5359 C CA . LEU A 1 683 ? -9.015 -21.307 31.839 1.00 95.19 683 LEU A CA 1
ATOM 5360 C C . LEU A 1 683 ? -8.441 -20.713 30.551 1.00 95.19 683 LEU A C 1
ATOM 5362 O O . LEU A 1 683 ? -8.624 -21.293 29.492 1.00 95.19 683 LEU A O 1
ATOM 5366 N N . ALA A 1 684 ? -7.753 -19.574 30.614 1.00 94.00 684 ALA A N 1
ATOM 5367 C CA . ALA A 1 684 ? -7.210 -18.911 29.432 1.00 94.00 684 ALA A CA 1
ATOM 5368 C C . ALA A 1 684 ? -5.988 -19.621 28.823 1.00 94.00 684 ALA A C 1
ATOM 5370 O O . ALA A 1 684 ? -5.711 -19.438 27.639 1.00 94.00 684 ALA A O 1
ATOM 5371 N N . GLY A 1 685 ? -5.251 -20.413 29.612 1.00 92.12 685 GLY A N 1
ATOM 5372 C CA . GLY A 1 685 ? -4.010 -21.073 29.189 1.00 92.12 685 GLY A CA 1
ATOM 5373 C C . GLY A 1 685 ? -4.141 -21.906 27.903 1.00 92.12 685 GLY A C 1
ATOM 5374 O O . GLY A 1 685 ? -3.348 -21.694 26.985 1.00 92.12 685 GLY A O 1
ATOM 5375 N N . PRO A 1 686 ? -5.138 -22.806 27.790 1.00 92.31 686 PRO A N 1
ATOM 5376 C CA . PRO A 1 686 ? -5.358 -23.608 26.583 1.00 92.31 686 PRO A CA 1
ATOM 5377 C C . PRO A 1 686 ? -5.892 -22.833 25.364 1.00 92.31 686 PRO A C 1
ATOM 5379 O O . PRO A 1 686 ? -5.788 -23.330 24.245 1.00 92.31 686 PRO A O 1
ATOM 5382 N N . TYR A 1 687 ? -6.463 -21.634 25.545 1.00 92.12 687 TYR A N 1
ATOM 5383 C CA . TYR A 1 687 ? -7.190 -20.911 24.493 1.00 92.12 687 TYR A CA 1
ATOM 5384 C C . TYR A 1 687 ? -6.508 -19.576 24.156 1.00 92.12 687 TYR A C 1
ATOM 5386 O O . TYR A 1 687 ? -6.873 -18.508 24.653 1.00 92.12 687 TYR A O 1
ATOM 5394 N N . SER A 1 688 ? -5.514 -19.620 23.265 1.00 80.94 688 SER A N 1
ATOM 5395 C CA . SER A 1 688 ? -4.656 -18.470 22.934 1.00 80.94 688 SER A CA 1
ATOM 5396 C C . SER A 1 688 ? -5.412 -17.233 22.427 1.00 80.94 688 SER A C 1
ATOM 5398 O O . SER A 1 688 ? -5.010 -16.115 22.748 1.00 80.94 688 SER A O 1
ATOM 5400 N N . ASN A 1 689 ? -6.523 -17.399 21.707 1.00 83.31 689 ASN A N 1
ATOM 5401 C CA . ASN A 1 689 ? -7.278 -16.283 21.119 1.00 83.31 689 ASN A CA 1
ATOM 5402 C C . ASN A 1 689 ? -8.513 -15.855 21.932 1.00 83.31 689 ASN A C 1
ATOM 5404 O O . ASN A 1 689 ? -9.146 -14.863 21.584 1.00 83.31 689 ASN A O 1
ATOM 5408 N N . LEU A 1 690 ? -8.846 -16.558 23.021 1.00 93.69 690 LEU A N 1
ATOM 5409 C CA . LEU A 1 690 ? -10.038 -16.276 23.821 1.00 93.69 690 LEU A CA 1
ATOM 5410 C C . LEU A 1 690 ? -9.829 -15.067 24.745 1.00 93.69 690 LEU A C 1
ATOM 5412 O O . LEU A 1 690 ? -8.791 -14.933 25.400 1.00 93.69 690 LEU A O 1
ATOM 5416 N N . LYS A 1 691 ? -10.844 -14.210 24.842 1.00 96.06 691 LYS A N 1
ATOM 5417 C CA . LYS A 1 691 ? -10.914 -13.089 25.781 1.00 96.06 691 LYS A CA 1
ATOM 5418 C C . LYS A 1 691 ? -12.086 -13.240 26.752 1.00 96.06 691 LYS A C 1
ATOM 5420 O O . LYS A 1 691 ? -13.075 -13.922 26.486 1.00 96.06 691 LYS A O 1
ATOM 5425 N N . PHE A 1 692 ? -11.985 -12.558 27.885 1.00 98.06 692 PHE A N 1
ATOM 5426 C CA . PHE A 1 692 ? -12.927 -12.644 28.990 1.00 98.06 692 PHE A CA 1
ATOM 5427 C C . PHE A 1 692 ? -13.438 -11.266 29.415 1.00 98.06 692 PHE A C 1
ATOM 5429 O O . PHE A 1 692 ? -12.696 -10.282 29.448 1.00 98.06 692 PHE A O 1
ATOM 5436 N N . ILE A 1 693 ? -14.705 -11.226 29.819 1.00 98.31 693 ILE A N 1
ATOM 5437 C CA . ILE A 1 693 ? -15.321 -10.128 30.566 1.00 98.31 693 ILE A CA 1
ATOM 5438 C C . ILE A 1 693 ? -15.695 -10.663 31.959 1.00 98.31 693 ILE A C 1
ATOM 5440 O O . ILE A 1 693 ? -16.814 -11.156 32.146 1.00 98.31 693 ILE A O 1
ATOM 5444 N N . PRO A 1 694 ? -14.771 -10.659 32.941 1.00 98.25 694 PRO A N 1
ATOM 5445 C CA . PRO A 1 694 ? -15.067 -11.099 34.298 1.00 98.25 694 PRO A CA 1
ATOM 5446 C C . PRO A 1 694 ? -16.156 -10.224 34.913 1.00 98.25 694 PRO A C 1
ATOM 5448 O O . PRO A 1 694 ? -16.119 -8.995 34.838 1.00 98.25 694 PRO A O 1
ATOM 5451 N N . THR A 1 695 ? -17.157 -10.871 35.498 1.00 97.50 695 THR A N 1
ATOM 5452 C CA . THR A 1 695 ? -18.291 -10.212 36.143 1.00 97.50 695 THR A CA 1
ATOM 5453 C C . THR A 1 695 ? -18.690 -10.975 37.399 1.00 97.50 695 THR A C 1
ATOM 5455 O O . THR A 1 695 ? -18.748 -12.200 37.393 1.00 97.50 695 THR A O 1
ATOM 5458 N N . GLY A 1 696 ? -19.051 -10.254 38.460 1.00 94.88 696 GLY A N 1
ATOM 5459 C CA . GLY A 1 696 ? -19.470 -10.841 39.737 1.00 94.88 696 GLY A CA 1
ATOM 5460 C C . GLY A 1 696 ? -18.324 -10.884 40.747 1.00 94.88 696 GLY A C 1
ATOM 5461 O O . GLY A 1 696 ? -17.358 -11.615 40.571 1.00 94.88 696 GLY A O 1
ATOM 5462 N N . GLY A 1 697 ? -18.441 -10.067 41.797 1.00 94.88 697 GLY A N 1
ATOM 5463 C CA . GLY A 1 697 ? -17.390 -9.864 42.803 1.00 94.88 697 GLY A CA 1
ATOM 5464 C C . GLY A 1 697 ? -16.288 -8.876 42.394 1.00 94.88 697 GLY A C 1
ATOM 5465 O O . GLY A 1 697 ? -15.431 -8.546 43.206 1.00 94.88 697 GLY A O 1
ATOM 5466 N N . ILE A 1 698 ? -16.335 -8.336 41.173 1.00 96.88 698 ILE A N 1
ATOM 5467 C CA . ILE A 1 698 ? -15.444 -7.246 40.767 1.00 96.88 698 ILE A CA 1
ATOM 5468 C C . ILE A 1 698 ? -15.862 -5.949 41.466 1.00 96.88 698 ILE A C 1
ATOM 5470 O O . ILE A 1 698 ? -17.051 -5.618 41.525 1.00 96.88 698 ILE A O 1
ATOM 5474 N N . GLY A 1 699 ? -14.882 -5.222 41.988 1.00 95.50 699 GLY A N 1
ATOM 5475 C CA . GLY A 1 699 ? -15.049 -3.962 42.697 1.00 95.50 699 GLY A CA 1
ATOM 5476 C C . GLY A 1 699 ? -13.835 -3.060 42.521 1.00 95.50 699 GLY A C 1
ATOM 5477 O O . GLY A 1 699 ? -12.907 -3.376 41.781 1.00 95.50 699 GLY A O 1
ATOM 5478 N N . ALA A 1 700 ? -13.827 -1.928 43.228 1.00 91.06 700 ALA A N 1
ATOM 5479 C CA . ALA A 1 700 ? -12.704 -1.001 43.164 1.00 91.06 700 ALA A CA 1
ATOM 5480 C C . ALA A 1 700 ? -11.381 -1.699 43.510 1.00 91.06 700 ALA A C 1
ATOM 5482 O O . ALA A 1 700 ? -10.386 -1.446 42.846 1.00 91.06 700 ALA A O 1
ATOM 5483 N N . ASP A 1 701 ? -11.357 -2.593 44.497 1.00 92.69 701 ASP A N 1
ATOM 5484 C CA . ASP A 1 701 ? -10.120 -3.152 45.053 1.00 92.69 701 ASP A CA 1
ATOM 5485 C C . ASP A 1 701 ? -9.367 -4.079 44.092 1.00 92.69 701 ASP A C 1
ATOM 5487 O O . ASP A 1 701 ? -8.154 -3.934 43.980 1.00 92.69 701 ASP A O 1
ATOM 5491 N N . ASN A 1 702 ? -10.070 -4.913 43.319 1.00 95.50 702 ASN A N 1
ATOM 5492 C CA . ASN A 1 702 ? -9.479 -5.899 42.402 1.00 95.50 702 ASN A CA 1
ATOM 5493 C C . ASN A 1 702 ? -9.529 -5.499 40.912 1.00 95.50 702 ASN A C 1
ATOM 5495 O O . ASN A 1 702 ? -8.941 -6.180 40.076 1.00 95.50 702 ASN A O 1
ATOM 5499 N N . LEU A 1 703 ? -10.191 -4.390 40.549 1.00 96.19 703 LEU A N 1
ATOM 5500 C CA . LEU A 1 703 ? -10.393 -3.974 39.152 1.00 96.19 703 LEU A CA 1
ATOM 5501 C C . LEU A 1 703 ? -9.103 -3.963 38.316 1.00 96.19 703 LEU A C 1
ATOM 5503 O O . LEU A 1 703 ? -9.068 -4.498 37.207 1.00 96.19 703 LEU A O 1
ATOM 5507 N N . THR A 1 704 ? -8.055 -3.325 38.837 1.00 93.56 704 THR A N 1
ATOM 5508 C CA . THR A 1 704 ? -6.792 -3.133 38.115 1.00 93.56 704 THR A CA 1
ATOM 5509 C C . THR A 1 704 ? -6.071 -4.459 37.877 1.00 93.56 704 THR A C 1
ATOM 5511 O O . THR A 1 704 ? -5.513 -4.651 36.802 1.00 93.56 704 THR A O 1
ATOM 5514 N N . GLU A 1 705 ? -6.134 -5.394 38.830 1.00 94.06 705 GLU A N 1
ATOM 5515 C CA . GLU A 1 705 ? -5.495 -6.712 38.718 1.00 94.06 705 GLU A CA 1
ATOM 5516 C C . GLU A 1 705 ? -6.055 -7.510 37.537 1.00 94.06 705 GLU A C 1
ATOM 5518 O O . GLU A 1 705 ? -5.297 -8.105 36.769 1.00 94.06 705 GLU A O 1
ATOM 5523 N N . TYR A 1 706 ? -7.376 -7.464 37.339 1.00 97.00 706 TYR A N 1
ATOM 5524 C CA . TYR A 1 706 ? -8.014 -8.072 36.174 1.00 97.00 706 TYR A CA 1
ATOM 5525 C C . TYR A 1 706 ? -7.662 -7.341 34.879 1.00 97.00 706 TYR A C 1
ATOM 5527 O O . TYR A 1 706 ? -7.270 -7.981 33.911 1.00 97.00 706 TYR A O 1
ATOM 5535 N N . LEU A 1 707 ? -7.785 -6.009 34.846 1.00 94.94 707 LEU A N 1
ATOM 5536 C CA . LEU A 1 707 ? -7.632 -5.223 33.614 1.00 94.94 707 LEU A CA 1
ATOM 5537 C C . LEU A 1 707 ? -6.201 -5.150 33.064 1.00 94.94 707 LEU A C 1
ATOM 5539 O O . LEU A 1 707 ? -6.040 -4.750 31.906 1.00 94.94 707 LEU A O 1
ATOM 5543 N N . ILE A 1 708 ? -5.193 -5.488 33.876 1.00 91.00 708 ILE A N 1
ATOM 5544 C CA . ILE A 1 708 ? -3.797 -5.652 33.442 1.00 91.00 708 ILE A CA 1
ATOM 5545 C C . ILE A 1 708 ? -3.603 -6.979 32.697 1.00 91.00 708 ILE A C 1
ATOM 5547 O O . ILE A 1 708 ? -2.739 -7.071 31.823 1.00 91.00 708 ILE A O 1
ATOM 5551 N N . TYR A 1 709 ? -4.397 -8.010 33.007 1.00 93.00 709 TYR A N 1
ATOM 5552 C CA . TYR A 1 709 ? -4.293 -9.281 32.308 1.00 93.00 709 TYR A CA 1
ATOM 5553 C C . TYR A 1 709 ? -4.853 -9.153 30.890 1.00 93.00 709 TYR A C 1
ATOM 5555 O O . TYR A 1 709 ? -5.998 -8.770 30.676 1.00 93.00 709 TYR A O 1
ATOM 5563 N N . ASP A 1 710 ? -4.046 -9.497 29.894 1.00 88.25 710 ASP A N 1
ATOM 5564 C CA . ASP A 1 710 ? -4.318 -9.201 28.488 1.00 88.25 710 ASP A CA 1
ATOM 5565 C C . ASP A 1 710 ? -5.481 -9.988 27.887 1.00 88.25 710 ASP A C 1
ATOM 5567 O O . ASP A 1 710 ? -6.020 -9.613 26.843 1.00 88.25 710 ASP A O 1
ATOM 5571 N N . LYS A 1 711 ? -5.878 -11.083 28.538 1.00 93.88 711 LYS A N 1
ATOM 5572 C CA . LYS A 1 711 ? -7.083 -11.838 28.193 1.00 93.88 711 LYS A CA 1
ATOM 5573 C C . LYS A 1 711 ? -8.360 -11.180 28.712 1.00 93.88 711 LYS A C 1
ATOM 5575 O O . LYS A 1 711 ? -9.434 -11.650 28.364 1.00 93.88 711 LYS A O 1
ATOM 5580 N N . VAL A 1 712 ? -8.280 -10.109 29.501 1.00 96.31 712 VAL A N 1
ATOM 5581 C CA . VAL A 1 712 ? -9.449 -9.375 29.997 1.00 96.31 712 VAL A CA 1
ATOM 5582 C C . VAL A 1 712 ? -9.736 -8.162 29.112 1.00 96.31 712 VAL A C 1
ATOM 5584 O O . VAL A 1 712 ? -8.989 -7.184 29.096 1.00 96.31 712 VAL A O 1
ATOM 5587 N N . THR A 1 713 ? -10.868 -8.206 28.409 1.00 94.50 713 THR A N 1
ATOM 5588 C CA . THR A 1 713 ? -11.338 -7.109 27.547 1.00 94.50 713 THR A CA 1
ATOM 5589 C C . THR A 1 713 ? -11.813 -5.926 28.395 1.00 94.50 713 THR A C 1
ATOM 5591 O O . THR A 1 713 ? -11.335 -4.798 28.253 1.00 94.50 713 THR A O 1
ATOM 5594 N N . ALA A 1 714 ? -12.739 -6.199 29.313 1.00 97.62 714 ALA A N 1
ATOM 5595 C CA . ALA A 1 714 ? -13.348 -5.238 30.226 1.00 97.62 714 ALA A CA 1
ATOM 5596 C C . ALA A 1 714 ? -13.858 -5.964 31.477 1.00 97.62 714 ALA A C 1
ATOM 5598 O O . ALA A 1 714 ? -14.056 -7.174 31.446 1.00 97.62 714 ALA A O 1
ATOM 5599 N N . CYS A 1 715 ? -14.131 -5.235 32.555 1.00 98.31 715 CYS A N 1
ATOM 5600 C CA . CYS A 1 715 ? -14.709 -5.791 33.777 1.00 98.31 715 CYS A CA 1
ATOM 5601 C C . CYS A 1 715 ? -16.174 -5.378 33.936 1.00 98.31 715 CYS A C 1
ATOM 5603 O O . CYS A 1 715 ? -16.500 -4.191 33.883 1.00 98.31 715 CYS A O 1
ATOM 5605 N N . GLY A 1 716 ? -17.054 -6.345 34.186 1.00 97.38 716 GLY A N 1
ATOM 5606 C CA . GLY A 1 716 ? -18.447 -6.090 34.535 1.00 97.38 716 GLY A CA 1
ATOM 5607 C C . GLY A 1 716 ? -18.637 -5.957 36.046 1.00 97.38 716 GLY A C 1
ATOM 5608 O O . GLY A 1 716 ? -18.163 -6.797 36.816 1.00 97.38 716 GLY A O 1
ATOM 5609 N N . GLY A 1 717 ? -19.390 -4.957 36.504 1.00 95.44 717 GLY A N 1
ATOM 5610 C CA . GLY A 1 717 ? -19.788 -4.914 37.912 1.00 95.44 717 GLY A CA 1
ATOM 5611 C C . GLY A 1 717 ? -20.781 -3.827 38.294 1.00 95.44 717 GLY A C 1
ATOM 5612 O O . GLY A 1 717 ? -21.088 -2.918 37.529 1.00 95.44 717 GLY A O 1
ATOM 5613 N N . SER A 1 718 ? -21.321 -3.961 39.504 1.00 95.38 718 SER A N 1
ATOM 5614 C CA . SER A 1 718 ? -22.460 -3.175 39.990 1.00 95.38 718 SER A CA 1
ATOM 5615 C C . SER A 1 718 ? -22.125 -2.262 41.172 1.00 95.38 718 SER A C 1
ATOM 5617 O O . SER A 1 718 ? -23.017 -1.610 41.707 1.00 95.38 718 SER A O 1
ATOM 5619 N N . TRP A 1 719 ? -20.862 -2.192 41.614 1.00 95.75 719 TRP A N 1
ATOM 5620 C CA . TRP A 1 719 ? -20.492 -1.444 42.826 1.00 95.75 719 TRP A CA 1
ATOM 5621 C C . TRP A 1 719 ? -20.743 0.066 42.706 1.00 95.75 719 TRP A C 1
ATOM 5623 O O . TRP A 1 719 ? -21.025 0.701 43.720 1.00 95.75 719 TRP A O 1
ATOM 5633 N N . MET A 1 720 ? -20.688 0.607 41.483 1.00 96.31 720 MET A N 1
ATOM 5634 C CA . MET A 1 720 ? -20.978 2.013 41.160 1.00 96.31 720 MET A CA 1
ATOM 5635 C C . MET A 1 720 ? -22.482 2.294 41.054 1.00 96.31 720 MET A C 1
ATOM 5637 O O . MET A 1 720 ? -22.918 3.415 41.266 1.00 96.31 720 MET A O 1
ATOM 5641 N N . VAL A 1 721 ? -23.279 1.272 40.731 1.00 96.31 721 VAL A N 1
ATOM 5642 C CA . VAL A 1 721 ? -24.706 1.368 40.371 1.00 96.31 721 VAL A CA 1
ATOM 5643 C C . VAL A 1 721 ? -25.544 0.417 41.224 1.00 96.31 721 VAL A C 1
ATOM 5645 O O . VAL A 1 721 ? -26.408 -0.312 40.734 1.00 96.31 721 VAL A O 1
ATOM 5648 N N . LYS A 1 722 ? -25.260 0.381 42.531 1.00 95.69 722 LYS A N 1
ATOM 5649 C CA . LYS A 1 722 ? -25.987 -0.486 43.466 1.00 95.69 722 LYS A CA 1
ATOM 5650 C C . LYS A 1 722 ? -27.489 -0.158 43.424 1.00 95.69 722 LYS A C 1
ATOM 5652 O O . LYS A 1 722 ? -27.837 1.024 43.445 1.00 95.69 722 LYS A O 1
ATOM 5657 N N . PRO A 1 723 ? -28.387 -1.161 43.476 1.00 94.56 723 PRO A N 1
ATOM 5658 C CA . PRO A 1 723 ? -29.832 -0.919 43.462 1.00 94.56 723 PRO A CA 1
ATOM 5659 C C . PRO A 1 723 ? -30.321 0.039 44.559 1.00 94.56 723 PRO A C 1
ATOM 5661 O O . PRO A 1 723 ? -31.275 0.778 44.346 1.00 94.56 723 PRO A O 1
ATOM 5664 N N . SER A 1 724 ? -29.665 0.073 45.727 1.00 96.06 724 SER A N 1
ATOM 5665 C CA . SER A 1 724 ? -29.976 1.043 46.788 1.00 96.06 724 SER A CA 1
ATOM 5666 C C . SER A 1 724 ? -29.739 2.490 46.351 1.00 96.06 724 SER A C 1
ATOM 5668 O O . SER A 1 724 ? -30.623 3.315 46.537 1.00 96.06 724 SER A O 1
ATOM 5670 N N . LEU A 1 725 ? -28.614 2.782 45.689 1.00 97.38 725 LEU A N 1
ATOM 5671 C CA . LEU A 1 725 ? -28.286 4.134 45.220 1.00 97.38 725 LEU A CA 1
ATOM 5672 C C . LEU A 1 725 ? -29.293 4.633 44.182 1.00 97.38 725 LEU A C 1
ATOM 5674 O O . LEU A 1 725 ? -29.687 5.792 44.219 1.00 97.38 725 LEU A O 1
ATOM 5678 N N . ILE A 1 726 ? -29.736 3.751 43.284 1.00 96.94 726 ILE A N 1
ATOM 5679 C CA . ILE A 1 726 ? -30.744 4.084 42.272 1.00 96.94 726 ILE A CA 1
ATOM 5680 C C . ILE A 1 726 ? -32.110 4.304 42.933 1.00 96.94 726 ILE A C 1
ATOM 5682 O O . ILE A 1 726 ? -32.783 5.290 42.642 1.00 96.94 726 ILE A O 1
ATOM 5686 N N . ARG A 1 727 ? -32.534 3.416 43.846 1.00 95.50 727 ARG A N 1
ATOM 5687 C CA . ARG A 1 727 ? -33.820 3.562 44.552 1.00 95.50 727 ARG A CA 1
ATOM 5688 C C . ARG A 1 727 ? -33.885 4.853 45.363 1.00 95.50 727 ARG A C 1
ATOM 5690 O O . ARG A 1 727 ? -34.909 5.523 45.297 1.00 95.50 727 ARG A O 1
ATOM 5697 N N . GLU A 1 728 ? -32.798 5.203 46.042 1.00 97.31 728 GLU A N 1
ATOM 5698 C CA . GLU A 1 728 ? -32.639 6.430 46.836 1.00 97.31 728 GLU A CA 1
ATOM 5699 C C . GLU A 1 728 ? -32.296 7.671 45.988 1.00 97.31 728 GLU A C 1
ATOM 5701 O O . GLU A 1 728 ? -32.083 8.740 46.549 1.00 97.31 728 GLU A O 1
ATOM 5706 N N . GLU A 1 729 ? -32.209 7.542 44.657 1.00 97.50 729 GLU A N 1
ATOM 5707 C CA . GLU A 1 729 ? -31.899 8.637 43.720 1.00 97.50 729 GLU A CA 1
ATOM 5708 C C . GLU A 1 729 ? -30.576 9.365 44.016 1.00 97.50 729 GLU A C 1
ATOM 5710 O O . GLU A 1 729 ? -30.381 10.536 43.693 1.00 97.50 729 GLU A O 1
ATOM 5715 N N . ARG A 1 730 ? -29.605 8.640 44.580 1.00 98.06 730 ARG A N 1
ATOM 5716 C CA . ARG A 1 730 ? -28.257 9.132 44.900 1.00 98.06 730 ARG A CA 1
ATOM 5717 C C . ARG A 1 730 ? -27.361 9.160 43.657 1.00 98.06 730 ARG A C 1
ATOM 5719 O O . ARG A 1 730 ? -26.292 8.550 43.639 1.00 98.06 730 ARG A O 1
ATOM 5726 N N . PHE A 1 731 ? -27.802 9.845 42.604 1.00 97.94 731 PHE A N 1
ATOM 5727 C CA . PHE A 1 731 ? -27.108 9.887 41.312 1.00 97.94 731 PHE A CA 1
ATOM 5728 C C . PHE A 1 731 ? -25.738 10.574 41.391 1.00 97.94 731 PHE A C 1
ATOM 5730 O O . PHE A 1 731 ? -24.807 10.107 40.744 1.00 97.94 731 PHE A O 1
ATOM 5737 N N . ASP A 1 732 ? -25.571 11.582 42.251 1.00 97.50 732 ASP A N 1
ATOM 5738 C CA . ASP A 1 732 ? -24.265 12.221 42.484 1.00 97.50 732 ASP A CA 1
ATOM 5739 C C . ASP A 1 732 ? -23.234 11.233 43.053 1.00 97.50 732 ASP A C 1
ATOM 5741 O O . ASP A 1 732 ? -22.061 11.247 42.681 1.00 97.50 732 ASP A O 1
ATOM 5745 N N . GLU A 1 733 ? -23.680 10.310 43.912 1.00 98.00 733 GLU A N 1
ATOM 5746 C CA . GLU A 1 733 ? -22.819 9.254 44.447 1.00 98.00 733 GLU A CA 1
ATOM 5747 C C . GLU A 1 733 ? -22.467 8.218 43.369 1.00 98.00 733 GLU A C 1
ATOM 5749 O O . GLU A 1 733 ? -21.339 7.730 43.338 1.00 98.00 733 GLU A O 1
ATOM 5754 N N . ILE A 1 734 ? -23.393 7.915 42.449 1.00 98.50 734 ILE A N 1
ATOM 5755 C CA . ILE A 1 734 ? -23.110 7.068 41.277 1.00 98.50 734 ILE A CA 1
ATOM 5756 C C . ILE A 1 734 ? -22.038 7.728 40.402 1.00 98.50 734 ILE A C 1
ATOM 5758 O O . ILE A 1 734 ? -21.079 7.051 40.027 1.00 98.50 734 ILE A O 1
ATOM 5762 N N . THR A 1 735 ? -22.150 9.031 40.125 1.00 98.38 735 THR A N 1
ATOM 5763 C CA . THR A 1 735 ? -21.130 9.796 39.390 1.00 98.38 735 THR A CA 1
ATOM 5764 C C . THR A 1 735 ? -19.775 9.680 40.085 1.00 98.38 735 THR A C 1
ATOM 5766 O O . THR A 1 735 ? -18.821 9.196 39.479 1.00 98.38 735 THR A O 1
ATOM 5769 N N . ARG A 1 736 ? -19.701 9.992 41.387 1.00 98.12 736 ARG A N 1
ATOM 5770 C CA . ARG A 1 736 ? -18.459 9.938 42.178 1.00 98.12 736 ARG A CA 1
ATOM 5771 C C . ARG A 1 736 ? -17.806 8.550 42.178 1.00 98.12 736 ARG A C 1
ATOM 5773 O O . ARG A 1 736 ? -16.591 8.429 42.025 1.00 98.12 736 ARG A O 1
ATOM 5780 N N . LEU A 1 737 ? -18.595 7.488 42.362 1.00 98.00 737 LEU A N 1
ATOM 5781 C CA . LEU A 1 737 ? -18.093 6.108 42.347 1.00 98.00 737 LEU A CA 1
ATOM 5782 C C . LEU A 1 737 ? -17.610 5.690 40.955 1.00 98.00 737 LEU A C 1
ATOM 5784 O O . LEU A 1 737 ? -16.634 4.945 40.843 1.00 98.00 737 LEU A O 1
ATOM 5788 N N . THR A 1 738 ? -18.280 6.173 39.911 1.00 98.06 738 THR A N 1
ATOM 5789 C CA . THR A 1 738 ? -17.902 5.937 38.517 1.00 98.06 738 THR A CA 1
ATOM 5790 C C . THR A 1 738 ? -16.582 6.634 38.188 1.00 98.06 738 THR A C 1
ATOM 5792 O O . THR A 1 738 ? -15.670 5.980 37.683 1.00 98.06 738 THR A O 1
ATOM 5795 N N . GLU A 1 739 ? -16.416 7.903 38.572 1.00 96.06 739 GLU A N 1
ATOM 5796 C CA . GLU A 1 739 ? -15.152 8.636 38.405 1.00 96.06 739 GLU A CA 1
ATOM 5797 C C . GLU A 1 739 ? -14.001 7.933 39.122 1.00 96.06 739 GLU A C 1
ATOM 5799 O O . GLU A 1 739 ? -12.943 7.715 38.533 1.00 96.06 739 GLU A O 1
ATOM 5804 N N . ALA A 1 740 ? -14.213 7.514 40.373 1.00 95.25 740 ALA A N 1
ATOM 5805 C CA . ALA A 1 740 ? -13.202 6.795 41.141 1.00 95.25 740 ALA A CA 1
ATOM 5806 C C . ALA A 1 740 ? -12.779 5.483 40.455 1.00 95.25 740 ALA A C 1
ATOM 5808 O O . ALA A 1 740 ? -11.589 5.158 40.410 1.00 95.25 740 ALA A O 1
ATOM 5809 N N . ALA A 1 741 ? -13.735 4.744 39.882 1.00 96.31 741 ALA A N 1
ATOM 5810 C CA . ALA A 1 741 ? -13.452 3.527 39.128 1.00 96.31 741 ALA A CA 1
ATOM 5811 C C . ALA A 1 741 ? -12.653 3.813 37.845 1.00 96.31 741 ALA A C 1
ATOM 5813 O O . ALA A 1 741 ? -11.668 3.124 37.570 1.00 96.31 741 ALA A O 1
ATOM 5814 N N . VAL A 1 742 ? -13.027 4.855 37.095 1.00 95.50 742 VAL A N 1
ATOM 5815 C CA . VAL A 1 742 ? -12.311 5.275 35.883 1.00 95.50 742 VAL A CA 1
ATOM 5816 C C . VAL A 1 742 ? -10.887 5.722 36.215 1.00 95.50 742 VAL A C 1
ATOM 5818 O O . VAL A 1 742 ? -9.945 5.253 35.581 1.00 95.50 742 VAL A O 1
ATOM 5821 N N . GLN A 1 743 ? -10.689 6.544 37.247 1.00 93.12 743 GLN A N 1
ATOM 5822 C CA . GLN A 1 743 ? -9.350 6.973 37.669 1.00 93.12 743 GLN A CA 1
ATOM 5823 C C . GLN A 1 743 ? -8.460 5.785 38.046 1.00 93.12 743 GLN A C 1
ATOM 5825 O O . GLN A 1 743 ? -7.301 5.719 37.631 1.00 93.12 743 GLN A O 1
ATOM 5830 N N . LYS A 1 744 ? -9.010 4.798 38.765 1.00 93.62 744 LYS A N 1
ATOM 5831 C CA . LYS A 1 744 ? -8.275 3.583 39.129 1.00 93.62 744 LYS A CA 1
ATOM 5832 C C . LYS A 1 744 ? -7.945 2.704 37.915 1.00 93.62 744 LYS A C 1
ATOM 5834 O O . LYS A 1 744 ? -6.849 2.146 37.848 1.00 93.62 744 LYS A O 1
ATOM 5839 N N . MET A 1 745 ? -8.854 2.610 36.941 1.00 94.69 745 MET A N 1
ATOM 5840 C CA . MET A 1 745 ? -8.604 1.920 35.673 1.00 94.69 745 MET A CA 1
ATOM 5841 C C . MET A 1 745 ? -7.467 2.580 34.887 1.00 94.69 745 MET A C 1
ATOM 5843 O O . MET A 1 745 ? -6.565 1.876 34.438 1.00 94.69 745 MET A O 1
ATOM 5847 N N . LEU A 1 746 ? -7.504 3.904 34.714 1.00 93.69 746 LEU A N 1
ATOM 5848 C CA . LEU A 1 746 ? -6.538 4.645 33.895 1.00 93.69 746 LEU A CA 1
ATOM 5849 C C . LEU A 1 746 ? -5.163 4.737 34.572 1.00 93.69 746 LEU A C 1
ATOM 5851 O O . LEU A 1 746 ? -4.136 4.551 33.919 1.00 93.69 746 LEU A O 1
ATOM 5855 N N . GLY A 1 747 ? -5.144 4.965 35.887 1.00 92.25 747 GLY A N 1
ATOM 5856 C CA . GLY A 1 747 ? -3.943 4.905 36.715 1.00 92.25 747 GLY A CA 1
ATOM 5857 C C . GLY A 1 747 ? -2.876 5.935 36.355 1.00 92.25 747 GLY A C 1
ATOM 5858 O O . GLY A 1 747 ? -1.698 5.578 36.357 1.00 92.25 747 GLY A O 1
ATOM 5859 N N . PHE A 1 748 ? -3.267 7.172 36.042 1.00 89.31 748 PHE A N 1
ATOM 5860 C CA . PHE A 1 748 ? -2.332 8.258 35.741 1.00 89.31 748 PHE A CA 1
ATOM 5861 C C . PHE A 1 748 ? -1.276 8.424 36.841 1.00 89.31 748 PHE A C 1
ATOM 5863 O O . PHE A 1 748 ? -1.606 8.541 38.022 1.00 89.31 748 PHE A O 1
ATOM 5870 N N . LYS A 1 749 ? -0.004 8.460 36.447 1.00 89.62 749 LYS A N 1
ATOM 5871 C CA . LYS A 1 749 ? 1.132 8.739 37.327 1.00 89.62 749 LYS A CA 1
ATOM 5872 C C . LYS A 1 749 ? 2.144 9.595 36.577 1.00 89.62 749 LYS A C 1
ATOM 5874 O O . LYS A 1 749 ? 2.556 9.239 35.478 1.00 89.62 749 LYS A O 1
ATOM 5879 N N . LEU A 1 750 ? 2.553 10.721 37.156 1.00 85.94 750 LEU A N 1
ATOM 5880 C CA . LEU A 1 750 ? 3.631 11.523 36.580 1.00 85.94 750 LEU A CA 1
ATOM 5881 C C . LEU A 1 750 ? 4.933 10.709 36.613 1.00 85.94 750 LEU A C 1
ATOM 5883 O O . LEU A 1 750 ? 5.359 10.290 37.687 1.00 85.94 750 LEU A O 1
ATOM 5887 N N . PHE A 1 751 ? 5.546 10.480 35.451 1.00 85.25 751 PHE A N 1
ATOM 5888 C CA . PHE A 1 751 ? 6.772 9.689 35.338 1.00 85.25 751 PHE A CA 1
ATOM 5889 C C . PHE A 1 751 ? 8.008 10.589 35.358 1.00 85.25 751 PHE A C 1
ATOM 5891 O O . PHE A 1 751 ? 8.838 10.506 36.268 1.00 85.25 751 PHE A O 1
ATOM 5898 N N . TYR A 1 752 ? 8.096 11.518 34.407 1.00 84.12 752 TYR A N 1
ATOM 5899 C CA . TYR A 1 752 ? 9.106 12.569 34.431 1.00 84.12 752 TYR A CA 1
ATOM 5900 C C . TYR A 1 752 ? 8.606 13.869 33.814 1.00 84.12 752 TYR A C 1
ATOM 5902 O O . TYR A 1 752 ? 7.654 13.892 33.035 1.00 84.12 752 TYR A O 1
ATOM 5910 N N . VAL A 1 753 ? 9.299 14.950 34.162 1.00 82.12 753 VAL A N 1
ATOM 5911 C CA . VAL A 1 753 ? 9.258 16.213 33.425 1.00 82.12 753 VAL A CA 1
ATOM 5912 C C . VAL A 1 753 ? 10.677 16.513 32.965 1.00 82.12 753 VAL A C 1
ATOM 5914 O O . VAL A 1 753 ? 11.619 16.508 33.760 1.00 82.12 753 VAL A O 1
ATOM 5917 N N . GLU A 1 754 ? 10.829 16.744 31.677 1.00 78.31 754 GLU A N 1
ATOM 5918 C CA . GLU A 1 754 ? 12.065 17.149 31.032 1.00 78.31 754 GLU A CA 1
ATOM 5919 C C . GLU A 1 754 ? 11.991 18.640 30.694 1.00 78.31 754 GLU A C 1
ATOM 5921 O O . GLU A 1 754 ? 10.945 19.120 30.264 1.00 78.31 754 GLU A O 1
ATOM 5926 N N . VAL A 1 755 ? 13.091 19.368 30.902 1.00 75.31 755 VAL A N 1
ATOM 5927 C CA . VAL A 1 755 ? 13.221 20.822 30.689 1.00 75.31 755 VAL A CA 1
ATOM 5928 C C . VAL A 1 755 ? 14.533 21.132 29.961 1.00 75.31 755 VAL A C 1
ATOM 5930 O O . VAL A 1 755 ? 15.519 20.415 30.128 1.00 75.31 755 VAL A O 1
ATOM 5933 N N . LEU A 1 756 ? 14.543 22.194 29.148 1.00 65.62 756 LEU A N 1
ATOM 5934 C CA . LEU A 1 756 ? 15.632 22.497 28.200 1.00 65.62 756 LEU A CA 1
ATOM 5935 C C . LEU A 1 756 ? 16.897 23.097 28.832 1.00 65.62 756 LEU A C 1
ATOM 5937 O O . LEU A 1 756 ? 17.979 22.926 28.283 1.00 65.62 756 LEU A O 1
ATOM 5941 N N . GLU A 1 757 ? 16.785 23.777 29.975 1.00 64.44 757 GLU A N 1
ATOM 5942 C CA . GLU A 1 757 ? 17.930 24.344 30.699 1.00 64.44 757 GLU A CA 1
ATOM 5943 C C . GLU A 1 757 ? 17.824 24.064 32.200 1.00 64.44 757 GLU A C 1
ATOM 5945 O O . GLU A 1 757 ? 16.742 24.118 32.782 1.00 64.44 757 GLU A O 1
ATOM 5950 N N . LYS A 1 758 ? 18.965 23.779 32.841 1.00 56.44 758 LYS A N 1
ATOM 5951 C CA . LYS A 1 758 ? 19.076 23.697 34.304 1.00 56.44 758 LYS A CA 1
ATOM 5952 C C . LYS A 1 758 ? 19.276 25.101 34.879 1.00 56.44 758 LYS A C 1
ATOM 5954 O O . LYS A 1 758 ? 20.369 25.648 34.769 1.00 56.44 758 LYS A O 1
ATOM 5959 N N . ASN A 1 759 ? 18.266 25.638 35.552 1.00 63.75 759 ASN A N 1
ATOM 5960 C CA . ASN A 1 759 ? 18.351 26.845 36.386 1.00 63.75 759 ASN A CA 1
ATOM 5961 C C . ASN A 1 759 ? 17.883 26.560 37.836 1.00 63.75 759 ASN A C 1
ATOM 5963 O O . ASN A 1 759 ? 17.453 25.442 38.142 1.00 63.75 759 ASN A O 1
ATOM 5967 N N . GLU A 1 760 ? 17.978 27.538 38.745 1.00 60.06 760 GLU A N 1
ATOM 5968 C CA . GLU A 1 760 ? 17.528 27.376 40.144 1.00 60.06 760 GLU A CA 1
ATOM 5969 C C . GLU A 1 760 ? 16.046 26.963 40.237 1.00 60.06 760 GLU A C 1
ATOM 5971 O O . GLU A 1 760 ? 15.713 26.036 40.982 1.00 60.06 760 GLU A O 1
ATOM 5976 N N . ASP A 1 761 ? 15.181 27.524 39.386 1.00 60.66 761 ASP A N 1
ATOM 5977 C CA . ASP A 1 761 ? 13.750 27.193 39.340 1.00 60.66 761 ASP A CA 1
ATOM 5978 C C . ASP A 1 761 ? 13.497 25.715 38.991 1.00 60.66 761 ASP A C 1
ATOM 5980 O O . ASP A 1 761 ? 12.625 25.065 39.570 1.00 60.66 761 ASP A O 1
ATOM 5984 N N . THR A 1 762 ? 14.283 25.131 38.080 1.00 62.72 762 THR A N 1
ATOM 5985 C CA . THR A 1 762 ? 14.159 23.707 37.714 1.00 62.72 762 THR A CA 1
ATOM 5986 C C . THR A 1 762 ? 14.615 22.758 38.823 1.00 62.72 762 THR A C 1
ATOM 5988 O O . THR A 1 762 ? 14.069 21.657 38.950 1.00 62.72 762 THR A O 1
ATOM 5991 N N . GLN A 1 763 ? 15.565 23.166 39.675 1.00 60.97 763 GLN A N 1
ATOM 5992 C CA . GLN A 1 763 ? 15.913 22.400 40.877 1.00 60.97 763 GLN A CA 1
ATOM 5993 C C . GLN A 1 763 ? 14.775 22.418 41.902 1.00 60.97 763 GLN A C 1
ATOM 5995 O O . GLN A 1 763 ? 14.501 21.391 42.532 1.00 60.97 763 GLN A O 1
ATOM 6000 N N . GLU A 1 764 ? 14.100 23.554 42.054 1.00 61.34 764 GLU A N 1
ATOM 6001 C CA . GLU A 1 764 ? 12.991 23.723 42.989 1.00 61.34 764 GLU A CA 1
ATOM 6002 C C . GLU A 1 764 ? 11.717 23.008 42.509 1.00 61.34 764 GLU A C 1
ATOM 6004 O O . GLU A 1 764 ? 11.125 22.227 43.261 1.00 61.34 764 GLU A O 1
ATOM 6009 N N . ALA A 1 765 ? 11.381 23.124 41.220 1.00 62.00 765 ALA A N 1
ATOM 6010 C CA . ALA A 1 765 ? 10.342 22.324 40.569 1.00 62.00 765 ALA A CA 1
ATOM 6011 C C . ALA A 1 765 ? 10.637 20.818 40.676 1.00 62.00 765 ALA A C 1
ATOM 6013 O O . ALA A 1 765 ? 9.734 20.017 40.926 1.00 62.00 765 ALA A O 1
ATOM 6014 N N . GLY A 1 766 ? 11.912 20.423 40.591 1.00 60.19 766 GLY A N 1
ATOM 6015 C CA . GLY A 1 766 ? 12.354 19.051 40.819 1.00 60.19 766 GLY A CA 1
ATOM 6016 C C . GLY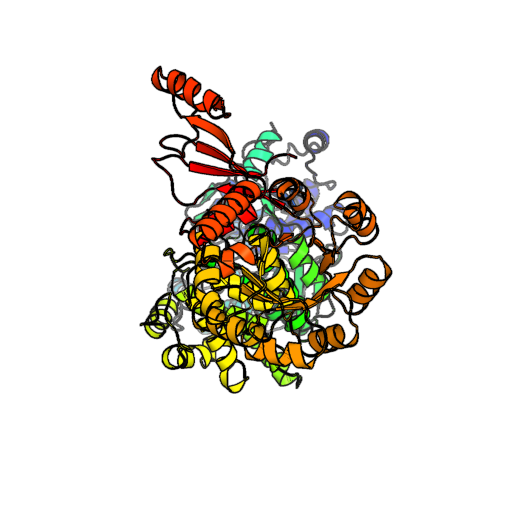 A 1 766 ? 12.044 18.510 42.218 1.00 60.19 766 GLY A C 1
ATOM 6017 O O . GLY A 1 766 ? 11.814 17.307 42.350 1.00 60.19 766 GLY A O 1
ATOM 6018 N N . LYS A 1 767 ? 11.978 19.357 43.256 1.00 61.81 767 LYS A N 1
ATOM 6019 C CA . LYS A 1 767 ? 11.530 18.942 44.600 1.00 61.81 767 LYS A CA 1
ATOM 6020 C C . LYS A 1 767 ? 10.028 18.640 44.604 1.00 61.81 767 LYS A C 1
ATOM 6022 O O . LYS A 1 767 ? 9.625 17.607 45.132 1.00 61.81 767 LYS A O 1
ATOM 6027 N N . ILE A 1 768 ? 9.220 19.487 43.963 1.00 63.59 768 ILE A N 1
ATOM 6028 C CA . ILE A 1 768 ? 7.760 19.316 43.853 1.00 63.59 768 ILE A CA 1
ATOM 6029 C C . ILE A 1 768 ? 7.413 18.084 43.007 1.00 63.59 768 ILE A C 1
ATOM 6031 O O . ILE A 1 768 ? 6.589 17.267 43.403 1.00 63.59 768 ILE A O 1
ATOM 6035 N N . ILE A 1 769 ? 8.089 17.888 41.877 1.00 67.31 769 ILE A N 1
ATOM 6036 C CA . ILE A 1 769 ? 7.849 16.749 40.979 1.00 67.31 769 ILE A CA 1
ATOM 6037 C C . ILE A 1 769 ? 8.218 15.418 41.652 1.00 67.31 769 ILE A C 1
ATOM 6039 O O . ILE A 1 769 ? 7.496 14.434 41.487 1.00 67.31 769 ILE A O 1
ATOM 6043 N N . ARG A 1 770 ? 9.266 15.396 42.491 1.00 65.50 770 ARG A N 1
ATOM 6044 C CA . ARG A 1 770 ? 9.587 14.232 43.337 1.00 65.50 770 ARG A CA 1
ATOM 6045 C C . ARG A 1 770 ? 8.527 13.964 44.402 1.00 65.50 770 ARG A C 1
ATOM 6047 O O . ARG A 1 770 ? 8.225 12.800 44.645 1.00 65.50 770 ARG A O 1
ATOM 6054 N N . LEU A 1 771 ? 7.937 15.003 45.001 1.00 61.78 771 LEU A N 1
ATOM 6055 C CA . LEU A 1 771 ? 6.803 14.845 45.925 1.00 61.78 771 LEU A CA 1
ATOM 6056 C C . LEU A 1 771 ? 5.574 14.237 45.229 1.00 61.78 771 LEU A C 1
ATOM 6058 O O . LEU A 1 771 ? 4.813 13.513 45.863 1.00 61.78 771 LEU A O 1
ATOM 6062 N N . LEU A 1 772 ? 5.412 14.479 43.925 1.00 61.59 772 LEU A N 1
ATOM 6063 C CA . LEU A 1 772 ? 4.360 13.894 43.086 1.00 61.59 772 LEU A CA 1
ATOM 6064 C C . LEU A 1 772 ? 4.730 12.514 42.498 1.00 61.59 772 LEU A C 1
ATOM 6066 O O . LEU A 1 772 ? 3.954 11.950 41.729 1.00 61.59 772 LEU A O 1
ATOM 6070 N N . GLY A 1 773 ? 5.893 11.956 42.860 1.00 58.72 773 GLY A N 1
ATOM 6071 C CA . GLY A 1 773 ? 6.326 10.614 42.458 1.00 58.72 773 GLY A CA 1
ATOM 6072 C C . GLY A 1 773 ? 7.010 10.508 41.088 1.00 58.72 773 GLY A C 1
ATOM 6073 O O . GLY A 1 773 ? 7.210 9.386 40.621 1.00 58.72 773 GLY A O 1
ATOM 6074 N N . GLY A 1 774 ? 7.376 11.636 40.466 1.00 63.28 774 GLY A N 1
ATOM 6075 C CA . GLY A 1 774 ? 8.146 11.693 39.218 1.00 63.28 774 GLY A CA 1
ATOM 6076 C C . GLY A 1 774 ? 9.587 12.183 39.419 1.00 63.28 774 GLY A C 1
ATOM 6077 O O . GLY A 1 774 ? 9.995 12.569 40.516 1.00 63.28 774 GLY A O 1
ATOM 6078 N N . HIS A 1 775 ? 10.381 12.217 38.348 1.00 66.62 775 HIS A N 1
ATOM 6079 C CA . HIS A 1 775 ? 11.747 12.762 38.383 1.00 66.62 775 HIS A CA 1
ATOM 6080 C C . HIS A 1 775 ? 11.976 13.821 37.296 1.00 66.62 775 HIS A C 1
ATOM 6082 O O . HIS A 1 775 ? 11.316 13.812 36.264 1.00 66.62 775 HIS A O 1
ATOM 6088 N N . VAL A 1 776 ? 12.927 14.732 37.520 1.00 63.00 776 VAL A N 1
ATOM 6089 C CA . VAL A 1 776 ? 13.329 15.744 36.527 1.00 63.00 776 VAL A CA 1
ATOM 6090 C C . VAL A 1 776 ? 14.653 15.342 35.894 1.00 63.00 776 VAL A C 1
ATOM 6092 O O . VAL A 1 776 ? 15.602 15.009 36.610 1.00 63.00 776 VAL A O 1
ATOM 6095 N N . ARG A 1 777 ? 14.714 15.371 34.561 1.00 66.62 777 ARG A N 1
ATOM 6096 C CA . ARG A 1 777 ? 15.924 15.101 33.772 1.00 66.62 777 ARG A CA 1
ATOM 6097 C C . ARG A 1 777 ? 16.256 16.322 32.912 1.00 66.62 777 ARG A C 1
ATOM 6099 O O . ARG A 1 777 ? 15.361 17.066 32.527 1.00 66.62 777 ARG A O 1
ATOM 6106 N N . ALA A 1 778 ? 17.546 16.530 32.656 1.00 51.84 778 ALA A N 1
ATOM 6107 C CA . ALA A 1 778 ? 18.042 17.561 31.747 1.00 51.84 778 ALA A CA 1
ATOM 6108 C C . ALA A 1 778 ? 18.877 16.886 30.659 1.00 51.84 778 ALA A C 1
ATOM 6110 O O . ALA A 1 778 ? 19.709 16.034 30.988 1.00 51.84 778 ALA A O 1
ATOM 6111 N N . LEU A 1 779 ? 18.666 17.270 29.404 1.00 51.25 779 LEU A N 1
ATOM 6112 C CA . LEU A 1 779 ? 19.390 16.769 28.237 1.00 51.25 779 LEU A CA 1
ATOM 6113 C C . LEU A 1 779 ? 19.873 17.930 27.366 1.00 51.25 779 LEU A C 1
ATOM 6115 O O . LEU A 1 779 ? 19.362 19.044 27.464 1.00 51.25 779 LEU A O 1
ATOM 6119 N N . GLU A 1 780 ? 20.864 17.650 26.518 1.00 44.94 780 GLU A N 1
ATOM 6120 C CA . GLU A 1 780 ? 21.296 18.576 25.470 1.00 44.94 780 GLU A CA 1
ATOM 6121 C C . GLU A 1 780 ? 20.145 18.848 24.483 1.00 44.94 780 GLU A C 1
ATOM 6123 O O . GLU A 1 780 ? 19.373 17.936 24.165 1.00 44.94 780 GLU A O 1
ATOM 6128 N N . PRO A 1 781 ? 20.001 20.093 24.000 1.00 44.50 781 PRO A N 1
ATOM 6129 C CA . PRO A 1 781 ? 18.825 20.530 23.260 1.00 44.50 781 PRO A CA 1
ATOM 6130 C C . PRO A 1 781 ? 18.627 19.726 21.966 1.00 44.50 781 PRO A C 1
ATOM 6132 O O . PRO A 1 781 ? 19.368 19.882 20.997 1.00 44.50 781 PRO A O 1
ATOM 6135 N N . ARG A 1 782 ? 17.569 18.906 21.911 1.00 47.03 782 ARG A N 1
ATOM 6136 C CA . ARG A 1 782 ? 16.992 18.449 20.636 1.00 47.03 782 ARG A CA 1
ATOM 6137 C C . ARG A 1 782 ? 16.131 19.577 20.059 1.00 47.03 782 ARG A C 1
ATOM 6139 O O . ARG A 1 782 ? 15.317 20.161 20.769 1.00 47.03 782 ARG A O 1
ATOM 6146 N N . GLN A 1 783 ? 16.319 19.875 18.774 1.00 47.59 783 GLN A N 1
ATOM 6147 C CA . GLN A 1 783 ? 15.895 21.097 18.064 1.00 47.59 783 GLN A CA 1
ATOM 6148 C C . GLN A 1 783 ? 14.377 21.426 18.018 1.00 47.59 783 GLN A C 1
ATOM 6150 O O . GLN A 1 783 ? 14.005 22.390 17.357 1.00 47.59 783 GLN A O 1
ATOM 6155 N N . GLU A 1 784 ? 13.485 20.705 18.709 1.00 45.09 784 GLU A N 1
ATOM 6156 C CA . GLU A 1 784 ? 12.033 20.760 18.431 1.00 45.09 784 GLU A CA 1
ATOM 6157 C C . GLU A 1 784 ? 11.104 21.105 19.617 1.00 45.09 784 GLU A C 1
ATOM 6159 O O . GLU A 1 784 ? 9.882 21.157 19.448 1.00 45.09 784 GLU A O 1
ATOM 6164 N N . SER A 1 785 ? 11.611 21.387 20.823 1.00 50.00 785 SER A N 1
ATOM 6165 C CA . SER A 1 785 ? 10.761 21.786 21.964 1.00 50.00 785 SER A CA 1
ATOM 6166 C C . SER A 1 785 ? 11.155 23.160 22.521 1.00 50.00 785 SER A C 1
ATOM 6168 O O . SER A 1 785 ? 12.337 23.463 22.616 1.00 50.00 785 SER A O 1
ATOM 6170 N N . ARG A 1 786 ? 10.161 23.997 22.876 1.00 54.66 786 ARG A N 1
ATOM 6171 C CA . ARG A 1 786 ? 10.350 25.336 23.485 1.00 54.66 786 ARG A CA 1
ATOM 6172 C C . ARG A 1 786 ? 10.414 25.322 25.019 1.00 54.66 786 ARG A C 1
ATOM 6174 O O . ARG A 1 786 ? 10.950 26.264 25.589 1.00 54.66 786 ARG A O 1
ATOM 6181 N N . CYS A 1 787 ? 9.860 24.294 25.675 1.00 64.44 787 CYS A N 1
ATOM 6182 C CA . CYS A 1 787 ? 9.780 24.201 27.144 1.00 64.44 787 CYS A CA 1
ATOM 6183 C C . CYS A 1 787 ? 10.208 22.836 27.721 1.00 64.44 787 CYS A C 1
ATOM 6185 O O . CYS A 1 787 ? 10.570 22.783 28.892 1.00 64.44 787 CYS A O 1
ATOM 6187 N N . GLY A 1 788 ? 10.207 21.758 26.922 1.00 75.38 788 GLY A N 1
ATOM 6188 C CA . GLY A 1 788 ? 10.508 20.387 27.353 1.00 75.38 788 GLY A CA 1
ATOM 6189 C C . GLY A 1 788 ? 9.370 19.380 27.106 1.00 75.38 788 GLY A C 1
ATOM 6190 O O . GLY A 1 788 ? 8.496 19.606 26.259 1.00 75.38 788 GLY A O 1
ATOM 6191 N N . GLU A 1 789 ? 9.369 18.274 27.856 1.00 86.62 789 GLU A N 1
ATOM 6192 C CA . GLU A 1 789 ? 8.417 17.152 27.751 1.00 86.62 789 GLU A CA 1
ATOM 6193 C C . GLU A 1 789 ? 7.851 16.749 29.128 1.00 86.62 789 GLU A C 1
ATOM 6195 O O . GLU A 1 789 ? 8.558 16.768 30.128 1.00 86.62 789 GLU A O 1
ATOM 6200 N N . ILE A 1 790 ? 6.580 16.350 29.194 1.00 86.75 790 ILE A N 1
ATOM 6201 C CA . ILE A 1 790 ? 5.942 15.738 30.366 1.00 86.75 790 ILE A CA 1
ATOM 6202 C C . ILE A 1 790 ? 5.538 14.314 29.994 1.00 86.75 790 ILE A C 1
ATOM 6204 O O . ILE A 1 790 ? 4.719 14.114 29.099 1.00 86.75 790 ILE A O 1
ATOM 6208 N N . ALA A 1 791 ? 6.057 13.328 30.715 1.00 90.00 791 ALA A N 1
ATOM 6209 C CA . ALA A 1 791 ? 5.697 11.933 30.528 1.00 90.00 791 ALA A CA 1
ATOM 6210 C C . ALA A 1 791 ? 4.772 11.444 31.647 1.00 90.00 791 ALA A C 1
ATOM 6212 O O . ALA A 1 791 ? 5.076 11.586 32.836 1.00 90.00 791 ALA A O 1
ATOM 6213 N N . ILE A 1 792 ? 3.648 10.839 31.265 1.00 90.75 792 ILE A N 1
ATOM 6214 C CA . ILE A 1 792 ? 2.628 10.320 32.179 1.00 90.75 792 ILE A CA 1
ATOM 6215 C C . ILE A 1 792 ? 2.478 8.816 31.957 1.00 90.75 792 ILE A C 1
ATOM 6217 O O . ILE A 1 792 ? 2.055 8.366 30.894 1.00 90.75 792 ILE A O 1
ATOM 6221 N N . GLU A 1 793 ? 2.797 8.041 32.985 1.00 93.44 793 GLU A N 1
ATOM 6222 C CA . GLU A 1 793 ? 2.557 6.605 33.050 1.00 93.44 793 GLU A CA 1
ATOM 6223 C C . GLU A 1 793 ? 1.071 6.299 33.260 1.00 93.44 793 GLU A C 1
ATOM 6225 O O . GLU A 1 793 ? 0.372 6.954 34.039 1.00 93.44 793 GLU A O 1
ATOM 6230 N N . THR A 1 794 ? 0.592 5.253 32.594 1.00 93.69 794 THR A N 1
ATOM 6231 C CA . THR A 1 794 ? -0.809 4.827 32.606 1.00 93.69 794 THR A CA 1
ATOM 6232 C C . THR A 1 794 ? -0.905 3.304 32.623 1.00 93.69 794 THR A C 1
ATOM 6234 O O . THR A 1 794 ? -0.010 2.606 32.147 1.00 93.69 794 THR A O 1
ATOM 6237 N N . ASN A 1 795 ? -1.996 2.758 33.162 1.00 92.19 795 ASN A N 1
ATOM 6238 C CA . ASN A 1 795 ? -2.212 1.306 33.151 1.00 92.19 795 ASN A CA 1
ATOM 6239 C C . ASN A 1 795 ? -2.557 0.783 31.744 1.00 92.19 795 ASN A C 1
ATOM 6241 O O . ASN A 1 795 ? -2.409 -0.406 31.477 1.00 92.19 795 ASN A O 1
ATOM 6245 N N . SER A 1 796 ? -3.074 1.643 30.862 1.00 91.25 796 SER A N 1
ATOM 6246 C CA . SER A 1 796 ? -3.420 1.298 29.484 1.00 91.25 796 SER A CA 1
ATOM 6247 C C . SER A 1 796 ? -3.449 2.554 28.618 1.00 91.25 796 SER A C 1
ATOM 6249 O O . SER A 1 796 ? -4.394 3.346 28.707 1.00 91.25 796 SER A O 1
ATOM 6251 N N . VAL A 1 797 ? -2.448 2.710 27.747 1.00 90.94 797 VAL A N 1
ATOM 6252 C CA . VAL A 1 797 ? -2.337 3.891 26.871 1.00 90.94 797 VAL A CA 1
ATOM 6253 C C . VAL A 1 797 ? -3.564 4.023 25.975 1.00 90.94 797 VAL A C 1
ATOM 6255 O O . VAL A 1 797 ? -4.113 5.112 25.843 1.00 90.94 797 VAL A O 1
ATOM 6258 N N . ILE A 1 798 ? -4.068 2.913 25.426 1.00 86.69 798 ILE A N 1
ATOM 6259 C CA . ILE A 1 798 ? -5.232 2.936 24.531 1.00 86.69 798 ILE A CA 1
ATOM 6260 C C . ILE A 1 798 ? -6.524 3.371 25.241 1.00 86.69 798 ILE A C 1
ATOM 6262 O O . ILE A 1 798 ? -7.312 4.125 24.668 1.00 86.69 798 ILE A O 1
ATOM 6266 N N . ARG A 1 799 ? -6.737 2.956 26.501 1.00 91.50 799 ARG A N 1
ATOM 6267 C CA . ARG A 1 799 ? -7.907 3.377 27.295 1.00 91.50 799 ARG A CA 1
ATOM 6268 C C . ARG A 1 799 ? -7.801 4.848 27.687 1.00 91.50 799 ARG A C 1
ATOM 6270 O O . ARG A 1 799 ? -8.798 5.563 27.628 1.00 91.50 799 ARG A O 1
ATOM 6277 N N . VAL A 1 800 ? -6.601 5.322 28.030 1.00 92.12 800 VAL A N 1
ATOM 6278 C CA . VAL A 1 800 ? -6.356 6.745 28.311 1.00 92.12 800 VAL A CA 1
ATOM 6279 C C . VAL A 1 800 ? -6.564 7.600 27.068 1.00 92.12 800 VAL A C 1
ATOM 6281 O O . VAL A 1 800 ? -7.293 8.586 27.142 1.00 92.12 800 VAL A O 1
ATOM 6284 N N . ALA A 1 801 ? -5.988 7.210 25.931 1.00 84.94 801 ALA A N 1
ATOM 6285 C CA . ALA A 1 801 ? -6.175 7.904 24.663 1.00 84.94 801 ALA A CA 1
ATOM 6286 C C . ALA A 1 801 ? -7.666 8.008 24.314 1.00 84.94 801 ALA A C 1
ATOM 6288 O O . ALA A 1 801 ? -8.150 9.097 24.017 1.00 84.94 801 ALA A O 1
ATOM 6289 N N . TYR A 1 802 ? -8.423 6.913 24.451 1.00 84.69 802 TYR A N 1
ATOM 6290 C CA . TYR A 1 802 ? -9.872 6.914 24.245 1.00 84.69 802 TYR A CA 1
ATOM 6291 C C . TYR A 1 802 ? -10.622 7.832 25.230 1.00 84.69 802 TYR A C 1
ATOM 6293 O O . TYR A 1 802 ? -11.482 8.616 24.823 1.00 84.69 802 TYR A O 1
ATOM 6301 N N . TYR A 1 803 ? -10.283 7.770 26.521 1.00 89.81 803 TYR A N 1
ATOM 6302 C CA . TYR A 1 803 ? -10.890 8.592 27.573 1.00 89.81 803 TYR A CA 1
ATOM 6303 C C . TYR A 1 803 ? -10.670 10.099 27.357 1.00 89.81 803 TYR A C 1
ATOM 6305 O O . TYR A 1 803 ? -11.594 10.896 27.554 1.00 89.81 803 TYR A O 1
ATOM 6313 N N . LEU A 1 804 ? -9.452 10.477 26.959 1.00 86.19 804 LEU A N 1
ATOM 6314 C CA . LEU A 1 804 ? -9.046 11.850 26.664 1.00 86.19 804 LEU A CA 1
ATOM 6315 C C . LEU A 1 804 ? -9.654 12.344 25.346 1.00 86.19 804 LEU A C 1
ATOM 6317 O O . LEU A 1 804 ? -10.170 13.460 25.288 1.00 86.19 804 LEU A O 1
ATOM 6321 N N . TRP A 1 805 ? -9.697 11.487 24.325 1.00 80.12 805 TRP A N 1
ATOM 6322 C CA . TRP A 1 805 ? -10.330 11.779 23.041 1.00 80.12 805 TRP A CA 1
ATOM 6323 C C . TRP A 1 805 ? -11.813 12.128 23.183 1.00 80.12 805 TRP A C 1
ATOM 6325 O O . TRP A 1 805 ? -12.269 13.139 22.651 1.00 80.12 805 TRP A O 1
ATOM 6335 N N . LYS A 1 806 ? -12.562 11.373 23.999 1.00 79.06 806 LYS A N 1
ATOM 6336 C CA . LYS A 1 806 ? -13.963 11.694 24.331 1.00 79.06 806 LYS A CA 1
ATOM 6337 C C . LYS A 1 806 ? -14.140 13.045 25.036 1.00 79.06 806 LYS A C 1
ATOM 6339 O O . LYS A 1 806 ? -15.258 13.547 25.101 1.00 79.06 806 LYS A O 1
ATOM 6344 N N . ARG A 1 807 ? -13.057 13.630 25.554 1.00 82.50 807 ARG A N 1
ATOM 6345 C CA . ARG A 1 807 ? -13.005 14.953 26.197 1.00 82.50 807 ARG A CA 1
ATOM 6346 C C . ARG A 1 807 ? -12.349 16.019 25.314 1.00 82.50 807 ARG A C 1
ATOM 6348 O O . ARG A 1 807 ? -12.051 17.103 25.800 1.00 82.50 807 ARG A O 1
ATOM 6355 N N . GLY A 1 808 ? -12.147 15.725 24.029 1.00 76.88 808 GLY A N 1
ATOM 6356 C CA . GLY A 1 808 ? -11.633 16.676 23.045 1.00 76.88 808 GLY A CA 1
ATOM 6357 C C . GLY A 1 808 ? -10.109 16.783 22.978 1.00 76.88 808 GLY A C 1
ATOM 6358 O O . GLY A 1 808 ? -9.611 17.648 22.269 1.00 76.88 808 GLY A O 1
ATOM 6359 N N . VAL A 1 809 ? -9.364 15.919 23.673 1.00 81.06 809 VAL A N 1
ATOM 6360 C CA . VAL A 1 809 ? -7.895 15.903 23.611 1.00 81.06 809 VAL A CA 1
ATOM 6361 C C . VAL A 1 809 ? -7.437 14.939 22.516 1.00 81.06 809 VAL A C 1
ATOM 6363 O O . VAL A 1 809 ? -7.759 13.751 22.550 1.00 81.06 809 VAL A O 1
ATOM 6366 N N . CYS A 1 810 ? -6.665 15.434 21.550 1.00 76.00 810 CYS A N 1
ATOM 6367 C CA . CYS A 1 810 ? -6.232 14.656 20.387 1.00 76.00 810 CYS A CA 1
ATOM 6368 C C . CYS A 1 810 ? -4.837 14.046 20.588 1.00 76.00 810 CYS A C 1
ATOM 6370 O O . CYS A 1 810 ? -3.948 14.684 21.153 1.00 76.00 810 CYS A O 1
ATOM 6372 N N . MET A 1 811 ? -4.635 12.818 20.102 1.00 81.75 811 MET A N 1
ATOM 6373 C CA . MET A 1 811 ? -3.319 12.167 20.068 1.00 81.75 811 MET A CA 1
ATOM 6374 C C . MET A 1 811 ? -2.610 12.479 18.745 1.00 81.75 811 MET A C 1
ATOM 6376 O O . MET A 1 811 ? -3.263 12.580 17.704 1.00 81.75 811 MET A O 1
ATOM 6380 N N . ASP A 1 812 ? -1.285 12.593 18.765 1.00 79.00 812 ASP A N 1
ATOM 6381 C CA . ASP A 1 812 ? -0.469 12.609 17.554 1.00 79.00 812 ASP A CA 1
ATOM 6382 C C . ASP A 1 812 ? -0.177 11.172 17.108 1.00 79.00 812 ASP A C 1
ATOM 6384 O O . ASP A 1 812 ? 0.770 10.526 17.565 1.00 79.00 812 ASP A O 1
ATOM 6388 N N . MET A 1 813 ? -1.003 10.674 16.190 1.00 69.00 813 MET A N 1
ATOM 6389 C CA . MET A 1 813 ? -0.937 9.297 15.687 1.00 69.00 813 MET A CA 1
ATOM 6390 C C . MET A 1 813 ? 0.414 8.953 15.035 1.00 69.00 813 MET A C 1
ATOM 6392 O O . MET A 1 813 ? 0.799 7.788 15.003 1.00 69.00 813 MET A O 1
ATOM 6396 N N . ARG A 1 814 ? 1.192 9.952 14.587 1.00 70.44 814 ARG A N 1
ATOM 6397 C CA . ARG A 1 814 ? 2.526 9.754 13.981 1.00 70.44 814 ARG A CA 1
ATOM 6398 C C . ARG A 1 814 ? 3.583 9.291 14.981 1.00 70.44 814 ARG A C 1
ATOM 6400 O O . ARG A 1 814 ? 4.656 8.852 14.569 1.00 70.44 814 ARG A O 1
ATOM 6407 N N . THR A 1 815 ? 3.288 9.441 16.271 1.00 79.06 815 THR A N 1
ATOM 6408 C CA . THR A 1 815 ? 4.196 9.179 17.395 1.00 79.06 815 THR A CA 1
ATOM 6409 C C . THR A 1 815 ? 3.861 7.895 18.153 1.00 79.06 815 THR A C 1
ATOM 6411 O O . THR A 1 815 ? 4.398 7.662 19.233 1.00 79.06 815 THR A O 1
ATOM 6414 N N . MET A 1 816 ? 2.940 7.085 17.625 1.00 79.00 816 MET A N 1
ATOM 6415 C CA . MET A 1 816 ? 2.570 5.820 18.246 1.00 79.00 816 MET A CA 1
ATOM 6416 C C . MET A 1 816 ? 3.747 4.849 18.203 1.00 79.00 816 MET A C 1
ATOM 6418 O O . MET A 1 816 ? 4.283 4.557 17.138 1.00 79.00 816 MET A O 1
ATOM 6422 N N . GLU A 1 817 ? 4.117 4.327 19.365 1.00 79.69 817 GLU A N 1
ATOM 6423 C CA . GLU A 1 817 ? 5.136 3.290 19.494 1.00 79.69 817 GLU A CA 1
ATOM 6424 C C . GLU A 1 817 ? 4.461 2.008 19.979 1.00 79.69 817 GLU A C 1
ATOM 6426 O O . GLU A 1 817 ? 3.837 1.990 21.045 1.00 79.69 817 GLU A O 1
ATOM 6431 N N . TYR A 1 818 ? 4.589 0.930 19.209 1.00 76.19 818 TYR A N 1
ATOM 6432 C CA . TYR A 1 818 ? 4.080 -0.388 19.574 1.00 76.19 818 TYR A CA 1
ATOM 6433 C C . TYR A 1 818 ? 5.210 -1.303 20.055 1.00 76.19 818 TYR A C 1
ATOM 6435 O O . TYR A 1 818 ? 6.340 -1.236 19.582 1.00 76.19 818 TYR A O 1
ATOM 6443 N N . GLY A 1 819 ? 4.889 -2.191 20.991 1.00 74.06 819 GLY A N 1
ATOM 6444 C CA . GLY A 1 819 ? 5.778 -3.232 21.501 1.00 74.06 819 GLY A CA 1
ATOM 6445 C C . GLY A 1 819 ? 4.954 -4.463 21.850 1.00 74.06 819 GLY A C 1
ATOM 6446 O O . GLY A 1 819 ? 3.918 -4.332 22.506 1.00 74.06 819 GLY A O 1
ATOM 6447 N N . GLU A 1 820 ? 5.371 -5.632 21.355 1.00 69.69 820 GLU A N 1
ATOM 6448 C CA . GLU A 1 820 ? 4.644 -6.909 21.498 1.00 69.69 820 GLU A CA 1
ATOM 6449 C C . GLU A 1 820 ? 3.152 -6.810 21.101 1.00 69.69 820 GLU A C 1
ATOM 6451 O O . GLU A 1 820 ? 2.265 -7.354 21.759 1.00 69.69 820 GLU A O 1
ATOM 6456 N N . GLY A 1 821 ? 2.854 -6.049 20.039 1.00 63.31 821 GLY A N 1
ATOM 6457 C CA . GLY A 1 821 ? 1.487 -5.848 19.539 1.00 63.31 821 GLY A CA 1
ATOM 6458 C C . GLY A 1 821 ? 0.597 -4.956 20.417 1.00 63.31 821 GLY A C 1
ATOM 6459 O O . GLY A 1 821 ? -0.617 -4.915 20.218 1.00 63.31 821 GLY A O 1
ATOM 6460 N N . ARG A 1 822 ? 1.160 -4.238 21.398 1.00 71.44 822 ARG A N 1
ATOM 6461 C CA . ARG A 1 822 ? 0.434 -3.277 22.247 1.00 71.44 822 ARG A CA 1
ATOM 6462 C C . ARG A 1 822 ? 1.011 -1.879 22.111 1.00 71.44 822 ARG A C 1
ATOM 6464 O O . ARG A 1 822 ? 2.221 -1.718 21.997 1.00 71.44 822 ARG A O 1
ATOM 6471 N N . LEU A 1 823 ? 0.138 -0.874 22.163 1.00 78.88 823 LEU A N 1
ATOM 6472 C CA . LEU A 1 823 ? 0.541 0.530 22.174 1.00 78.88 823 LEU A CA 1
ATOM 6473 C C . LEU A 1 823 ? 1.286 0.844 23.477 1.00 78.88 823 LEU A C 1
ATOM 6475 O O . LEU A 1 823 ? 0.693 0.800 24.556 1.00 78.88 823 LEU A O 1
ATOM 6479 N N . GLN A 1 824 ? 2.574 1.153 23.359 1.00 88.81 824 GLN A N 1
ATOM 6480 C CA . GLN A 1 824 ? 3.471 1.451 24.475 1.00 88.81 824 GLN A CA 1
ATOM 6481 C C . GLN A 1 824 ? 3.531 2.943 24.768 1.00 88.81 824 GLN A C 1
ATOM 6483 O O . GLN A 1 824 ? 3.629 3.340 25.931 1.00 88.81 824 GLN A O 1
ATOM 6488 N N . SER A 1 825 ? 3.462 3.779 23.733 1.00 91.31 825 SER A N 1
ATOM 6489 C CA . SER A 1 825 ? 3.449 5.222 23.918 1.00 91.31 825 SER A CA 1
ATOM 6490 C C . SER A 1 825 ? 2.763 5.975 22.786 1.00 91.31 825 SER A C 1
ATOM 6492 O O . SER A 1 825 ? 2.616 5.461 21.678 1.00 91.31 825 SER A O 1
ATOM 6494 N N . VAL A 1 826 ? 2.313 7.192 23.093 1.00 88.81 826 VAL A N 1
ATOM 6495 C CA . VAL A 1 826 ? 1.811 8.162 22.112 1.00 88.81 826 VAL A CA 1
ATOM 6496 C C . VAL A 1 826 ? 1.890 9.570 22.701 1.00 88.81 826 VAL A C 1
ATOM 6498 O O . VAL A 1 826 ? 1.722 9.748 23.910 1.00 88.81 826 VAL A O 1
ATOM 6501 N N . TYR A 1 827 ? 2.130 10.579 21.869 1.00 87.44 827 TYR A N 1
ATOM 6502 C CA . TYR A 1 827 ? 2.087 11.981 22.282 1.00 87.44 827 TYR A CA 1
ATOM 6503 C C . TYR A 1 827 ? 0.699 12.590 22.096 1.00 87.44 827 TYR A C 1
ATOM 6505 O O . TYR A 1 827 ? -0.073 12.182 21.229 1.00 87.44 827 TYR A O 1
ATOM 6513 N N . LEU A 1 828 ? 0.388 13.614 22.888 1.00 87.50 828 LEU A N 1
ATOM 6514 C CA . LEU A 1 828 ? -0.712 14.527 22.585 1.00 87.50 828 LEU A CA 1
ATOM 6515 C C . LEU A 1 828 ? -0.343 15.410 21.385 1.00 87.50 828 LEU A C 1
ATOM 6517 O O . LEU A 1 828 ? 0.810 15.819 21.247 1.00 87.50 828 LEU A O 1
ATOM 6521 N N . LYS A 1 829 ? -1.332 15.735 20.545 1.00 78.62 829 LYS A N 1
ATOM 6522 C CA . LYS A 1 829 ? -1.159 16.670 19.420 1.00 78.62 829 LYS A CA 1
ATOM 6523 C C . LYS A 1 829 ? -0.930 18.096 19.930 1.00 78.62 829 LYS A C 1
ATOM 6525 O O . LYS A 1 829 ? -0.042 18.796 19.448 1.00 78.62 829 LYS A O 1
ATOM 6530 N N . ASP A 1 830 ? -1.701 18.494 20.941 1.00 79.62 830 ASP A N 1
ATOM 6531 C CA . ASP A 1 830 ? -1.592 19.805 21.574 1.00 79.62 830 ASP A CA 1
ATOM 6532 C C . ASP A 1 830 ? -0.534 19.820 22.678 1.00 79.62 830 ASP A C 1
ATOM 6534 O O . ASP A 1 830 ? -0.398 18.885 23.472 1.00 79.62 830 ASP A O 1
ATOM 6538 N N . ARG A 1 831 ? 0.189 20.939 22.768 1.00 79.62 831 ARG A N 1
ATOM 6539 C CA . ARG A 1 831 ? 1.125 21.201 23.865 1.00 79.62 831 ARG A CA 1
ATOM 6540 C C . ARG A 1 831 ? 0.390 21.808 25.052 1.00 79.62 831 ARG A C 1
ATOM 6542 O O . ARG A 1 831 ? -0.405 22.731 24.890 1.00 79.62 831 ARG A O 1
ATOM 6549 N N . ILE A 1 832 ? 0.734 21.371 26.259 1.00 77.31 832 ILE A N 1
ATOM 6550 C CA . ILE A 1 832 ? 0.184 21.930 27.500 1.00 77.31 832 ILE A CA 1
ATOM 6551 C C . ILE A 1 832 ? 1.233 22.858 28.107 1.00 77.31 832 ILE A C 1
ATOM 6553 O O . ILE A 1 832 ? 2.305 22.414 28.509 1.00 77.31 832 ILE A O 1
ATOM 6557 N N . GLY A 1 833 ? 0.965 24.169 28.114 1.00 72.69 833 GLY A N 1
ATOM 6558 C CA . GLY A 1 833 ? 1.919 25.164 28.624 1.00 72.69 833 GLY A CA 1
ATOM 6559 C C . GLY A 1 833 ? 3.271 25.166 27.891 1.00 72.69 833 GLY A C 1
ATOM 6560 O O . GLY A 1 833 ? 4.287 25.489 28.490 1.00 72.69 833 GLY A O 1
ATOM 6561 N N . GLY A 1 834 ? 3.297 24.752 26.616 1.00 71.25 834 GLY A N 1
ATOM 6562 C CA . GLY A 1 834 ? 4.515 24.628 25.801 1.00 71.25 834 GLY A CA 1
ATOM 6563 C C . GLY A 1 834 ? 5.223 23.266 25.877 1.00 71.25 834 GLY A C 1
ATOM 6564 O O . GLY A 1 834 ? 6.044 22.961 25.004 1.00 71.25 834 GLY A O 1
ATOM 6565 N N . PHE A 1 835 ? 4.868 22.411 26.839 1.00 79.69 835 PHE A N 1
ATOM 6566 C CA . PHE A 1 835 ? 5.413 21.058 26.966 1.00 79.69 835 PHE A CA 1
ATOM 6567 C C . PHE A 1 835 ? 4.756 20.092 25.978 1.00 79.69 835 PHE A C 1
ATOM 6569 O O . PHE A 1 835 ? 3.539 20.120 25.781 1.00 79.69 835 PHE A O 1
ATOM 6576 N N . ALA A 1 836 ? 5.565 19.221 25.373 1.00 85.75 836 ALA A N 1
ATOM 6577 C CA . ALA A 1 836 ? 5.044 18.017 24.730 1.00 85.75 836 ALA A CA 1
ATOM 6578 C C . ALA A 1 836 ? 4.583 17.039 25.820 1.00 85.75 836 ALA A C 1
ATOM 6580 O O . ALA A 1 836 ? 5.258 16.915 26.837 1.00 85.75 836 ALA A O 1
ATOM 6581 N N . VAL A 1 837 ? 3.451 16.360 25.640 1.00 88.75 837 VAL A N 1
ATOM 6582 C CA . VAL A 1 837 ? 2.942 15.408 26.640 1.00 88.75 837 VAL A CA 1
ATOM 6583 C C . VAL A 1 837 ? 2.953 14.007 26.049 1.00 88.75 837 VAL A C 1
ATOM 6585 O O . VAL A 1 837 ? 2.242 13.752 25.079 1.00 88.75 837 VAL A O 1
ATOM 6588 N N . LYS A 1 838 ? 3.747 13.109 26.638 1.00 93.00 838 LYS A N 1
ATOM 6589 C CA . LYS A 1 838 ? 3.855 11.698 26.254 1.00 93.00 838 LYS A CA 1
ATOM 6590 C C . LYS A 1 838 ? 3.048 10.833 27.219 1.00 93.00 838 LYS A C 1
ATOM 6592 O O . LYS A 1 838 ? 3.250 10.888 28.433 1.00 93.00 838 LYS A O 1
ATOM 6597 N N . LEU A 1 839 ? 2.153 10.007 26.689 1.00 93.12 839 LEU A N 1
ATOM 6598 C CA . LEU A 1 839 ? 1.514 8.927 27.434 1.00 93.12 839 LEU A CA 1
ATOM 6599 C C . LEU A 1 839 ? 2.381 7.674 27.327 1.00 93.12 839 LEU A C 1
ATOM 6601 O O . LEU A 1 839 ? 2.793 7.303 26.230 1.00 93.12 839 LEU A O 1
ATOM 6605 N N . LEU A 1 840 ? 2.636 7.025 28.458 1.00 93.12 840 LEU A N 1
ATOM 6606 C CA . LEU A 1 840 ? 3.465 5.829 28.558 1.00 93.12 840 LEU A CA 1
ATOM 6607 C C . LEU A 1 840 ? 2.690 4.685 29.208 1.00 93.12 840 LEU A C 1
ATOM 6609 O O . LEU A 1 840 ? 1.953 4.872 30.181 1.00 93.12 840 LEU A O 1
ATOM 6613 N N . GLN A 1 841 ? 2.877 3.484 28.680 1.00 91.88 841 GLN A N 1
ATOM 6614 C CA . GLN A 1 841 ? 2.408 2.253 29.292 1.00 91.88 841 GLN A CA 1
ATOM 6615 C C . GLN A 1 841 ? 3.288 1.937 30.508 1.00 91.88 841 GLN A C 1
ATOM 6617 O O . GLN A 1 841 ? 4.512 1.898 30.396 1.00 91.88 841 GLN A O 1
ATOM 6622 N N . LYS A 1 842 ? 2.682 1.700 31.678 1.00 88.62 842 LYS A N 1
ATOM 6623 C CA . LYS A 1 842 ? 3.424 1.202 32.845 1.00 88.62 842 LYS A CA 1
ATOM 6624 C C . LYS A 1 842 ? 4.032 -0.157 32.525 1.00 88.62 842 LYS A C 1
ATOM 6626 O O . LYS A 1 842 ? 3.323 -1.044 32.043 1.00 88.62 842 LYS A O 1
ATOM 6631 N N . GLN A 1 843 ? 5.312 -0.314 32.844 1.00 70.75 843 GLN A N 1
ATOM 6632 C CA . GLN A 1 843 ? 5.952 -1.623 32.877 1.00 70.75 843 GLN A CA 1
ATOM 6633 C C . GLN A 1 843 ? 5.407 -2.373 34.098 1.00 70.75 843 GLN A C 1
ATOM 6635 O O . GLN A 1 843 ? 5.437 -1.845 35.212 1.00 70.75 843 GLN A O 1
ATOM 6640 N N . GLY A 1 844 ? 4.779 -3.520 33.833 1.00 56.88 844 GLY A N 1
ATOM 6641 C CA . GLY A 1 844 ? 4.141 -4.369 34.840 1.00 56.88 844 GLY A CA 1
ATOM 6642 C C . GLY A 1 844 ? 5.131 -5.172 35.661 1.00 56.88 844 GLY A C 1
ATOM 6643 O O . GLY A 1 844 ? 6.244 -5.428 35.151 1.00 56.88 844 GLY A O 1
#

Radius of gyration: 33.28 Å; chains: 1; bounding box: 82×54×96 Å

Secondary structure (DSSP, 8-state):
-B-S-GGG--HHHHHTTTEE--SS-HHHHHHHHHHS--EEEE--SHHHHHTHHHHHHHHHHTTS----EEEEESS-THHIIIIIGGGTT-EEEEEE-TTS-EEEEEE--EEEEEE-STT-HHHHHHHHHHHH-TT--EEEE-STGGGG--B-TTSPBPHHHHHHHHH-GGG--SHHHHHHHHHHHHHHTT---EEEEE-SSSTTHHHHHHHHHHHHHHHHHHTTSS-TTHHHHHH-TTTEE---EEEE----SPPHHHHHHHHHTTB-S---EE-TT--EE-SEEEEES--EEEEE---TT----GGGGT-EEE-HHHHHHHHHIIIIIISHHHHHHHHHHHHHTT-S-HHHHHTSHHHHHHHHHIIIIIIGGGPPP-SSS-HHHHHHHIIIIITT-TT----HHHHHTTHHHHHIIIIIHHHHHHHHTT--GGG--SHHHHHHHHHHHHT-B-TTS-B-PPPP-TTHHHHHHHTTT--TT--S--HHHHHHHHT-HHHHSS-TTTTT-HHHHHHHHHHHHSSTTHHHHHHIIIII-HHHHHHHHHHHH-EEEEE--S-GGGHHHHHHHHHHTT--EEEEETTSTTHHHHHHHHHHH-TTSEEEEES--SHHHHHHHHHTT-SEEE-SS--HHHHHHHHHTT--EE-EESSHHHHHHHHHTT--EEEETTTTTTTHHHHHHHHHTT-TT-EE--BSS--TTTHHHHHHSTTB--EEE-TTS-HHHHHTT-HHHHHHHHHHHHHHHH--EEEEEEESS--HHHHHHHHHHHHTT-EEEE----TT-SS-EEEEEES-HHHHHHHHHTTTPPEEEEEEEEETTEEEEEEESS-BTTBEEEEEEPP-

pLDDT: mean 92.47, std 8.77, range [44.5, 98.81]

Sequence (844 aa):
MLELKLSQLDKQEWEKRHIMTPGYDVKKMRERTKAKPKWIHFGAGNIFRAFPAAVLDNLLEDGIEDIGLIVAEGFDAEIIDRIYKPCDNLSLLVTLKSDGSVEKRIIASIAEALVMAKGQAEDAQRLKDIFRSPSLQVVSFTITEKGYKLCDASGMYFMEIQKDFLAGPGHADSYMGKVAALCYERYHAGGLPIALVSMDNFSHNGDKLKIAIQTFAREWEKRGLIQAGFLTYLQDEDKVSFPWTMIDKITPRPDKKVEELLISDGLTGISPIITSRHTYIAPYVNAEECQYLVIEDHFPAGRPKLERGGIHFTSRDIVDKSERMKVCTCLNPLHTALAVFGCLFSYDRIYKEMEDELLKKLVFDIGYLEGLPVVIDPEIIHPEKFLKEVLCDRITNPFMPDTPQRIATDTSQKLSVRFGETIKSYEERGMDISKLHLIPLVFAGWCRYLMGIDDMGEAFEVSPDPLHDRLIKQLGGIKLGDKGLFSEQLKPILSNKEIFGVDLYRAGLGEQVERYFAEMVSEKGAVRKTLERYVLGKREALLKEISRIGIIPVVVLEDAHKAIPTAKALRDGGINCAEVTFRTMAAEESIRRITERYPDMLVGAGTVLHTGQVDKAVKAGAKFIVTPGYNPEVVNYCVVKEIPIVPGCMDTNAIEMALSVGLDTVKFFPAEAAGGLAMLKALAGPYSNLKFIPTGGIGADNLTEYLIYDKVTACGGSWMVKPSLIREERFDEITRLTEAAVQKMLGFKLFYVEVLEKNEDTQEAGKIIRLLGGHVRALEPRQESRCGEIAIETNSVIRVAYYLWKRGVCMDMRTMEYGEGRLQSVYLKDRIGGFAVKLLQKQG

Foldseek 3Di:
DDELAPVRQPVVLCVVLQAAEQPADLVQQLVCCLVQPAEEEEDPDQCCQQPVLVLVSVCCSVVVDSHAHEYEYQPFCCCCVQACVRNVNKFWEWAFWLVRDIHIYIRRSYNYYAYPAPPRVVSLVSLLVQLLHLNYFEYEYAPAPVLLDQDDPVRHGDPLSVVLLVVDLVDRRRNLSVVLSSLLSNVVSVLRAYEYEYPYADPPRLVSSLCRSLVSVVSCVVVVVHDPCSSVSSVPLLGYGRKDKHWDWDWDADDPVVVVSVVVSVYPSFDWDQGPSRDTDTSYIYIHPDIAMEIAPRTSSDHRPSVVSPYHYDHNVLRVLVSLLCQAAQALLLLLLQLLQCVLLVNFAQLLLLLVPLSLLLSVCSRPVQRVVLRRQSVSDGSVVSNCCNSPMNSNRPPRNDTSLVSQAQLLQRQLSHHVVSLVSCVVVVHDLVSPQSNLLSVLSNLVSLCQAHLQGHGHDHHHHPCSVVLNVLVPPQAQQDADLSCSSCQVVQCDCSRNVHNCVVSVSSSSSSVSNRQSRNHRNSSVLSSLCRSVHLQRSVLLVLLLLQEEAEAEDQALVLLQLLCVLLVLLQHLHYAYEPPYPNRLSSLLVNCVVCVVGQYAYEQDDAQVVVVSNVVSPHQAYEHQAQDPHNLVSCLVVVRHYAYEDQDLVRVVSCVVSPHQEHENPQAVVSPHPVSVVVSCVVPVRHAYAHEHPDAQVCSLVQSLPPSYSHYYYHPLPPPVCSVVVVSNSSNVRSNSSLCSQWVKAWAEWEFADDDPVQVVVQVVNVVSVYGYDYDHDDPPAPTTATEIETQALSSVQVSVVVVSWHWPSNAFDDDPSGTAKTWTPDADVRHIYMYGYDDD